Protein 7O0H (pdb70)

B-factor: mean 104.97, std 33.83, range [36.74, 239.79]

Sequence (1089 aa):
PLLQLPVEVKKTELNGFWDTGAQITCIPEAFLKEEIPIGEAQIKTLHTKLQSVYYLKFKVLGRKVEAEVTTSPFDYVIISPSDIPWYKPQPLELTVKLPVQDFKKELINKANINNEEKKQLAKLLDKYDVLWQQWENQVGHRKIPPHNIATGTVAPRPQRQYHINTKAKPSIQQVIDDLLKQGVLIKQTSVMNTPIYPVPKPDGKWRMVLDYRAVNKTVPLIGAQNQHSLGILTNLVRQKYKSTIDLSNGFWAHPITKDSQWITAFTWEGKQHVWTRLPQGFLNSPALFTADVVDLLKNIPGISVYVDDIYFSTETVSEHLKILEKVFKILLEAGYIVSLKKSALLRYEVTFLGFSITQTGRGLTSEFKDKIQNITSPRTLKELQSILGLFNFARNFVPNFSEIIKPLYSLISTAEGNNIKWTSEHTRYLEEIVSALNHAGNLEQRDNESPLVVKLNASPKTGYIRYYNKGGQKPIAYASHVFTNTELKFTPLEKLLVTMHKALIKAIDLALGQPIEVYSPIISMQKLQKTPLPERKALSTRWITWLSYLEDPRITFYYDKTLPDLTPPLLQLPVEVKKTELNGFWDTGAQITCIPEAFLKLKFKVLGRKVEEVTTSPFDYVIISPSDIPWYKPQPLELTVKLPVQDFKKELINKANINNEEKKQLAKLLDKYDVLWQQWENQVGHRKIPPHNIATGTVAPRPQRQYHINTKAKPSIQQVIDDLLKQGVLIKQTSVMNTPIYPVPKPDGKWRMVLDYRAVNKTVPLIRQKYKSTIDLSNGFWAHPITKDSQWITAFTWEGKQHVWTRLPQGFLNSPALFTADVVDLLKNIPGISVYVDDIYFSTETVSEHLKILEKVFKILLEAGYIVSLKKSALLRYEVTFLGFSITQTQNITSPRTLKELQSILGLFNFARNFVPNFSEIIKPLYSLISTAEGNNIKWTSEHTRYLEEIVSALNHAGNLEQRDNESPLVVKLNASPKTGYIRYYNKQKPIAYASHVFTNTELKFTPLEKLLVTMHKALIKAIDLALGQPIEVYSPIISMQKLQKTPLPERKALSTRWITWLSYLEDPRITFYYDKTLPDLKNVPETV

Structure (mmCIF, N/CA/C/O backbone):
data_7O0H
#
_entry.id   7O0H
#
_cell.length_a   158.516
_cell.length_b   107.558
_cell.length_c   118.090
_cell.angle_alpha   90.000
_cell.angle_beta   98.720
_cell.angle_gamma   90.000
#
_symmetry.space_group_name_H-M   'C 1 2 1'
#
loop_
_entity.id
_entity.type
_entity.pdbx_description
1 polymer Pr125Pol
2 polymer "DNA (5'-D(*AP*AP*CP*AP*GP*AP*GP*TP*GP*CP*GP*AP*CP*AP*C)-3')"
3 polymer "DNA (5'-D(*GP*TP*GP*TP*CP*GP*CP*AP*CP*TP*CP*TP*G)-3')"
#
loop_
_atom_site.group_PDB
_atom_site.id
_atom_site.type_symbol
_atom_site.label_atom_id
_atom_site.label_alt_id
_atom_site.label_comp_id
_atom_site.label_asym_id
_atom_site.label_entity_id
_atom_site.label_seq_id
_atom_site.pdbx_PDB_ins_code
_atom_site.Cartn_x
_atom_site.Cartn_y
_atom_site.Cartn_z
_atom_site.occupancy
_atom_site.B_iso_or_equiv
_atom_site.auth_seq_id
_atom_site.auth_comp_id
_atom_site.auth_asym_id
_atom_site.auth_atom_id
_atom_site.pdbx_PDB_model_num
ATOM 1 N N . PRO A 1 5 ? 174.699 11.341 107.248 1.00 168.34 5 PRO A N 1
ATOM 2 C CA . PRO A 1 5 ? 174.663 11.637 108.681 1.00 150.80 5 PRO A CA 1
ATOM 3 C C . PRO A 1 5 ? 175.484 10.654 109.512 1.00 160.27 5 PRO A C 1
ATOM 4 O O . PRO A 1 5 ? 175.075 9.513 109.728 1.00 164.76 5 PRO A O 1
ATOM 8 N N . LEU A 1 6 ? 176.649 11.106 109.973 1.00 159.22 6 LEU A N 1
ATOM 9 C CA . LEU A 1 6 ? 177.504 10.244 110.779 1.00 151.31 6 LEU A CA 1
ATOM 10 C C . LEU A 1 6 ? 177.099 10.282 112.249 1.00 134.18 6 LEU A C 1
ATOM 11 O O . LEU A 1 6 ? 176.995 9.234 112.898 1.00 119.97 6 LEU A O 1
ATOM 13 N N . LEU A 1 7 ? 176.867 11.483 112.785 1.00 137.61 7 LEU A N 1
ATOM 14 C CA . LEU A 1 7 ? 176.610 11.700 114.212 1.00 140.02 7 LEU A CA 1
ATOM 15 C C . LEU A 1 7 ? 177.722 11.113 115.079 1.00 127.95 7 LEU A C 1
ATOM 16 O O . LEU A 1 7 ? 177.531 10.859 116.274 1.00 123.64 7 LEU A O 1
ATOM 21 N N . GLN A 1 8 ? 178.880 10.890 114.461 1.00 105.35 8 GLN A N 1
ATOM 22 C CA . GLN A 1 8 ? 180.128 10.565 115.136 1.00 93.64 8 GLN A CA 1
ATOM 23 C C . GLN A 1 8 ? 181.240 10.834 114.131 1.00 102.75 8 GLN A C 1
ATOM 24 O O . GLN A 1 8 ? 181.153 10.403 112.977 1.00 101.45 8 GLN A O 1
ATOM 30 N N . LEU A 1 9 ? 182.249 11.592 114.544 1.00 94.35 9 LEU A N 1
ATOM 31 C CA . LEU A 1 9 ? 183.196 12.125 113.576 1.00 73.59 9 LEU A CA 1
ATOM 32 C C . LEU A 1 9 ? 184.519 11.386 113.649 1.00 88.07 9 LEU A C 1
ATOM 33 O O . LEU A 1 9 ? 185.046 11.176 114.750 1.00 88.84 9 LEU A O 1
ATOM 38 N N . PRO A 1 10 ? 185.079 10.973 112.512 1.00 83.21 10 PRO A N 1
ATOM 39 C CA . PRO A 1 10 ? 186.399 10.323 112.528 1.00 75.45 10 PRO A CA 1
ATOM 40 C C . PRO A 1 10 ? 187.468 11.289 113.013 1.00 86.74 10 PRO A C 1
ATOM 41 O O . PRO A 1 10 ? 187.665 12.365 112.444 1.00 92.43 10 PRO A O 1
ATOM 45 N N . VAL A 1 11 ? 188.157 10.898 114.082 1.00 85.55 11 VAL A N 1
ATOM 46 C CA . VAL A 1 11 ? 189.195 11.710 114.703 1.00 88.46 11 VAL A CA 1
ATOM 47 C C . VAL A 1 11 ? 190.475 10.890 114.741 1.00 95.04 11 VAL A C 1
ATOM 48 O O . VAL A 1 11 ? 190.475 9.756 115.235 1.00 93.14 11 VAL A O 1
ATOM 52 N N . GLU A 1 12 ? 191.562 11.461 114.226 1.00 91.33 12 GLU A N 1
ATOM 53 C CA . GLU A 1 12 ? 192.842 10.771 114.144 1.00 84.65 12 GLU A CA 1
ATOM 54 C C . GLU A 1 12 ? 193.830 11.414 115.109 1.00 95.79 12 GLU A C 1
ATOM 55 O O . GLU A 1 12 ? 194.141 12.604 114.986 1.00 103.56 12 GLU A O 1
ATOM 61 N N . VAL A 1 13 ? 194.319 10.624 116.067 1.00 95.15 13 VAL A N 1
ATOM 62 C CA . VAL A 1 13 ? 195.289 11.069 117.062 1.00 100.44 13 VAL A CA 1
ATOM 63 C C . VAL A 1 13 ? 196.449 10.084 117.077 1.00 111.32 13 VAL A C 1
ATOM 64 O O . VAL A 1 13 ? 196.231 8.868 117.123 1.00 111.42 13 VAL A O 1
ATOM 68 N N . LYS A 1 14 ? 197.674 10.609 117.048 1.00 102.10 14 LYS A N 1
ATOM 69 C CA . LYS A 1 14 ? 198.890 9.797 117.109 1.00 107.32 14 LYS A CA 1
ATOM 70 C C . LYS A 1 14 ? 198.875 8.697 116.048 1.00 108.72 14 LYS A C 1
ATOM 71 O O . LYS A 1 14 ? 199.199 7.537 116.312 1.00 115.07 14 LYS A O 1
ATOM 73 N N . LYS A 1 15 ? 198.481 9.081 114.831 1.00 115.65 15 LYS A N 1
ATOM 74 C CA . LYS A 1 15 ? 198.387 8.166 113.691 1.00 113.53 15 LYS A CA 1
ATOM 75 C C . LYS A 1 15 ? 197.431 7.008 113.972 1.00 114.10 15 LYS A C 1
ATOM 76 O O . LYS A 1 15 ? 197.577 5.919 113.412 1.00 113.95 15 LYS A O 1
ATOM 80 N N . THR A 1 16 ? 196.489 7.252 114.887 1.00 142.52 16 THR A N 1
ATOM 81 C CA . THR A 1 16 ? 195.442 6.255 115.234 1.00 141.18 16 THR A CA 1
ATOM 82 C C . THR A 1 16 ? 194.073 6.861 114.903 1.00 138.91 16 THR A C 1
ATOM 83 O O . THR A 1 16 ? 194.001 8.086 114.666 1.00 137.60 16 THR A O 1
ATOM 87 N N . GLU A 1 17 ? 193.030 6.032 114.897 1.00 109.14 17 GLU A N 1
ATOM 88 C CA . GLU A 1 17 ? 191.691 6.490 114.544 1.00 88.27 17 GLU A CA 1
ATOM 89 C C . GLU A 1 17 ? 190.704 6.108 115.637 1.00 83.07 17 GLU A C 1
ATOM 90 O O . GLU A 1 17 ? 190.518 4.919 115.924 1.00 96.33 17 GLU A O 1
ATOM 96 N N . LEU A 1 18 ? 190.069 7.119 116.235 1.00 92.11 18 LEU A N 1
ATOM 97 C CA . LEU A 1 18 ? 188.992 6.913 117.197 1.00 98.48 18 LEU A CA 1
ATOM 98 C C . LEU A 1 18 ? 187.674 7.472 116.669 1.00 94.93 18 LEU A C 1
ATOM 99 O O . LEU A 1 18 ? 187.532 7.724 115.468 1.00 86.51 18 LEU A O 1
ATOM 104 N N . ASN A 1 19 ? 186.708 7.684 117.559 1.00 74.05 19 ASN A N 1
ATOM 105 C CA . ASN A 1 19 ? 185.476 8.384 117.227 1.00 78.07 19 ASN A CA 1
ATOM 106 C C . ASN A 1 19 ? 185.340 9.601 118.130 1.00 78.68 19 ASN A C 1
ATOM 107 O O . ASN A 1 19 ? 185.541 9.503 119.345 1.00 82.74 19 ASN A O 1
ATOM 112 N N . GLY A 1 20 ? 184.998 10.739 117.535 1.00 68.61 20 GLY A N 1
ATOM 113 C CA . GLY A 1 20 ? 184.825 11.983 118.262 1.00 77.06 20 GLY A CA 1
ATOM 114 C C . GLY A 1 20 ? 183.366 12.408 118.250 1.00 84.52 20 GLY A C 1
ATOM 115 O O . GLY A 1 20 ? 182.736 12.470 117.192 1.00 78.13 20 GLY A O 1
ATOM 116 N N . PHE A 1 21 ? 182.847 12.704 119.437 1.00 75.82 21 PHE A N 1
ATOM 117 C CA . PHE A 1 21 ? 181.468 13.146 119.592 1.00 73.01 21 PHE A CA 1
ATOM 118 C C . PHE A 1 21 ? 181.421 14.649 119.826 1.00 82.99 21 PHE A C 1
ATOM 119 O O . PHE A 1 21 ? 182.169 15.183 120.651 1.00 85.62 21 PHE A O 1
ATOM 127 N N . TRP A 1 22 ? 180.531 15.320 119.100 1.00 83.67 22 TRP A N 1
ATOM 128 C CA . TRP A 1 22 ? 180.445 16.779 119.076 1.00 68.77 22 TRP A CA 1
ATOM 129 C C . TRP A 1 22 ? 179.503 17.217 120.193 1.00 81.18 22 TRP A C 1
ATOM 130 O O . TRP A 1 22 ? 178.280 17.190 120.036 1.00 108.16 22 TRP A O 1
ATOM 141 N N . ASP A 1 23 ? 180.073 17.623 121.327 1.00 75.22 23 ASP A N 1
ATOM 142 C CA . ASP A 1 23 ? 179.314 17.909 122.542 1.00 86.09 23 ASP A CA 1
ATOM 143 C C . ASP A 1 23 ? 179.180 19.421 122.711 1.00 100.38 23 ASP A C 1
ATOM 144 O O . ASP A 1 23 ? 180.167 20.108 122.995 1.00 106.82 23 ASP A O 1
ATOM 149 N N . THR A 1 24 ? 177.954 19.935 122.554 1.00 99.33 24 THR A N 1
ATOM 150 C CA . THR A 1 24 ? 177.718 21.365 122.738 1.00 97.56 24 THR A CA 1
ATOM 151 C C . THR A 1 24 ? 178.029 21.798 124.166 1.00 89.40 24 THR A C 1
ATOM 152 O O . THR A 1 24 ? 178.592 22.875 124.386 1.00 107.00 24 THR A O 1
ATOM 156 N N . GLY A 1 25 ? 177.658 20.976 125.148 1.00 88.29 25 GLY A N 1
ATOM 157 C CA . GLY A 1 25 ? 177.957 21.205 126.540 1.00 80.39 25 GLY A CA 1
ATOM 158 C C . GLY A 1 25 ? 179.402 21.024 126.938 1.00 88.28 25 GLY A C 1
ATOM 159 O O . GLY A 1 25 ? 179.714 21.126 128.130 1.00 96.79 25 GLY A O 1
ATOM 160 N N . ALA A 1 26 ? 180.300 20.756 125.986 1.00 78.46 26 ALA A N 1
ATOM 161 C CA . ALA A 1 26 ? 181.712 20.558 126.298 1.00 95.74 26 ALA A CA 1
ATOM 162 C C . ALA A 1 26 ? 182.434 21.896 126.244 1.00 104.94 26 ALA A C 1
ATOM 163 O O . ALA A 1 26 ? 182.669 22.439 125.160 1.00 111.55 26 ALA A O 1
ATOM 165 N N . GLN A 1 27 ? 182.805 22.418 127.414 1.00 97.00 27 GLN A N 1
ATOM 166 C CA . GLN A 1 27 ? 183.619 23.625 127.449 1.00 104.09 27 GLN A CA 1
ATOM 167 C C . GLN A 1 27 ? 185.014 23.384 126.888 1.00 114.14 27 GLN A C 1
ATOM 168 O O . GLN A 1 27 ? 185.665 24.333 126.433 1.00 117.60 27 GLN A O 1
ATOM 170 N N . ILE A 1 28 ? 185.478 22.136 126.891 1.00 111.11 28 ILE A N 1
ATOM 171 C CA . ILE A 1 28 ? 186.812 21.787 126.419 1.00 114.18 28 ILE A CA 1
ATOM 172 C C . ILE A 1 28 ? 186.771 20.404 125.782 1.00 110.62 28 ILE A C 1
ATOM 173 O O . ILE A 1 28 ? 186.066 19.506 126.256 1.00 99.71 28 ILE A O 1
ATOM 178 N N . THR A 1 29 ? 187.521 20.243 124.695 1.00 114.41 29 THR A N 1
ATOM 179 C CA . THR A 1 29 ? 187.731 18.931 124.101 1.00 81.90 29 THR A CA 1
ATOM 180 C C . THR A 1 29 ? 188.496 18.027 125.057 1.00 90.20 29 THR A C 1
ATOM 181 O O . THR A 1 29 ? 189.604 18.359 125.487 1.00 108.69 29 THR A O 1
ATOM 185 N N . CYS A 1 30 ? 187.901 16.888 125.397 1.00 83.85 30 CYS A N 1
ATOM 186 C CA . CYS A 1 30 ? 188.603 15.869 126.157 1.00 90.30 30 CYS A CA 1
ATOM 187 C C . CYS A 1 30 ? 189.239 14.872 125.190 1.00 98.75 30 CYS A C 1
ATOM 188 O O . CYS A 1 30 ? 189.073 14.962 123.972 1.00 92.24 30 CYS A O 1
ATOM 191 N N . ILE A 1 31 ? 189.979 13.910 125.732 1.00 107.19 31 ILE A N 1
ATOM 192 C CA . ILE A 1 31 ? 190.651 12.907 124.906 1.00 101.13 31 ILE A CA 1
ATOM 193 C C . ILE A 1 31 ? 191.047 11.721 125.781 1.00 108.46 31 ILE A C 1
ATOM 194 O O . ILE A 1 31 ? 191.403 11.914 126.953 1.00 107.23 31 ILE A O 1
ATOM 199 N N . PRO A 1 32 ? 190.958 10.485 125.278 1.00 128.41 32 PRO A N 1
ATOM 200 C CA . PRO A 1 32 ? 191.373 9.325 126.078 1.00 128.18 32 PRO A CA 1
ATOM 201 C C . PRO A 1 32 ? 192.770 9.485 126.664 1.00 125.62 32 PRO A C 1
ATOM 202 O O . PRO A 1 32 ? 193.698 9.958 126.004 1.00 127.64 32 PRO A O 1
ATOM 206 N N . GLU A 1 33 ? 192.902 9.066 127.925 1.00 117.87 33 GLU A N 1
ATOM 207 C CA . GLU A 1 33 ? 194.110 9.321 128.703 1.00 126.38 33 GLU A CA 1
ATOM 208 C C . GLU A 1 33 ? 195.344 8.681 128.076 1.00 126.47 33 GLU A C 1
ATOM 209 O O . GLU A 1 33 ? 196.459 9.189 128.247 1.00 129.62 33 GLU A O 1
ATOM 215 N N . ALA A 1 34 ? 195.166 7.591 127.326 1.00 122.62 34 ALA A N 1
ATOM 216 C CA . ALA A 1 34 ? 196.304 6.883 126.749 1.00 113.94 34 ALA A CA 1
ATOM 217 C C . ALA A 1 34 ? 197.110 7.746 125.784 1.00 111.26 34 ALA A C 1
ATOM 218 O O . ALA A 1 34 ? 198.266 7.417 125.497 1.00 120.83 34 ALA A O 1
ATOM 220 N N . PHE A 1 35 ? 196.537 8.840 125.284 1.00 121.94 35 PHE A N 1
ATOM 221 C CA . PHE A 1 35 ? 197.227 9.692 124.324 1.00 113.29 35 PHE A CA 1
ATOM 222 C C . PHE A 1 35 ? 197.943 10.871 124.970 1.00 110.93 35 PHE A C 1
ATOM 223 O O . PHE A 1 35 ? 198.819 11.468 124.334 1.00 129.41 35 PHE A O 1
ATOM 231 N N . LEU A 1 36 ? 197.599 11.218 126.209 1.00 110.22 36 LEU A N 1
ATOM 232 C CA . LEU A 1 36 ? 198.227 12.322 126.920 1.00 127.45 36 LEU A CA 1
ATOM 233 C C . LEU A 1 36 ? 199.303 11.867 127.896 1.00 125.29 36 LEU A C 1
ATOM 234 O O . LEU A 1 36 ? 199.890 12.708 128.585 1.00 133.21 36 LEU A O 1
ATOM 239 N N . LYS A 1 37 ? 199.580 10.564 127.973 1.00 115.55 37 LYS A N 1
ATOM 240 C CA . LYS A 1 37 ? 200.523 10.059 128.964 1.00 128.17 37 LYS A CA 1
ATOM 241 C C . LYS A 1 37 ? 201.957 10.487 128.680 1.00 126.48 37 LYS A C 1
ATOM 242 O O . LYS A 1 37 ? 202.783 10.485 129.599 1.00 121.90 37 LYS A O 1
ATOM 248 N N . GLU A 1 38 ? 202.271 10.856 127.439 1.00 138.47 38 GLU A N 1
ATOM 249 C CA . GLU A 1 38 ? 203.611 11.297 127.080 1.00 122.04 38 GLU A CA 1
ATOM 250 C C . GLU A 1 38 ? 203.751 12.811 127.012 1.00 119.67 38 GLU A C 1
ATOM 251 O O . GLU A 1 38 ? 204.880 13.308 126.955 1.00 131.34 38 GLU A O 1
ATOM 253 N N . GLU A 1 39 ? 202.648 13.552 127.015 1.00 136.43 39 GLU A N 1
ATOM 254 C CA . GLU A 1 39 ? 202.702 14.993 126.837 1.00 140.44 39 GLU A CA 1
ATOM 255 C C . GLU A 1 39 ? 202.897 15.697 128.180 1.00 136.67 39 GLU A C 1
ATOM 256 O O . GLU A 1 39 ? 202.741 15.108 129.252 1.00 125.93 39 GLU A O 1
ATOM 262 N N . ILE A 1 40 ? 203.243 16.976 128.108 1.00 134.61 40 ILE A N 1
ATOM 263 C CA . ILE A 1 40 ? 203.548 17.785 129.285 1.00 133.79 40 ILE A CA 1
ATOM 264 C C . ILE A 1 40 ? 202.343 18.674 129.575 1.00 131.61 40 ILE A C 1
ATOM 265 O O . ILE A 1 40 ? 201.915 19.422 128.683 1.00 132.18 40 ILE A O 1
ATOM 270 N N . PRO A 1 41 ? 201.769 18.622 130.778 1.00 128.29 41 PRO A N 1
ATOM 271 C CA . PRO A 1 41 ? 200.635 19.500 131.088 1.00 124.62 41 PRO A CA 1
ATOM 272 C C . PRO A 1 41 ? 201.029 20.968 131.018 1.00 127.94 41 PRO A C 1
ATOM 273 O O . PRO A 1 41 ? 202.166 21.347 131.305 1.00 133.84 41 PRO A O 1
ATOM 277 N N . ILE A 1 42 ? 200.063 21.796 130.627 1.00 135.18 42 ILE A N 1
ATOM 278 C CA . ILE A 1 42 ? 200.265 23.238 130.531 1.00 133.56 42 ILE A CA 1
ATOM 279 C C . ILE A 1 42 ? 199.389 24.022 131.492 1.00 128.27 42 ILE A C 1
ATOM 280 O O . ILE A 1 42 ? 199.614 25.229 131.664 1.00 131.94 42 ILE A O 1
ATOM 285 N N . GLY A 1 43 ? 198.400 23.394 132.113 1.00 146.68 43 GLY A N 1
ATOM 286 C CA . GLY A 1 43 ? 197.553 24.088 133.060 1.00 154.03 43 GLY A CA 1
ATOM 287 C C . GLY A 1 43 ? 196.742 23.105 133.868 1.00 158.96 43 GLY A C 1
ATOM 288 O O . GLY A 1 43 ? 196.662 21.917 133.540 1.00 153.97 43 GLY A O 1
ATOM 289 N N . GLU A 1 44 ? 196.144 23.618 134.939 1.00 179.88 44 GLU A N 1
ATOM 290 C CA . GLU A 1 44 ? 195.306 22.827 135.829 1.00 168.48 44 GLU A CA 1
ATOM 291 C C . GLU A 1 44 ? 194.013 23.587 136.073 1.00 161.57 44 GLU A C 1
ATOM 292 O O . GLU A 1 44 ? 194.044 24.746 136.500 1.00 176.07 44 GLU A O 1
ATOM 298 N N . ALA A 1 45 ? 192.882 22.943 135.799 1.00 158.78 45 ALA A N 1
ATOM 299 C CA . ALA A 1 45 ? 191.594 23.610 135.917 1.00 159.30 45 ALA A CA 1
ATOM 300 C C . ALA A 1 45 ? 190.535 22.607 136.345 1.00 160.40 45 ALA A C 1
ATOM 301 O O . ALA A 1 45 ? 190.576 21.441 135.943 1.00 163.89 45 ALA A O 1
ATOM 303 N N . GLN A 1 46 ? 189.597 23.068 137.169 1.00 147.98 46 GLN A N 1
ATOM 304 C CA . GLN A 1 46 ? 188.438 22.254 137.510 1.00 153.36 46 GLN A CA 1
ATOM 305 C C . GLN A 1 46 ? 187.615 21.984 136.257 1.00 151.01 46 GLN A C 1
ATOM 306 O O . GLN A 1 46 ? 187.324 22.900 135.483 1.00 134.12 46 GLN A O 1
ATOM 309 N N . ILE A 1 47 ? 187.245 20.722 136.054 1.00 146.38 47 ILE A N 1
ATOM 310 C CA . ILE A 1 47 ? 186.562 20.286 134.841 1.00 134.79 47 ILE A CA 1
ATOM 311 C C . ILE A 1 47 ? 185.259 19.607 135.238 1.00 138.70 47 ILE A C 1
ATOM 312 O O . ILE A 1 47 ? 185.245 18.758 136.136 1.00 149.22 47 ILE A O 1
ATOM 317 N N . LYS A 1 48 ? 184.168 19.986 134.574 1.00 124.92 48 LYS A N 1
ATOM 318 C CA . LYS A 1 48 ? 182.853 19.452 134.904 1.00 127.86 48 LYS A CA 1
ATOM 319 C C . LYS A 1 48 ? 182.748 17.995 134.468 1.00 140.87 48 LYS A C 1
ATOM 320 O O . LYS A 1 48 ? 182.913 17.677 133.285 1.00 132.16 48 LYS A O 1
ATOM 322 N N . THR A 1 49 ? 182.478 17.111 135.425 1.00 137.34 49 THR A N 1
ATOM 323 C CA . THR A 1 49 ? 182.200 15.707 135.163 1.00 135.88 49 THR A CA 1
ATOM 324 C C . THR A 1 49 ? 180.954 15.306 135.944 1.00 145.48 49 THR A C 1
ATOM 325 O O . THR A 1 49 ? 180.383 16.101 136.696 1.00 151.30 49 THR A O 1
ATOM 329 N N . LEU A 1 50 ? 180.532 14.054 135.766 1.00 142.48 50 LEU A N 1
ATOM 330 C CA . LEU A 1 50 ? 179.349 13.575 136.474 1.00 141.78 50 LEU A CA 1
ATOM 331 C C . LEU A 1 50 ? 179.638 13.377 137.958 1.00 170.88 50 LEU A C 1
ATOM 332 O O . LEU A 1 50 ? 178.806 13.715 138.808 1.00 175.88 50 LEU A O 1
ATOM 337 N N . HIS A 1 51 ? 180.806 12.833 138.287 1.00 217.41 51 HIS A N 1
ATOM 338 C CA . HIS A 1 51 ? 181.224 12.685 139.676 1.00 221.66 51 HIS A CA 1
ATOM 339 C C . HIS A 1 51 ? 182.553 13.391 139.920 1.00 221.50 51 HIS A C 1
ATOM 340 O O . HIS A 1 51 ? 182.599 14.448 140.547 1.00 224.36 51 HIS A O 1
ATOM 347 N N . THR A 1 53 ? 182.857 16.966 138.707 1.00 165.04 53 THR A N 1
ATOM 348 C CA . THR A 1 53 ? 183.554 18.244 138.796 1.00 158.87 53 THR A CA 1
ATOM 349 C C . THR A 1 53 ? 185.002 18.054 139.255 1.00 169.57 53 THR A C 1
ATOM 350 O O . THR A 1 53 ? 185.613 18.970 139.809 1.00 168.56 53 THR A O 1
ATOM 354 N N . LYS A 1 54 ? 185.542 16.862 139.004 1.00 171.19 54 LYS A N 1
ATOM 355 C CA . LYS A 1 54 ? 186.894 16.533 139.436 1.00 170.37 54 LYS A CA 1
ATOM 356 C C . LYS A 1 54 ? 187.922 17.431 138.751 1.00 159.88 54 LYS A C 1
ATOM 357 O O . LYS A 1 54 ? 187.736 17.882 137.618 1.00 144.41 54 LYS A O 1
ATOM 363 N N . LEU A 1 55 ? 189.018 17.688 139.460 1.00 159.27 55 LEU A N 1
ATOM 364 C CA . LEU A 1 55 ? 190.039 18.632 139.020 1.00 140.31 55 LEU A CA 1
ATOM 365 C C . LEU A 1 55 ? 191.055 17.894 138.156 1.00 134.81 55 LEU A C 1
ATOM 366 O O . LEU A 1 55 ? 191.799 17.041 138.650 1.00 139.66 55 LEU A O 1
ATOM 371 N N . GLN A 1 56 ? 191.087 18.223 136.869 1.00 132.17 56 GLN A N 1
ATOM 372 C CA . GLN A 1 56 ? 191.979 17.597 135.904 1.00 137.14 56 GLN A CA 1
ATOM 373 C C . GLN A 1 56 ? 193.006 18.606 135.404 1.00 139.44 56 GLN A C 1
ATOM 374 O O . GLN A 1 56 ? 192.950 19.798 135.720 1.00 148.85 56 GLN A O 1
ATOM 380 N N . SER A 1 57 ? 193.955 18.114 134.612 1.00 131.45 57 SER A N 1
ATOM 381 C CA . SER A 1 57 ? 195.059 18.918 134.107 1.00 116.49 57 SER A CA 1
ATOM 382 C C . SER A 1 57 ? 194.945 19.094 132.598 1.00 109.80 57 SER A C 1
ATOM 383 O O . SER A 1 57 ? 194.620 18.148 131.874 1.00 123.89 57 SER A O 1
ATOM 386 N N . VAL A 1 58 ? 195.232 20.311 132.129 1.00 124.73 58 VAL A N 1
ATOM 387 C CA . VAL A 1 58 ? 195.048 20.694 130.734 1.00 115.39 58 VAL A CA 1
ATOM 388 C C . VAL A 1 58 ? 196.341 20.460 129.963 1.00 122.22 58 VAL A C 1
ATOM 389 O O . VAL A 1 58 ? 197.446 20.612 130.495 1.00 134.88 58 VAL A O 1
ATOM 393 N N . TYR A 1 59 ? 196.200 20.085 128.695 1.00 113.68 59 TYR A N 1
ATOM 394 C CA . TYR A 1 59 ? 197.314 19.806 127.799 1.00 119.85 59 TYR A CA 1
ATOM 395 C C . TYR A 1 59 ? 197.213 20.695 126.560 1.00 125.68 59 TYR A C 1
ATOM 396 O O . TYR A 1 59 ? 196.318 21.535 126.439 1.00 117.63 59 TYR A O 1
ATOM 405 N N . TYR A 1 60 ? 198.150 20.497 125.633 1.00 147.20 60 TYR A N 1
ATOM 406 C CA . TYR A 1 60 ? 198.165 21.200 124.350 1.00 139.21 60 TYR A CA 1
ATOM 407 C C . TYR A 1 60 ? 198.541 20.189 123.277 1.00 128.91 60 TYR A C 1
ATOM 408 O O . TYR A 1 60 ? 199.691 19.743 123.221 1.00 130.57 60 TYR A O 1
ATOM 410 N N . LEU A 1 61 ? 197.583 19.834 122.423 1.00 103.54 61 LEU A N 1
ATOM 411 C CA . LEU A 1 61 ? 197.750 18.718 121.502 1.00 117.80 61 LEU A CA 1
ATOM 412 C C . LEU A 1 61 ? 197.301 19.099 120.099 1.00 102.93 61 LEU A C 1
ATOM 413 O O . LEU A 1 61 ? 196.352 19.870 119.924 1.00 94.00 61 LEU A O 1
ATOM 418 N N . LYS A 1 62 ? 197.993 18.550 119.105 1.00 94.09 62 LYS A N 1
ATOM 419 C CA . LYS A 1 62 ? 197.613 18.665 117.707 1.00 95.97 62 LYS A CA 1
ATOM 420 C C . LYS A 1 62 ? 197.072 17.329 117.219 1.00 99.93 62 LYS A C 1
ATOM 421 O O . LYS A 1 62 ? 197.556 16.266 117.623 1.00 109.63 62 LYS A O 1
ATOM 423 N N . PHE A 1 63 ? 196.066 17.390 116.357 1.00 95.59 63 PHE A N 1
ATOM 424 C CA . PHE A 1 63 ? 195.441 16.194 115.804 1.00 108.72 63 PHE A CA 1
ATOM 425 C C . PHE A 1 63 ? 194.664 16.609 114.555 1.00 104.53 63 PHE A C 1
ATOM 426 O O . PHE A 1 63 ? 194.973 17.636 113.938 1.00 104.38 63 PHE A O 1
ATOM 434 N N . LYS A 1 64 ? 193.669 15.812 114.175 1.00 88.26 64 LYS A N 1
ATOM 435 C CA . LYS A 1 64 ? 192.898 16.109 112.977 1.00 103.41 64 LYS A CA 1
ATOM 436 C C . LYS A 1 64 ? 191.572 15.361 113.026 1.00 97.37 64 LYS A C 1
ATOM 437 O O . LYS A 1 64 ? 191.519 14.198 113.439 1.00 81.69 64 LYS A O 1
ATOM 443 N N . VAL A 1 65 ? 190.500 16.055 112.642 1.00 92.66 65 VAL A N 1
ATOM 444 C CA . VAL A 1 65 ? 189.160 15.487 112.563 1.00 84.14 65 VAL A CA 1
ATOM 445 C C . VAL A 1 65 ? 188.651 15.669 111.141 1.00 79.27 65 VAL A C 1
ATOM 446 O O . VAL A 1 65 ? 188.952 16.673 110.485 1.00 75.43 65 VAL A O 1
ATOM 450 N N . LEU A 1 66 ? 187.912 14.674 110.652 1.00 76.75 66 LEU A N 1
ATOM 451 C CA . LEU A 1 66 ? 187.453 14.592 109.267 1.00 90.11 66 LEU A CA 1
ATOM 452 C C . LEU A 1 66 ? 188.592 14.702 108.261 1.00 78.03 66 LEU A C 1
ATOM 453 O O . LEU A 1 66 ? 188.342 14.906 107.068 1.00 78.28 66 LEU A O 1
ATOM 458 N N . GLY A 1 67 ? 189.837 14.576 108.709 1.00 77.03 67 GLY A N 1
ATOM 459 C CA . GLY A 1 67 ? 190.987 14.695 107.846 1.00 80.63 67 GLY A CA 1
ATOM 460 C C . GLY A 1 67 ? 191.695 16.036 107.885 1.00 90.91 67 GLY A C 1
ATOM 461 O O . GLY A 1 67 ? 192.777 16.159 107.300 1.00 94.90 67 GLY A O 1
ATOM 462 N N . ARG A 1 68 ? 191.098 17.052 108.497 1.00 91.39 68 ARG A N 1
ATOM 463 C CA . ARG A 1 68 ? 191.640 18.400 108.469 1.00 89.45 68 ARG A CA 1
ATOM 464 C C . ARG A 1 68 ? 192.442 18.614 109.736 1.00 92.98 68 ARG A C 1
ATOM 465 O O . ARG A 1 68 ? 191.940 18.357 110.828 1.00 91.03 68 ARG A O 1
ATOM 473 N N . LYS A 1 69 ? 193.681 19.070 109.590 1.00 89.18 69 LYS A N 1
ATOM 474 C CA . LYS A 1 69 ? 194.521 19.278 110.759 1.00 89.74 69 LYS A CA 1
ATOM 475 C C . LYS A 1 69 ? 193.939 20.360 111.664 1.00 93.88 69 LYS A C 1
ATOM 476 O O . LYS A 1 69 ? 193.524 21.425 111.201 1.00 116.62 69 LYS A O 1
ATOM 482 N N . VAL A 1 70 ? 193.924 20.081 112.969 1.00 87.02 70 VAL A N 1
ATOM 483 C CA . VAL A 1 70 ? 193.436 21.008 113.981 1.00 97.54 70 VAL A CA 1
ATOM 484 C C . VAL A 1 70 ? 194.305 20.858 115.223 1.00 108.86 70 VAL A C 1
ATOM 485 O O . VAL A 1 70 ? 195.106 19.929 115.339 1.00 108.43 70 VAL A O 1
ATOM 489 N N . GLU A 1 71 ? 194.136 21.785 116.165 1.00 112.40 71 GLU A N 1
ATOM 490 C CA . GLU A 1 71 ? 194.925 21.767 117.389 1.00 103.70 71 GLU A CA 1
ATOM 491 C C . GLU A 1 71 ? 194.343 22.768 118.375 1.00 100.91 71 GLU A C 1
ATOM 492 O O . GLU A 1 71 ? 193.916 23.855 117.976 1.00 104.74 71 GLU A O 1
ATOM 494 N N . ALA A 1 72 ? 194.329 22.389 119.657 1.00 93.57 72 ALA A N 1
ATOM 495 C CA . ALA A 1 72 ? 193.938 23.280 120.747 1.00 109.87 72 ALA A CA 1
ATOM 496 C C . ALA A 1 72 ? 194.246 22.662 122.107 1.00 101.78 72 ALA A C 1
ATOM 497 O O . ALA A 1 72 ? 195.086 21.762 122.215 1.00 92.85 72 ALA A O 1
ATOM 499 N N . GLU A 1 73 ? 193.569 23.139 123.150 1.00 99.24 73 GLU A N 1
ATOM 500 C CA . GLU A 1 73 ? 193.790 22.663 124.510 1.00 100.36 73 GLU A CA 1
ATOM 501 C C . GLU A 1 73 ? 192.858 21.491 124.795 1.00 108.42 73 GLU A C 1
ATOM 502 O O . GLU A 1 73 ? 191.636 21.612 124.648 1.00 108.03 73 GLU A O 1
ATOM 504 N N . VAL A 1 74 ? 193.434 20.362 125.205 1.00 114.37 74 VAL A N 1
ATOM 505 C CA . VAL A 1 74 ? 192.664 19.152 125.472 1.00 97.06 74 VAL A CA 1
ATOM 506 C C . VAL A 1 74 ? 192.723 18.813 126.956 1.00 108.21 74 VAL A C 1
ATOM 507 O O . VAL A 1 74 ? 193.256 19.584 127.762 1.00 133.73 74 VAL A O 1
ATOM 511 N N . THR A 1 75 ? 192.162 17.663 127.321 1.00 104.03 75 THR A N 1
ATOM 512 C CA . THR A 1 75 ? 192.264 17.124 128.671 1.00 110.80 75 THR A CA 1
ATOM 513 C C . THR A 1 75 ? 191.898 15.648 128.606 1.00 117.81 75 THR A C 1
ATOM 514 O O . THR A 1 75 ? 191.330 15.176 127.620 1.00 110.36 75 THR A O 1
ATOM 518 N N . THR A 1 76 ? 192.231 14.923 129.670 1.00 109.87 76 THR A N 1
ATOM 519 C CA . THR A 1 76 ? 191.964 13.493 129.701 1.00 101.19 76 THR A CA 1
ATOM 520 C C . THR A 1 76 ? 190.464 13.218 129.719 1.00 111.91 76 THR A C 1
ATOM 521 O O . THR A 1 76 ? 189.677 13.962 130.311 1.00 115.28 76 THR A O 1
ATOM 525 N N . SER A 1 77 ? 190.070 12.130 129.052 1.00 110.52 77 SER A N 1
ATOM 526 C CA . SER A 1 77 ? 188.682 11.705 128.977 1.00 104.46 77 SER A CA 1
ATOM 527 C C . SER A 1 77 ? 188.481 10.395 129.729 1.00 100.13 77 SER A C 1
ATOM 528 O O . SER A 1 77 ? 189.381 9.550 129.776 1.00 110.18 77 SER A O 1
ATOM 531 N N . PRO A 1 78 ? 187.308 10.197 130.338 1.00 99.45 78 PRO A N 1
ATOM 532 C CA . PRO A 1 78 ? 187.030 8.914 131.000 1.00 100.27 78 PRO A CA 1
ATOM 533 C C . PRO A 1 78 ? 186.732 7.787 130.029 1.00 83.51 78 PRO A C 1
ATOM 534 O O . PRO A 1 78 ? 186.691 6.625 130.453 1.00 92.26 78 PRO A O 1
ATOM 538 N N . PHE A 1 79 ? 186.532 8.085 128.750 1.00 78.44 79 PHE A N 1
ATOM 539 C CA . PHE A 1 79 ? 186.059 7.123 127.767 1.00 79.45 79 PHE A CA 1
ATOM 540 C C . PHE A 1 79 ? 187.113 6.896 126.690 1.00 74.93 79 PHE A C 1
ATOM 541 O O . PHE A 1 79 ? 188.135 7.585 126.625 1.00 85.68 79 PHE A O 1
ATOM 549 N N . ASP A 1 80 ? 186.845 5.912 125.836 1.00 86.87 80 ASP A N 1
ATOM 550 C CA . ASP A 1 80 ? 187.708 5.595 124.709 1.00 87.32 80 ASP A CA 1
ATOM 551 C C . ASP A 1 80 ? 187.378 6.416 123.472 1.00 82.71 80 ASP A C 1
ATOM 552 O O . ASP A 1 80 ? 187.841 6.079 122.377 1.00 84.18 80 ASP A O 1
ATOM 557 N N . TYR A 1 81 ? 186.588 7.477 123.616 1.00 82.64 81 TYR A N 1
ATOM 558 C CA . TYR A 1 81 ? 186.272 8.363 122.509 1.00 74.17 81 TYR A CA 1
ATOM 559 C C . TYR A 1 81 ? 186.584 9.800 122.903 1.00 76.43 81 TYR A C 1
ATOM 560 O O . TYR A 1 81 ? 186.841 10.110 124.070 1.00 86.93 81 TYR A O 1
ATOM 569 N N . VAL A 1 82 ? 186.551 10.680 121.909 1.00 82.48 82 VAL A N 1
ATOM 570 C CA . VAL A 1 82 ? 186.934 12.076 122.074 1.00 74.06 82 VAL A CA 1
ATOM 571 C C . VAL A 1 82 ? 185.678 12.926 122.199 1.00 82.85 82 VAL A C 1
ATOM 572 O O . VAL A 1 82 ? 184.840 12.950 121.289 1.00 91.58 82 VAL A O 1
ATOM 576 N N . ILE A 1 83 ? 185.542 13.620 123.323 1.00 79.22 83 ILE A N 1
ATOM 577 C CA . ILE A 1 83 ? 184.564 14.694 123.436 1.00 71.30 83 ILE A CA 1
ATOM 578 C C . ILE A 1 83 ? 185.146 15.931 122.772 1.00 73.97 83 ILE A C 1
ATOM 579 O O . ILE A 1 83 ? 186.314 16.270 122.984 1.00 90.51 83 ILE A O 1
ATOM 584 N N . ILE A 1 84 ? 184.346 16.604 121.951 1.00 74.11 84 ILE A N 1
ATOM 585 C CA . ILE A 1 84 ? 184.828 17.704 121.124 1.00 85.10 84 ILE A CA 1
ATOM 586 C C . ILE A 1 84 ? 184.101 18.979 121.527 1.00 96.92 84 ILE A C 1
ATOM 587 O O . ILE A 1 84 ? 182.871 19.062 121.412 1.00 88.88 84 ILE A O 1
ATOM 592 N N . SER A 1 85 ? 184.856 19.964 121.992 1.00 90.40 85 SER A N 1
ATOM 593 C CA . SER A 1 85 ? 184.310 21.303 122.167 1.00 97.31 85 SER A CA 1
ATOM 594 C C . SER A 1 85 ? 184.012 21.882 120.790 1.00 100.26 85 SER A C 1
ATOM 595 O O . SER A 1 85 ? 184.919 21.950 119.950 1.00 98.80 85 SER A O 1
ATOM 598 N N . PRO A 1 86 ? 182.772 22.291 120.507 1.00 97.21 86 PRO A N 1
ATOM 599 C CA . PRO A 1 86 ? 182.451 22.771 119.152 1.00 90.53 86 PRO A CA 1
ATOM 600 C C . PRO A 1 86 ? 183.290 23.954 118.715 1.00 106.84 86 PRO A C 1
ATOM 601 O O . PRO A 1 86 ? 183.554 24.108 117.516 1.00 110.61 86 PRO A O 1
ATOM 605 N N . SER A 1 87 ? 183.724 24.793 119.658 1.00 112.18 87 SER A N 1
ATOM 606 C CA . SER A 1 87 ? 184.577 25.926 119.325 1.00 98.65 87 SER A CA 1
ATOM 607 C C . SER A 1 87 ? 185.907 25.495 118.723 1.00 104.38 87 SER A C 1
ATOM 608 O O . SER A 1 87 ? 186.584 26.315 118.094 1.00 113.98 87 SER A O 1
ATOM 611 N N . ASP A 1 88 ? 186.293 24.230 118.896 1.00 105.35 88 ASP A N 1
ATOM 612 C CA . ASP A 1 88 ? 187.555 23.741 118.354 1.00 104.68 88 ASP A CA 1
ATOM 613 C C . ASP A 1 88 ? 187.482 23.469 116.857 1.00 96.96 88 ASP A C 1
ATOM 614 O O . ASP A 1 88 ? 188.528 23.345 116.209 1.00 97.46 88 ASP A O 1
ATOM 619 N N . ILE A 1 89 ? 186.280 23.361 116.297 1.00 105.37 89 ILE A N 1
ATOM 620 C CA . ILE A 1 89 ? 186.109 23.156 114.861 1.00 97.61 89 ILE A CA 1
ATOM 621 C C . ILE A 1 89 ? 185.010 24.091 114.367 1.00 95.84 89 ILE A C 1
ATOM 622 O O . ILE A 1 89 ? 183.892 23.641 114.074 1.00 103.21 89 ILE A O 1
ATOM 627 N N . PRO A 1 90 ? 185.281 25.393 114.253 1.00 98.66 90 PRO A N 1
ATOM 628 C CA . PRO A 1 90 ? 184.226 26.329 113.829 1.00 100.14 90 PRO A CA 1
ATOM 629 C C . PRO A 1 90 ? 183.727 26.078 112.420 1.00 99.31 90 PRO A C 1
ATOM 630 O O . PRO A 1 90 ? 182.613 26.502 112.087 1.00 99.34 90 PRO A O 1
ATOM 634 N N . TRP A 1 91 ? 184.516 25.404 111.582 1.00 98.83 91 TRP A N 1
ATOM 635 C CA . TRP A 1 91 ? 184.084 25.099 110.224 1.00 98.20 91 TRP A CA 1
ATOM 636 C C . TRP A 1 91 ? 182.986 24.045 110.207 1.00 98.08 91 TRP A C 1
ATOM 637 O O . TRP A 1 91 ? 182.082 24.106 109.365 1.00 95.85 91 TRP A O 1
ATOM 648 N N . TYR A 1 92 ? 183.042 23.076 111.116 1.00 91.43 92 TYR A N 1
ATOM 649 C CA . TYR A 1 92 ? 182.049 22.014 111.165 1.00 92.61 92 TYR A CA 1
ATOM 650 C C . TYR A 1 92 ? 180.841 22.464 111.974 1.00 91.11 92 TYR A C 1
ATOM 651 O O . TYR A 1 92 ? 180.984 23.042 113.057 1.00 86.90 92 TYR A O 1
ATOM 660 N N . LYS A 1 93 ? 179.658 22.189 111.445 1.00 98.72 93 LYS A N 1
ATOM 661 C CA . LYS A 1 93 ? 178.407 22.445 112.142 1.00 94.10 93 LYS A CA 1
ATOM 662 C C . LYS A 1 93 ? 177.408 21.359 111.769 1.00 93.90 93 LYS A C 1
ATOM 663 O O . LYS A 1 93 ? 177.040 21.230 110.595 1.00 91.79 93 LYS A O 1
ATOM 665 N N . PRO A 1 94 ? 176.953 20.556 112.727 1.00 77.35 94 PRO A N 1
ATOM 666 C CA . PRO A 1 94 ? 175.956 19.537 112.405 1.00 74.54 94 PRO A CA 1
ATOM 667 C C . PRO A 1 94 ? 174.604 20.177 112.158 1.00 89.68 94 PRO A C 1
ATOM 668 O O . PRO A 1 94 ? 174.260 21.210 112.737 1.00 94.27 94 PRO A O 1
ATOM 672 N N . GLN A 1 95 ? 173.849 19.563 111.294 1.00 93.46 95 GLN A N 1
ATOM 673 C CA . GLN A 1 95 ? 172.543 20.111 110.985 1.00 81.41 95 GLN A CA 1
ATOM 674 C C . GLN A 1 95 ? 171.497 19.526 111.921 1.00 89.26 95 GLN A C 1
ATOM 675 O O . GLN A 1 95 ? 171.726 18.486 112.546 1.00 91.01 95 GLN A O 1
ATOM 681 N N . PRO A 1 96 ? 170.335 20.182 112.067 1.00 83.04 96 PRO A N 1
ATOM 682 C CA . PRO A 1 96 ? 169.306 19.634 112.959 1.00 94.07 96 PRO A CA 1
ATOM 683 C C . PRO A 1 96 ? 168.731 18.326 112.438 1.00 92.94 96 PRO A C 1
ATOM 684 O O . PRO A 1 96 ? 169.225 17.761 111.457 1.00 102.39 96 PRO A O 1
ATOM 688 N N . LEU A 1 97 ? 167.689 17.822 113.088 1.00 86.27 97 LEU A N 1
ATOM 689 C CA . LEU A 1 97 ? 167.186 16.488 112.807 1.00 83.26 97 LEU A CA 1
ATOM 690 C C . LEU A 1 97 ? 165.740 16.617 112.352 1.00 97.84 97 LEU A C 1
ATOM 691 O O . LEU A 1 97 ? 164.916 17.205 113.061 1.00 99.22 97 LEU A O 1
ATOM 696 N N . GLU A 1 98 ? 165.436 16.077 111.171 1.00 91.37 98 GLU A N 1
ATOM 697 C CA . GLU A 1 98 ? 164.117 16.207 110.554 1.00 99.29 98 GLU A CA 1
ATOM 698 C C . GLU A 1 98 ? 163.674 14.837 110.056 1.00 92.27 98 GLU A C 1
ATOM 699 O O . GLU A 1 98 ? 164.203 14.333 109.059 1.00 100.62 98 GLU A O 1
ATOM 705 N N . LEU A 1 99 ? 162.702 14.240 110.737 1.00 88.11 99 LEU A N 1
ATOM 706 C CA . LEU A 1 99 ? 162.138 12.960 110.346 1.00 96.61 99 LEU A CA 1
ATOM 707 C C . LEU A 1 99 ? 160.770 13.214 109.672 1.00 94.99 99 LEU A C 1
ATOM 708 O O . LEU A 1 99 ? 160.707 14.113 108.831 1.00 97.12 99 LEU A O 1
ATOM 713 N N . THR A 1 100 ? 159.715 12.484 110.012 1.00 88.54 100 THR A N 1
ATOM 714 C CA . THR A 1 100 ? 158.418 12.631 109.362 1.00 83.37 100 THR A CA 1
ATOM 715 C C . THR A 1 100 ? 157.416 13.353 110.258 1.00 74.27 100 THR A C 1
ATOM 716 O O . THR A 1 100 ? 156.844 14.374 109.862 1.00 89.18 100 THR A O 1
ATOM 720 N N . VAL A 1 101 ? 157.195 12.840 111.466 1.00 80.10 101 VAL A N 1
ATOM 721 C CA . VAL A 1 101 ? 156.196 13.371 112.386 1.00 74.94 101 VAL A CA 1
ATOM 722 C C . VAL A 1 101 ? 156.897 13.825 113.657 1.00 82.74 101 VAL A C 1
ATOM 723 O O . VAL A 1 101 ? 157.532 13.016 114.346 1.00 97.87 101 VAL A O 1
ATOM 727 N N . LYS A 1 102 ? 156.778 15.112 113.968 1.00 77.29 102 LYS A N 1
ATOM 728 C CA . LYS A 1 102 ? 157.237 15.640 115.243 1.00 85.51 102 LYS A CA 1
ATOM 729 C C . LYS A 1 102 ? 156.210 15.338 116.329 1.00 85.63 102 LYS A C 1
ATOM 730 O O . LYS A 1 102 ? 155.006 15.249 116.066 1.00 88.17 102 LYS A O 1
ATOM 734 N N . LEU A 1 103 ? 156.694 15.169 117.559 1.00 88.86 103 LEU A N 1
ATOM 735 C CA . LEU A 1 103 ? 155.783 14.888 118.660 1.00 76.47 103 LEU A CA 1
ATOM 736 C C . LEU A 1 103 ? 155.530 16.138 119.488 1.00 84.93 103 LEU A C 1
ATOM 737 O O . LEU A 1 103 ? 156.327 17.082 119.476 1.00 89.96 103 LEU A O 1
ATOM 742 N N . PRO A 1 104 ? 154.413 16.178 120.226 1.00 86.14 104 PRO A N 1
ATOM 743 C CA . PRO A 1 104 ? 154.134 17.322 121.119 1.00 85.63 104 PRO A CA 1
ATOM 744 C C . PRO A 1 104 ? 154.881 17.200 122.442 1.00 87.22 104 PRO A C 1
ATOM 745 O O . PRO A 1 104 ? 154.309 16.972 123.512 1.00 92.92 104 PRO A O 1
ATOM 749 N N . VAL A 1 105 ? 156.206 17.349 122.370 1.00 95.98 105 VAL A N 1
ATOM 750 C CA . VAL A 1 105 ? 157.045 17.202 123.557 1.00 87.24 105 VAL A CA 1
ATOM 751 C C . VAL A 1 105 ? 156.696 18.241 124.609 1.00 108.70 105 VAL A C 1
ATOM 752 O O . VAL A 1 105 ? 156.759 17.960 125.812 1.00 107.68 105 VAL A O 1
ATOM 756 N N . GLN A 1 106 ? 156.315 19.448 124.184 1.00 107.54 106 GLN A N 1
ATOM 757 C CA . GLN A 1 106 ? 155.849 20.442 125.143 1.00 106.18 106 GLN A CA 1
ATOM 758 C C . GLN A 1 106 ? 154.559 19.995 125.812 1.00 105.66 106 GLN A C 1
ATOM 759 O O . GLN A 1 106 ? 154.324 20.314 126.982 1.00 107.38 106 GLN A O 1
ATOM 765 N N . ASP A 1 107 ? 153.715 19.254 125.089 1.00 101.63 107 ASP A N 1
ATOM 766 C CA . ASP A 1 107 ? 152.510 18.699 125.696 1.00 107.21 107 ASP A CA 1
ATOM 767 C C . ASP A 1 107 ? 152.851 17.560 126.648 1.00 101.80 107 ASP A C 1
ATOM 768 O O . ASP A 1 107 ? 152.222 17.415 127.703 1.00 102.90 107 ASP A O 1
ATOM 773 N N . PHE A 1 108 ? 153.841 16.737 126.286 1.00 98.31 108 PHE A N 1
ATOM 774 C CA . PHE A 1 108 ? 154.275 15.656 127.168 1.00 94.32 108 PHE A CA 1
ATOM 775 C C . PHE A 1 108 ? 154.749 16.205 128.507 1.00 96.50 108 PHE A C 1
ATOM 776 O O . PHE A 1 108 ? 154.379 15.693 129.569 1.00 103.58 108 PHE A O 1
ATOM 784 N N . LYS A 1 109 ? 155.576 17.252 128.469 1.00 108.44 109 LYS A N 1
ATOM 785 C CA . LYS A 1 109 ? 156.064 17.871 129.695 1.00 87.36 109 LYS A CA 1
ATOM 786 C C . LYS A 1 109 ? 154.912 18.435 130.517 1.00 93.78 109 LYS A C 1
ATOM 787 O O . LYS A 1 109 ? 154.815 18.184 131.724 1.00 92.42 109 LYS A O 1
ATOM 792 N N . LYS A 1 110 ? 154.021 19.193 129.871 1.00 100.76 110 LYS A N 1
ATOM 793 C CA . LYS A 1 110 ? 152.896 19.803 130.574 1.00 104.86 110 LYS A CA 1
ATOM 794 C C . LYS A 1 110 ? 152.025 18.743 131.233 1.00 106.59 110 LYS A C 1
ATOM 795 O O . LYS A 1 110 ? 151.648 18.868 132.404 1.00 100.69 110 LYS A O 1
ATOM 801 N N . GLU A 1 111 ? 151.688 17.691 130.484 1.00 113.05 111 GLU A N 1
ATOM 802 C CA . GLU A 1 111 ? 150.922 16.586 131.047 1.00 113.74 111 GLU A CA 1
ATOM 803 C C . GLU A 1 111 ? 151.645 15.971 132.237 1.00 106.28 111 GLU A C 1
ATOM 804 O O . GLU A 1 111 ? 151.044 15.737 133.290 1.00 108.89 111 GLU A O 1
ATOM 810 N N . LEU A 1 112 ? 152.952 15.736 132.096 1.00 95.12 112 LEU A N 1
ATOM 811 C CA . LEU A 1 112 ? 153.699 15.038 133.138 1.00 100.73 112 LEU A CA 1
ATOM 812 C C . LEU A 1 112 ? 153.815 15.870 134.409 1.00 105.35 112 LEU A C 1
ATOM 813 O O . LEU A 1 112 ? 153.914 15.309 135.505 1.00 99.26 112 LEU A O 1
ATOM 818 N N . ILE A 1 113 ? 153.805 17.198 134.285 1.00 108.89 113 ILE A N 1
ATOM 819 C CA . ILE A 1 113 ? 153.878 18.055 135.465 1.00 102.26 113 ILE A CA 1
ATOM 820 C C . ILE A 1 113 ? 152.540 18.074 136.195 1.00 102.95 113 ILE A C 1
ATOM 821 O O . ILE A 1 113 ? 152.484 17.974 137.426 1.00 108.82 113 ILE A O 1
ATOM 826 N N . ASN A 1 114 ? 151.440 18.214 135.448 1.00 104.27 114 ASN A N 1
ATOM 827 C CA . ASN A 1 114 ? 150.127 18.292 136.081 1.00 113.87 114 ASN A CA 1
ATOM 828 C C . ASN A 1 114 ? 149.791 17.015 136.839 1.00 110.03 114 ASN A C 1
ATOM 829 O O . ASN A 1 114 ? 149.130 17.069 137.882 1.00 111.48 114 ASN A O 1
ATOM 831 N N . LYS A 1 115 ? 150.239 15.861 136.339 1.00 124.64 115 LYS A N 1
ATOM 832 C CA . LYS A 1 115 ? 150.042 14.602 137.048 1.00 109.55 115 LYS A CA 1
ATOM 833 C C . LYS A 1 115 ? 151.010 14.427 138.209 1.00 103.40 115 LYS A C 1
ATOM 834 O O . LYS A 1 115 ? 150.786 13.558 139.057 1.00 105.71 115 LYS A O 1
ATOM 840 N N . ALA A 1 116 ? 152.076 15.223 138.262 1.00 102.47 116 ALA A N 1
ATOM 841 C CA . ALA A 1 116 ? 153.053 15.094 139.332 1.00 102.29 116 ALA A CA 1
ATOM 842 C C . ALA A 1 116 ? 152.429 15.449 140.675 1.00 106.82 116 ALA A C 1
ATOM 843 O O . ALA A 1 116 ? 151.606 16.363 140.778 1.00 117.78 116 ALA A O 1
ATOM 845 N N . ASN A 1 117 ? 152.825 14.713 141.709 1.00 106.99 117 ASN A N 1
ATOM 846 C CA . ASN A 1 117 ? 152.265 14.877 143.040 1.00 111.35 117 ASN A CA 1
ATOM 847 C C . ASN A 1 117 ? 153.085 15.823 143.902 1.00 113.26 117 ASN A C 1
ATOM 848 O O . ASN A 1 117 ? 152.906 15.848 145.123 1.00 116.60 117 ASN A O 1
ATOM 853 N N . ILE A 1 118 ? 153.981 16.596 143.291 1.00 111.47 118 ILE A N 1
ATOM 854 C CA . ILE A 1 118 ? 154.795 17.573 144.002 1.00 121.28 118 ILE A CA 1
ATOM 855 C C . ILE A 1 118 ? 154.013 18.875 144.117 1.00 117.66 118 ILE A C 1
ATOM 856 O O . ILE A 1 118 ? 152.953 19.030 143.499 1.00 118.52 118 ILE A O 1
ATOM 858 N N . ASN A 1 119 ? 154.523 19.814 144.909 1.00 133.18 119 ASN A N 1
ATOM 859 C CA . ASN A 1 119 ? 153.876 21.103 145.093 1.00 127.35 119 ASN A CA 1
ATOM 860 C C . ASN A 1 119 ? 154.319 22.082 144.007 1.00 123.71 119 ASN A C 1
ATOM 861 O O . ASN A 1 119 ? 155.240 21.817 143.236 1.00 120.17 119 ASN A O 1
ATOM 866 N N . ASN A 1 120 ? 153.645 23.236 143.959 1.00 137.05 120 ASN A N 1
ATOM 867 C CA . ASN A 1 120 ? 153.880 24.189 142.876 1.00 126.84 120 ASN A CA 1
ATOM 868 C C . ASN A 1 120 ? 155.323 24.676 142.856 1.00 129.81 120 ASN A C 1
ATOM 869 O O . ASN A 1 120 ? 155.916 24.835 141.782 1.00 123.69 120 ASN A O 1
ATOM 874 N N . GLU A 1 121 ? 155.905 24.928 144.029 1.00 133.46 121 GLU A N 1
ATOM 875 C CA . GLU A 1 121 ? 157.324 25.265 144.085 1.00 131.38 121 GLU A CA 1
ATOM 876 C C . GLU A 1 121 ? 158.170 24.097 143.597 1.00 126.73 121 GLU A C 1
ATOM 877 O O . GLU A 1 121 ? 159.117 24.277 142.822 1.00 123.57 121 GLU A O 1
ATOM 879 N N . GLU A 1 122 ? 157.830 22.884 144.038 1.00 137.87 122 GLU A N 1
ATOM 880 C CA . GLU A 1 122 ? 158.520 21.693 143.559 1.00 128.48 122 GLU A CA 1
ATOM 881 C C . GLU A 1 122 ? 158.185 21.411 142.102 1.00 123.81 122 GLU A C 1
ATOM 882 O O . GLU A 1 122 ? 159.027 20.889 141.362 1.00 107.92 122 GLU A O 1
ATOM 888 N N . LYS A 1 123 ? 156.962 21.751 141.678 1.00 125.85 123 LYS A N 1
ATOM 889 C CA . LYS A 1 123 ? 156.574 21.588 140.280 1.00 114.92 123 LYS A CA 1
ATOM 890 C C . LYS A 1 123 ? 157.387 22.491 139.364 1.00 124.52 123 LYS A C 1
ATOM 891 O O . LYS A 1 123 ? 157.693 22.108 138.230 1.00 117.75 123 LYS A O 1
ATOM 897 N N . LYS A 1 124 ? 157.749 23.686 139.837 1.00 115.52 124 LYS A N 1
ATOM 898 C CA . LYS A 1 124 ? 158.594 24.574 139.046 1.00 112.64 124 LYS A CA 1
ATOM 899 C C . LYS A 1 124 ? 159.993 23.994 138.882 1.00 123.61 124 LYS A C 1
ATOM 900 O O . LYS A 1 124 ? 160.549 23.996 137.777 1.00 116.38 124 LYS A O 1
ATOM 902 N N . GLN A 1 125 ? 160.581 23.502 139.978 1.00 121.26 125 GLN A N 1
ATOM 903 C CA . GLN A 1 125 ? 161.852 22.789 139.889 1.00 120.03 125 GLN A CA 1
ATOM 904 C C . GLN A 1 125 ? 161.774 21.663 138.871 1.00 111.85 125 GLN A C 1
ATOM 905 O O . GLN A 1 125 ? 162.730 21.412 138.128 1.00 109.66 125 GLN A O 1
ATOM 911 N N . LEU A 1 126 ? 160.633 20.973 138.828 1.00 101.09 126 LEU A N 1
ATOM 912 C CA . LEU A 1 126 ? 160.431 19.899 137.862 1.00 111.65 126 LEU A CA 1
ATOM 913 C C . LEU A 1 126 ? 160.375 20.448 136.442 1.00 116.27 126 LEU A C 1
ATOM 914 O O . LEU A 1 126 ? 161.071 19.954 135.548 1.00 105.48 126 LEU A O 1
ATOM 919 N N . ALA A 1 127 ? 159.562 21.487 136.220 1.00 106.58 127 ALA A N 1
ATOM 920 C CA . ALA A 1 127 ? 159.381 22.019 134.871 1.00 98.17 127 ALA A CA 1
ATOM 921 C C . ALA A 1 127 ? 160.693 22.532 134.290 1.00 102.45 127 ALA A C 1
ATOM 922 O O . ALA A 1 127 ? 160.941 22.393 133.087 1.00 96.72 127 ALA A O 1
ATOM 924 N N . LYS A 1 128 ? 161.543 23.130 135.128 1.00 98.86 128 LYS A N 1
ATOM 925 C CA . LYS A 1 128 ? 162.835 23.611 134.648 1.00 103.78 128 LYS A CA 1
ATOM 926 C C . LYS A 1 128 ? 163.727 22.456 134.219 1.00 109.94 128 LYS A C 1
ATOM 927 O O . LYS A 1 128 ? 164.469 22.567 133.236 1.00 109.69 128 LYS A O 1
ATOM 933 N N . LEU A 1 129 ? 163.657 21.335 134.939 1.00 106.85 129 LEU A N 1
ATOM 934 C CA . LEU A 1 129 ? 164.563 20.222 134.682 1.00 95.47 129 LEU A CA 1
ATOM 935 C C . LEU A 1 129 ? 164.285 19.582 133.328 1.00 101.36 129 LEU A C 1
ATOM 936 O O . LEU A 1 129 ? 165.215 19.161 132.632 1.00 93.46 129 LEU A O 1
ATOM 941 N N . LEU A 1 130 ? 163.012 19.500 132.938 1.00 97.88 130 LEU A N 1
ATOM 942 C CA . LEU A 1 130 ? 162.669 18.894 131.655 1.00 98.13 130 LEU A CA 1
ATOM 943 C C . LEU A 1 130 ? 163.002 19.822 130.490 1.00 103.47 130 LEU A C 1
ATOM 944 O O . LEU A 1 130 ? 163.499 19.367 129.452 1.00 105.72 130 LEU A O 1
ATOM 949 N N . ASP A 1 131 ? 162.740 21.125 130.634 1.00 126.51 131 ASP A N 1
ATOM 950 C CA . ASP A 1 131 ? 163.179 22.065 129.604 1.00 128.40 131 ASP A CA 1
ATOM 951 C C . ASP A 1 131 ? 164.699 22.079 129.480 1.00 131.40 131 ASP A C 1
ATOM 952 O O . ASP A 1 131 ? 165.234 22.318 128.390 1.00 139.33 131 ASP A O 1
ATOM 957 N N . LYS A 1 132 ? 165.408 21.823 130.582 1.00 108.50 132 LYS A N 1
ATOM 958 C CA . LYS A 1 132 ? 166.866 21.781 130.539 1.00 102.68 132 LYS A CA 1
ATOM 959 C C . LYS A 1 132 ? 167.355 20.625 129.677 1.00 108.71 132 LYS A C 1
ATOM 960 O O . LYS A 1 132 ? 168.171 20.812 128.767 1.00 117.00 132 LYS A O 1
ATOM 966 N N . TYR A 1 133 ? 166.864 19.419 129.948 1.00 99.54 133 TYR A N 1
ATOM 967 C CA . TYR A 1 133 ? 167.247 18.236 129.179 1.00 94.40 133 TYR A CA 1
ATOM 968 C C . TYR A 1 133 ? 166.323 17.994 127.997 1.00 99.71 133 TYR A C 1
ATOM 969 O O . TYR A 1 133 ? 165.919 16.857 127.734 1.00 81.97 133 TYR A O 1
ATOM 978 N N . ASP A 1 134 ? 165.975 19.058 127.266 1.00 103.21 134 ASP A N 1
ATOM 979 C CA . ASP A 1 134 ? 165.140 18.912 126.079 1.00 102.29 134 ASP A CA 1
ATOM 980 C C . ASP A 1 134 ? 165.785 17.995 125.048 1.00 99.07 134 ASP A C 1
ATOM 981 O O . ASP A 1 134 ? 165.082 17.355 124.259 1.00 105.09 134 ASP A O 1
ATOM 986 N N . VAL A 1 135 ? 167.118 17.911 125.048 1.00 89.94 135 VAL A N 1
ATOM 987 C CA . VAL A 1 135 ? 167.838 17.047 124.119 1.00 84.76 135 VAL A CA 1
ATOM 988 C C . VAL A 1 135 ? 167.683 15.571 124.460 1.00 91.71 135 VAL A C 1
ATOM 989 O O . VAL A 1 135 ? 168.011 14.711 123.635 1.00 84.37 135 VAL A O 1
ATOM 993 N N . LEU A 1 136 ? 167.169 15.254 125.647 1.00 85.10 136 LEU A N 1
ATOM 994 C CA . LEU A 1 136 ? 167.065 13.869 126.088 1.00 79.17 136 LEU A CA 1
ATOM 995 C C . LEU A 1 136 ? 165.773 13.193 125.647 1.00 83.43 136 LEU A C 1
ATOM 996 O O . LEU A 1 136 ? 165.756 11.970 125.467 1.00 82.28 136 LEU A O 1
ATOM 1001 N N . TRP A 1 137 ? 164.695 13.949 125.462 1.00 92.03 137 TRP A N 1
ATOM 1002 C CA . TRP A 1 137 ? 163.398 13.360 125.167 1.00 73.23 137 TRP A CA 1
ATOM 1003 C C . TRP A 1 137 ? 163.225 13.096 123.677 1.00 69.44 137 TRP A C 1
ATOM 1004 O O . TRP A 1 137 ? 163.736 13.830 122.827 1.00 75.88 137 TRP A O 1
ATOM 1015 N N . GLN A 1 138 ? 162.496 12.022 123.372 1.00 65.58 138 GLN A N 1
ATOM 1016 C CA . GLN A 1 138 ? 162.139 11.718 121.994 1.00 63.18 138 GLN A CA 1
ATOM 1017 C C . GLN A 1 138 ? 161.292 12.843 121.419 1.00 76.73 138 GLN A C 1
ATOM 1018 O O . GLN A 1 138 ? 160.281 13.236 122.007 1.00 76.62 138 GLN A O 1
ATOM 1024 N N . GLN A 1 139 ? 161.711 13.364 120.264 1.00 74.44 139 GLN A N 1
ATOM 1025 C CA . GLN A 1 139 ? 161.032 14.489 119.642 1.00 71.91 139 GLN A CA 1
ATOM 1026 C C . GLN A 1 139 ? 160.370 14.161 118.312 1.00 78.61 139 GLN A C 1
ATOM 1027 O O . GLN A 1 139 ? 159.502 14.924 117.878 1.00 83.57 139 GLN A O 1
ATOM 1033 N N . TRP A 1 140 ? 160.738 13.058 117.663 1.00 78.45 140 TRP A N 1
ATOM 1034 C CA . TRP A 1 140 ? 160.118 12.640 116.415 1.00 75.82 140 TRP A CA 1
ATOM 1035 C C . TRP A 1 140 ? 159.669 11.190 116.518 1.00 67.38 140 TRP A C 1
ATOM 1036 O O . TRP A 1 140 ? 160.160 10.422 117.348 1.00 77.33 140 TRP A O 1
ATOM 1047 N N . GLU A 1 141 ? 158.716 10.825 115.665 1.00 73.13 141 GLU A N 1
ATOM 1048 C CA . GLU A 1 141 ? 158.357 9.423 115.526 1.00 78.40 141 GLU A CA 1
ATOM 1049 C C . GLU A 1 141 ? 159.527 8.666 114.913 1.00 75.75 141 GLU A C 1
ATOM 1050 O O . GLU A 1 141 ? 160.120 9.118 113.928 1.00 78.91 141 GLU A O 1
ATOM 1056 N N . ASN A 1 142 ? 159.877 7.528 115.519 1.00 69.21 142 ASN A N 1
ATOM 1057 C CA . ASN A 1 142 ? 160.968 6.666 115.063 1.00 58.17 142 ASN A CA 1
ATOM 1058 C C . ASN A 1 142 ? 162.333 7.329 115.229 1.00 68.38 142 ASN A C 1
ATOM 1059 O O . ASN A 1 142 ? 163.258 7.061 114.459 1.00 64.86 142 ASN A O 1
ATOM 1064 N N . GLN A 1 143 ? 162.467 8.196 116.229 1.00 76.40 143 GLN A N 1
ATOM 1065 C CA . GLN A 1 143 ? 163.758 8.776 116.573 1.00 67.66 143 GLN A CA 1
ATOM 1066 C C . GLN A 1 143 ? 164.556 7.780 117.404 1.00 70.81 143 GLN A C 1
ATOM 1067 O O . GLN A 1 143 ? 164.029 7.186 118.350 1.00 79.17 143 GLN A O 1
ATOM 1073 N N . VAL A 1 144 ? 165.825 7.594 117.053 1.00 74.54 144 VAL A N 1
ATOM 1074 C CA . VAL A 1 144 ? 166.672 6.634 117.748 1.00 75.61 144 VAL A CA 1
ATOM 1075 C C . VAL A 1 144 ? 167.865 7.367 118.343 1.00 61.43 144 VAL A C 1
ATOM 1076 O O . VAL A 1 144 ? 168.344 8.366 117.797 1.00 82.73 144 VAL A O 1
ATOM 1080 N N . GLY A 1 145 ? 168.329 6.874 119.489 1.00 67.65 145 GLY A N 1
ATOM 1081 C CA . GLY A 1 145 ? 169.559 7.355 120.074 1.00 57.43 145 GLY A CA 1
ATOM 1082 C C . GLY A 1 145 ? 170.766 6.741 119.395 1.00 62.75 145 GLY A C 1
ATOM 1083 O O . GLY A 1 145 ? 170.662 5.988 118.428 1.00 81.77 145 GLY A O 1
ATOM 1084 N N . HIS A 1 146 ? 171.943 7.091 119.911 1.00 52.98 146 HIS A N 1
ATOM 1085 C CA . HIS A 1 146 ? 173.205 6.560 119.394 1.00 64.71 146 HIS A CA 1
ATOM 1086 C C . HIS A 1 146 ? 174.092 6.227 120.589 1.00 58.14 146 HIS A C 1
ATOM 1087 O O . HIS A 1 146 ? 174.780 7.101 121.120 1.00 57.72 146 HIS A O 1
ATOM 1094 N N . ARG A 1 147 ? 174.067 4.962 121.006 1.00 59.67 147 ARG A N 1
ATOM 1095 C CA . ARG A 1 147 ? 174.826 4.533 122.174 1.00 64.12 147 ARG A CA 1
ATOM 1096 C C . ARG A 1 147 ? 176.321 4.584 121.885 1.00 67.59 147 ARG A C 1
ATOM 1097 O O . ARG A 1 147 ? 176.784 4.067 120.865 1.00 74.68 147 ARG A O 1
ATOM 1105 N N . LYS A 1 148 ? 177.076 5.200 122.793 1.00 69.45 148 LYS A N 1
ATOM 1106 C CA . LYS A 1 148 ? 178.521 5.361 122.625 1.00 66.77 148 LYS A CA 1
ATOM 1107 C C . LYS A 1 148 ? 179.269 4.161 123.212 1.00 75.51 148 LYS A C 1
ATOM 1108 O O . LYS A 1 148 ? 180.099 4.275 124.114 1.00 72.25 148 LYS A O 1
ATOM 1110 N N . ILE A 1 149 ? 178.948 2.988 122.675 1.00 71.85 149 ILE A N 1
ATOM 1111 C CA . ILE A 1 149 ? 179.649 1.750 123.003 1.00 65.42 149 ILE A CA 1
ATOM 1112 C C . ILE A 1 149 ? 180.187 1.150 121.710 1.00 66.62 149 ILE A C 1
ATOM 1113 O O . ILE A 1 149 ? 179.640 1.421 120.630 1.00 56.29 149 ILE A O 1
ATOM 1118 N N . PRO A 1 150 ? 181.254 0.354 121.764 1.00 74.00 150 PRO A N 1
ATOM 1119 C CA . PRO A 1 150 ? 181.763 -0.251 120.539 1.00 64.42 150 PRO A CA 1
ATOM 1120 C C . PRO A 1 150 ? 180.734 -1.158 119.926 1.00 60.23 150 PRO A C 1
ATOM 1121 O O . PRO A 1 150 ? 179.928 -1.799 120.635 1.00 64.70 150 PRO A O 1
ATOM 1125 N N . PRO A 1 151 ? 180.702 -1.261 118.597 1.00 44.32 151 PRO A N 1
ATOM 1126 C CA . PRO A 1 151 ? 179.631 -2.008 117.934 1.00 57.70 151 PRO A CA 1
ATOM 1127 C C . PRO A 1 151 ? 179.684 -3.490 118.274 1.00 55.97 151 PRO A C 1
ATOM 1128 O O . PRO A 1 151 ? 180.758 -4.076 118.429 1.00 57.28 151 PRO A O 1
ATOM 1132 N N . HIS A 1 152 ? 178.501 -4.087 118.403 1.00 63.88 152 HIS A N 1
ATOM 1133 C CA . HIS A 1 152 ? 178.391 -5.513 118.675 1.00 51.53 152 HIS A CA 1
ATOM 1134 C C . HIS A 1 152 ? 178.671 -6.316 117.413 1.00 53.52 152 HIS A C 1
ATOM 1135 O O . HIS A 1 152 ? 178.288 -5.919 116.311 1.00 63.77 152 HIS A O 1
ATOM 1142 N N . ASN A 1 153 ? 179.334 -7.453 117.576 1.00 52.46 153 ASN A N 1
ATOM 1143 C CA . ASN A 1 153 ? 179.435 -8.451 116.515 1.00 50.98 153 ASN A CA 1
ATOM 1144 C C . ASN A 1 153 ? 178.427 -9.539 116.867 1.00 59.68 153 ASN A C 1
ATOM 1145 O O . ASN A 1 153 ? 178.727 -10.452 117.638 1.00 46.89 153 ASN A O 1
ATOM 1150 N N . ILE A 1 154 ? 177.217 -9.422 116.312 1.00 65.65 154 ILE A N 1
ATOM 1151 C CA . ILE A 1 154 ? 176.135 -10.350 116.629 1.00 58.72 154 ILE A CA 1
ATOM 1152 C C . ILE A 1 154 ? 176.173 -11.620 115.787 1.00 55.94 154 ILE A C 1
ATOM 1153 O O . ILE A 1 154 ? 175.454 -12.580 116.105 1.00 53.55 154 ILE A O 1
ATOM 1158 N N . ALA A 1 155 ? 176.982 -11.659 114.724 1.00 42.82 155 ALA A N 1
ATOM 1159 C CA . ALA A 1 155 ? 177.064 -12.814 113.829 1.00 56.53 155 ALA A CA 1
ATOM 1160 C C . ALA A 1 155 ? 178.007 -13.898 114.338 1.00 68.87 155 ALA A C 1
ATOM 1161 O O . ALA A 1 155 ? 178.799 -14.449 113.569 1.00 68.31 155 ALA A O 1
ATOM 1163 N N . THR A 1 156 ? 177.925 -14.234 115.626 1.00 56.31 156 THR A N 1
ATOM 1164 C CA . THR A 1 156 ? 178.854 -15.176 116.240 1.00 52.74 156 THR A CA 1
ATOM 1165 C C . THR A 1 156 ? 178.540 -16.617 115.856 1.00 61.06 156 THR A C 1
ATOM 1166 O O . THR A 1 156 ? 178.601 -17.515 116.701 1.00 54.75 156 THR A O 1
ATOM 1170 N N . GLY A 1 157 ? 178.214 -16.855 114.588 1.00 62.60 157 GLY A N 1
ATOM 1171 C CA . GLY A 1 157 ? 177.857 -18.176 114.127 1.00 72.60 157 GLY A CA 1
ATOM 1172 C C . GLY A 1 157 ? 178.983 -18.872 113.387 1.00 63.02 157 GLY A C 1
ATOM 1173 O O . GLY A 1 157 ? 179.907 -18.242 112.880 1.00 68.86 157 GLY A O 1
ATOM 1174 N N . THR A 1 158 ? 178.889 -20.200 113.334 1.00 80.30 158 THR A N 1
ATOM 1175 C CA . THR A 1 158 ? 179.843 -21.018 112.599 1.00 86.20 158 THR A CA 1
ATOM 1176 C C . THR A 1 158 ? 179.302 -21.517 111.268 1.00 84.27 158 THR A C 1
ATOM 1177 O O . THR A 1 158 ? 180.087 -21.745 110.341 1.00 86.00 158 THR A O 1
ATOM 1181 N N . VAL A 1 159 ? 177.987 -21.693 111.149 1.00 91.83 159 VAL A N 1
ATOM 1182 C CA . VAL A 1 159 ? 177.363 -22.134 109.908 1.00 103.95 159 VAL A CA 1
ATOM 1183 C C . VAL A 1 159 ? 176.466 -21.017 109.391 1.00 95.65 159 VAL A C 1
ATOM 1184 O O . VAL A 1 159 ? 175.894 -20.240 110.163 1.00 97.49 159 VAL A O 1
ATOM 1188 N N . ALA A 1 160 ? 176.362 -20.929 108.068 1.00 82.17 160 ALA A N 1
ATOM 1189 C CA . ALA A 1 160 ? 175.628 -19.829 107.444 1.00 84.65 160 ALA A CA 1
ATOM 1190 C C . ALA A 1 160 ? 174.139 -20.169 107.361 1.00 81.13 160 ALA A C 1
ATOM 1191 O O . ALA A 1 160 ? 173.779 -21.334 107.164 1.00 85.11 160 ALA A O 1
ATOM 1193 N N . PRO A 1 161 ? 173.258 -19.182 107.501 1.00 82.50 161 PRO A N 1
ATOM 1194 C CA . PRO A 1 161 ? 171.825 -19.470 107.439 1.00 72.06 161 PRO A CA 1
ATOM 1195 C C . PRO A 1 161 ? 171.320 -19.451 106.007 1.00 69.79 161 PRO A C 1
ATOM 1196 O O . PRO A 1 161 ? 171.906 -18.827 105.122 1.00 82.35 161 PRO A O 1
ATOM 1200 N N . ARG A 1 162 ? 170.207 -20.157 105.787 1.00 66.97 162 ARG A N 1
ATOM 1201 C CA . ARG A 1 162 ? 169.607 -20.224 104.457 1.00 77.64 162 ARG A CA 1
ATOM 1202 C C . ARG A 1 162 ? 168.708 -19.015 104.229 1.00 75.19 162 ARG A C 1
ATOM 1203 O O . ARG A 1 162 ? 167.881 -18.696 105.090 1.00 72.31 162 ARG A O 1
ATOM 1211 N N . PRO A 1 163 ? 168.834 -18.328 103.094 1.00 74.11 163 PRO A N 1
ATOM 1212 C CA . PRO A 1 163 ? 168.033 -17.118 102.876 1.00 76.44 163 PRO A CA 1
ATOM 1213 C C . PRO A 1 163 ? 166.550 -17.436 102.760 1.00 72.15 163 PRO A C 1
ATOM 1214 O O . PRO A 1 163 ? 166.151 -18.418 102.129 1.00 71.90 163 PRO A O 1
ATOM 1218 N N . GLN A 1 164 ? 165.733 -16.594 103.389 1.00 77.81 164 GLN A N 1
ATOM 1219 C CA . GLN A 1 164 ? 164.283 -16.728 103.369 1.00 63.44 164 GLN A CA 1
ATOM 1220 C C . GLN A 1 164 ? 163.683 -15.845 102.284 1.00 67.53 164 GLN A C 1
ATOM 1221 O O . GLN A 1 164 ? 164.032 -14.665 102.170 1.00 80.72 164 GLN A O 1
ATOM 1227 N N . ARG A 1 165 ? 162.785 -16.420 101.492 1.00 79.35 165 ARG A N 1
ATOM 1228 C CA . ARG A 1 165 ? 161.908 -15.615 100.658 1.00 72.80 165 ARG A CA 1
ATOM 1229 C C . ARG A 1 165 ? 160.962 -14.812 101.540 1.00 80.12 165 ARG A C 1
ATOM 1230 O O . ARG A 1 165 ? 160.390 -15.335 102.501 1.00 95.29 165 ARG A O 1
ATOM 1238 N N . GLN A 1 166 ? 160.814 -13.529 101.224 1.00 84.39 166 GLN A N 1
ATOM 1239 C CA . GLN A 1 166 ? 159.860 -12.697 101.944 1.00 80.80 166 GLN A CA 1
ATOM 1240 C C . GLN A 1 166 ? 158.445 -13.215 101.725 1.00 95.09 166 GLN A C 1
ATOM 1241 O O . GLN A 1 166 ? 158.056 -13.538 100.599 1.00 104.33 166 GLN A O 1
ATOM 1247 N N . TYR A 1 167 ? 157.671 -13.310 102.803 1.00 92.84 167 TYR A N 1
ATOM 1248 C CA . TYR A 1 167 ? 156.280 -13.703 102.653 1.00 106.93 167 TYR A CA 1
ATOM 1249 C C . TYR A 1 167 ? 155.380 -12.476 102.798 1.00 104.49 167 TYR A C 1
ATOM 1250 O O . TYR A 1 167 ? 155.847 -11.332 102.825 1.00 100.14 167 TYR A O 1
ATOM 1259 N N . HIS A 1 168 ? 154.076 -12.725 102.901 1.00 112.97 168 HIS A N 1
ATOM 1260 C CA . HIS A 1 168 ? 153.089 -11.656 102.823 1.00 117.00 168 HIS A CA 1
ATOM 1261 C C . HIS A 1 168 ? 153.200 -10.693 103.998 1.00 111.12 168 HIS A C 1
ATOM 1262 O O . HIS A 1 168 ? 153.218 -11.104 105.162 1.00 125.19 168 HIS A O 1
ATOM 1269 N N . ILE A 1 169 ? 153.267 -9.402 103.684 1.00 87.11 169 ILE A N 1
ATOM 1270 C CA . ILE A 1 169 ? 153.140 -8.337 104.671 1.00 87.87 169 ILE A CA 1
ATOM 1271 C C . ILE A 1 169 ? 151.701 -7.849 104.655 1.00 99.55 169 ILE A C 1
ATOM 1272 O O . ILE A 1 169 ? 151.087 -7.725 103.587 1.00 105.54 169 ILE A O 1
ATOM 1277 N N . ASN A 1 170 ? 151.155 -7.581 105.837 1.00 86.90 170 ASN A N 1
ATOM 1278 C CA . ASN A 1 170 ? 149.790 -7.083 105.924 1.00 88.91 170 ASN A CA 1
ATOM 1279 C C . ASN A 1 170 ? 149.694 -5.713 105.260 1.00 107.45 170 ASN A C 1
ATOM 1280 O O . ASN A 1 170 ? 150.540 -4.843 105.481 1.00 117.92 170 ASN A O 1
ATOM 1285 N N . THR A 1 171 ? 148.661 -5.532 104.432 1.00 108.62 171 THR A N 1
ATOM 1286 C CA . THR A 1 171 ? 148.459 -4.257 103.751 1.00 106.24 171 THR A CA 1
ATOM 1287 C C . THR A 1 171 ? 148.215 -3.130 104.747 1.00 114.42 171 THR A C 1
ATOM 1288 O O . THR A 1 171 ? 148.658 -1.995 104.534 1.00 109.86 171 THR A O 1
ATOM 1292 N N . LYS A 1 172 ? 147.512 -3.426 105.845 1.00 116.77 172 LYS A N 1
ATOM 1293 C CA . LYS A 1 172 ? 147.239 -2.414 106.861 1.00 118.51 172 LYS A CA 1
ATOM 1294 C C . LYS A 1 172 ? 148.508 -1.917 107.540 1.00 110.14 172 LYS A C 1
ATOM 1295 O O . LYS A 1 172 ? 148.488 -0.849 108.161 1.00 115.37 172 LYS A O 1
ATOM 1297 N N . ALA A 1 173 ? 149.606 -2.665 107.439 1.00 106.24 173 ALA A N 1
ATOM 1298 C CA . ALA A 1 173 ? 150.872 -2.279 108.047 1.00 107.30 173 ALA A CA 1
ATOM 1299 C C . ALA A 1 173 ? 151.833 -1.606 107.080 1.00 95.22 173 ALA A C 1
ATOM 1300 O O . ALA A 1 173 ? 152.768 -0.937 107.533 1.00 99.74 173 ALA A O 1
ATOM 1302 N N . LYS A 1 174 ? 151.630 -1.771 105.774 1.00 98.22 174 LYS A N 1
ATOM 1303 C CA . LYS A 1 174 ? 152.598 -1.270 104.804 1.00 86.32 174 LYS A CA 1
ATOM 1304 C C . LYS A 1 174 ? 152.804 0.244 104.846 1.00 89.33 174 LYS A C 1
ATOM 1305 O O . LYS A 1 174 ? 153.939 0.678 104.582 1.00 87.18 174 LYS A O 1
ATOM 1311 N N . PRO A 1 175 ? 151.806 1.085 105.146 1.00 92.04 175 PRO A N 1
ATOM 1312 C CA . PRO A 1 175 ? 152.129 2.508 105.355 1.00 94.11 175 PRO A CA 1
ATOM 1313 C C . PRO A 1 175 ? 152.923 2.756 106.626 1.00 87.18 175 PRO A C 1
ATOM 1314 O O . PRO A 1 175 ? 153.832 3.596 106.628 1.00 94.37 175 PRO A O 1
ATOM 1318 N N . SER A 1 176 ? 152.611 2.041 107.710 1.00 96.34 176 SER A N 1
ATOM 1319 C CA . SER A 1 176 ? 153.297 2.272 108.979 1.00 103.93 176 SER A CA 1
ATOM 1320 C C . SER A 1 176 ? 154.780 1.928 108.877 1.00 92.81 176 SER A C 1
ATOM 1321 O O . SER A 1 176 ? 155.639 2.686 109.343 1.00 100.63 176 SER A O 1
ATOM 1324 N N . ILE A 1 177 ? 155.099 0.784 108.270 1.00 77.45 177 ILE A N 1
ATOM 1325 C CA . ILE A 1 177 ? 156.499 0.397 108.121 1.00 85.82 177 ILE A CA 1
ATOM 1326 C C . ILE A 1 177 ? 157.209 1.347 107.162 1.00 87.67 177 ILE A C 1
ATOM 1327 O O . ILE A 1 177 ? 158.378 1.698 107.367 1.00 87.45 177 ILE A O 1
ATOM 1332 N N . GLN A 1 178 ? 156.504 1.800 106.120 1.00 90.02 178 GLN A N 1
ATOM 1333 C CA . GLN A 1 178 ? 157.117 2.656 105.106 1.00 78.03 178 GLN A CA 1
ATOM 1334 C C . GLN A 1 178 ? 157.693 3.922 105.726 1.00 77.47 178 GLN A C 1
ATOM 1335 O O . GLN A 1 178 ? 158.822 4.320 105.416 1.00 83.03 178 GLN A O 1
ATOM 1341 N N . GLN A 1 179 ? 156.930 4.574 106.607 1.00 76.17 179 GLN A N 1
ATOM 1342 C CA . GLN A 1 179 ? 157.459 5.751 107.287 1.00 90.91 179 GLN A CA 1
ATOM 1343 C C . GLN A 1 179 ? 158.657 5.387 108.153 1.00 77.22 179 GLN A C 1
ATOM 1344 O O . GLN A 1 179 ? 159.660 6.110 108.169 1.00 75.02 179 GLN A O 1
ATOM 1350 N N . VAL A 1 180 ? 158.575 4.261 108.868 1.00 78.63 180 VAL A N 1
ATOM 1351 C CA . VAL A 1 180 ? 159.674 3.850 109.735 1.00 71.87 180 VAL A CA 1
ATOM 1352 C C . VAL A 1 180 ? 160.938 3.635 108.916 1.00 67.82 180 VAL A C 1
ATOM 1353 O O . VAL A 1 180 ? 162.026 4.095 109.287 1.00 68.88 180 VAL A O 1
ATOM 1357 N N . ILE A 1 181 ? 160.812 2.939 107.785 1.00 66.02 181 ILE A N 1
ATOM 1358 C CA . ILE A 1 181 ? 161.974 2.657 106.946 1.00 71.52 181 ILE A CA 1
ATOM 1359 C C . ILE A 1 181 ? 162.586 3.954 106.432 1.00 78.56 181 ILE A C 1
ATOM 1360 O O . ILE A 1 181 ? 163.803 4.160 106.510 1.00 58.48 181 ILE A O 1
ATOM 1365 N N . ASP A 1 182 ? 161.750 4.853 105.908 1.00 83.87 182 ASP A N 1
ATOM 1366 C CA . ASP A 1 182 ? 162.253 6.154 105.476 1.00 75.21 182 ASP A CA 1
ATOM 1367 C C . ASP A 1 182 ? 162.799 6.950 106.654 1.00 72.33 182 ASP A C 1
ATOM 1368 O O . ASP A 1 182 ? 163.795 7.670 106.518 1.00 85.42 182 ASP A O 1
ATOM 1373 N N . ASP A 1 183 ? 162.158 6.839 107.820 1.00 65.32 183 ASP A N 1
ATOM 1374 C CA . ASP A 1 183 ? 162.677 7.517 109.003 1.00 66.83 183 ASP A CA 1
ATOM 1375 C C . ASP A 1 183 ? 163.950 6.849 109.506 1.00 75.53 183 ASP A C 1
ATOM 1376 O O . ASP A 1 183 ? 164.876 7.528 109.963 1.00 60.64 183 ASP A O 1
ATOM 1381 N N . LEU A 1 184 ? 164.021 5.519 109.424 1.00 79.71 184 LEU A N 1
ATOM 1382 C CA . LEU A 1 184 ? 165.232 4.825 109.845 1.00 65.23 184 LEU A CA 1
ATOM 1383 C C . LEU A 1 184 ? 166.346 4.955 108.815 1.00 63.47 184 LEU A C 1
ATOM 1384 O O . LEU A 1 184 ? 167.525 4.975 109.184 1.00 65.89 184 LEU A O 1
ATOM 1389 N N . LEU A 1 185 ? 165.997 5.046 107.528 1.00 60.35 185 LEU A N 1
ATOM 1390 C CA . LEU A 1 185 ? 167.020 5.223 106.502 1.00 59.48 185 LEU A CA 1
ATOM 1391 C C . LEU A 1 185 ? 167.740 6.554 106.668 1.00 78.54 185 LEU A C 1
ATOM 1392 O O . LEU A 1 185 ? 168.966 6.629 106.517 1.00 78.11 185 LEU A O 1
ATOM 1397 N N . LYS A 1 186 ? 166.992 7.617 106.980 1.00 83.35 186 LYS A N 1
ATOM 1398 C CA . LYS A 1 186 ? 167.593 8.942 107.086 1.00 73.80 186 LYS A CA 1
ATOM 1399 C C . LYS A 1 186 ? 168.606 9.004 108.222 1.00 69.66 186 LYS A C 1
ATOM 1400 O O . LYS A 1 186 ? 169.661 9.633 108.087 1.00 83.50 186 LYS A O 1
ATOM 1406 N N . GLN A 1 187 ? 168.310 8.358 109.346 1.00 59.26 187 GLN A N 1
ATOM 1407 C CA . GLN A 1 187 ? 169.240 8.330 110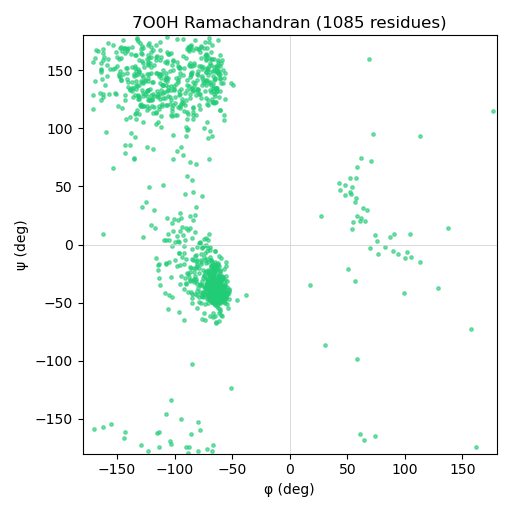.466 1.00 61.24 187 GLN A CA 1
ATOM 1408 C C . GLN A 1 187 ? 170.321 7.266 110.310 1.00 76.92 187 GLN A C 1
ATOM 1409 O O . GLN A 1 187 ? 171.045 6.995 111.274 1.00 63.77 187 GLN A O 1
ATOM 1415 N N . GLY A 1 188 ? 170.443 6.658 109.131 1.00 78.67 188 GLY A N 1
ATOM 1416 C CA . GLY A 1 188 ? 171.482 5.678 108.891 1.00 74.45 188 GLY A CA 1
ATOM 1417 C C . GLY A 1 188 ? 171.268 4.333 109.543 1.00 80.95 188 GLY A C 1
ATOM 1418 O O . GLY A 1 188 ? 172.178 3.498 109.516 1.00 85.57 188 GLY A O 1
ATOM 1419 N N . VAL A 1 189 ? 170.095 4.091 110.131 1.00 70.86 189 VAL A N 1
ATOM 1420 C CA . VAL A 1 189 ? 169.842 2.800 110.762 1.00 59.93 189 VAL A CA 1
ATOM 1421 C C . VAL A 1 189 ? 169.705 1.709 109.707 1.00 62.37 189 VAL A C 1
ATOM 1422 O O . VAL A 1 189 ? 170.185 0.584 109.891 1.00 75.81 189 VAL A O 1
ATOM 1426 N N . LEU A 1 190 ? 169.057 2.019 108.590 1.00 58.66 190 LEU A N 1
ATOM 1427 C CA . LEU A 1 190 ? 168.959 1.098 107.470 1.00 60.18 190 LEU A CA 1
ATOM 1428 C C . LEU A 1 190 ? 169.847 1.570 106.326 1.00 66.91 190 LEU A C 1
ATOM 1429 O O . LEU A 1 190 ? 170.044 2.771 106.123 1.00 81.84 190 LEU A O 1
ATOM 1434 N N . ILE A 1 191 ? 170.389 0.607 105.584 1.00 72.52 191 ILE A N 1
ATOM 1435 C CA . ILE A 1 191 ? 171.238 0.874 104.429 1.00 65.57 191 ILE A CA 1
ATOM 1436 C C . ILE A 1 191 ? 170.828 -0.067 103.306 1.00 72.20 191 ILE A C 1
ATOM 1437 O O . ILE A 1 191 ? 170.628 -1.265 103.531 1.00 85.57 191 ILE A O 1
ATOM 1442 N N . LYS A 1 192 ? 170.697 0.474 102.097 1.00 62.79 192 LYS A N 1
ATOM 1443 C CA . LYS A 1 192 ? 170.421 -0.361 100.935 1.00 70.59 192 LYS A CA 1
ATOM 1444 C C . LYS A 1 192 ? 171.661 -1.179 100.596 1.00 83.15 192 LYS A C 1
ATOM 1445 O O . LYS A 1 192 ? 172.723 -0.619 100.305 1.00 83.77 192 LYS A O 1
ATOM 1451 N N . GLN A 1 193 ? 171.528 -2.505 100.634 1.00 97.89 193 GLN A N 1
ATOM 1452 C CA . GLN A 1 193 ? 172.688 -3.382 100.548 1.00 96.71 193 GLN A CA 1
ATOM 1453 C C . GLN A 1 193 ? 172.239 -4.785 100.173 1.00 99.38 193 GLN A C 1
ATOM 1454 O O . GLN A 1 193 ? 171.362 -5.352 100.832 1.00 98.49 193 GLN A O 1
ATOM 1460 N N . THR A 1 194 ? 172.842 -5.342 99.125 1.00 78.96 194 THR A N 1
ATOM 1461 C CA . THR A 1 194 ? 172.647 -6.751 98.827 1.00 74.83 194 THR A CA 1
ATOM 1462 C C . THR A 1 194 ? 173.306 -7.601 99.908 1.00 69.86 194 THR A C 1
ATOM 1463 O O . THR A 1 194 ? 174.188 -7.144 100.641 1.00 76.94 194 THR A O 1
ATOM 1467 N N . SER A 1 195 ? 172.870 -8.852 100.011 1.00 74.70 195 SER A N 1
ATOM 1468 C CA . SER A 1 195 ? 173.354 -9.688 101.099 1.00 76.35 195 SER A CA 1
ATOM 1469 C C . SER A 1 195 ? 173.169 -11.158 100.762 1.00 79.54 195 SER A C 1
ATOM 1470 O O . SER A 1 195 ? 172.295 -11.527 99.973 1.00 92.58 195 SER A O 1
ATOM 1473 N N . VAL A 1 196 ? 174.009 -11.989 101.382 1.00 80.08 196 VAL A N 1
ATOM 1474 C CA . VAL A 1 196 ? 173.857 -13.435 101.272 1.00 73.47 196 VAL A CA 1
ATOM 1475 C C . VAL A 1 196 ? 172.588 -13.888 101.983 1.00 74.72 196 VAL A C 1
ATOM 1476 O O . VAL A 1 196 ? 171.818 -14.701 101.460 1.00 86.04 196 VAL A O 1
ATOM 1480 N N . MET A 1 197 ? 172.354 -13.370 103.184 1.00 59.44 197 MET A N 1
ATOM 1481 C CA . MET A 1 197 ? 171.165 -13.702 103.953 1.00 68.23 197 MET A CA 1
ATOM 1482 C C . MET A 1 197 ? 170.038 -12.712 103.666 1.00 77.37 197 MET A C 1
ATOM 1483 O O . MET A 1 197 ? 170.275 -11.553 103.314 1.00 84.40 197 MET A O 1
ATOM 1488 N N . ASN A 1 198 ? 168.801 -13.193 103.805 1.00 75.59 198 ASN A N 1
ATOM 1489 C CA . ASN A 1 198 ? 167.608 -12.357 103.717 1.00 74.98 198 ASN A CA 1
ATOM 1490 C C . ASN A 1 198 ? 166.519 -12.988 104.573 1.00 73.57 198 ASN A C 1
ATOM 1491 O O . ASN A 1 198 ? 166.257 -14.189 104.454 1.00 77.40 198 ASN A O 1
ATOM 1496 N N . THR A 1 199 ? 165.895 -12.188 105.430 1.00 74.12 199 THR A N 1
ATOM 1497 C CA . THR A 1 199 ? 164.878 -12.653 106.359 1.00 72.20 199 THR A CA 1
ATOM 1498 C C . THR A 1 199 ? 163.565 -11.914 106.130 1.00 61.75 199 THR A C 1
ATOM 1499 O O . THR A 1 199 ? 163.556 -10.806 105.582 1.00 79.29 199 THR A O 1
ATOM 1503 N N . PRO A 1 200 ? 162.432 -12.505 106.520 1.00 71.28 200 PRO A N 1
ATOM 1504 C CA . PRO A 1 200 ? 161.140 -11.866 106.240 1.00 83.54 200 PRO A CA 1
ATOM 1505 C C . PRO A 1 200 ? 160.816 -10.819 107.297 1.00 73.69 200 PRO A C 1
ATOM 1506 O O . PRO A 1 200 ? 161.011 -11.051 108.492 1.00 71.87 200 PRO A O 1
ATOM 1510 N N . ILE A 1 201 ? 160.322 -9.667 106.844 1.00 80.76 201 ILE A N 1
ATOM 1511 C CA . ILE A 1 201 ? 159.854 -8.600 107.725 1.00 86.06 201 ILE A CA 1
ATOM 1512 C C . ILE A 1 201 ? 158.392 -8.865 108.070 1.00 75.21 201 ILE A C 1
ATOM 1513 O O . ILE A 1 201 ? 157.553 -9.033 107.177 1.00 80.58 201 ILE A O 1
ATOM 1518 N N . TYR A 1 202 ? 158.085 -8.898 109.366 1.00 63.68 202 TYR A N 1
ATOM 1519 C CA . TYR A 1 202 ? 156.779 -9.325 109.867 1.00 75.68 202 TYR A CA 1
ATOM 1520 C C . TYR A 1 202 ? 156.302 -8.349 110.935 1.00 78.65 202 TYR A C 1
ATOM 1521 O O . TYR A 1 202 ? 156.617 -8.508 112.122 1.00 72.68 202 TYR A O 1
ATOM 1530 N N . PRO A 1 203 ? 155.536 -7.327 110.551 1.00 69.85 203 PRO A N 1
ATOM 1531 C CA . PRO A 1 203 ? 155.109 -6.318 111.531 1.00 80.86 203 PRO A CA 1
ATOM 1532 C C . PRO A 1 203 ? 154.118 -6.864 112.553 1.00 88.18 203 PRO A C 1
ATOM 1533 O O . PRO A 1 203 ? 153.188 -7.603 112.219 1.00 94.11 203 PRO A O 1
ATOM 1537 N N . VAL A 1 204 ? 154.325 -6.484 113.814 1.00 81.58 204 VAL A N 1
ATOM 1538 C CA . VAL A 1 204 ? 153.437 -6.864 114.914 1.00 101.64 204 VAL A CA 1
ATOM 1539 C C . VAL A 1 204 ? 152.594 -5.651 115.316 1.00 90.33 204 VAL A C 1
ATOM 1540 O O . VAL A 1 204 ? 153.113 -4.527 115.400 1.00 102.28 204 VAL A O 1
ATOM 1544 N N . PRO A 1 205 ? 151.289 -5.816 115.530 1.00 94.47 205 PRO A N 1
ATOM 1545 C CA . PRO A 1 205 ? 150.419 -4.663 115.796 1.00 100.18 205 PRO A CA 1
ATOM 1546 C C . PRO A 1 205 ? 150.613 -4.081 117.189 1.00 107.48 205 PRO A C 1
ATOM 1547 O O . PRO A 1 205 ? 151.172 -4.704 118.094 1.00 116.64 205 PRO A O 1
ATOM 1551 N N . LYS A 1 206 ? 150.143 -2.851 117.331 1.00 109.74 206 LYS A N 1
ATOM 1552 C CA . LYS A 1 206 ? 150.113 -2.107 118.580 1.00 104.14 206 LYS A CA 1
ATOM 1553 C C . LYS A 1 206 ? 148.700 -1.595 118.790 1.00 116.36 206 LYS A C 1
ATOM 1554 O O . LYS A 1 206 ? 147.889 -1.590 117.858 1.00 103.30 206 LYS A O 1
ATOM 1556 N N . PRO A 1 207 ? 148.357 -1.171 120.012 1.00 116.77 207 PRO A N 1
ATOM 1557 C CA . PRO A 1 207 ? 147.009 -0.616 120.229 1.00 87.56 207 PRO A CA 1
ATOM 1558 C C . PRO A 1 207 ? 146.711 0.610 119.381 1.00 115.60 207 PRO A C 1
ATOM 1559 O O . PRO A 1 207 ? 145.563 0.793 118.957 1.00 104.07 207 PRO A O 1
ATOM 1563 N N . ASP A 1 208 ? 147.702 1.460 119.120 1.00 125.10 208 ASP A N 1
ATOM 1564 C CA . ASP A 1 208 ? 147.507 2.536 118.164 1.00 128.32 208 ASP A CA 1
ATOM 1565 C C . ASP A 1 208 ? 147.612 1.998 116.734 1.00 129.51 208 ASP A C 1
ATOM 1566 O O . ASP A 1 208 ? 148.073 0.878 116.493 1.00 132.82 208 ASP A O 1
ATOM 1571 N N . GLY A 1 209 ? 147.166 2.810 115.773 1.00 129.97 209 GLY A N 1
ATOM 1572 C CA . GLY A 1 209 ? 147.154 2.388 114.379 1.00 140.56 209 GLY A CA 1
ATOM 1573 C C . GLY A 1 209 ? 148.518 2.056 113.801 1.00 136.28 209 GLY A C 1
ATOM 1574 O O . GLY A 1 209 ? 148.582 1.518 112.689 1.00 132.63 209 GLY A O 1
ATOM 1575 N N . LYS A 1 210 ? 149.600 2.353 114.519 1.00 142.12 210 LYS A N 1
ATOM 1576 C CA . LYS A 1 210 ? 150.941 2.109 114.014 1.00 131.75 210 LYS A CA 1
ATOM 1577 C C . LYS A 1 210 ? 151.304 0.628 114.118 1.00 133.14 210 LYS A C 1
ATOM 1578 O O . LYS A 1 210 ? 150.607 -0.174 114.746 1.00 135.37 210 LYS A O 1
ATOM 1580 N N . TRP A 1 211 ? 152.421 0.272 113.486 1.00 126.95 211 TRP A N 1
ATOM 1581 C CA . TRP A 1 211 ? 152.901 -1.101 113.445 1.00 104.89 211 TRP A CA 1
ATOM 1582 C C . TRP A 1 211 ? 154.394 -1.115 113.740 1.00 97.41 211 TRP A C 1
ATOM 1583 O O . TRP A 1 211 ? 155.107 -0.146 113.464 1.00 109.66 211 TRP A O 1
ATOM 1594 N N . ARG A 1 212 ? 154.864 -2.224 114.302 1.00 90.31 212 ARG A N 1
ATOM 1595 C CA . ARG A 1 212 ? 156.235 -2.338 114.778 1.00 88.43 212 ARG A CA 1
ATOM 1596 C C . ARG A 1 212 ? 157.132 -2.988 113.731 1.00 91.53 212 ARG A C 1
ATOM 1597 O O . ARG A 1 212 ? 156.681 -3.786 112.907 1.00 83.51 212 ARG A O 1
ATOM 1605 N N . MET A 1 213 ? 158.419 -2.638 113.779 1.00 95.56 213 MET A N 1
ATOM 1606 C CA . MET A 1 213 ? 159.419 -3.196 112.869 1.00 71.85 213 MET A CA 1
ATOM 1607 C C . MET A 1 213 ? 160.102 -4.384 113.537 1.00 89.75 213 MET A C 1
ATOM 1608 O O . MET A 1 213 ? 161.176 -4.273 114.132 1.00 84.72 213 MET A O 1
ATOM 1613 N N . VAL A 1 214 ? 159.459 -5.546 113.433 1.00 81.16 214 VAL A N 1
ATOM 1614 C CA . VAL A 1 214 ? 160.060 -6.800 113.861 1.00 74.49 214 VAL A CA 1
ATOM 1615 C C . VAL A 1 214 ? 160.054 -7.745 112.669 1.00 63.89 214 VAL A C 1
ATOM 1616 O O . VAL A 1 214 ? 159.250 -7.615 111.742 1.00 69.54 214 VAL A O 1
ATOM 1620 N N . LEU A 1 215 ? 160.972 -8.704 112.701 1.00 66.04 215 LEU A N 1
ATOM 1621 C CA . LEU A 1 215 ? 161.241 -9.555 111.554 1.00 78.23 215 LEU A CA 1
ATOM 1622 C C . LEU A 1 215 ? 161.352 -11.009 111.989 1.00 66.33 215 LEU A C 1
ATOM 1623 O O . LEU A 1 215 ? 161.815 -11.312 113.092 1.00 73.06 215 LEU A O 1
ATOM 1628 N N . ASP A 1 216 ? 160.919 -11.907 111.105 1.00 80.90 216 ASP A N 1
ATOM 1629 C CA . ASP A 1 216 ? 161.110 -13.338 111.305 1.00 81.45 216 ASP A CA 1
ATOM 1630 C C . ASP A 1 216 ? 162.584 -13.705 111.214 1.00 85.15 216 ASP A C 1
ATOM 1631 O O . ASP A 1 216 ? 163.105 -13.971 110.125 1.00 98.43 216 ASP A O 1
ATOM 1636 N N . TYR A 1 217 ? 163.261 -13.734 112.359 1.00 72.69 217 TYR A N 1
ATOM 1637 C CA . TYR A 1 217 ? 164.686 -14.014 112.416 1.00 71.51 217 TYR A CA 1
ATOM 1638 C C . TYR A 1 217 ? 164.973 -15.443 112.861 1.00 67.00 217 TYR A C 1
ATOM 1639 O O . TYR A 1 217 ? 166.097 -15.743 113.276 1.00 68.92 217 TYR A O 1
ATOM 1648 N N . ARG A 1 218 ? 163.978 -16.332 112.773 1.00 74.18 218 ARG A N 1
ATOM 1649 C CA . ARG A 1 218 ? 164.133 -17.683 113.306 1.00 73.13 218 ARG A CA 1
ATOM 1650 C C . ARG A 1 218 ? 165.227 -18.448 112.574 1.00 68.36 218 ARG A C 1
ATOM 1651 O O . ARG A 1 218 ? 165.970 -19.221 113.189 1.00 68.19 218 ARG A O 1
ATOM 1659 N N . ALA A 1 219 ? 165.336 -18.252 111.259 1.00 59.72 219 ALA A N 1
ATOM 1660 C CA . ALA A 1 219 ? 166.390 -18.913 110.497 1.00 54.72 219 ALA A CA 1
ATOM 1661 C C . ALA A 1 219 ? 167.767 -18.433 110.943 1.00 66.17 219 ALA A C 1
ATOM 1662 O O . ALA A 1 219 ? 168.686 -19.238 111.137 1.00 84.93 219 ALA A O 1
ATOM 1664 N N . VAL A 1 220 ? 167.924 -17.119 111.121 1.00 64.52 220 VAL A N 1
ATOM 1665 C CA . VAL A 1 220 ? 169.179 -16.576 111.635 1.00 65.26 220 VAL A CA 1
ATOM 1666 C C . VAL A 1 220 ? 169.423 -17.063 113.060 1.00 62.80 220 VAL A C 1
ATOM 1667 O O . VAL A 1 220 ? 170.550 -17.419 113.428 1.00 72.22 220 VAL A O 1
ATOM 1671 N N . ASN A 1 221 ? 168.367 -17.109 113.880 1.00 52.13 221 ASN A N 1
ATOM 1672 C CA . ASN A 1 221 ? 168.525 -17.480 115.285 1.00 52.57 221 ASN A CA 1
ATOM 1673 C C . ASN A 1 221 ? 169.077 -18.891 115.438 1.00 66.40 221 ASN A C 1
ATOM 1674 O O . ASN A 1 221 ? 169.741 -19.193 116.436 1.00 78.67 221 ASN A O 1
ATOM 1679 N N . LYS A 1 222 ? 168.817 -19.764 114.463 1.00 66.43 222 LYS A N 1
ATOM 1680 C CA . LYS A 1 222 ? 169.282 -21.143 114.553 1.00 55.92 222 LYS A CA 1
ATOM 1681 C C . LYS A 1 222 ? 170.801 -21.233 114.466 1.00 62.28 222 LYS A C 1
ATOM 1682 O O . LYS A 1 222 ? 171.401 -22.145 115.048 1.00 64.45 222 LYS A O 1
ATOM 1686 N N . THR A 1 223 ? 171.440 -20.304 113.757 1.00 58.82 223 THR A N 1
ATOM 1687 C CA . THR A 1 223 ? 172.875 -20.350 113.517 1.00 65.86 223 THR A CA 1
ATOM 1688 C C . THR A 1 223 ? 173.669 -19.476 114.480 1.00 70.29 223 THR A C 1
ATOM 1689 O O . THR A 1 223 ? 174.882 -19.328 114.303 1.00 71.84 223 THR A O 1
ATOM 1693 N N . VAL A 1 224 ? 173.026 -18.900 115.491 1.00 62.51 224 VAL A N 1
ATOM 1694 C CA . VAL A 1 224 ? 173.714 -18.003 116.418 1.00 59.64 224 VAL A CA 1
ATOM 1695 C C . VAL A 1 224 ? 173.458 -18.458 117.851 1.00 56.67 224 VAL A C 1
ATOM 1696 O O . VAL A 1 224 ? 172.299 -18.659 118.241 1.00 62.81 224 VAL A O 1
ATOM 1700 N N . PRO A 1 225 ? 174.499 -18.645 118.661 1.00 46.82 225 PRO A N 1
ATOM 1701 C CA . PRO A 1 225 ? 174.287 -19.115 120.035 1.00 47.56 225 PRO A CA 1
ATOM 1702 C C . PRO A 1 225 ? 173.646 -18.047 120.904 1.00 45.68 225 PRO A C 1
ATOM 1703 O O . PRO A 1 225 ? 173.905 -16.851 120.750 1.00 56.42 225 PRO A O 1
ATOM 1707 N N . LEU A 1 226 ? 172.804 -18.497 121.831 1.00 45.99 226 LEU A N 1
ATOM 1708 C CA . LEU A 1 226 ? 172.150 -17.584 122.756 1.00 45.61 226 LEU A CA 1
ATOM 1709 C C . LEU A 1 226 ? 173.138 -17.078 123.796 1.00 55.27 226 LEU A C 1
ATOM 1710 O O . LEU A 1 226 ? 173.873 -17.861 124.405 1.00 74.67 226 LEU A O 1
ATOM 1715 N N . ILE A 1 227 ? 173.149 -15.764 124.005 1.00 68.73 227 ILE A N 1
ATOM 1716 C CA . ILE A 1 227 ? 173.954 -15.191 125.073 1.00 59.80 227 ILE A CA 1
ATOM 1717 C C . ILE A 1 227 ? 173.331 -15.554 126.414 1.00 56.40 227 ILE A C 1
ATOM 1718 O O . ILE A 1 227 ? 172.148 -15.284 126.665 1.00 44.04 227 ILE A O 1
ATOM 1723 N N . GLY A 1 228 ? 174.126 -16.175 127.279 1.00 47.17 228 GLY A N 1
ATOM 1724 C CA . GLY A 1 228 ? 173.669 -16.726 128.535 1.00 51.02 228 GLY A CA 1
ATOM 1725 C C . GLY A 1 228 ? 173.411 -15.745 129.657 1.00 59.80 228 GLY A C 1
ATOM 1726 O O . GLY A 1 228 ? 172.958 -16.167 130.727 1.00 62.48 228 GLY A O 1
ATOM 1727 N N . ALA A 1 229 ? 173.675 -14.450 129.454 1.00 59.67 229 ALA A N 1
ATOM 1728 C CA . ALA A 1 229 ? 173.461 -13.465 130.510 1.00 48.41 229 ALA A CA 1
ATOM 1729 C C . ALA A 1 229 ? 172.014 -13.493 130.989 1.00 62.20 229 ALA A C 1
ATOM 1730 O O . ALA A 1 229 ? 171.084 -13.697 130.203 1.00 73.50 229 ALA A O 1
ATOM 1732 N N . GLN A 1 230 ? 171.828 -13.296 132.301 1.00 47.3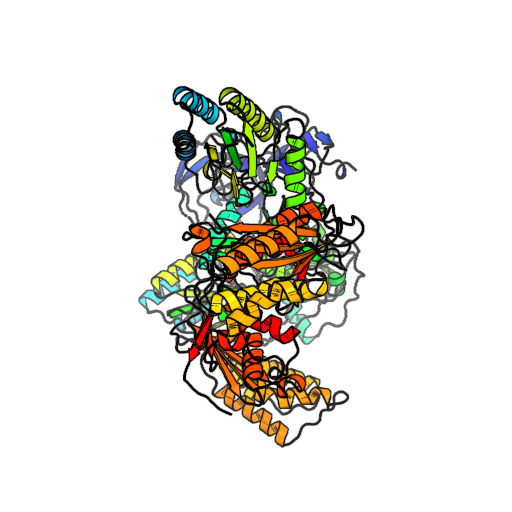5 230 GLN A N 1
ATOM 1733 C CA . GLN A 1 230 ? 170.514 -13.427 132.939 1.00 57.64 230 GLN A CA 1
ATOM 1734 C C . GLN A 1 230 ? 170.187 -12.117 133.656 1.00 55.60 230 GLN A C 1
ATOM 1735 O O . GLN A 1 230 ? 170.394 -11.973 134.864 1.00 62.91 230 GLN A O 1
ATOM 1741 N N . ASN A 1 231 ? 169.647 -11.165 132.901 1.00 59.08 231 ASN A N 1
ATOM 1742 C CA . ASN A 1 231 ? 169.358 -9.830 133.402 1.00 60.13 231 ASN A CA 1
ATOM 1743 C C . ASN A 1 231 ? 167.921 -9.416 133.112 1.00 56.33 231 ASN A C 1
ATOM 1744 O O . ASN A 1 231 ? 167.638 -8.234 132.893 1.00 66.42 231 ASN A O 1
ATOM 1749 N N . GLN A 1 232 ? 167.002 -10.378 133.099 1.00 59.65 232 GLN A N 1
ATOM 1750 C CA . GLN A 1 232 ? 165.569 -10.092 133.105 1.00 48.60 232 GLN A CA 1
ATOM 1751 C C . GLN A 1 232 ? 164.923 -11.016 134.126 1.00 58.38 232 GLN A C 1
ATOM 1752 O O . GLN A 1 232 ? 164.896 -12.234 133.931 1.00 59.60 232 GLN A O 1
ATOM 1758 N N . HIS A 1 233 ? 164.414 -10.440 135.221 1.00 46.69 233 HIS A N 1
ATOM 1759 C CA . HIS A 1 233 ? 163.731 -11.204 136.269 1.00 66.61 233 HIS A CA 1
ATOM 1760 C C . HIS A 1 233 ? 162.572 -10.337 136.765 1.00 65.54 233 HIS A C 1
ATOM 1761 O O . HIS A 1 233 ? 162.695 -9.593 137.741 1.00 65.20 233 HIS A O 1
ATOM 1768 N N . SER A 1 234 ? 161.436 -10.439 136.072 1.00 63.44 234 SER A N 1
ATOM 1769 C CA . SER A 1 234 ? 160.294 -9.586 136.385 1.00 66.98 234 SER A CA 1
ATOM 1770 C C . SER A 1 234 ? 159.824 -9.787 137.820 1.00 73.12 234 SER A C 1
ATOM 1771 O O . SER A 1 234 ? 159.490 -8.817 138.512 1.00 72.11 234 SER A O 1
ATOM 1774 N N . LEU A 1 235 ? 159.796 -11.035 138.290 1.00 58.70 235 LEU A N 1
ATOM 1775 C CA . LEU A 1 235 ? 159.383 -11.290 139.665 1.00 55.75 235 LEU A CA 1
ATOM 1776 C C . LEU A 1 235 ? 160.398 -10.717 140.647 1.00 71.58 235 LEU A C 1
ATOM 1777 O O . LEU A 1 235 ? 160.032 -9.989 141.577 1.00 85.61 235 LEU A O 1
ATOM 1782 N N . GLY A 1 236 ? 161.681 -11.035 140.450 1.00 89.25 236 GLY A N 1
ATOM 1783 C CA . GLY A 1 236 ? 162.706 -10.578 141.373 1.00 88.47 236 GLY A CA 1
ATOM 1784 C C . GLY A 1 236 ? 162.733 -9.073 141.543 1.00 90.63 236 GLY A C 1
ATOM 1785 O O . GLY A 1 236 ? 163.013 -8.571 142.634 1.00 97.96 236 GLY A O 1
ATOM 1786 N N . ILE A 1 237 ? 162.432 -8.333 140.476 1.00 78.79 237 ILE A N 1
ATOM 1787 C CA . ILE A 1 237 ? 162.334 -6.882 140.582 1.00 69.84 237 ILE A CA 1
ATOM 1788 C C . ILE A 1 237 ? 161.092 -6.493 141.374 1.00 74.90 237 ILE A C 1
ATOM 1789 O O . ILE A 1 237 ? 161.158 -5.697 142.319 1.00 83.13 237 ILE A O 1
ATOM 1794 N N . LEU A 1 238 ? 159.941 -7.053 140.991 1.00 71.92 238 LEU A N 1
ATOM 1795 C CA . LEU A 1 238 ? 158.670 -6.732 141.635 1.00 74.26 238 LEU A CA 1
ATOM 1796 C C . LEU A 1 238 ? 158.702 -7.035 143.125 1.00 72.86 238 LEU A C 1
ATOM 1797 O O . LEU A 1 238 ? 158.196 -6.254 143.939 1.00 87.58 238 LEU A O 1
ATOM 1802 N N . THR A 1 239 ? 159.301 -8.160 143.503 1.00 64.88 239 THR A N 1
ATOM 1803 C CA . THR A 1 239 ? 159.336 -8.568 144.899 1.00 73.41 239 THR A CA 1
ATOM 1804 C C . THR A 1 239 ? 160.450 -7.896 145.692 1.00 80.68 239 THR A C 1
ATOM 1805 O O . THR A 1 239 ? 160.468 -8.013 146.923 1.00 89.52 239 THR A O 1
ATOM 1809 N N . ASN A 1 240 ? 161.374 -7.193 145.031 1.00 76.85 240 ASN A N 1
ATOM 1810 C CA . ASN A 1 240 ? 162.505 -6.592 145.727 1.00 84.16 240 ASN A CA 1
ATOM 1811 C C . ASN A 1 240 ? 162.681 -5.106 145.438 1.00 82.64 240 ASN A C 1
ATOM 1812 O O . ASN A 1 240 ? 163.677 -4.522 145.878 1.00 85.89 240 ASN A O 1
ATOM 1817 N N . LEU A 1 241 ? 161.759 -4.476 144.715 1.00 70.73 241 LEU A N 1
ATOM 1818 C CA . LEU A 1 241 ? 161.861 -3.037 144.549 1.00 79.70 241 LEU A CA 1
ATOM 1819 C C . LEU A 1 241 ? 161.482 -2.345 145.856 1.00 89.49 241 LEU A C 1
ATOM 1820 O O . LEU A 1 241 ? 160.821 -2.919 146.726 1.00 88.59 241 LEU A O 1
ATOM 1825 N N . VAL A 1 242 ? 161.924 -1.102 146.001 1.00 75.39 242 VAL A N 1
ATOM 1826 C CA . VAL A 1 242 ? 161.612 -0.311 147.184 1.00 84.35 242 VAL A CA 1
ATOM 1827 C C . VAL A 1 242 ? 160.412 0.571 146.878 1.00 87.48 242 VAL A C 1
ATOM 1828 O O . VAL A 1 242 ? 160.156 0.940 145.726 1.00 83.04 242 VAL A O 1
ATOM 1832 N N . ARG A 1 243 ? 159.659 0.906 147.923 1.00 91.46 243 ARG A N 1
ATOM 1833 C CA . ARG A 1 243 ? 158.378 1.595 147.788 1.00 92.09 243 ARG A CA 1
ATOM 1834 C C . ARG A 1 243 ? 158.301 2.719 148.823 1.00 95.97 243 ARG A C 1
ATOM 1835 O O . ARG A 1 243 ? 157.574 2.628 149.814 1.00 84.78 243 ARG A O 1
ATOM 1843 N N . GLN A 1 244 ? 159.054 3.789 148.583 1.00 92.16 244 GLN A N 1
ATOM 1844 C CA . GLN A 1 244 ? 158.995 4.951 149.458 1.00 114.01 244 GLN A CA 1
ATOM 1845 C C . GLN A 1 244 ? 157.772 5.789 149.106 1.00 109.26 244 GLN A C 1
ATOM 1846 O O . GLN A 1 244 ? 156.781 5.262 148.592 1.00 100.64 244 GLN A O 1
ATOM 1852 N N . LYS A 1 245 ? 157.828 7.092 149.371 1.00 114.47 245 LYS A N 1
ATOM 1853 C CA . LYS A 1 245 ? 156.696 7.959 149.067 1.00 113.12 245 LYS A CA 1
ATOM 1854 C C . LYS A 1 245 ? 156.613 8.259 147.575 1.00 101.74 245 LYS A C 1
ATOM 1855 O O . LYS A 1 245 ? 155.654 7.864 146.905 1.00 100.72 245 LYS A O 1
ATOM 1858 N N . TYR A 1 246 ? 157.619 8.948 147.046 1.00 91.36 246 TYR A N 1
ATOM 1859 C CA . TYR A 1 246 ? 157.577 9.466 145.685 1.00 98.24 246 TYR A CA 1
ATOM 1860 C C . TYR A 1 246 ? 158.259 8.485 144.740 1.00 84.79 246 TYR A C 1
ATOM 1861 O O . TYR A 1 246 ? 159.453 8.200 144.885 1.00 91.61 246 TYR A O 1
ATOM 1870 N N . LYS A 1 247 ? 157.500 7.974 143.775 1.00 76.29 247 LYS A N 1
ATOM 1871 C CA . LYS A 1 247 ? 157.989 7.001 142.812 1.00 84.27 247 LYS A CA 1
ATOM 1872 C C . LYS A 1 247 ? 157.847 7.552 141.400 1.00 70.84 247 LYS A C 1
ATOM 1873 O O . LYS A 1 247 ? 157.087 8.492 141.150 1.00 91.28 247 LYS A O 1
ATOM 1879 N N . SER A 1 248 ? 158.586 6.947 140.472 1.00 68.52 248 SER A N 1
ATOM 1880 C CA . SER A 1 248 ? 158.603 7.413 139.093 1.00 75.01 248 SER A CA 1
ATOM 1881 C C . SER A 1 248 ? 159.188 6.328 138.201 1.00 84.66 248 SER A C 1
ATOM 1882 O O . SER A 1 248 ? 160.043 5.549 138.631 1.00 75.30 248 SER A O 1
ATOM 1885 N N . THR A 1 249 ? 158.715 6.287 136.955 1.00 79.00 249 THR A N 1
ATOM 1886 C CA . THR A 1 249 ? 159.218 5.357 135.953 1.00 74.96 249 THR A CA 1
ATOM 1887 C C . THR A 1 249 ? 159.649 6.126 134.712 1.00 70.71 249 THR A C 1
ATOM 1888 O O . THR A 1 249 ? 159.000 7.098 134.316 1.00 92.42 249 THR A O 1
ATOM 1892 N N . ILE A 1 250 ? 160.753 5.688 134.109 1.00 59.55 250 ILE A N 1
ATOM 1893 C CA . ILE A 1 250 ? 161.327 6.322 132.927 1.00 59.83 250 ILE A CA 1
ATOM 1894 C C . ILE A 1 250 ? 161.521 5.243 131.872 1.00 65.34 250 ILE A C 1
ATOM 1895 O O . ILE A 1 250 ? 162.270 4.285 132.095 1.00 81.18 250 ILE A O 1
ATOM 1900 N N . ASP A 1 251 ? 160.863 5.400 130.727 1.00 70.70 251 ASP A N 1
ATOM 1901 C CA . ASP A 1 251 ? 160.883 4.394 129.669 1.00 76.06 251 ASP A CA 1
ATOM 1902 C C . ASP A 1 251 ? 161.830 4.840 128.560 1.00 68.92 251 ASP A C 1
ATOM 1903 O O . ASP A 1 251 ? 161.582 5.849 127.891 1.00 77.71 251 ASP A O 1
ATOM 1908 N N . LEU A 1 252 ? 162.912 4.085 128.371 1.00 56.31 252 LEU A N 1
ATOM 1909 C CA . LEU A 1 252 ? 163.757 4.255 127.197 1.00 54.89 252 LEU A CA 1
ATOM 1910 C C . LEU A 1 252 ? 162.931 4.061 125.933 1.00 68.10 252 LEU A C 1
ATOM 1911 O O . LEU A 1 252 ? 161.958 3.301 125.913 1.00 85.10 252 LEU A O 1
ATOM 1916 N N . SER A 1 253 ? 163.324 4.746 124.864 1.00 64.23 253 SER A N 1
ATOM 1917 C CA . SER A 1 253 ? 162.592 4.707 123.605 1.00 73.76 253 SER A CA 1
ATOM 1918 C C . SER A 1 253 ? 163.455 4.074 122.527 1.00 72.13 253 SER A C 1
ATOM 1919 O O . SER A 1 253 ? 164.591 4.509 122.305 1.00 68.77 253 SER A O 1
ATOM 1922 N N . ASN A 1 254 ? 162.904 3.062 121.852 1.00 64.73 254 ASN A N 1
ATOM 1923 C CA . ASN A 1 254 ? 163.575 2.375 120.749 1.00 59.81 254 ASN A CA 1
ATOM 1924 C C . ASN A 1 254 ? 165.006 2.003 121.131 1.00 56.65 254 ASN A C 1
ATOM 1925 O O . ASN A 1 254 ? 165.968 2.302 120.420 1.00 70.92 254 ASN A O 1
ATOM 1930 N N . GLY A 1 255 ? 165.136 1.340 122.281 1.00 52.00 255 GLY A N 1
ATOM 1931 C CA . GLY A 1 255 ? 166.454 1.107 122.845 1.00 56.14 255 GLY A CA 1
ATOM 1932 C C . GLY A 1 255 ? 167.341 0.241 121.971 1.00 56.28 255 GLY A C 1
ATOM 1933 O O . GLY A 1 255 ? 168.549 0.472 121.879 1.00 61.46 255 GLY A O 1
ATOM 1934 N N . PHE A 1 256 ? 166.758 -0.771 121.326 1.00 70.33 256 PHE A N 1
ATOM 1935 C CA . PHE A 1 256 ? 167.533 -1.642 120.445 1.00 68.59 256 PHE A CA 1
ATOM 1936 C C . PHE A 1 256 ? 168.241 -0.841 119.361 1.00 68.79 256 PHE A C 1
ATOM 1937 O O . PHE A 1 256 ? 169.436 -1.030 119.108 1.00 77.66 256 PHE A O 1
ATOM 1945 N N . TRP A 1 257 ? 167.521 0.074 118.724 1.00 53.25 257 TRP A N 1
ATOM 1946 C CA . TRP A 1 257 ? 168.025 0.838 117.589 1.00 64.81 257 TRP A CA 1
ATOM 1947 C C . TRP A 1 257 ? 169.099 1.851 117.972 1.00 60.55 257 TRP A C 1
ATOM 1948 O O . TRP A 1 257 ? 169.476 2.675 117.135 1.00 64.48 257 TRP A O 1
ATOM 1959 N N . ALA A 1 258 ? 169.606 1.832 119.203 1.00 58.57 258 ALA A N 1
ATOM 1960 C CA . ALA A 1 258 ? 170.696 2.712 119.596 1.00 67.35 258 ALA A CA 1
ATOM 1961 C C . ALA A 1 258 ? 172.032 1.993 119.701 1.00 71.02 258 ALA A C 1
ATOM 1962 O O . ALA A 1 258 ? 173.074 2.657 119.739 1.00 65.37 258 ALA A O 1
ATOM 1964 N N . HIS A 1 259 ? 172.025 0.661 119.740 1.00 72.66 259 HIS A N 1
ATOM 1965 C CA . HIS A 1 259 ? 173.244 -0.115 119.912 1.00 57.77 259 HIS A CA 1
ATOM 1966 C C . HIS A 1 259 ? 173.848 -0.412 118.549 1.00 61.11 259 HIS A C 1
ATOM 1967 O O . HIS A 1 259 ? 173.246 -1.165 117.771 1.00 60.45 259 HIS A O 1
ATOM 1974 N N . PRO A 1 260 ? 175.022 0.119 118.222 1.00 52.07 260 PRO A N 1
ATOM 1975 C CA . PRO A 1 260 ? 175.619 -0.173 116.916 1.00 49.32 260 PRO A CA 1
ATOM 1976 C C . PRO A 1 260 ? 176.102 -1.612 116.830 1.00 56.24 260 PRO A C 1
ATOM 1977 O O . PRO A 1 260 ? 176.465 -2.233 117.832 1.00 56.16 260 PRO A O 1
ATOM 1981 N N . ILE A 1 261 ? 176.083 -2.146 115.611 1.00 60.69 261 ILE A N 1
ATOM 1982 C CA . ILE A 1 261 ? 176.605 -3.477 115.332 1.00 46.29 261 ILE A CA 1
ATOM 1983 C C . ILE A 1 261 ? 177.686 -3.341 114.268 1.00 54.75 261 ILE A C 1
ATOM 1984 O O . ILE A 1 261 ? 177.620 -2.462 113.401 1.00 67.20 261 ILE A O 1
ATOM 1989 N N . THR A 1 262 ? 178.699 -4.202 114.353 1.00 55.97 262 THR A N 1
ATOM 1990 C CA . THR A 1 262 ? 179.834 -4.105 113.444 1.00 57.57 262 THR A CA 1
ATOM 1991 C C . THR A 1 262 ? 179.394 -4.336 112.003 1.00 64.27 262 THR A C 1
ATOM 1992 O O . THR A 1 262 ? 178.400 -5.015 111.731 1.00 62.63 262 THR A O 1
ATOM 1996 N N . LYS A 1 263 ? 180.147 -3.743 111.072 1.00 56.92 263 LYS A N 1
ATOM 1997 C CA . LYS A 1 263 ? 179.802 -3.850 109.658 1.00 76.01 263 LYS A CA 1
ATOM 1998 C C . LYS A 1 263 ? 179.833 -5.298 109.190 1.00 81.54 263 LYS A C 1
ATOM 1999 O O . LYS A 1 263 ? 178.952 -5.736 108.439 1.00 68.34 263 LYS A O 1
ATOM 2001 N N . ASP A 1 264 ? 180.838 -6.060 109.627 1.00 77.83 264 ASP A N 1
ATOM 2002 C CA . ASP A 1 264 ? 180.905 -7.472 109.274 1.00 82.29 264 ASP A CA 1
ATOM 2003 C C . ASP A 1 264 ? 179.750 -8.271 109.861 1.00 88.52 264 ASP A C 1
ATOM 2004 O O . ASP A 1 264 ? 179.450 -9.360 109.364 1.00 100.52 264 ASP A O 1
ATOM 2009 N N . SER A 1 265 ? 179.100 -7.759 110.903 1.00 76.22 265 SER A N 1
ATOM 2010 C CA . SER A 1 265 ? 177.959 -8.422 111.519 1.00 69.20 265 SER A CA 1
ATOM 2011 C C . SER A 1 265 ? 176.628 -7.973 110.930 1.00 74.78 265 SER A C 1
ATOM 2012 O O . SER A 1 265 ? 175.579 -8.481 111.341 1.00 77.89 265 SER A O 1
ATOM 2015 N N . GLN A 1 266 ? 176.646 -7.047 109.968 1.00 74.03 266 GLN A N 1
ATOM 2016 C CA . GLN A 1 266 ? 175.412 -6.440 109.484 1.00 67.55 266 GLN A CA 1
ATOM 2017 C C . GLN A 1 266 ? 174.694 -7.304 108.454 1.00 65.28 266 GLN A C 1
ATOM 2018 O O . GLN A 1 266 ? 173.462 -7.242 108.359 1.00 65.41 266 GLN A O 1
ATOM 2024 N N . TRP A 1 267 ? 175.433 -8.110 107.683 1.00 65.68 267 TRP A N 1
ATOM 2025 C CA . TRP A 1 267 ? 174.812 -8.884 106.607 1.00 69.32 267 TRP A CA 1
ATOM 2026 C C . TRP A 1 267 ? 173.745 -9.831 107.136 1.00 73.03 267 TRP A C 1
ATOM 2027 O O . TRP A 1 267 ? 172.754 -10.098 106.449 1.00 54.97 267 TRP A O 1
ATOM 2038 N N . ILE A 1 268 ? 173.924 -10.336 108.359 1.00 75.99 268 ILE A N 1
ATOM 2039 C CA . ILE A 1 268 ? 173.002 -11.313 108.924 1.00 66.55 268 ILE A CA 1
ATOM 2040 C C . ILE A 1 268 ? 171.632 -10.726 109.221 1.00 62.75 268 ILE A C 1
ATOM 2041 O O . ILE A 1 268 ? 170.683 -11.481 109.460 1.00 63.46 268 ILE A O 1
ATOM 2046 N N . THR A 1 269 ? 171.501 -9.404 109.198 1.00 63.07 269 THR A N 1
ATOM 2047 C CA . THR A 1 269 ? 170.256 -8.732 109.537 1.00 60.26 269 THR A CA 1
ATOM 2048 C C . THR A 1 269 ? 169.428 -8.376 108.316 1.00 64.77 269 THR A C 1
ATOM 2049 O O . THR A 1 269 ? 168.369 -7.757 108.463 1.00 71.67 269 THR A O 1
ATOM 2053 N N . ALA A 1 270 ? 169.885 -8.751 107.127 1.00 70.97 270 ALA A N 1
ATOM 2054 C CA . ALA A 1 270 ? 169.308 -8.237 105.897 1.00 58.55 270 ALA A CA 1
ATOM 2055 C C . ALA A 1 270 ? 167.856 -8.668 105.732 1.00 66.87 270 ALA A C 1
ATOM 2056 O O . ALA A 1 270 ? 167.444 -9.744 106.174 1.00 83.57 270 ALA A O 1
ATOM 2058 N N . PHE A 1 271 ? 167.081 -7.802 105.082 1.00 73.84 271 PHE A N 1
ATOM 2059 C CA . PHE A 1 271 ? 165.703 -8.096 104.723 1.00 73.71 271 PHE A CA 1
ATOM 2060 C C . PHE A 1 271 ? 165.377 -7.369 103.428 1.00 80.25 271 PHE A C 1
ATOM 2061 O O . PHE A 1 271 ? 166.050 -6.408 103.045 1.00 73.39 271 PHE A O 1
ATOM 2069 N N . THR A 1 272 ? 164.336 -7.841 102.752 1.00 83.42 272 THR A N 1
ATOM 2070 C CA . THR A 1 272 ? 163.902 -7.279 101.481 1.00 84.65 272 THR A CA 1
ATOM 2071 C C . THR A 1 272 ? 162.627 -6.475 101.692 1.00 81.51 272 THR A C 1
ATOM 2072 O O . THR A 1 272 ? 161.658 -6.980 102.268 1.00 73.80 272 THR A O 1
ATOM 2076 N N . TRP A 1 273 ? 162.631 -5.227 101.226 1.00 87.71 273 TRP A N 1
ATOM 2077 C CA . TRP A 1 273 ? 161.466 -4.356 101.321 1.00 90.43 273 TRP A CA 1
ATOM 2078 C C . TRP A 1 273 ? 161.176 -3.733 99.964 1.00 87.34 273 TRP A C 1
ATOM 2079 O O . TRP A 1 273 ? 162.019 -3.016 99.416 1.00 79.88 273 TRP A O 1
ATOM 2090 N N . GLU A 1 274 ? 159.976 -3.999 99.447 1.00 105.51 274 GLU A N 1
ATOM 2091 C CA . GLU A 1 274 ? 159.476 -3.442 98.189 1.00 101.01 274 GLU A CA 1
ATOM 2092 C C . GLU A 1 274 ? 160.544 -3.455 97.100 1.00 103.18 274 GLU A C 1
ATOM 2093 O O . GLU A 1 274 ? 160.851 -2.441 96.471 1.00 105.47 274 GLU A O 1
ATOM 2099 N N . GLY A 1 275 ? 161.123 -4.633 96.887 1.00 91.82 275 GLY A N 1
ATOM 2100 C CA . GLY A 1 275 ? 162.063 -4.820 95.801 1.00 93.50 275 GLY A CA 1
ATOM 2101 C C . GLY A 1 275 ? 163.521 -4.764 96.201 1.00 98.53 275 GLY A C 1
ATOM 2102 O O . GLY A 1 275 ? 164.327 -5.568 95.725 1.00 112.81 275 GLY A O 1
ATOM 2103 N N . LYS A 1 276 ? 163.878 -3.822 97.071 1.00 95.26 276 LYS A N 1
ATOM 2104 C CA . LYS A 1 276 ? 165.263 -3.610 97.464 1.00 81.89 276 LYS A CA 1
ATOM 2105 C C . LYS A 1 276 ? 165.572 -4.325 98.775 1.00 79.90 276 LYS A C 1
ATOM 2106 O O . LYS A 1 276 ? 164.688 -4.559 99.602 1.00 80.35 276 LYS A O 1
ATOM 2108 N N . GLN A 1 277 ? 166.845 -4.673 98.953 1.00 77.50 277 GLN A N 1
ATOM 2109 C CA . GLN A 1 277 ? 167.310 -5.393 100.131 1.00 87.41 277 GLN A CA 1
ATOM 2110 C C . GLN A 1 277 ? 168.028 -4.417 101.056 1.00 75.81 277 GLN A C 1
ATOM 2111 O O . GLN A 1 277 ? 169.013 -3.788 100.656 1.00 73.44 277 GLN A O 1
ATOM 2117 N N . HIS A 1 278 ? 167.537 -4.295 102.284 1.00 73.48 278 HIS A N 1
ATOM 2118 C CA . HIS A 1 278 ? 168.120 -3.404 103.274 1.00 66.29 278 HIS A CA 1
ATOM 2119 C C . HIS A 1 278 ? 168.892 -4.203 104.316 1.00 81.64 278 HIS A C 1
ATOM 2120 O O . HIS A 1 278 ? 168.738 -5.421 104.442 1.00 81.18 278 HIS A O 1
ATOM 2127 N N . VAL A 1 279 ? 169.728 -3.491 105.068 1.00 85.18 279 VAL A N 1
ATOM 2128 C CA . VAL A 1 279 ? 170.608 -4.093 106.062 1.00 57.07 279 VAL A CA 1
ATOM 2129 C C . VAL A 1 279 ? 170.561 -3.238 107.321 1.00 59.17 279 VAL A C 1
ATOM 2130 O O . VAL A 1 279 ? 170.771 -2.022 107.259 1.00 69.48 279 VAL A O 1
ATOM 2134 N N . TRP A 1 280 ? 170.278 -3.869 108.458 1.00 60.70 280 TRP A N 1
ATOM 2135 C CA . TRP A 1 280 ? 170.245 -3.144 109.721 1.00 61.19 280 TRP A CA 1
ATOM 2136 C C . TRP A 1 280 ? 171.651 -2.763 110.170 1.00 52.42 280 TRP A C 1
ATOM 2137 O O . TRP A 1 280 ? 172.635 -3.428 109.845 1.00 59.29 280 TRP A O 1
ATOM 2148 N N . THR A 1 281 ? 171.732 -1.671 110.923 1.00 70.06 281 THR A N 1
ATOM 2149 C CA . THR A 1 281 ? 172.983 -1.195 111.494 1.00 55.04 281 THR A CA 1
ATOM 2150 C C . THR A 1 281 ? 173.008 -1.277 113.011 1.00 56.87 281 THR A C 1
ATOM 2151 O O . THR A 1 281 ? 174.080 -1.463 113.592 1.00 73.04 281 THR A O 1
ATOM 2155 N N . ARG A 1 282 ? 171.858 -1.178 113.660 1.00 62.25 282 ARG A N 1
ATOM 2156 C CA . ARG A 1 282 ? 171.725 -1.351 115.095 1.00 58.40 282 ARG A CA 1
ATOM 2157 C C . ARG A 1 282 ? 171.062 -2.695 115.381 1.00 52.35 282 ARG A C 1
ATOM 2158 O O . ARG A 1 282 ? 170.705 -3.443 114.466 1.00 54.42 282 ARG A O 1
ATOM 2166 N N . LEU A 1 283 ? 170.911 -3.002 116.662 1.00 53.47 283 LEU A N 1
ATOM 2167 C CA . LEU A 1 283 ? 170.291 -4.255 117.063 1.00 54.16 283 LEU A CA 1
ATOM 2168 C C . LEU A 1 283 ? 168.864 -4.327 116.530 1.00 61.87 283 LEU A C 1
ATOM 2169 O O . LEU A 1 283 ? 168.019 -3.510 116.928 1.00 52.69 283 LEU A O 1
ATOM 2174 N N . PRO A 1 284 ? 168.556 -5.264 115.639 1.00 64.88 284 PRO A N 1
ATOM 2175 C CA . PRO A 1 284 ? 167.194 -5.385 115.119 1.00 57.85 284 PRO A CA 1
ATOM 2176 C C . PRO A 1 284 ? 166.295 -6.108 116.111 1.00 45.19 284 PRO A C 1
ATOM 2177 O O . PRO A 1 284 ? 166.745 -6.709 117.087 1.00 42.66 284 PRO A O 1
ATOM 2181 N N . GLN A 1 285 ? 165.000 -6.043 115.838 1.00 56.27 285 GLN A N 1
ATOM 2182 C CA . GLN A 1 285 ? 164.008 -6.644 116.711 1.00 61.23 285 GLN A CA 1
ATOM 2183 C C . GLN A 1 285 ? 163.559 -7.975 116.125 1.00 54.01 285 GLN A C 1
ATOM 2184 O O . GLN A 1 285 ? 163.312 -8.084 114.921 1.00 63.04 285 GLN A O 1
ATOM 2190 N N . GLY A 1 286 ? 163.454 -8.983 116.985 1.00 57.41 286 GLY A N 1
ATOM 2191 C CA . GLY A 1 286 ? 163.258 -10.347 116.549 1.00 63.62 286 GLY A CA 1
ATOM 2192 C C . GLY A 1 286 ? 164.510 -11.194 116.576 1.00 59.33 286 GLY A C 1
ATOM 2193 O O . GLY A 1 286 ? 164.425 -12.403 116.336 1.00 56.14 286 GLY A O 1
ATOM 2194 N N . PHE A 1 287 ? 165.664 -10.594 116.866 1.00 57.48 287 PHE A N 1
ATOM 2195 C CA . PHE A 1 287 ? 166.937 -11.296 116.930 1.00 49.23 287 PHE A CA 1
ATOM 2196 C C . PHE A 1 287 ? 167.159 -11.811 118.346 1.00 54.67 287 PHE A C 1
ATOM 2197 O O . PHE A 1 287 ? 166.834 -11.130 119.322 1.00 67.05 287 PHE A O 1
ATOM 2205 N N . LEU A 1 288 ? 167.718 -13.020 118.455 1.00 50.14 288 LEU A N 1
ATOM 2206 C CA . LEU A 1 288 ? 167.694 -13.722 119.737 1.00 47.57 288 LEU A CA 1
ATOM 2207 C C . LEU A 1 288 ? 168.575 -13.051 120.783 1.00 65.82 288 LEU A C 1
ATOM 2208 O O . LEU A 1 288 ? 168.229 -13.048 121.971 1.00 72.89 288 LEU A O 1
ATOM 2213 N N . ASN A 1 289 ? 169.706 -12.480 120.376 1.00 62.91 289 ASN A N 1
ATOM 2214 C CA . ASN A 1 289 ? 170.611 -11.842 121.321 1.00 69.33 289 ASN A CA 1
ATOM 2215 C C . ASN A 1 289 ? 170.341 -10.354 121.501 1.00 69.68 289 ASN A C 1
ATOM 2216 O O . ASN A 1 289 ? 170.957 -9.735 122.376 1.00 65.27 289 ASN A O 1
ATOM 2221 N N . SER A 1 290 ? 169.453 -9.769 120.698 1.00 77.83 290 SER A N 1
ATOM 2222 C CA . SER A 1 290 ? 169.150 -8.348 120.847 1.00 54.08 290 SER A CA 1
ATOM 2223 C C . SER A 1 290 ? 168.666 -7.975 122.244 1.00 55.69 290 SER A C 1
ATOM 2224 O O . SER A 1 290 ? 169.077 -6.910 122.739 1.00 99.78 290 SER A O 1
ATOM 2227 N N . PRO A 1 291 ? 167.808 -8.762 122.927 1.00 67.47 291 PRO A N 1
ATOM 2228 C CA . PRO A 1 291 ? 167.483 -8.430 124.320 1.00 62.37 291 PRO A CA 1
ATOM 2229 C C . PRO A 1 291 ? 168.709 -8.425 125.220 1.00 52.40 291 PRO A C 1
ATOM 2230 O O . PRO A 1 291 ? 169.052 -7.387 125.794 1.00 52.15 291 PRO A O 1
ATOM 2234 N N . ALA A 1 292 ? 169.387 -9.574 125.318 1.00 67.32 292 ALA A N 1
ATOM 2235 C CA . ALA A 1 292 ? 170.456 -9.742 126.300 1.00 57.13 292 ALA A CA 1
ATOM 2236 C C . ALA A 1 292 ? 171.553 -8.696 126.137 1.00 69.77 292 ALA A C 1
ATOM 2237 O O . ALA A 1 292 ? 172.067 -8.171 127.131 1.00 54.61 292 ALA A O 1
ATOM 2239 N N . LEU A 1 293 ? 171.935 -8.387 124.896 1.00 65.13 293 LEU A N 1
ATOM 2240 C CA . LEU A 1 293 ? 172.941 -7.350 124.674 1.00 47.94 293 LEU A CA 1
ATOM 2241 C C . LEU A 1 293 ? 172.451 -5.992 125.161 1.00 60.42 293 LEU A C 1
ATOM 2242 O O . LEU A 1 293 ? 173.132 -5.318 125.941 1.00 76.98 293 LEU A O 1
ATOM 2247 N N . PHE A 1 294 ? 171.269 -5.571 124.704 1.00 67.26 294 PHE A N 1
ATOM 2248 C CA . PHE A 1 294 ? 170.749 -4.259 125.075 1.00 53.75 294 PHE A CA 1
ATOM 2249 C C . PHE A 1 294 ? 170.570 -4.136 126.580 1.00 56.83 294 PHE A C 1
ATOM 2250 O O . PHE A 1 294 ? 171.132 -3.234 127.213 1.00 65.62 294 PHE A O 1
ATOM 2258 N N . THR A 1 295 ? 169.777 -5.029 127.175 1.00 49.33 295 THR A N 1
ATOM 2259 C CA . THR A 1 295 ? 169.450 -4.872 128.589 1.00 54.70 295 THR A CA 1
ATOM 2260 C C . THR A 1 295 ? 170.689 -4.980 129.465 1.00 64.26 295 THR A C 1
ATOM 2261 O O . THR A 1 295 ? 170.696 -4.462 130.585 1.00 58.66 295 THR A O 1
ATOM 2265 N N . ALA A 1 296 ? 171.749 -5.622 128.966 1.00 67.00 296 ALA A N 1
ATOM 2266 C CA . ALA A 1 296 ? 173.008 -5.655 129.702 1.00 62.73 296 ALA A CA 1
ATOM 2267 C C . ALA A 1 296 ? 173.587 -4.255 129.851 1.00 67.45 296 ALA A C 1
ATOM 2268 O O . ALA A 1 296 ? 174.047 -3.871 130.932 1.00 80.37 296 ALA A O 1
ATOM 2270 N N . ASP A 1 297 ? 173.567 -3.476 128.770 1.00 69.79 297 ASP A N 1
ATOM 2271 C CA . ASP A 1 297 ? 174.192 -2.158 128.791 1.00 68.81 297 ASP A CA 1
ATOM 2272 C C . ASP A 1 297 ? 173.446 -1.197 129.706 1.00 66.21 297 ASP A C 1
ATOM 2273 O O . ASP A 1 297 ? 174.069 -0.438 130.457 1.00 72.80 297 ASP A O 1
ATOM 2278 N N . VAL A 1 298 ? 172.114 -1.213 129.663 1.00 59.26 298 VAL A N 1
ATOM 2279 C CA . VAL A 1 298 ? 171.349 -0.243 130.438 1.00 66.20 298 VAL A CA 1
ATOM 2280 C C . VAL A 1 298 ? 171.393 -0.585 131.925 1.00 60.32 298 VAL A C 1
ATOM 2281 O O . VAL A 1 298 ? 171.480 0.306 132.778 1.00 70.35 298 VAL A O 1
ATOM 2285 N N . VAL A 1 299 ? 171.352 -1.876 132.261 1.00 53.34 299 VAL A N 1
ATOM 2286 C CA . VAL A 1 299 ? 171.442 -2.265 133.665 1.00 67.10 299 VAL A CA 1
ATOM 2287 C C . VAL A 1 299 ? 172.856 -2.059 134.201 1.00 69.82 299 VAL A C 1
ATOM 2288 O O . VAL A 1 299 ? 173.040 -1.796 135.396 1.00 68.35 299 VAL A O 1
ATOM 2292 N N . ASP A 1 300 ? 173.873 -2.162 133.340 1.00 59.75 300 ASP A N 1
ATOM 2293 C CA . ASP A 1 300 ? 175.235 -1.861 133.772 1.00 62.18 300 ASP A CA 1
ATOM 2294 C C . ASP A 1 300 ? 175.411 -0.370 134.022 1.00 62.00 300 ASP A C 1
ATOM 2295 O O . ASP A 1 300 ? 176.102 0.032 134.965 1.00 57.63 300 ASP A O 1
ATOM 2300 N N . LEU A 1 301 ? 174.786 0.460 133.185 1.00 66.84 301 LEU A N 1
ATOM 2301 C CA . LEU A 1 301 ? 174.943 1.905 133.292 1.00 69.02 301 LEU A CA 1
ATOM 2302 C C . LEU A 1 301 ? 174.449 2.428 134.634 1.00 75.59 301 LEU A C 1
ATOM 2303 O O . LEU A 1 301 ? 175.094 3.283 135.253 1.00 85.17 301 LEU A O 1
ATOM 2308 N N . LEU A 1 302 ? 173.311 1.924 135.102 1.00 64.08 302 LEU A N 1
ATOM 2309 C CA . LEU A 1 302 ? 172.601 2.506 136.231 1.00 64.20 302 LEU A CA 1
ATOM 2310 C C . LEU A 1 302 ? 172.825 1.753 137.536 1.00 74.99 302 LEU A C 1
ATOM 2311 O O . LEU A 1 302 ? 172.117 2.015 138.514 1.00 59.12 302 LEU A O 1
ATOM 2316 N N . LYS A 1 303 ? 173.793 0.835 137.582 1.00 66.21 303 LYS A N 1
ATOM 2317 C CA . LYS A 1 303 ? 173.921 -0.032 138.750 1.00 68.63 303 LYS A CA 1
ATOM 2318 C C . LYS A 1 303 ? 174.253 0.754 140.013 1.00 77.11 303 LYS A C 1
ATOM 2319 O O . LYS A 1 303 ? 173.823 0.377 141.108 1.00 82.02 303 LYS A O 1
ATOM 2325 N N . ASN A 1 304 ? 175.008 1.848 139.887 1.00 106.89 304 ASN A N 1
ATOM 2326 C CA . ASN A 1 304 ? 175.455 2.586 141.061 1.00 108.80 304 ASN A CA 1
ATOM 2327 C C . ASN A 1 304 ? 174.397 3.534 141.605 1.00 108.83 304 ASN A C 1
ATOM 2328 O O . ASN A 1 304 ? 174.483 3.924 142.774 1.00 111.01 304 ASN A O 1
ATOM 2333 N N . ILE A 1 305 ? 173.413 3.911 140.794 1.00 95.84 305 ILE A N 1
ATOM 2334 C CA . ILE A 1 305 ? 172.265 4.677 141.273 1.00 81.53 305 ILE A CA 1
ATOM 2335 C C . ILE A 1 305 ? 171.557 3.844 142.333 1.00 91.46 305 ILE A C 1
ATOM 2336 O O . ILE A 1 305 ? 171.035 2.763 142.023 1.00 96.86 305 ILE A O 1
ATOM 2341 N N . PRO A 1 306 ? 171.511 4.293 143.584 1.00 100.27 306 PRO A N 1
ATOM 2342 C CA . PRO A 1 306 ? 170.893 3.478 144.632 1.00 102.15 306 PRO A CA 1
ATOM 2343 C C . PRO A 1 306 ? 169.379 3.436 144.497 1.00 106.56 306 PRO A C 1
ATOM 2344 O O . PRO A 1 306 ? 168.746 4.364 143.985 1.00 105.54 306 PRO A O 1
ATOM 2348 N N . GLY A 1 307 ? 168.802 2.328 144.957 1.00 101.75 307 GLY A N 1
ATOM 2349 C CA . GLY A 1 307 ? 167.362 2.167 144.949 1.00 85.74 307 GLY A CA 1
ATOM 2350 C C . GLY A 1 307 ? 166.726 2.102 143.581 1.00 77.52 307 GLY A C 1
ATOM 2351 O O . GLY A 1 307 ? 165.522 2.341 143.459 1.00 84.67 307 GLY A O 1
ATOM 2352 N N . ILE A 1 308 ? 167.493 1.778 142.548 1.00 71.70 308 ILE A N 1
ATOM 2353 C CA . ILE A 1 308 ? 166.980 1.745 141.192 1.00 64.09 308 ILE A CA 1
ATOM 2354 C C . ILE A 1 308 ? 166.634 0.310 140.818 1.00 86.55 308 ILE A C 1
ATOM 2355 O O . ILE A 1 308 ? 167.133 -0.657 141.402 1.00 93.61 308 ILE A O 1
ATOM 2360 N N . SER A 1 309 ? 165.747 0.172 139.834 1.00 81.74 309 SER A N 1
ATOM 2361 C CA . SER A 1 309 ? 165.344 -1.130 139.312 1.00 81.46 309 SER A CA 1
ATOM 2362 C C . SER A 1 309 ? 165.008 -0.960 137.839 1.00 67.87 309 SER A C 1
ATOM 2363 O O . SER A 1 309 ? 164.099 -0.198 137.497 1.00 78.04 309 SER A O 1
ATOM 2366 N N . VAL A 1 310 ? 165.737 -1.661 136.972 1.00 57.20 310 VAL A N 1
ATOM 2367 C CA . VAL A 1 310 ? 165.585 -1.532 135.527 1.00 65.22 310 VAL A CA 1
ATOM 2368 C C . VAL A 1 310 ? 165.235 -2.894 134.942 1.00 66.86 310 VAL A C 1
ATOM 2369 O O . VAL A 1 310 ? 165.950 -3.880 135.163 1.00 90.07 310 VAL A O 1
ATOM 2373 N N . TYR A 1 311 ? 164.124 -2.948 134.211 1.00 66.92 311 TYR A N 1
ATOM 2374 C CA . TYR A 1 311 ? 163.714 -4.129 133.461 1.00 60.40 311 TYR A CA 1
ATOM 2375 C C . TYR A 1 311 ? 163.761 -3.771 131.982 1.00 62.73 311 TYR A C 1
ATOM 2376 O O . TYR A 1 311 ? 162.895 -3.037 131.489 1.00 61.79 311 TYR A O 1
ATOM 2385 N N . VAL A 1 312 ? 164.779 -4.281 131.290 1.00 80.29 312 VAL A N 1
ATOM 2386 C CA . VAL A 1 312 ? 165.012 -4.007 129.875 1.00 67.60 312 VAL A CA 1
ATOM 2387 C C . VAL A 1 312 ? 165.159 -2.504 129.674 1.00 62.76 312 VAL A C 1
ATOM 2388 O O . VAL A 1 312 ? 166.234 -1.944 129.905 1.00 74.53 312 VAL A O 1
ATOM 2392 N N . ASP A 1 313 ? 164.084 -1.835 129.257 1.00 64.24 313 ASP A N 1
ATOM 2393 C CA . ASP A 1 313 ? 164.133 -0.403 128.989 1.00 44.03 313 ASP A CA 1
ATOM 2394 C C . ASP A 1 313 ? 163.216 0.401 129.904 1.00 57.27 313 ASP A C 1
ATOM 2395 O O . ASP A 1 313 ? 162.956 1.578 129.624 1.00 78.56 313 ASP A O 1
ATOM 2400 N N . ASP A 1 314 ? 162.717 -0.193 130.981 1.00 47.01 314 ASP A N 1
ATOM 2401 C CA . ASP A 1 314 ? 161.810 0.479 131.900 1.00 68.22 314 ASP A CA 1
ATOM 2402 C C . ASP A 1 314 ? 162.502 0.629 133.248 1.00 63.17 314 ASP A C 1
ATOM 2403 O O . ASP A 1 314 ? 163.007 -0.353 133.801 1.00 66.22 314 ASP A O 1
ATOM 2408 N N . ILE A 1 315 ? 162.534 1.854 133.767 1.00 65.93 315 ILE A N 1
ATOM 2409 C CA . ILE A 1 315 ? 163.362 2.211 134.915 1.00 69.71 315 ILE A CA 1
ATOM 2410 C C . ILE A 1 315 ? 162.466 2.756 136.017 1.00 64.57 315 ILE A C 1
ATOM 2411 O O . ILE A 1 315 ? 161.827 3.799 135.841 1.00 73.18 315 ILE A O 1
ATOM 2416 N N . TYR A 1 316 ? 162.443 2.072 137.156 1.00 53.94 316 TYR A N 1
ATOM 2417 C CA . TYR A 1 316 ? 161.727 2.526 138.339 1.00 64.40 316 TYR A CA 1
ATOM 2418 C C . TYR A 1 316 ? 162.716 2.849 139.452 1.00 78.61 316 TYR A C 1
ATOM 2419 O O . TYR A 1 316 ? 163.767 2.214 139.574 1.00 88.28 316 TYR A O 1
ATOM 2428 N N . PHE A 1 317 ? 162.374 3.851 140.259 1.00 66.10 317 PHE A N 1
ATOM 2429 C CA . PHE A 1 317 ? 163.065 4.098 141.519 1.00 75.34 317 PHE A CA 1
ATOM 2430 C C . PHE A 1 317 ? 162.127 4.895 142.416 1.00 76.06 317 PHE A C 1
ATOM 2431 O O . PHE A 1 317 ? 161.047 5.321 141.995 1.00 75.02 317 PHE A O 1
ATOM 2439 N N . SER A 1 318 ? 162.545 5.095 143.663 1.00 81.60 318 SER A N 1
ATOM 2440 C CA . SER A 1 318 ? 161.675 5.729 144.643 1.00 89.51 318 SER A CA 1
ATOM 2441 C C . SER A 1 318 ? 162.513 6.300 145.777 1.00 96.84 318 SER A C 1
ATOM 2442 O O . SER A 1 318 ? 163.539 5.729 146.157 1.00 100.19 318 SER A O 1
ATOM 2445 N N . THR A 1 319 ? 162.064 7.439 146.306 1.00 102.43 319 THR A N 1
ATOM 2446 C CA . THR A 1 319 ? 162.685 8.078 147.459 1.00 98.51 319 THR A CA 1
ATOM 2447 C C . THR A 1 319 ? 161.593 8.625 148.367 1.00 93.79 319 THR A C 1
ATOM 2448 O O . THR A 1 319 ? 160.416 8.682 147.998 1.00 96.04 319 THR A O 1
ATOM 2452 N N . GLU A 1 320 ? 161.994 9.039 149.569 1.00 94.91 320 GLU A N 1
ATOM 2453 C CA . GLU A 1 320 ? 161.045 9.544 150.554 1.00 104.43 320 GLU A CA 1
ATOM 2454 C C . GLU A 1 320 ? 160.736 11.024 150.353 1.00 101.02 320 GLU A C 1
ATOM 2455 O O . GLU A 1 320 ? 159.565 11.414 150.306 1.00 101.56 320 GLU A O 1
ATOM 2461 N N . THR A 1 321 ? 161.766 11.857 150.236 1.00 107.02 321 THR A N 1
ATOM 2462 C CA . THR A 1 321 ? 161.590 13.284 150.008 1.00 115.78 321 THR A CA 1
ATOM 2463 C C . THR A 1 321 ? 161.700 13.592 148.521 1.00 113.70 321 THR A C 1
ATOM 2464 O O . THR A 1 321 ? 162.491 12.974 147.802 1.00 112.51 321 THR A O 1
ATOM 2468 N N . VAL A 1 322 ? 160.894 14.554 148.066 1.00 116.76 322 VAL A N 1
ATOM 2469 C CA . VAL A 1 322 ? 160.934 14.970 146.668 1.00 118.68 322 VAL A CA 1
ATOM 2470 C C . VAL A 1 322 ? 162.266 15.637 146.343 1.00 104.60 322 VAL A C 1
ATOM 2471 O O . VAL A 1 322 ? 162.733 15.585 145.198 1.00 102.58 322 VAL A O 1
ATOM 2475 N N . SER A 1 323 ? 162.907 16.255 147.340 1.00 109.15 323 SER A N 1
ATOM 2476 C CA . SER A 1 323 ? 164.182 16.925 147.102 1.00 121.38 323 SER A CA 1
ATOM 2477 C C . SER A 1 323 ? 165.255 15.936 146.663 1.00 117.46 323 SER A C 1
ATOM 2478 O O . SER A 1 323 ? 166.057 16.237 145.771 1.00 103.09 323 SER A O 1
ATOM 2480 N N . GLU A 1 324 ? 165.287 14.749 147.276 1.00 124.83 324 GLU A N 1
ATOM 2481 C CA . GLU A 1 324 ? 166.244 13.733 146.850 1.00 123.73 324 GLU A CA 1
ATOM 2482 C C . GLU A 1 324 ? 165.819 13.097 145.532 1.00 114.90 324 GLU A C 1
ATOM 2483 O O . GLU A 1 324 ? 166.666 12.785 144.686 1.00 109.67 324 GLU A O 1
ATOM 2489 N N . HIS A 1 325 ? 164.509 12.901 145.342 1.00 107.57 325 HIS A N 1
ATOM 2490 C CA . HIS A 1 325 ? 164.016 12.352 144.081 1.00 105.36 325 HIS A CA 1
ATOM 2491 C C . HIS A 1 325 ? 164.468 13.206 142.907 1.00 101.44 325 HIS A C 1
ATOM 2492 O O . HIS A 1 325 ? 164.820 12.682 141.845 1.00 105.98 325 HIS A O 1
ATOM 2499 N N . LEU A 1 326 ? 164.485 14.526 143.089 1.00 109.03 326 LEU A N 1
ATOM 2500 C CA . LEU A 1 326 ? 164.899 15.415 142.012 1.00 105.57 326 LEU A CA 1
ATOM 2501 C C . LEU A 1 326 ? 166.399 15.327 141.758 1.00 103.78 326 LEU A C 1
ATOM 2502 O O . LEU A 1 326 ? 166.839 15.467 140.612 1.00 83.61 326 LEU A O 1
ATOM 2507 N N . LYS A 1 327 ? 167.196 15.095 142.805 1.00 103.49 327 LYS A N 1
ATOM 2508 C CA . LYS A 1 327 ? 168.637 14.947 142.620 1.00 95.56 327 LYS A CA 1
ATOM 2509 C C . LYS A 1 327 ? 168.961 13.654 141.884 1.00 111.86 327 LYS A C 1
ATOM 2510 O O . LYS A 1 327 ? 169.748 13.650 140.930 1.00 113.25 327 LYS A O 1
ATOM 2516 N N . ILE A 1 328 ? 168.362 12.542 142.318 1.00 106.14 328 ILE A N 1
ATOM 2517 C CA . ILE A 1 328 ? 168.612 11.259 141.669 1.00 95.55 328 ILE A CA 1
ATOM 2518 C C . ILE A 1 328 ? 168.086 11.284 140.240 1.00 94.07 328 ILE A C 1
ATOM 2519 O O . ILE A 1 328 ? 168.727 10.769 139.315 1.00 96.31 328 ILE A O 1
ATOM 2524 N N . LEU A 1 329 ? 166.921 11.905 140.036 1.00 90.70 329 LEU A N 1
ATOM 2525 C CA . LEU A 1 329 ? 166.325 11.978 138.705 1.00 89.21 329 LEU A CA 1
ATOM 2526 C C . LEU A 1 329 ? 167.252 12.697 137.731 1.00 94.83 329 LEU A C 1
ATOM 2527 O O . LEU A 1 329 ? 167.455 12.245 136.597 1.00 79.59 329 LEU A O 1
ATOM 2532 N N . GLU A 1 330 ? 167.829 13.820 138.164 1.00 95.15 330 GLU A N 1
ATOM 2533 C CA . GLU A 1 330 ? 168.772 14.549 137.322 1.00 91.41 330 GLU A CA 1
ATOM 2534 C C . GLU A 1 330 ? 170.029 13.727 137.064 1.00 94.29 330 GLU A C 1
ATOM 2535 O O . GLU A 1 330 ? 170.570 13.738 135.951 1.00 84.67 330 GLU A O 1
ATOM 2541 N N . LYS A 1 331 ? 170.510 13.009 138.085 1.00 95.67 331 LYS A N 1
ATOM 2542 C CA . LYS A 1 331 ? 171.657 12.124 137.899 1.00 86.46 331 LYS A CA 1
ATOM 2543 C C . LYS A 1 331 ? 171.377 11.087 136.822 1.00 85.45 331 LYS A C 1
ATOM 2544 O O . LYS A 1 331 ? 172.246 10.788 135.994 1.00 81.80 331 LYS A O 1
ATOM 2550 N N . VAL A 1 332 ? 170.165 10.531 136.817 1.00 76.07 332 VAL A N 1
ATOM 2551 C CA . VAL A 1 332 ? 169.796 9.547 135.804 1.00 71.98 332 VAL A CA 1
ATOM 2552 C C . VAL A 1 332 ? 169.817 10.179 134.418 1.00 79.48 332 VAL A C 1
ATOM 2553 O O . VAL A 1 332 ? 170.442 9.655 133.489 1.00 64.96 332 VAL A O 1
ATOM 2557 N N . PHE A 1 333 ? 169.153 11.331 134.266 1.00 76.08 333 PHE A N 1
ATOM 2558 C CA . PHE A 1 333 ? 169.080 11.990 132.962 1.00 64.60 333 PHE A CA 1
ATOM 2559 C C . PHE A 1 333 ? 170.466 12.235 132.376 1.00 86.27 333 PHE A C 1
ATOM 2560 O O . PHE A 1 333 ? 170.682 12.051 131.172 1.00 63.73 333 PHE A O 1
ATOM 2568 N N . LYS A 1 334 ? 171.421 12.650 133.215 1.00 84.55 334 LYS A N 1
ATOM 2569 C CA . LYS A 1 334 ? 172.765 12.937 132.724 1.00 71.35 334 LYS A CA 1
ATOM 2570 C C . LYS A 1 334 ? 173.474 11.670 132.261 1.00 82.06 334 LYS A C 1
ATOM 2571 O O . LYS A 1 334 ? 174.132 11.670 131.214 1.00 76.32 334 LYS A O 1
ATOM 2573 N N . ILE A 1 335 ? 173.345 10.578 133.022 1.00 73.24 335 ILE A N 1
ATOM 2574 C CA . ILE A 1 335 ? 173.983 9.321 132.638 1.00 62.66 335 ILE A CA 1
ATOM 2575 C C . ILE A 1 335 ? 173.441 8.837 131.300 1.00 80.74 335 ILE A C 1
ATOM 2576 O O . ILE A 1 335 ? 174.185 8.304 130.468 1.00 82.09 335 ILE A O 1
ATOM 2581 N N . LEU A 1 336 ? 172.137 9.017 131.071 1.00 61.30 336 LEU A N 1
ATOM 2582 C CA . LEU A 1 336 ? 171.544 8.613 129.799 1.00 59.98 336 LEU A CA 1
ATOM 2583 C C . LEU A 1 336 ? 172.059 9.469 128.648 1.00 75.39 336 LEU A C 1
ATOM 2584 O O . LEU A 1 336 ? 172.305 8.957 127.549 1.00 77.86 336 LEU A O 1
ATOM 2589 N N . LEU A 1 337 ? 172.237 10.772 128.883 1.00 68.10 337 LEU A N 1
ATOM 2590 C CA . LEU A 1 337 ? 172.506 11.699 127.787 1.00 74.84 337 LEU A CA 1
ATOM 2591 C C . LEU A 1 337 ? 173.914 11.512 127.228 1.00 81.98 337 LEU A C 1
ATOM 2592 O O . LEU A 1 337 ? 174.102 11.451 126.007 1.00 77.13 337 LEU A O 1
ATOM 2597 N N . GLU A 1 338 ? 174.919 11.434 128.105 1.00 82.27 338 GLU A N 1
ATOM 2598 C CA . GLU A 1 338 ? 176.281 11.179 127.644 1.00 81.41 338 GLU A CA 1
ATOM 2599 C C . GLU A 1 338 ? 176.391 9.812 126.982 1.00 82.14 338 GLU A C 1
ATOM 2600 O O . GLU A 1 338 ? 177.139 9.641 126.011 1.00 65.72 338 GLU A O 1
ATOM 2606 N N . ALA A 1 339 ? 175.646 8.829 127.493 1.00 81.55 339 ALA A N 1
ATOM 2607 C CA . ALA A 1 339 ? 175.688 7.487 126.924 1.00 64.42 339 ALA A CA 1
ATOM 2608 C C . ALA A 1 339 ? 175.204 7.474 125.483 1.00 61.88 339 ALA A C 1
ATOM 2609 O O . ALA A 1 339 ? 175.673 6.662 124.678 1.00 76.74 339 ALA A O 1
ATOM 2611 N N . GLY A 1 340 ? 174.286 8.368 125.137 1.00 64.13 340 GLY A N 1
ATOM 2612 C CA . GLY A 1 340 ? 173.685 8.385 123.823 1.00 68.83 340 GLY A CA 1
ATOM 2613 C C . GLY A 1 340 ? 172.275 7.849 123.761 1.00 61.12 340 GLY A C 1
ATOM 2614 O O . GLY A 1 340 ? 171.750 7.665 122.657 1.00 56.92 340 GLY A O 1
ATOM 2615 N N . TYR A 1 341 ? 171.651 7.584 124.904 1.00 68.90 341 TYR A N 1
ATOM 2616 C CA . TYR A 1 341 ? 170.274 7.122 124.954 1.00 66.56 341 TYR A CA 1
ATOM 2617 C C . TYR A 1 341 ? 169.317 8.305 124.975 1.00 69.32 341 TYR A C 1
ATOM 2618 O O . TYR A 1 341 ? 169.665 9.406 125.411 1.00 74.87 341 TYR A O 1
ATOM 2627 N N . ILE A 1 342 ? 168.097 8.064 124.502 1.00 67.03 342 ILE A N 1
ATOM 2628 C CA . ILE A 1 342 ? 167.019 9.037 124.584 1.00 66.61 342 ILE A CA 1
ATOM 2629 C C . ILE A 1 342 ? 165.852 8.404 125.330 1.00 69.69 342 ILE A C 1
ATOM 2630 O O . ILE A 1 342 ? 165.772 7.184 125.493 1.00 71.25 342 ILE A O 1
ATOM 2635 N N . VAL A 1 343 ? 164.940 9.257 125.792 1.00 71.38 343 VAL A N 1
ATOM 2636 C CA . VAL A 1 343 ? 163.828 8.847 126.641 1.00 74.90 343 VAL A CA 1
ATOM 2637 C C . VAL A 1 343 ? 162.524 9.261 125.977 1.00 69.35 343 VAL A C 1
ATOM 2638 O O . VAL A 1 343 ? 162.388 10.402 125.523 1.00 72.87 343 VAL A O 1
ATOM 2642 N N . SER A 1 344 ? 161.569 8.337 125.923 1.00 70.54 344 SER A N 1
ATOM 2643 C CA . SER A 1 344 ? 160.214 8.668 125.501 1.00 86.29 344 SER A CA 1
ATOM 2644 C C . SER A 1 344 ? 159.481 9.260 126.697 1.00 80.67 344 SER A C 1
ATOM 2645 O O . SER A 1 344 ? 159.214 8.560 127.681 1.00 72.88 344 SER A O 1
ATOM 2648 N N . LEU A 1 345 ? 159.165 10.555 126.628 1.00 80.49 345 LEU A N 1
ATOM 2649 C CA . LEU A 1 345 ? 158.499 11.192 127.759 1.00 81.34 345 LEU A CA 1
ATOM 2650 C C . LEU A 1 345 ? 157.056 10.729 127.891 1.00 90.63 345 LEU A C 1
ATOM 2651 O O . LEU A 1 345 ? 156.537 10.633 129.009 1.00 95.17 345 LEU A O 1
ATOM 2656 N N . LYS A 1 346 ? 156.395 10.447 126.767 1.00 85.53 346 LYS A N 1
ATOM 2657 C CA . LYS A 1 346 ? 155.018 9.971 126.814 1.00 75.81 346 LYS A CA 1
ATOM 2658 C C . LYS A 1 346 ? 154.916 8.651 127.568 1.00 89.29 346 LYS A C 1
ATOM 2659 O O . LYS A 1 346 ? 154.055 8.485 128.440 1.00 90.07 346 LYS A O 1
ATOM 2665 N N . LYS A 1 347 ? 155.800 7.702 127.252 1.00 82.34 347 LYS A N 1
ATOM 2666 C CA . LYS A 1 347 ? 155.747 6.368 127.841 1.00 81.49 347 LYS A CA 1
ATOM 2667 C C . LYS A 1 347 ? 156.098 6.354 129.321 1.00 81.26 347 LYS A C 1
ATOM 2668 O O . LYS A 1 347 ? 155.894 5.326 129.977 1.00 100.19 347 LYS A O 1
ATOM 2674 N N . SER A 1 348 ? 156.618 7.450 129.861 1.00 70.88 348 SER A N 1
ATOM 2675 C CA . SER A 1 348 ? 157.099 7.481 131.230 1.00 68.65 348 SER A CA 1
ATOM 2676 C C . SER A 1 348 ? 156.284 8.456 132.072 1.00 73.16 348 SER A C 1
ATOM 2677 O O . SER A 1 348 ? 155.592 9.337 131.555 1.00 84.45 348 SER A O 1
ATOM 2680 N N . ALA A 1 349 ? 156.377 8.276 133.390 1.00 61.14 349 ALA A N 1
ATOM 2681 C CA . ALA A 1 349 ? 155.643 9.075 134.365 1.00 88.93 349 ALA A CA 1
ATOM 2682 C C . ALA A 1 349 ? 156.541 9.304 135.570 1.00 91.46 349 ALA A C 1
ATOM 2683 O O . ALA A 1 349 ? 157.009 8.341 136.186 1.00 77.61 349 ALA A O 1
ATOM 2685 N N . LEU A 1 350 ? 156.756 10.570 135.924 1.00 84.93 350 LEU A N 1
ATOM 2686 C CA . LEU A 1 350 ? 157.730 10.941 136.943 1.00 78.00 350 LEU A CA 1
ATOM 2687 C C . LEU A 1 350 ? 157.060 11.721 138.066 1.00 85.23 350 LEU A C 1
ATOM 2688 O O . LEU A 1 350 ? 156.390 12.731 137.818 1.00 91.63 350 LEU A O 1
ATOM 2693 N N . LEU A 1 351 ? 157.231 11.219 139.294 1.00 89.68 351 LEU A N 1
ATOM 2694 C CA . LEU A 1 351 ? 156.723 11.767 140.550 1.00 92.06 351 LEU A CA 1
ATOM 2695 C C . LEU A 1 351 ? 155.217 11.589 140.710 1.00 97.51 351 LEU A C 1
ATOM 2696 O O . LEU A 1 351 ? 154.426 12.406 140.229 1.00 112.22 351 LEU A O 1
ATOM 2701 N N . ARG A 1 352 ? 154.826 10.519 141.403 1.00 85.16 352 ARG A N 1
ATOM 2702 C CA . ARG A 1 352 ? 153.442 10.259 141.770 1.00 102.37 352 ARG A CA 1
ATOM 2703 C C . ARG A 1 352 ? 153.431 9.400 143.026 1.00 99.48 352 ARG A C 1
ATOM 2704 O O . ARG A 1 352 ? 154.361 8.623 143.267 1.00 81.75 352 ARG A O 1
ATOM 2712 N N . TYR A 1 353 ? 152.373 9.551 143.832 1.00 119.04 353 TYR A N 1
ATOM 2713 C CA . TYR A 1 353 ? 152.221 8.704 145.012 1.00 109.80 353 TYR A CA 1
ATOM 2714 C C . TYR A 1 353 ? 152.138 7.232 144.639 1.00 104.07 353 TYR A C 1
ATOM 2715 O O . TYR A 1 353 ? 152.460 6.373 145.467 1.00 110.52 353 TYR A O 1
ATOM 2724 N N . GLU A 1 354 ? 151.715 6.924 143.415 1.00 99.88 354 GLU A N 1
ATOM 2725 C CA . GLU A 1 354 ? 151.604 5.549 142.957 1.00 97.78 354 GLU A CA 1
ATOM 2726 C C . GLU A 1 354 ? 151.780 5.501 141.445 1.00 85.74 354 GLU A C 1
ATOM 2727 O O . GLU A 1 354 ? 151.486 6.470 140.739 1.00 96.15 354 GLU A O 1
ATOM 2733 N N . VAL A 1 355 ? 152.273 4.363 140.957 1.00 78.50 355 VAL A N 1
ATOM 2734 C CA . VAL A 1 355 ? 152.529 4.179 139.533 1.00 87.52 355 VAL A CA 1
ATOM 2735 C C . VAL A 1 355 ? 152.505 2.686 139.246 1.00 86.91 355 VAL A C 1
ATOM 2736 O O . VAL A 1 355 ? 152.821 1.868 140.115 1.00 90.28 355 VAL A O 1
ATOM 2740 N N . THR A 1 356 ? 152.121 2.330 138.023 1.00 84.98 356 THR A N 1
ATOM 2741 C CA . THR A 1 356 ? 152.019 0.934 137.615 1.00 84.02 356 THR A CA 1
ATOM 2742 C C . THR A 1 356 ? 153.323 0.495 136.957 1.00 77.85 356 THR A C 1
ATOM 2743 O O . THR A 1 356 ? 153.761 1.095 135.969 1.00 80.69 356 THR A O 1
ATOM 2747 N N . PHE A 1 357 ? 153.937 -0.555 137.503 1.00 79.97 357 PHE A N 1
ATOM 2748 C CA . PHE A 1 357 ? 155.211 -1.074 137.017 1.00 77.06 357 PHE A CA 1
ATOM 2749 C C . PHE A 1 357 ? 155.097 -2.567 136.750 1.00 76.24 357 PHE A C 1
ATOM 2750 O O . PHE A 1 357 ? 154.622 -3.318 137.608 1.00 80.51 357 PHE A O 1
ATOM 2758 N N . LEU A 1 358 ? 155.544 -2.983 135.565 1.00 74.65 358 LEU A N 1
ATOM 2759 C CA . LEU A 1 358 ? 155.593 -4.388 135.152 1.00 80.50 358 LEU A CA 1
ATOM 2760 C C . LEU A 1 358 ? 154.320 -5.140 135.534 1.00 81.78 358 LEU A C 1
ATOM 2761 O O . LEU A 1 358 ? 154.352 -6.245 136.081 1.00 84.73 358 LEU A O 1
ATOM 2766 N N . GLY A 1 359 ? 153.181 -4.520 135.240 1.00 83.52 359 GLY A N 1
ATOM 2767 C CA . GLY A 1 359 ? 151.898 -5.165 135.407 1.00 72.98 359 GLY A CA 1
ATOM 2768 C C . GLY A 1 359 ? 151.263 -5.061 136.774 1.00 80.70 359 GLY A C 1
ATOM 2769 O O . GLY A 1 359 ? 150.225 -5.695 136.995 1.00 84.24 359 GLY A O 1
ATOM 2770 N N . PHE A 1 360 ? 151.841 -4.290 137.696 1.00 73.92 360 PHE A N 1
ATOM 2771 C CA . PHE A 1 360 ? 151.262 -4.098 139.021 1.00 83.35 360 PHE A CA 1
ATOM 2772 C C . PHE A 1 360 ? 151.347 -2.628 139.422 1.00 87.44 360 PHE A C 1
ATOM 2773 O O . PHE A 1 360 ? 152.239 -1.904 138.978 1.00 93.06 360 PHE A O 1
ATOM 2781 N N . SER A 1 361 ? 150.420 -2.195 140.283 1.00 99.45 361 SER A N 1
ATOM 2782 C CA . SER A 1 361 ? 150.350 -0.807 140.727 1.00 103.70 361 SER A CA 1
ATOM 2783 C C . SER A 1 361 ? 151.125 -0.661 142.031 1.00 101.23 361 SER A C 1
ATOM 2784 O O . SER A 1 361 ? 150.868 -1.391 143.005 1.00 103.24 361 SER A O 1
ATOM 2787 N N . ILE A 1 362 ? 152.079 0.266 142.050 1.00 87.42 362 ILE A N 1
ATOM 2788 C CA . ILE A 1 362 ? 152.935 0.453 143.242 1.00 91.87 362 ILE A CA 1
ATOM 2789 C C . ILE A 1 362 ? 152.324 1.615 144.009 1.00 101.83 362 ILE A C 1
ATOM 2790 O O . ILE A 1 362 ? 152.763 2.766 143.931 1.00 102.48 362 ILE A O 1
ATOM 2795 N N . THR A 1 363 ? 151.273 1.306 144.764 1.00 105.67 363 THR A N 1
ATOM 2796 C CA . THR A 1 363 ? 150.582 2.323 145.540 1.00 89.85 363 THR A CA 1
ATOM 2797 C C . THR A 1 363 ? 151.361 2.628 146.820 1.00 86.92 363 THR A C 1
ATOM 2798 O O . THR A 1 363 ? 152.333 1.947 147.170 1.00 96.74 363 THR A O 1
ATOM 2802 N N . GLN A 1 364 ? 150.959 3.701 147.492 1.00 105.02 364 GLN A N 1
ATOM 2803 C CA . GLN A 1 364 ? 151.600 4.079 148.742 1.00 104.41 364 GLN A CA 1
ATOM 2804 C C . GLN A 1 364 ? 151.479 2.991 149.800 1.00 100.17 364 GLN A C 1
ATOM 2805 O O . GLN A 1 364 ? 152.284 2.959 150.738 1.00 100.30 364 GLN A O 1
ATOM 2811 N N . THR A 1 365 ? 150.496 2.096 149.671 1.00 96.53 365 THR A N 1
ATOM 2812 C CA . THR A 1 365 ? 150.307 1.018 150.634 1.00 98.02 365 THR A CA 1
ATOM 2813 C C . THR A 1 365 ? 151.072 -0.248 150.267 1.00 104.68 365 THR A C 1
ATOM 2814 O O . THR A 1 365 ? 151.520 -0.971 151.165 1.00 88.99 365 THR A O 1
ATOM 2818 N N . GLY A 1 366 ? 151.237 -0.537 148.983 1.00 94.62 366 GLY A N 1
ATOM 2819 C CA . GLY A 1 366 ? 152.005 -1.697 148.583 1.00 92.64 366 GLY A CA 1
ATOM 2820 C C . GLY A 1 366 ? 151.709 -2.104 147.152 1.00 105.34 366 GLY A C 1
ATOM 2821 O O . GLY A 1 366 ? 150.989 -1.424 146.421 1.00 97.42 366 GLY A O 1
ATOM 2822 N N . ARG A 1 367 ? 152.293 -3.242 146.781 1.00 96.22 367 ARG A N 1
ATOM 2823 C CA . ARG A 1 367 ? 152.130 -3.817 145.452 1.00 90.44 367 ARG A CA 1
ATOM 2824 C C . ARG A 1 367 ? 150.771 -4.495 145.328 1.00 95.37 367 ARG A C 1
ATOM 2825 O O . ARG A 1 367 ? 150.419 -5.354 146.143 1.00 101.93 367 ARG A O 1
ATOM 2833 N N . GLY A 1 368 ? 150.002 -4.106 144.305 1.00 101.04 368 GLY A N 1
ATOM 2834 C CA . GLY A 1 368 ? 148.667 -4.633 144.126 1.00 98.75 368 GLY A CA 1
ATOM 2835 C C . GLY A 1 368 ? 148.339 -4.835 142.660 1.00 99.38 368 GLY A C 1
ATOM 2836 O O . GLY A 1 368 ? 149.067 -4.392 141.768 1.00 98.75 368 GLY A O 1
ATOM 2837 N N . LEU A 1 369 ? 147.222 -5.518 142.430 1.00 89.21 369 LEU A N 1
ATOM 2838 C CA . LEU A 1 369 ? 146.758 -5.771 141.075 1.00 84.50 369 LEU A CA 1
ATOM 2839 C C . LEU A 1 369 ? 146.207 -4.497 140.451 1.00 92.02 369 LEU A C 1
ATOM 2840 O O . LEU A 1 369 ? 145.470 -3.743 141.092 1.00 95.05 369 LEU A O 1
ATOM 2845 N N . THR A 1 370 ? 146.556 -4.263 139.188 1.00 85.78 370 THR A N 1
ATOM 2846 C CA . THR A 1 370 ? 146.086 -3.072 138.496 1.00 93.74 370 THR A CA 1
ATOM 2847 C C . THR A 1 370 ? 144.584 -3.138 138.245 1.00 96.59 370 THR A C 1
ATOM 2848 O O . THR A 1 370 ? 143.987 -4.216 138.169 1.00 90.49 370 THR A O 1
ATOM 2852 N N . SER A 1 371 ? 143.973 -1.958 138.117 1.00 97.53 371 SER A N 1
ATOM 2853 C CA . SER A 1 371 ? 142.590 -1.897 137.662 1.00 87.43 371 SER A CA 1
ATOM 2854 C C . SER A 1 371 ? 142.465 -2.435 136.243 1.00 81.71 371 SER A C 1
ATOM 2855 O O . SER A 1 371 ? 141.462 -3.070 135.896 1.00 95.46 371 SER A O 1
ATOM 2858 N N . GLU A 1 372 ? 143.484 -2.198 135.411 1.00 82.67 372 GLU A N 1
ATOM 2859 C CA . GLU A 1 372 ? 143.465 -2.707 134.044 1.00 94.66 372 GLU A CA 1
ATOM 2860 C C . GLU A 1 372 ? 143.431 -4.229 134.024 1.00 93.51 372 GLU A C 1
ATOM 2861 O O . GLU A 1 372 ? 142.765 -4.832 133.174 1.00 101.70 372 GLU A O 1
ATOM 2863 N N . PHE A 1 373 ? 144.141 -4.870 134.954 1.00 89.84 373 PHE A N 1
ATOM 2864 C CA . PHE A 1 373 ? 144.075 -6.324 135.053 1.00 92.59 373 PHE A CA 1
ATOM 2865 C C . PHE A 1 373 ? 142.731 -6.777 135.607 1.00 88.08 373 PHE A C 1
ATOM 2866 O O . PHE A 1 373 ? 142.152 -7.754 135.121 1.00 97.31 373 PHE A O 1
ATOM 2874 N N . LYS A 1 374 ? 142.223 -6.084 136.631 1.00 83.53 374 LYS A N 1
ATOM 2875 C CA . LYS A 1 374 ? 140.956 -6.486 137.234 1.00 95.68 374 LYS A CA 1
ATOM 2876 C C . LYS A 1 374 ? 139.818 -6.449 136.223 1.00 110.90 374 LYS A C 1
ATOM 2877 O O . LYS A 1 374 ? 138.893 -7.266 136.301 1.00 112.19 374 LYS A O 1
ATOM 2883 N N . ASP A 1 375 ? 139.869 -5.519 135.266 1.00 100.41 375 ASP A N 1
ATOM 2884 C CA . ASP A 1 375 ? 138.897 -5.525 134.178 1.00 108.49 375 ASP A CA 1
ATOM 2885 C C . ASP A 1 375 ? 139.150 -6.672 133.208 1.00 101.49 375 ASP A C 1
ATOM 2886 O O . ASP A 1 375 ? 138.199 -7.224 132.643 1.00 104.20 375 ASP A O 1
ATOM 2891 N N . LYS A 1 376 ? 140.417 -7.046 133.016 1.00 96.30 376 LYS A N 1
ATOM 2892 C CA . LYS A 1 376 ? 140.757 -8.136 132.108 1.00 86.52 376 LYS A CA 1
ATOM 2893 C C . LYS A 1 376 ? 140.119 -9.452 132.537 1.00 94.50 376 LYS A C 1
ATOM 2894 O O . LYS A 1 376 ? 139.745 -10.265 131.687 1.00 94.18 376 LYS A O 1
ATOM 2900 N N . ILE A 1 377 ? 139.974 -9.679 133.839 1.00 91.58 377 ILE A N 1
ATOM 2901 C CA . ILE A 1 377 ? 139.505 -10.977 134.315 1.00 87.49 377 ILE A CA 1
ATOM 2902 C C . ILE A 1 377 ? 137.987 -11.048 134.471 1.00 102.98 377 ILE A C 1
ATOM 2903 O O . ILE A 1 377 ? 137.409 -12.128 134.315 1.00 107.41 377 ILE A O 1
ATOM 2908 N N . GLN A 1 378 ? 137.323 -9.925 134.751 1.00 109.65 378 GLN A N 1
ATOM 2909 C CA . GLN A 1 378 ? 135.863 -9.933 134.768 1.00 112.18 378 GLN A CA 1
ATOM 2910 C C . GLN A 1 378 ? 135.299 -10.164 133.374 1.00 107.65 378 GLN A C 1
ATOM 2911 O O . GLN A 1 378 ? 134.201 -10.715 133.227 1.00 105.30 378 GLN A O 1
ATOM 2917 N N . ASN A 1 379 ? 136.050 -9.770 132.347 1.00 111.33 379 ASN A N 1
ATOM 2918 C CA . ASN A 1 379 ? 135.587 -9.729 130.971 1.00 103.79 379 ASN A CA 1
ATOM 2919 C C . ASN A 1 379 ? 135.930 -11.003 130.205 1.00 97.26 379 ASN A C 1
ATOM 2920 O O . ASN A 1 379 ? 135.980 -10.989 128.973 1.00 101.31 379 ASN A O 1
ATOM 2925 N N . ILE A 1 380 ? 136.149 -12.114 130.897 1.00 96.56 380 ILE A N 1
ATOM 2926 C CA . ILE A 1 380 ? 136.388 -13.388 130.227 1.00 105.49 380 ILE A CA 1
ATOM 2927 C C . ILE A 1 380 ? 135.097 -14.192 130.203 1.00 110.16 380 ILE A C 1
ATOM 2928 O O . ILE A 1 380 ? 134.295 -14.143 131.147 1.00 103.13 380 ILE A O 1
ATOM 2933 N N . THR A 1 381 ? 134.880 -14.907 129.108 1.00 113.20 381 THR A N 1
ATOM 2934 C CA . THR A 1 381 ? 133.779 -15.847 128.983 1.00 102.20 381 THR A CA 1
ATOM 2935 C C . THR A 1 381 ? 134.310 -17.266 129.141 1.00 95.63 381 THR A C 1
ATOM 2936 O O . THR A 1 381 ? 135.519 -17.511 129.080 1.00 89.62 381 THR A O 1
ATOM 2940 N N . SER A 1 382 ? 133.390 -18.201 129.361 1.00 94.21 382 SER A N 1
ATOM 2941 C CA . SER A 1 382 ? 133.783 -19.588 129.551 1.00 92.60 382 SER A CA 1
ATOM 2942 C C . SER A 1 382 ? 134.501 -20.103 128.306 1.00 100.04 382 SER A C 1
ATOM 2943 O O . SER A 1 382 ? 134.127 -19.749 127.181 1.00 89.37 382 SER A O 1
ATOM 2946 N N . PRO A 1 383 ? 135.534 -20.925 128.464 1.00 100.98 383 PRO A N 1
ATOM 2947 C CA . PRO A 1 383 ? 136.292 -21.392 127.302 1.00 86.25 383 PRO A CA 1
ATOM 2948 C C . PRO A 1 383 ? 135.564 -22.484 126.537 1.00 97.75 383 PRO A C 1
ATOM 2949 O O . PRO A 1 383 ? 134.749 -23.230 127.083 1.00 98.45 383 PRO A O 1
ATOM 2953 N N . ARG A 1 384 ? 135.878 -22.564 125.243 1.00 97.62 384 ARG A N 1
ATOM 2954 C CA . ARG A 1 384 ? 135.305 -23.571 124.365 1.00 91.42 384 ARG A CA 1
ATOM 2955 C C . ARG A 1 384 ? 136.325 -24.563 123.829 1.00 98.79 384 ARG A C 1
ATOM 2956 O O . ARG A 1 384 ? 135.935 -25.662 123.423 1.00 107.27 384 ARG A O 1
ATOM 2958 N N . THR A 1 385 ? 137.609 -24.207 123.808 1.00 93.76 385 THR A N 1
ATOM 2959 C CA . THR A 1 385 ? 138.668 -25.097 123.354 1.00 95.29 385 THR A CA 1
ATOM 2960 C C . THR A 1 385 ? 139.768 -25.157 124.406 1.00 98.08 385 THR A C 1
ATOM 2961 O O . THR A 1 385 ? 139.781 -24.390 125.373 1.00 90.86 385 THR A O 1
ATOM 2965 N N . LEU A 1 386 ? 140.704 -26.088 124.201 1.00 95.92 386 LEU A N 1
ATOM 2966 C CA . LEU A 1 386 ? 141.810 -26.244 125.140 1.00 96.46 386 LEU A CA 1
ATOM 2967 C C . LEU A 1 386 ? 142.695 -25.006 125.158 1.00 93.90 386 LEU A C 1
ATOM 2968 O O . LEU A 1 386 ? 143.170 -24.589 126.221 1.00 85.97 386 LEU A O 1
ATOM 2973 N N . LYS A 1 387 ? 142.931 -24.407 123.989 1.00 83.81 387 LYS A N 1
ATOM 2974 C CA . LYS A 1 387 ? 143.733 -23.190 123.932 1.00 79.72 387 LYS A CA 1
ATOM 2975 C C . LYS A 1 387 ? 143.096 -22.077 124.753 1.00 88.24 387 LYS A C 1
ATOM 2976 O O . LYS A 1 387 ? 143.795 -21.316 125.431 1.00 83.93 387 LYS A O 1
ATOM 2982 N N . GLU A 1 388 ? 141.766 -21.971 124.707 1.00 77.37 388 GLU A N 1
ATOM 2983 C CA . GLU A 1 388 ? 141.075 -20.979 125.524 1.00 88.29 388 GLU A CA 1
ATOM 2984 C C . GLU A 1 388 ? 141.220 -21.294 127.006 1.00 80.27 388 GLU A C 1
ATOM 2985 O O . GLU A 1 388 ? 141.392 -20.387 127.829 1.00 82.37 388 GLU A O 1
ATOM 2991 N N . LEU A 1 389 ? 141.149 -22.576 127.365 1.00 86.46 389 LEU A N 1
ATOM 2992 C CA . LEU A 1 389 ? 141.309 -22.962 128.762 1.00 87.32 389 LEU A CA 1
ATOM 2993 C C . LEU A 1 389 ? 142.703 -22.608 129.263 1.00 91.71 389 LEU A C 1
ATOM 2994 O O . LEU A 1 389 ? 142.868 -22.125 130.390 1.00 82.12 389 LEU A O 1
ATOM 2999 N N . GLN A 1 390 ? 143.718 -22.838 128.432 1.00 82.46 390 GLN A N 1
ATOM 3000 C CA . GLN A 1 390 ? 145.088 -22.534 128.817 1.00 77.23 390 GLN A CA 1
ATOM 3001 C C . GLN A 1 390 ? 145.354 -21.035 128.868 1.00 80.47 390 GLN A C 1
ATOM 3002 O O . GLN A 1 390 ? 146.294 -20.608 129.547 1.00 81.86 390 GLN A O 1
ATOM 3008 N N . SER A 1 391 ? 144.549 -20.228 128.172 1.00 81.50 391 SER A N 1
ATOM 3009 C CA . SER A 1 391 ? 144.707 -18.780 128.244 1.00 79.25 391 SER A CA 1
ATOM 3010 C C . SER A 1 391 ? 144.022 -18.209 129.477 1.00 69.35 391 SER A C 1
ATOM 3011 O O . SER A 1 391 ? 144.575 -17.326 130.143 1.00 78.45 391 SER A O 1
ATOM 3014 N N . ILE A 1 392 ? 142.816 -18.689 129.785 1.00 74.34 392 ILE A N 1
ATOM 3015 C CA . ILE A 1 392 ? 142.141 -18.264 131.007 1.00 82.89 392 ILE A CA 1
ATOM 3016 C C . ILE A 1 392 ? 142.927 -18.725 132.227 1.00 87.59 392 ILE A C 1
ATOM 3017 O O . ILE A 1 392 ? 143.027 -18.008 133.231 1.00 89.62 392 ILE A O 1
ATOM 3022 N N . LEU A 1 393 ? 143.512 -19.923 132.154 1.00 85.60 393 LEU A N 1
ATOM 3023 C CA . LEU A 1 393 ? 144.371 -20.394 133.236 1.00 75.88 393 LEU A CA 1
ATOM 3024 C C . LEU A 1 393 ? 145.622 -19.533 133.351 1.00 73.13 393 LEU A C 1
ATOM 3025 O O . LEU A 1 393 ? 146.014 -19.131 134.453 1.00 78.35 393 LEU A O 1
ATOM 3030 N N . GLY A 1 394 ? 146.263 -19.243 132.218 1.00 76.16 394 GLY A N 1
ATOM 3031 C CA . GLY A 1 394 ? 147.493 -18.470 132.253 1.00 74.43 394 GLY A CA 1
ATOM 3032 C C . GLY A 1 394 ? 147.285 -17.053 132.751 1.00 69.35 394 GLY A C 1
ATOM 3033 O O . GLY A 1 394 ? 148.145 -16.494 133.436 1.00 84.80 394 GLY A O 1
ATOM 3034 N N . LEU A 1 395 ? 146.147 -16.448 132.407 1.00 79.50 395 LEU A N 1
ATOM 3035 C CA . LEU A 1 395 ? 145.848 -15.112 132.909 1.00 78.62 395 LEU A CA 1
ATOM 3036 C C . LEU A 1 395 ? 145.611 -15.135 134.413 1.00 82.18 395 LEU A C 1
ATOM 3037 O O . LEU A 1 395 ? 146.094 -14.256 135.136 1.00 80.73 395 LEU A O 1
ATOM 3042 N N . PHE A 1 396 ? 144.875 -16.139 134.899 1.00 84.98 396 PHE A N 1
ATOM 3043 C CA . PHE A 1 396 ? 144.651 -16.280 136.334 1.00 88.43 396 PHE A CA 1
ATOM 3044 C C . PHE A 1 396 ? 145.963 -16.488 137.077 1.00 86.02 396 PHE A C 1
ATOM 3045 O O . PHE A 1 396 ? 146.153 -15.960 138.180 1.00 89.71 396 PHE A O 1
ATOM 3053 N N . ASN A 1 397 ? 146.879 -17.256 136.482 1.00 77.46 397 ASN A N 1
ATOM 3054 C CA . ASN A 1 397 ? 148.118 -17.623 137.159 1.00 73.85 397 ASN A CA 1
ATOM 3055 C C . ASN A 1 397 ? 148.959 -16.402 137.506 1.00 74.56 397 ASN A C 1
ATOM 3056 O O . ASN A 1 397 ? 149.735 -16.436 138.467 1.00 79.25 397 ASN A O 1
ATOM 3061 N N . PHE A 1 398 ? 148.816 -15.319 136.737 1.00 80.92 398 PHE A N 1
ATOM 3062 C CA . PHE A 1 398 ? 149.593 -14.108 136.981 1.00 63.86 398 PHE A CA 1
ATOM 3063 C C . PHE A 1 398 ? 149.403 -13.593 138.403 1.00 66.37 398 PHE A C 1
ATOM 3064 O O . PHE A 1 398 ? 150.348 -13.095 139.025 1.00 73.69 398 PHE A O 1
ATOM 3072 N N . ALA A 1 399 ? 148.191 -13.727 138.941 1.00 59.11 399 ALA A N 1
ATOM 3073 C CA . ALA A 1 399 ? 147.826 -13.156 140.229 1.00 75.35 399 ALA A CA 1
ATOM 3074 C C . ALA A 1 399 ? 147.934 -14.155 141.371 1.00 83.06 399 ALA A C 1
ATOM 3075 O O . ALA A 1 399 ? 147.321 -13.945 142.425 1.00 87.10 399 ALA A O 1
ATOM 3077 N N . ARG A 1 400 ? 148.711 -15.224 141.188 1.00 77.40 400 ARG A N 1
ATOM 3078 C CA . ARG A 1 400 ? 148.691 -16.338 142.130 1.00 66.68 400 ARG A CA 1
ATOM 3079 C C . ARG A 1 400 ? 149.079 -15.898 143.536 1.00 70.61 400 ARG A C 1
ATOM 3080 O O . ARG A 1 400 ? 148.519 -16.388 144.524 1.00 67.08 400 ARG A O 1
ATOM 3088 N N . ASN A 1 401 ? 150.017 -14.960 143.648 1.00 77.20 401 ASN A N 1
ATOM 3089 C CA . ASN A 1 401 ? 150.571 -14.578 144.942 1.00 80.56 401 ASN A CA 1
ATOM 3090 C C . ASN A 1 401 ? 149.627 -13.722 145.783 1.00 87.83 401 ASN A C 1
ATOM 3091 O O . ASN A 1 401 ? 149.988 -13.386 146.916 1.00 74.87 401 ASN A O 1
ATOM 3096 N N . PHE A 1 402 ? 148.441 -13.373 145.288 1.00 83.65 402 PHE A N 1
ATOM 3097 C CA . PHE A 1 402 ? 147.606 -12.367 145.932 1.00 80.98 402 PHE A CA 1
ATOM 3098 C C . PHE A 1 402 ? 146.409 -12.940 146.682 1.00 90.93 402 PHE A C 1
ATOM 3099 O O . PHE A 1 402 ? 145.597 -12.167 147.201 1.00 97.50 402 PHE A O 1
ATOM 3107 N N . VAL A 1 403 ? 146.274 -14.259 146.762 1.00 90.13 403 VAL A N 1
ATOM 3108 C CA . VAL A 1 403 ? 145.155 -14.863 147.485 1.00 94.57 403 VAL A CA 1
ATOM 3109 C C . VAL A 1 403 ? 145.666 -16.079 148.249 1.00 84.52 403 VAL A C 1
ATOM 3110 O O . VAL A 1 403 ? 146.452 -16.868 147.704 1.00 78.42 403 VAL A O 1
ATOM 3114 N N . PRO A 1 404 ? 145.267 -16.255 149.512 1.00 81.54 404 PRO A N 1
ATOM 3115 C CA . PRO A 1 404 ? 145.891 -17.297 150.345 1.00 94.33 404 PRO A CA 1
ATOM 3116 C C . PRO A 1 404 ? 145.744 -18.714 149.816 1.00 103.39 404 PRO A C 1
ATOM 3117 O O . PRO A 1 404 ? 146.622 -19.546 150.077 1.00 106.66 404 PRO A O 1
ATOM 3121 N N . ASN A 1 405 ? 144.678 -19.024 149.087 1.00 96.29 405 ASN A N 1
ATOM 3122 C CA . ASN A 1 405 ? 144.387 -20.398 148.698 1.00 95.99 405 ASN A CA 1
ATOM 3123 C C . ASN A 1 405 ? 144.223 -20.541 147.188 1.00 89.01 405 ASN A C 1
ATOM 3124 O O . ASN A 1 405 ? 143.417 -21.343 146.714 1.00 98.18 405 ASN A O 1
ATOM 3129 N N . PHE A 1 406 ? 145.018 -19.787 146.417 1.00 99.29 406 PHE A N 1
ATOM 3130 C CA . PHE A 1 406 ? 144.886 -19.796 144.960 1.00 92.04 406 PHE A CA 1
ATOM 3131 C C . PHE A 1 406 ? 144.971 -21.204 144.388 1.00 89.99 406 PHE A C 1
ATOM 3132 O O . PHE A 1 406 ? 144.201 -21.567 143.490 1.00 93.15 406 PHE A O 1
ATOM 3140 N N . SER A 1 407 ? 145.902 -22.016 144.892 1.00 107.08 407 SER A N 1
ATOM 3141 C CA . SER A 1 407 ? 146.138 -23.319 144.282 1.00 110.42 407 SER A CA 1
ATOM 3142 C C . SER A 1 407 ? 144.961 -24.271 144.456 1.00 109.92 407 SER A C 1
ATOM 3143 O O . SER A 1 407 ? 144.910 -25.294 143.767 1.00 115.13 407 SER A O 1
ATOM 3146 N N . GLU A 1 408 ? 144.017 -23.968 145.351 1.00 89.70 408 GLU A N 1
ATOM 3147 C CA . GLU A 1 408 ? 142.800 -24.771 145.411 1.00 101.93 408 GLU A CA 1
ATOM 3148 C C . GLU A 1 408 ? 141.886 -24.472 144.232 1.00 107.92 408 GLU A C 1
ATOM 3149 O O . GLU A 1 408 ? 141.646 -25.340 143.385 1.00 109.28 408 GLU A O 1
ATOM 3155 N N . ILE A 1 409 ? 141.368 -23.240 144.157 1.00 92.94 409 ILE A N 1
ATOM 3156 C CA . ILE A 1 409 ? 140.295 -22.942 143.211 1.00 94.13 409 ILE A CA 1
ATOM 3157 C C . ILE A 1 409 ? 140.763 -23.129 141.774 1.00 92.52 409 ILE A C 1
ATOM 3158 O O . ILE A 1 409 ? 139.939 -23.312 140.872 1.00 104.89 409 ILE A O 1
ATOM 3163 N N . ILE A 1 410 ? 142.077 -23.116 141.541 1.00 83.73 410 ILE A N 1
ATOM 3164 C CA . ILE A 1 410 ? 142.601 -23.316 140.195 1.00 84.11 410 ILE A CA 1
ATOM 3165 C C . ILE A 1 410 ? 142.708 -24.795 139.838 1.00 100.61 410 ILE A C 1
ATOM 3166 O O . ILE A 1 410 ? 142.747 -25.132 138.649 1.00 104.83 410 ILE A O 1
ATOM 3171 N N . LYS A 1 411 ? 142.740 -25.685 140.833 1.00 100.15 411 LYS A N 1
ATOM 3172 C CA . LYS A 1 411 ? 142.915 -27.112 140.560 1.00 104.54 411 LYS A CA 1
ATOM 3173 C C . LYS A 1 411 ? 141.760 -27.706 139.759 1.00 101.51 411 LYS A C 1
ATOM 3174 O O . LYS A 1 411 ? 142.030 -28.418 138.775 1.00 101.39 411 LYS A O 1
ATOM 3180 N N . PRO A 1 412 ? 140.481 -27.479 140.099 1.00 96.24 412 PRO A N 1
ATOM 3181 C CA . PRO A 1 412 ? 139.407 -28.023 139.248 1.00 93.22 412 PRO A CA 1
ATOM 3182 C C . PRO A 1 412 ? 139.519 -27.612 137.790 1.00 91.29 412 PRO A C 1
ATOM 3183 O O . PRO A 1 412 ? 139.123 -28.381 136.905 1.00 102.58 412 PRO A O 1
ATOM 3187 N N . LEU A 1 413 ? 140.058 -26.425 137.510 1.00 85.89 413 LEU A N 1
ATOM 3188 C CA . LEU A 1 413 ? 140.212 -25.992 136.126 1.00 79.46 413 LEU A CA 1
ATOM 3189 C C . LEU A 1 413 ? 141.441 -26.620 135.478 1.00 90.79 413 LEU A C 1
ATOM 3190 O O . LEU A 1 413 ? 141.395 -27.003 134.304 1.00 104.41 413 LEU A O 1
ATOM 3195 N N . TYR A 1 414 ? 142.546 -26.728 136.224 1.00 96.87 414 TYR A N 1
ATOM 3196 C CA . TYR A 1 414 ? 143.748 -27.364 135.686 1.00 97.18 414 TYR A CA 1
ATOM 3197 C C . TYR A 1 414 ? 143.490 -28.820 135.321 1.00 104.22 414 TYR A C 1
ATOM 3198 O O . TYR A 1 414 ? 144.042 -29.330 134.339 1.00 99.48 414 TYR A O 1
ATOM 3207 N N . SER A 1 415 ? 142.652 -29.506 136.102 1.00 108.73 415 SER A N 1
ATOM 3208 C CA . SER A 1 415 ? 142.374 -30.916 135.853 1.00 111.61 415 SER A CA 1
ATOM 3209 C C . SER A 1 415 ? 141.631 -31.143 134.544 1.00 107.03 415 SER A C 1
ATOM 3210 O O . SER A 1 415 ? 141.662 -32.258 134.013 1.00 106.09 415 SER A O 1
ATOM 3213 N N . LEU A 1 416 ? 140.972 -30.114 134.010 1.00 103.60 416 LEU A N 1
ATOM 3214 C CA . LEU A 1 416 ? 140.125 -30.280 132.837 1.00 107.07 416 LEU A CA 1
ATOM 3215 C C . LEU A 1 416 ? 140.919 -30.543 131.563 1.00 101.52 416 LEU A C 1
ATOM 3216 O O . LEU A 1 416 ? 140.335 -30.990 130.572 1.00 109.15 416 LEU A O 1
ATOM 3221 N N . ILE A 1 417 ? 142.230 -30.301 131.563 1.00 92.17 417 ILE A N 1
ATOM 3222 C CA . ILE A 1 417 ? 143.001 -30.443 130.333 1.00 106.22 417 ILE A CA 1
ATOM 3223 C C . ILE A 1 417 ? 143.477 -31.872 130.089 1.00 99.40 417 ILE A C 1
ATOM 3224 O O . ILE A 1 417 ? 143.793 -32.220 128.942 1.00 93.51 417 ILE A O 1
ATOM 3229 N N . SER A 1 418 ? 143.530 -32.712 131.124 1.00 96.27 418 SER A N 1
ATOM 3230 C CA . SER A 1 418 ? 143.859 -34.117 130.906 1.00 92.65 418 SER A CA 1
ATOM 3231 C C . SER A 1 418 ? 142.621 -34.919 130.529 1.00 97.60 418 SER A C 1
ATOM 3232 O O . SER A 1 418 ? 142.673 -35.758 129.621 1.00 98.15 418 SER A O 1
ATOM 3235 N N . THR A 1 419 ? 141.501 -34.671 131.215 1.00 103.24 419 THR A N 1
ATOM 3236 C CA . THR A 1 419 ? 140.250 -35.336 130.865 1.00 106.69 419 THR A CA 1
ATOM 3237 C C . THR A 1 419 ? 139.786 -34.941 129.471 1.00 98.23 419 THR A C 1
ATOM 3238 O O . THR A 1 419 ? 139.136 -35.735 128.781 1.00 112.79 419 THR A O 1
ATOM 3242 N N . ALA A 1 420 ? 140.109 -33.725 129.038 1.00 92.54 420 ALA A N 1
ATOM 3243 C CA . ALA A 1 420 ? 139.781 -33.298 127.687 1.00 106.11 420 ALA A CA 1
ATOM 3244 C C . ALA A 1 420 ? 140.630 -34.062 126.681 1.00 103.62 420 ALA A C 1
ATOM 3245 O O . ALA A 1 420 ? 141.847 -34.190 126.842 1.00 117.16 420 ALA A O 1
ATOM 3247 N N . GLU A 1 421 ? 139.986 -34.578 125.645 1.00 113.61 421 GLU A N 1
ATOM 3248 C CA . GLU A 1 421 ? 140.669 -35.257 124.556 1.00 114.82 421 GLU A CA 1
ATOM 3249 C C . GLU A 1 421 ? 140.622 -34.372 123.320 1.00 106.53 421 GLU A C 1
ATOM 3250 O O . GLU A 1 421 ? 139.549 -33.910 122.921 1.00 125.42 421 GLU A O 1
ATOM 3256 N N . GLY A 1 422 ? 141.788 -34.106 122.741 1.00 102.40 422 GLY A N 1
ATOM 3257 C CA . GLY A 1 422 ? 141.680 -33.155 121.662 1.00 113.40 422 GLY A CA 1
ATOM 3258 C C . GLY A 1 422 ? 141.455 -31.762 122.237 1.00 123.03 422 GLY A C 1
ATOM 3259 O O . GLY A 1 422 ? 141.648 -31.504 123.429 1.00 116.23 422 GLY A O 1
ATOM 3260 N N . ASN A 1 423 ? 141.024 -30.855 121.359 1.00 121.26 423 ASN A N 1
ATOM 3261 C CA . ASN A 1 423 ? 140.779 -29.475 121.758 1.00 111.87 423 ASN A CA 1
ATOM 3262 C C . ASN A 1 423 ? 139.430 -29.280 122.438 1.00 116.10 423 ASN A C 1
ATOM 3263 O O . ASN A 1 423 ? 139.233 -28.255 123.098 1.00 113.02 423 ASN A O 1
ATOM 3268 N N . ASN A 1 424 ? 138.503 -30.224 122.298 1.00 125.10 424 ASN A N 1
ATOM 3269 C CA . ASN A 1 424 ? 137.230 -30.117 122.999 1.00 125.42 424 ASN A CA 1
ATOM 3270 C C . ASN A 1 424 ? 137.418 -30.409 124.483 1.00 122.06 424 ASN A C 1
ATOM 3271 O O . ASN A 1 424 ? 138.196 -31.286 124.867 1.00 116.34 424 ASN A O 1
ATOM 3276 N N . ILE A 1 425 ? 136.697 -29.661 125.322 1.00 123.49 425 ILE A N 1
ATOM 3277 C CA . ILE A 1 425 ? 136.866 -29.713 126.767 1.00 121.06 425 ILE A CA 1
ATOM 3278 C C . ILE A 1 425 ? 135.517 -29.954 127.433 1.00 108.02 425 ILE A C 1
ATOM 3279 O O . ILE A 1 425 ? 134.458 -29.645 126.882 1.00 109.38 425 ILE A O 1
ATOM 3284 N N . LYS A 1 426 ? 135.572 -30.510 128.644 1.00 97.75 426 LYS A N 1
ATOM 3285 C CA . LYS A 1 426 ? 134.372 -30.919 129.374 1.00 116.99 426 LYS A CA 1
ATOM 3286 C C . LYS A 1 426 ? 134.024 -29.881 130.442 1.00 115.84 426 LYS A C 1
ATOM 3287 O O . LYS A 1 426 ? 134.192 -30.086 131.645 1.00 124.76 426 LYS A O 1
ATOM 3293 N N . TRP A 1 427 ? 133.513 -28.748 129.970 1.00 106.21 427 TRP A N 1
ATOM 3294 C CA . TRP A 1 427 ? 133.085 -27.679 130.861 1.00 112.89 427 TRP A CA 1
ATOM 3295 C C . TRP A 1 427 ? 131.665 -27.934 131.352 1.00 124.15 427 TRP A C 1
ATOM 3296 O O . TRP A 1 427 ? 130.802 -28.388 130.596 1.00 123.73 427 TRP A O 1
ATOM 3307 N N . THR A 1 428 ? 131.429 -27.649 132.630 1.00 129.62 428 THR A N 1
ATOM 3308 C CA . THR A 1 428 ? 130.142 -27.881 133.268 1.00 122.66 428 THR A CA 1
ATOM 3309 C C . THR A 1 428 ? 129.606 -26.584 133.860 1.00 132.05 428 THR A C 1
ATOM 3310 O O . THR A 1 428 ? 130.290 -25.558 133.901 1.00 135.60 428 THR A O 1
ATOM 3314 N N . SER A 1 429 ? 128.354 -26.643 134.322 1.00 150.45 429 SER A N 1
ATOM 3315 C CA . SER A 1 429 ? 127.797 -25.525 135.076 1.00 153.59 429 SER A CA 1
ATOM 3316 C C . SER A 1 429 ? 128.533 -25.348 136.396 1.00 146.89 429 SER A C 1
ATOM 3317 O O . SER A 1 429 ? 128.782 -24.218 136.835 1.00 140.65 429 SER A O 1
ATOM 3320 N N . GLU A 1 430 ? 128.884 -26.460 137.045 1.00 162.03 430 GLU A N 1
ATOM 3321 C CA . GLU A 1 430 ? 129.730 -26.400 138.231 1.00 162.93 430 GLU A CA 1
ATOM 3322 C C . GLU A 1 430 ? 131.109 -25.843 137.899 1.00 157.40 430 GLU A C 1
ATOM 3323 O O . GLU A 1 430 ? 131.731 -25.180 138.737 1.00 156.57 430 GLU A O 1
ATOM 3329 N N . HIS A 1 431 ? 131.593 -26.081 136.676 1.00 134.27 431 HIS A N 1
ATOM 3330 C CA . HIS A 1 431 ? 132.898 -25.560 136.279 1.00 129.30 431 HIS A CA 1
ATOM 3331 C C . HIS A 1 431 ? 132.865 -24.045 136.117 1.00 121.16 431 HIS A C 1
ATOM 3332 O O . HIS A 1 431 ? 133.796 -23.351 136.541 1.00 118.37 431 HIS A O 1
ATOM 3339 N N . THR A 1 432 ? 131.808 -23.516 135.494 1.00 126.08 432 THR A N 1
ATOM 3340 C CA . THR A 1 432 ? 131.666 -22.068 135.394 1.00 117.53 432 THR A CA 1
ATOM 3341 C C . THR A 1 432 ? 131.580 -21.436 136.776 1.00 124.59 432 THR A C 1
ATOM 3342 O O . THR A 1 432 ? 132.177 -20.382 137.023 1.00 127.85 432 THR A O 1
ATOM 3346 N N . ARG A 1 433 ? 130.857 -22.080 137.697 1.00 119.56 433 ARG A N 1
ATOM 3347 C CA . ARG A 1 433 ? 130.804 -21.596 139.072 1.00 125.11 433 ARG A CA 1
ATOM 3348 C C . ARG A 1 433 ? 132.203 -21.470 139.665 1.00 123.17 433 ARG A C 1
ATOM 3349 O O . ARG A 1 433 ? 132.515 -20.474 140.327 1.00 123.24 433 ARG A O 1
ATOM 3351 N N . TYR A 1 434 ? 133.065 -22.464 139.424 1.00 121.88 434 TYR A N 1
ATOM 3352 C CA . TYR A 1 434 ? 134.455 -22.367 139.863 1.00 116.28 434 TYR A CA 1
ATOM 3353 C C . TYR A 1 434 ? 135.135 -21.143 139.264 1.00 106.53 434 TYR A C 1
ATOM 3354 O O . TYR A 1 434 ? 135.890 -20.442 139.948 1.00 109.38 434 TYR A O 1
ATOM 3363 N N . LEU A 1 435 ? 134.878 -20.878 137.982 1.00 108.28 435 LEU A N 1
ATOM 3364 C CA . LEU A 1 435 ? 135.478 -19.727 137.316 1.00 107.72 435 LEU A CA 1
ATOM 3365 C C . LEU A 1 435 ? 135.045 -18.424 137.978 1.00 106.50 435 LEU A C 1
ATOM 3366 O O . LEU A 1 435 ? 135.844 -17.489 138.112 1.00 105.33 435 LEU A O 1
ATOM 3371 N N . GLU A 1 436 ? 133.785 -18.349 138.413 1.00 101.46 436 GLU A N 1
ATOM 3372 C CA . GLU A 1 436 ? 133.295 -17.135 139.058 1.00 109.39 436 GLU A CA 1
ATOM 3373 C C . GLU A 1 436 ? 133.952 -16.921 140.416 1.00 111.49 436 GLU A C 1
ATOM 3374 O O . GLU A 1 436 ? 134.291 -15.786 140.773 1.00 114.85 436 GLU A O 1
ATOM 3380 N N . GLU A 1 437 ? 134.140 -17.998 141.186 1.00 116.28 437 GLU A N 1
ATOM 3381 C CA . GLU A 1 437 ? 134.763 -17.875 142.501 1.00 118.19 437 GLU A CA 1
ATOM 3382 C C . GLU A 1 437 ? 136.180 -17.328 142.393 1.00 110.27 437 GLU A C 1
ATOM 3383 O O . GLU A 1 437 ? 136.616 -16.543 143.244 1.00 101.61 437 GLU A O 1
ATOM 3389 N N . ILE A 1 438 ? 136.916 -17.737 141.357 1.00 112.62 438 ILE A N 1
ATOM 3390 C CA . ILE A 1 438 ? 138.274 -17.234 141.162 1.00 98.08 438 ILE A CA 1
ATOM 3391 C C . ILE A 1 438 ? 138.260 -15.720 141.018 1.00 108.19 438 ILE A C 1
ATOM 3392 O O . ILE A 1 438 ? 139.042 -15.006 141.658 1.00 103.90 438 ILE A O 1
ATOM 3397 N N . VAL A 1 439 ? 137.361 -15.209 140.177 1.00 106.59 439 VAL A N 1
ATOM 3398 C CA . VAL A 1 439 ? 137.367 -13.789 139.846 1.00 103.26 439 VAL A CA 1
ATOM 3399 C C . VAL A 1 439 ? 137.011 -12.947 141.064 1.00 98.97 439 VAL A C 1
ATOM 3400 O O . VAL A 1 439 ? 137.612 -11.892 141.300 1.00 102.43 439 VAL A O 1
ATOM 3404 N N . SER A 1 440 ? 136.039 -13.399 141.859 1.00 87.47 440 SER A N 1
ATOM 3405 C CA . SER A 1 440 ? 135.621 -12.625 143.024 1.00 103.28 440 SER A CA 1
ATOM 3406 C C . SER A 1 440 ? 136.746 -12.505 144.044 1.00 106.10 440 SER A C 1
ATOM 3407 O O . SER A 1 440 ? 136.966 -11.429 144.612 1.00 107.69 440 SER A O 1
ATOM 3410 N N . ALA A 1 441 ? 137.470 -13.600 144.290 1.00 105.83 441 ALA A N 1
ATOM 3411 C CA . ALA A 1 441 ? 138.590 -13.546 145.223 1.00 101.82 441 ALA A CA 1
ATOM 3412 C C . ALA A 1 441 ? 139.700 -12.650 144.693 1.00 90.28 441 ALA A C 1
ATOM 3413 O O . ALA A 1 441 ? 140.329 -11.908 145.457 1.00 94.54 441 ALA A O 1
ATOM 3415 N N . LEU A 1 442 ? 139.957 -12.708 143.385 1.00 85.94 442 LEU A N 1
ATOM 3416 C CA . LEU A 1 442 ? 140.953 -11.827 142.787 1.00 93.59 442 LEU A CA 1
ATOM 3417 C C . LEU A 1 442 ? 140.454 -10.387 142.734 1.00 105.39 442 LEU A C 1
ATOM 3418 O O . LEU A 1 442 ? 141.241 -9.445 142.890 1.00 104.51 442 LEU A O 1
ATOM 3423 N N . ASN A 1 443 ? 139.151 -10.199 142.507 1.00 101.33 443 ASN A N 1
ATOM 3424 C CA . ASN A 1 443 ? 138.562 -8.866 142.597 1.00 99.48 443 ASN A CA 1
ATOM 3425 C C . ASN A 1 443 ? 138.812 -8.262 143.971 1.00 104.74 443 ASN A C 1
ATOM 3426 O O . ASN A 1 443 ? 139.280 -7.124 144.092 1.00 116.00 443 ASN A O 1
ATOM 3431 N N . HIS A 1 444 ? 138.524 -9.028 145.019 1.00 110.61 444 HIS A N 1
ATOM 3432 C CA . HIS A 1 444 ? 138.683 -8.589 146.395 1.00 112.53 444 HIS A CA 1
ATOM 3433 C C . HIS A 1 444 ? 140.069 -8.909 146.950 1.00 117.84 444 HIS A C 1
ATOM 3434 O O . HIS A 1 444 ? 140.267 -8.840 148.166 1.00 123.83 444 HIS A O 1
ATOM 3441 N N . ALA A 1 445 ? 141.027 -9.252 146.089 1.00 115.02 445 ALA A N 1
ATOM 3442 C CA . ALA A 1 445 ? 142.359 -9.617 146.547 1.00 108.32 445 ALA A CA 1
ATOM 3443 C C . ALA A 1 445 ? 143.064 -8.417 147.165 1.00 96.62 445 ALA A C 1
ATOM 3444 O O . ALA A 1 445 ? 142.837 -7.266 146.787 1.00 99.80 445 ALA A O 1
ATOM 3446 N N . GLY A 1 446 ? 143.932 -8.699 148.125 1.00 106.00 446 GLY A N 1
ATOM 3447 C CA . GLY A 1 446 ? 144.542 -7.664 148.926 1.00 107.18 446 GLY A CA 1
ATOM 3448 C C . GLY A 1 446 ? 145.778 -7.065 148.302 1.00 117.59 446 GLY A C 1
ATOM 3449 O O . GLY A 1 446 ? 146.060 -7.210 147.113 1.00 94.23 446 GLY A O 1
ATOM 3450 N N . ASN A 1 447 ? 146.538 -6.383 149.149 1.00 119.84 447 ASN A N 1
ATOM 3451 C CA . ASN A 1 447 ? 147.711 -5.623 148.757 1.00 102.69 447 ASN A CA 1
ATOM 3452 C C . ASN A 1 447 ? 148.948 -6.313 149.318 1.00 98.76 447 ASN A C 1
ATOM 3453 O O . ASN A 1 447 ? 148.970 -6.680 150.497 1.00 109.81 447 ASN A O 1
ATOM 3458 N N . LEU A 1 448 ? 149.972 -6.482 148.484 1.00 90.80 448 LEU A N 1
ATOM 3459 C CA . LEU A 1 448 ? 151.136 -7.282 148.841 1.00 97.85 448 LEU A CA 1
ATOM 3460 C C . LEU A 1 448 ? 152.316 -6.413 149.265 1.00 95.51 448 LEU A C 1
ATOM 3461 O O . LEU A 1 448 ? 152.488 -5.285 148.796 1.00 99.76 448 LEU A O 1
ATOM 3466 N N . GLU A 1 449 ? 153.136 -6.970 150.152 1.00 98.16 449 GLU A N 1
ATOM 3467 C CA . GLU A 1 449 ? 154.288 -6.309 150.746 1.00 97.36 449 GLU A CA 1
ATOM 3468 C C . GLU A 1 449 ? 155.527 -6.501 149.870 1.00 92.88 449 GLU A C 1
ATOM 3469 O O . GLU A 1 449 ? 155.535 -7.278 148.913 1.00 92.18 449 GLU A O 1
ATOM 3475 N N . GLN A 1 450 ? 156.582 -5.764 150.202 1.00 84.43 450 GLN A N 1
ATOM 3476 C CA . GLN A 1 450 ? 157.893 -5.924 149.590 1.00 87.78 450 GLN A CA 1
ATOM 3477 C C . GLN A 1 450 ? 158.842 -6.602 150.571 1.00 84.52 450 GLN A C 1
ATOM 3478 O O . GLN A 1 450 ? 158.570 -6.704 151.770 1.00 85.94 450 GLN A O 1
ATOM 3484 N N . ARG A 1 451 ? 159.974 -7.065 150.047 1.00 76.59 451 ARG A N 1
ATOM 3485 C CA . ARG A 1 451 ? 160.944 -7.812 150.840 1.00 78.74 451 ARG A CA 1
ATOM 3486 C C . ARG A 1 451 ? 161.974 -6.851 151.424 1.00 81.89 451 ARG A C 1
ATOM 3487 O O . ARG A 1 451 ? 162.744 -6.228 150.686 1.00 89.73 451 ARG A O 1
ATOM 3495 N N . ASP A 1 452 ? 161.990 -6.741 152.751 1.00 78.53 452 ASP A N 1
ATOM 3496 C CA . ASP A 1 452 ? 162.985 -5.943 153.465 1.00 87.90 452 ASP A CA 1
ATOM 3497 C C . ASP A 1 452 ? 164.322 -6.671 153.397 1.00 89.99 452 ASP A C 1
ATOM 3498 O O . ASP A 1 452 ? 164.534 -7.671 154.085 1.00 89.62 452 ASP A O 1
ATOM 3503 N N . ASN A 1 453 ? 165.235 -6.169 152.564 1.00 91.42 453 ASN A N 1
ATOM 3504 C CA . ASN A 1 453 ? 166.514 -6.842 152.354 1.00 90.04 453 ASN A CA 1
ATOM 3505 C C . ASN A 1 453 ? 167.427 -6.792 153.573 1.00 88.52 453 ASN A C 1
ATOM 3506 O O . ASN A 1 453 ? 168.523 -7.359 153.519 1.00 84.21 453 ASN A O 1
ATOM 3511 N N . GLU A 1 454 ? 167.014 -6.137 154.660 1.00 91.53 454 GLU A N 1
ATOM 3512 C CA . GLU A 1 454 ? 167.826 -6.033 155.868 1.00 99.88 454 GLU A CA 1
ATOM 3513 C C . GLU A 1 454 ? 167.128 -6.629 157.085 1.00 93.67 454 GLU A C 1
ATOM 3514 O O . GLU A 1 454 ? 167.527 -6.352 158.221 1.00 107.12 454 GLU A O 1
ATOM 3520 N N . SER A 1 455 ? 166.099 -7.444 156.877 1.00 102.74 455 SER A N 1
ATOM 3521 C CA . SER A 1 455 ? 165.329 -8.007 157.974 1.00 105.28 455 SER A CA 1
ATOM 3522 C C . SER A 1 455 ? 165.109 -9.497 157.762 1.00 106.83 455 SER A C 1
ATOM 3523 O O . SER A 1 455 ? 165.026 -9.962 156.620 1.00 105.50 455 SER A O 1
ATOM 3526 N N . PRO A 1 456 ? 165.018 -10.270 158.845 1.00 103.70 456 PRO A N 1
ATOM 3527 C CA . PRO A 1 456 ? 164.790 -11.714 158.706 1.00 96.58 456 PRO A CA 1
ATOM 3528 C C . PRO A 1 456 ? 163.460 -12.020 158.032 1.00 91.97 456 PRO A C 1
ATOM 3529 O O . PRO A 1 456 ? 162.510 -11.235 158.083 1.00 96.14 456 PRO A O 1
ATOM 3533 N N . LEU A 1 457 ? 163.404 -13.189 157.400 1.00 94.46 457 LEU A N 1
ATOM 3534 C CA . LEU A 1 457 ? 162.242 -13.634 156.643 1.00 88.53 457 LEU A CA 1
ATOM 3535 C C . LEU A 1 457 ? 161.389 -14.544 157.516 1.00 92.80 457 LEU A C 1
ATOM 3536 O O . LEU A 1 457 ? 161.847 -15.610 157.936 1.00 96.42 457 LEU A O 1
ATOM 3541 N N . VAL A 1 458 ? 160.155 -14.132 157.776 1.00 89.92 458 VAL A N 1
ATOM 3542 C CA . VAL A 1 458 ? 159.208 -14.948 158.528 1.00 96.70 458 VAL A CA 1
ATOM 3543 C C . VAL A 1 458 ? 158.348 -15.722 157.539 1.00 97.20 458 VAL A C 1
ATOM 3544 O O . VAL A 1 458 ? 157.806 -15.147 156.588 1.00 101.65 458 VAL A O 1
ATOM 3548 N N . VAL A 1 459 ? 158.240 -17.033 157.749 1.00 92.45 459 VAL A N 1
ATOM 3549 C CA . VAL A 1 459 ? 157.456 -17.912 156.887 1.00 96.42 459 VAL A CA 1
ATOM 3550 C C . VAL A 1 459 ? 156.489 -18.707 157.766 1.00 98.25 459 VAL A C 1
ATOM 3551 O O . VAL A 1 459 ? 156.888 -19.632 158.485 1.00 99.60 459 VAL A O 1
ATOM 3555 N N . LYS A 1 460 ? 155.214 -18.332 157.722 1.00 104.65 460 LYS A N 1
ATOM 3556 C CA . LYS A 1 460 ? 154.173 -18.942 158.539 1.00 104.49 460 LYS A CA 1
ATOM 3557 C C . LYS A 1 460 ? 153.418 -19.957 157.691 1.00 104.05 460 LYS A C 1
ATOM 3558 O O . LYS A 1 460 ? 152.852 -19.601 156.653 1.00 114.47 460 LYS A O 1
ATOM 3564 N N . LEU A 1 461 ? 153.401 -21.212 158.133 1.00 94.92 461 LEU A N 1
ATOM 3565 C CA . LEU A 1 461 ? 152.783 -22.274 157.356 1.00 98.95 461 LEU A CA 1
ATOM 3566 C C . LEU A 1 461 ? 151.834 -23.089 158.227 1.00 105.72 461 LEU A C 1
ATOM 3567 O O . LEU A 1 461 ? 151.927 -23.098 159.458 1.00 99.60 461 LEU A O 1
ATOM 3572 N N . ASN A 1 462 ? 150.916 -23.776 157.552 1.00 103.56 462 ASN A N 1
ATOM 3573 C CA . ASN A 1 462 ? 149.833 -24.535 158.164 1.00 91.36 462 ASN A CA 1
ATOM 3574 C C . ASN A 1 462 ? 149.171 -25.334 157.052 1.00 96.59 462 ASN A C 1
ATOM 3575 O O . ASN A 1 462 ? 149.270 -24.976 155.875 1.00 97.21 462 ASN A O 1
ATOM 3580 N N . ALA A 1 463 ? 148.504 -26.425 157.426 1.00 101.51 463 ALA A N 1
ATOM 3581 C CA . ALA A 1 463 ? 147.910 -27.288 156.415 1.00 106.69 463 ALA A CA 1
ATOM 3582 C C . ALA A 1 463 ? 146.627 -27.919 156.935 1.00 108.92 463 ALA A C 1
ATOM 3583 O O . ALA A 1 463 ? 146.471 -28.167 158.134 1.00 94.85 463 ALA A O 1
ATOM 3585 N N . SER A 1 464 ? 145.711 -28.170 156.003 1.00 128.71 464 SER A N 1
ATOM 3586 C CA . SER A 1 464 ? 144.459 -28.887 156.147 1.00 129.59 464 SER A CA 1
ATOM 3587 C C . SER A 1 464 ? 144.585 -30.272 155.527 1.00 125.13 464 SER A C 1
ATOM 3588 O O . SER A 1 464 ? 145.522 -30.536 154.768 1.00 128.20 464 SER A O 1
ATOM 3591 N N . PRO A 1 465 ? 143.666 -31.200 155.842 1.00 112.26 465 PRO A N 1
ATOM 3592 C CA . PRO A 1 465 ? 143.794 -32.571 155.322 1.00 108.46 465 PRO A CA 1
ATOM 3593 C C . PRO A 1 465 ? 143.898 -32.678 153.805 1.00 111.16 465 PRO A C 1
ATOM 3594 O O . PRO A 1 465 ? 144.355 -33.702 153.289 1.00 111.79 465 PRO A O 1
ATOM 3598 N N . LYS A 1 466 ? 143.490 -31.637 153.080 1.00 106.76 466 LYS A N 1
ATOM 3599 C CA . LYS A 1 466 ? 143.469 -31.676 151.622 1.00 101.04 466 LYS A CA 1
ATOM 3600 C C . LYS A 1 466 ? 144.603 -30.890 150.977 1.00 108.23 466 LYS A C 1
ATOM 3601 O O . LYS A 1 466 ? 145.202 -31.367 150.008 1.00 111.34 466 LYS A O 1
ATOM 3603 N N . THR A 1 467 ? 144.898 -29.688 151.472 1.00 120.83 467 THR A N 1
ATOM 3604 C CA . THR A 1 467 ? 145.946 -28.846 150.910 1.00 115.74 467 THR A CA 1
ATOM 3605 C C . THR A 1 467 ? 146.757 -28.224 152.040 1.00 112.22 467 THR A C 1
ATOM 3606 O O . THR A 1 467 ? 146.389 -28.300 153.215 1.00 117.09 467 THR A O 1
ATOM 3610 N N . GLY A 1 468 ? 147.873 -27.597 151.670 1.00 102.02 468 GLY A N 1
ATOM 3611 C CA . GLY A 1 468 ? 148.729 -26.935 152.636 1.00 102.09 468 GLY A CA 1
ATOM 3612 C C . GLY A 1 468 ? 149.002 -25.486 152.285 1.00 103.57 468 GLY A C 1
ATOM 3613 O O . GLY A 1 468 ? 149.406 -25.190 151.159 1.00 98.91 468 GLY A O 1
ATOM 3614 N N . TYR A 1 469 ? 148.804 -24.579 153.241 1.00 88.71 469 TYR A N 1
ATOM 3615 C CA . TYR A 1 469 ? 148.871 -23.144 152.995 1.00 96.54 469 TYR A CA 1
ATOM 3616 C C . TYR A 1 469 ? 150.172 -22.548 153.521 1.00 109.33 469 TYR A C 1
ATOM 3617 O O . TYR A 1 469 ? 150.741 -23.018 154.508 1.00 99.33 469 TYR A O 1
ATOM 3626 N N . ILE A 1 470 ? 150.638 -21.499 152.845 1.00 111.94 470 ILE A N 1
ATOM 3627 C CA . ILE A 1 470 ? 151.917 -20.857 153.130 1.00 103.43 470 ILE A CA 1
ATOM 3628 C C . ILE A 1 470 ? 151.764 -19.357 152.923 1.00 104.15 470 ILE A C 1
ATOM 3629 O O . ILE A 1 470 ? 151.304 -18.917 151.864 1.00 105.86 470 ILE A O 1
ATOM 3634 N N . ARG A 1 471 ? 152.161 -18.572 153.921 1.00 102.87 471 ARG A N 1
ATOM 3635 C CA . ARG A 1 471 ? 152.254 -17.125 153.790 1.00 104.72 471 ARG A CA 1
ATOM 3636 C C . ARG A 1 471 ? 153.638 -16.671 154.227 1.00 99.92 471 ARG A C 1
ATOM 3637 O O . ARG A 1 471 ? 154.231 -17.234 155.151 1.00 113.38 471 ARG A O 1
ATOM 3645 N N . TYR A 1 472 ? 154.149 -15.651 153.548 1.00 88.44 472 TYR A N 1
ATOM 3646 C CA . TYR A 1 472 ? 155.455 -15.086 153.846 1.00 87.83 472 TYR A CA 1
ATOM 3647 C C . TYR A 1 472 ? 155.285 -13.701 154.452 1.00 95.59 472 TYR A C 1
ATOM 3648 O O . TYR A 1 472 ? 154.321 -12.994 154.158 1.00 97.89 472 TYR A O 1
ATOM 3657 N N . TYR A 1 473 ? 156.227 -13.323 155.309 1.00 94.53 473 TYR A N 1
ATOM 3658 C CA . TYR A 1 473 ? 156.210 -12.008 155.930 1.00 89.56 473 TYR A CA 1
ATOM 3659 C C . TYR A 1 473 ? 157.641 -11.545 156.144 1.00 87.27 473 TYR A C 1
ATOM 3660 O O . TYR A 1 473 ? 158.596 -12.309 155.987 1.00 94.88 473 TYR A O 1
ATOM 3669 N N . ASN A 1 474 ? 157.777 -10.278 156.512 1.00 84.71 474 ASN A N 1
ATOM 3670 C CA . ASN A 1 474 ? 159.016 -9.767 157.070 1.00 89.25 474 ASN A CA 1
ATOM 3671 C C . ASN A 1 474 ? 158.885 -9.813 158.585 1.00 101.47 474 ASN A C 1
ATOM 3672 O O . ASN A 1 474 ? 157.782 -9.673 159.121 1.00 104.45 474 ASN A O 1
ATOM 3677 N N . LYS A 1 475 ? 160.004 -10.039 159.277 1.00 95.97 475 LYS A N 1
ATOM 3678 C CA . LYS A 1 475 ? 159.919 -10.284 160.715 1.00 102.07 475 LYS A CA 1
ATOM 3679 C C . LYS A 1 475 ? 159.225 -9.131 161.422 1.00 104.27 475 LYS A C 1
ATOM 3680 O O . LYS A 1 475 ? 159.752 -8.015 161.486 1.00 115.76 475 LYS A O 1
ATOM 3686 N N . GLY A 1 476 ? 157.990 -9.395 161.853 1.00 118.56 476 GLY A N 1
ATOM 3687 C CA . GLY A 1 476 ? 157.153 -8.363 162.488 1.00 129.09 476 GLY A CA 1
ATOM 3688 C C . GLY A 1 476 ? 156.259 -7.700 161.453 1.00 131.95 476 GLY A C 1
ATOM 3689 O O . GLY A 1 476 ? 155.378 -6.916 161.858 1.00 144.90 476 GLY A O 1
ATOM 3690 N N . GLY A 1 477 ? 156.472 -7.998 160.162 1.00 138.57 477 GLY A N 1
ATOM 3691 C CA . GLY A 1 477 ? 155.637 -7.397 159.136 1.00 141.62 477 GLY A CA 1
ATOM 3692 C C . GLY A 1 477 ? 154.218 -7.937 159.181 1.00 135.64 477 GLY A C 1
ATOM 3693 O O . GLY A 1 477 ? 153.988 -9.130 159.387 1.00 137.98 477 GLY A O 1
ATOM 3694 N N . GLN A 1 478 ? 153.254 -7.039 158.981 1.00 109.18 478 GLN A N 1
ATOM 3695 C CA . GLN A 1 478 ? 151.847 -7.399 159.105 1.00 110.36 478 GLN A CA 1
ATOM 3696 C C . GLN A 1 478 ? 151.202 -7.774 157.779 1.00 107.44 478 GLN A C 1
ATOM 3697 O O . GLN A 1 478 ? 150.236 -8.546 157.769 1.00 112.38 478 GLN A O 1
ATOM 3703 N N . LYS A 1 479 ? 151.698 -7.247 156.659 1.00 91.60 479 LYS A N 1
ATOM 3704 C CA . LYS A 1 479 ? 151.124 -7.677 155.396 1.00 84.41 479 LYS A CA 1
ATOM 3705 C C . LYS A 1 479 ? 152.090 -8.599 154.663 1.00 87.07 479 LYS A C 1
ATOM 3706 O O . LYS A 1 479 ? 153.305 -8.373 154.688 1.00 99.87 479 LYS A O 1
ATOM 3712 N N . PRO A 1 480 ? 151.585 -9.647 154.021 1.00 88.39 480 PRO A N 1
ATOM 3713 C CA . PRO A 1 480 ? 152.472 -10.652 153.432 1.00 87.47 480 PRO A CA 1
ATOM 3714 C C . PRO A 1 480 ? 153.130 -10.193 152.142 1.00 82.21 480 PRO A C 1
ATOM 3715 O O . PRO A 1 480 ? 152.592 -9.382 151.385 1.00 89.00 480 PRO A O 1
ATOM 3719 N N . ILE A 1 481 ? 154.324 -10.737 151.902 1.00 77.52 481 ILE A N 1
ATOM 3720 C CA . ILE A 1 481 ? 154.992 -10.521 150.625 1.00 82.72 481 ILE A CA 1
ATOM 3721 C C . ILE A 1 481 ? 154.250 -11.244 149.512 1.00 86.10 481 ILE A C 1
ATOM 3722 O O . ILE A 1 481 ? 154.038 -10.689 148.427 1.00 79.61 481 ILE A O 1
ATOM 3727 N N . ALA A 1 482 ? 153.848 -12.489 149.759 1.00 78.48 482 ALA A N 1
ATOM 3728 C CA . ALA A 1 482 ? 153.134 -13.285 148.772 1.00 85.55 482 ALA A CA 1
ATOM 3729 C C . ALA A 1 482 ? 152.452 -14.447 149.477 1.00 82.07 482 ALA A C 1
ATOM 3730 O O . ALA A 1 482 ? 152.828 -14.829 150.588 1.00 79.13 482 ALA A O 1
ATOM 3732 N N . TYR A 1 483 ? 151.437 -14.999 148.816 1.00 81.48 483 TYR A N 1
ATOM 3733 C CA . TYR A 1 483 ? 150.755 -16.199 149.273 1.00 81.70 483 TYR A CA 1
ATOM 3734 C C . TYR A 1 483 ? 151.152 -17.386 148.406 1.00 85.33 483 TYR A C 1
ATOM 3735 O O . TYR A 1 483 ? 151.560 -17.238 147.251 1.00 76.27 483 TYR A O 1
ATOM 3744 N N . ALA A 1 484 ? 151.023 -18.577 148.984 1.00 84.92 484 ALA A N 1
ATOM 3745 C CA . ALA A 1 484 ? 151.263 -19.813 148.256 1.00 89.30 484 ALA A CA 1
ATOM 3746 C C . ALA A 1 484 ? 150.529 -20.934 148.971 1.00 89.62 484 ALA A C 1
ATOM 3747 O O . ALA A 1 484 ? 150.188 -20.823 150.151 1.00 86.38 484 ALA A O 1
ATOM 3749 N N . SER A 1 485 ? 150.285 -22.014 148.236 1.00 89.15 485 SER A N 1
ATOM 3750 C CA . SER A 1 485 ? 149.594 -23.166 148.793 1.00 90.04 485 SER A CA 1
ATOM 3751 C C . SER A 1 485 ? 149.813 -24.359 147.876 1.00 94.55 485 SER A C 1
ATOM 3752 O O . SER A 1 485 ? 149.982 -24.198 146.664 1.00 104.16 485 SER A O 1
ATOM 3755 N N . HIS A 1 486 ? 149.814 -25.553 148.470 1.00 95.55 486 HIS A N 1
ATOM 3756 C CA . HIS A 1 486 ? 150.112 -26.793 147.763 1.00 90.55 486 HIS A CA 1
ATOM 3757 C C . HIS A 1 486 ? 148.936 -27.750 147.880 1.00 99.08 486 HIS A C 1
ATOM 3758 O O . HIS A 1 486 ? 148.496 -28.072 148.990 1.00 92.94 486 HIS A O 1
ATOM 3765 N N . VAL A 1 487 ? 148.444 -28.216 146.737 1.00 100.72 487 VAL A N 1
ATOM 3766 C CA . VAL A 1 487 ? 147.439 -29.272 146.708 1.00 96.04 487 VAL A CA 1
ATOM 3767 C C . VAL A 1 487 ? 148.156 -30.612 146.798 1.00 96.11 487 VAL A C 1
ATOM 3768 O O . VAL A 1 487 ? 148.969 -30.951 145.931 1.00 91.42 487 VAL A O 1
ATOM 3772 N N . PHE A 1 488 ? 147.867 -31.371 147.851 1.00 96.77 488 PHE A N 1
ATOM 3773 C CA . PHE A 1 488 ? 148.494 -32.676 148.011 1.00 93.08 488 PHE A CA 1
ATOM 3774 C C . PHE A 1 488 ? 148.021 -33.617 146.911 1.00 99.94 488 PHE A C 1
ATOM 3775 O O . PHE A 1 488 ? 146.818 -33.856 146.763 1.00 112.81 488 PHE A O 1
ATOM 3783 N N . THR A 1 489 ? 148.967 -34.153 146.145 1.00 89.44 489 THR A N 1
ATOM 3784 C CA . THR A 1 489 ? 148.644 -35.142 145.129 1.00 95.22 489 THR A CA 1
ATOM 3785 C C . THR A 1 489 ? 148.174 -36.434 145.794 1.00 109.46 489 THR A C 1
ATOM 3786 O O . THR A 1 489 ? 148.058 -36.531 147.018 1.00 106.34 489 THR A O 1
ATOM 3790 N N . ASN A 1 490 ? 147.899 -37.444 144.965 1.00 125.71 490 ASN A N 1
ATOM 3791 C CA . ASN A 1 490 ? 147.394 -38.713 145.481 1.00 125.91 490 ASN A CA 1
ATOM 3792 C C . ASN A 1 490 ? 148.344 -39.306 146.512 1.00 127.46 490 ASN A C 1
ATOM 3793 O O . ASN A 1 490 ? 147.925 -39.706 147.604 1.00 130.61 490 ASN A O 1
ATOM 3798 N N . THR A 1 491 ? 149.637 -39.351 146.187 1.00 120.31 491 THR A N 1
ATOM 3799 C CA . THR A 1 491 ? 150.604 -39.966 147.090 1.00 106.83 491 THR A CA 1
ATOM 3800 C C . THR A 1 491 ? 150.740 -39.166 148.380 1.00 99.22 491 THR A C 1
ATOM 3801 O O . THR A 1 491 ? 150.957 -39.738 149.455 1.00 102.40 491 THR A O 1
ATOM 3805 N N . GLU A 1 492 ? 150.611 -37.839 148.297 1.00 99.43 492 GLU A N 1
ATOM 3806 C CA . GLU A 1 492 ? 150.785 -37.011 149.488 1.00 99.36 492 GLU A CA 1
ATOM 3807 C C . GLU A 1 492 ? 149.589 -37.107 150.429 1.00 100.40 492 GLU A C 1
ATOM 3808 O O . GLU A 1 492 ? 149.739 -36.905 151.640 1.00 96.30 492 GLU A O 1
ATOM 3814 N N . LEU A 1 493 ? 148.401 -37.409 149.898 1.00 103.96 493 LEU A N 1
ATOM 3815 C CA . LEU A 1 493 ? 147.206 -37.432 150.737 1.00 96.47 493 LEU A CA 1
ATOM 3816 C C . LEU A 1 493 ? 147.308 -38.497 151.821 1.00 112.44 493 LEU A C 1
ATOM 3817 O O . LEU A 1 493 ? 146.818 -38.305 152.940 1.00 122.19 493 LEU A O 1
ATOM 3822 N N . LYS A 1 494 ? 147.951 -39.622 151.512 1.00 106.28 494 LYS A N 1
ATOM 3823 C CA . LYS A 1 494 ? 148.075 -40.728 152.453 1.00 92.65 494 LYS A CA 1
ATOM 3824 C C . LYS A 1 494 ? 149.043 -40.440 153.593 1.00 103.98 494 LYS A C 1
ATOM 3825 O O . LYS A 1 494 ? 149.221 -41.306 154.457 1.00 107.43 494 LYS A O 1
ATOM 3831 N N . PHE A 1 495 ? 149.664 -39.264 153.623 1.00 98.42 495 PHE A N 1
ATOM 3832 C CA . PHE A 1 495 ? 150.624 -38.933 154.665 1.00 96.76 495 PHE A CA 1
ATOM 3833 C C . PHE A 1 495 ? 149.914 -38.607 155.974 1.00 97.63 495 PHE A C 1
ATOM 3834 O O . PHE A 1 495 ? 148.766 -38.154 155.990 1.00 99.18 495 PHE A O 1
ATOM 3842 N N . THR A 1 496 ? 150.618 -38.846 157.080 1.00 93.83 496 THR A N 1
ATOM 3843 C CA . THR A 1 496 ? 150.139 -38.425 158.383 1.00 98.42 496 THR A CA 1
ATOM 3844 C C . THR A 1 496 ? 150.020 -36.901 158.416 1.00 102.66 496 THR A C 1
ATOM 3845 O O . THR A 1 496 ? 150.643 -36.207 157.607 1.00 103.43 496 THR A O 1
ATOM 3849 N N . PRO A 1 497 ? 149.212 -36.353 159.335 1.00 99.90 497 PRO A N 1
ATOM 3850 C CA . PRO A 1 497 ? 149.033 -34.888 159.356 1.00 105.18 497 PRO A CA 1
ATOM 3851 C C . PRO A 1 497 ? 150.340 -34.130 159.510 1.00 105.90 497 PRO A C 1
ATOM 3852 O O . PRO A 1 497 ? 150.502 -33.047 158.932 1.00 99.96 497 PRO A O 1
ATOM 3856 N N . LEU A 1 498 ? 151.285 -34.683 160.274 1.00 99.90 498 LEU A N 1
ATOM 3857 C CA . LEU A 1 498 ? 152.611 -34.085 160.381 1.00 106.93 498 LEU A CA 1
ATOM 3858 C C . LEU A 1 498 ? 153.346 -34.126 159.048 1.00 106.54 498 LEU A C 1
ATOM 3859 O O . LEU A 1 498 ? 153.945 -33.131 158.624 1.00 99.50 498 LEU A O 1
ATOM 3864 N N . GLU A 1 499 ? 153.311 -35.276 158.366 1.00 107.85 499 GLU A N 1
ATOM 3865 C CA . GLU A 1 499 ? 153.995 -35.391 157.082 1.00 107.14 499 GLU A CA 1
ATOM 3866 C C . GLU A 1 499 ? 153.367 -34.488 156.031 1.00 97.59 499 GLU A C 1
ATOM 3867 O O . GLU A 1 499 ? 154.041 -34.094 155.073 1.00 90.60 499 GLU A O 1
ATOM 3873 N N . LYS A 1 500 ? 152.085 -34.151 156.191 1.00 96.41 500 LYS A N 1
ATOM 3874 C CA . LYS A 1 500 ? 151.466 -33.157 155.320 1.00 100.25 500 LYS A CA 1
ATOM 3875 C C . LYS A 1 500 ? 151.999 -31.762 155.628 1.00 101.04 500 LYS A C 1
ATOM 3876 O O . LYS A 1 500 ? 152.332 -30.997 154.714 1.00 95.84 500 LYS A O 1
ATOM 3880 N N . LEU A 1 501 ? 152.077 -31.413 156.917 1.00 105.80 501 LEU A N 1
ATOM 3881 C CA . LEU A 1 501 ? 152.721 -30.169 157.328 1.00 99.35 501 LEU A CA 1
ATOM 3882 C C . LEU A 1 501 ? 154.137 -30.072 156.777 1.00 96.54 501 LEU A C 1
ATOM 3883 O O . LEU A 1 501 ? 154.596 -28.988 156.402 1.00 98.12 501 LEU A O 1
ATOM 3888 N N . LEU A 1 502 ? 154.841 -31.204 156.710 1.00 93.79 502 LEU A N 1
ATOM 3889 C CA . LEU A 1 502 ? 156.243 -31.197 156.312 1.00 89.46 502 LEU A CA 1
ATOM 3890 C C . LEU A 1 502 ? 156.402 -31.047 154.804 1.00 94.89 502 LEU A C 1
ATOM 3891 O O . LEU A 1 502 ? 157.291 -30.323 154.342 1.00 96.68 502 LEU A O 1
ATOM 3896 N N . VAL A 1 503 ? 155.559 -31.719 154.016 1.00 96.70 503 VAL A N 1
ATOM 3897 C CA . VAL A 1 503 ? 155.624 -31.526 152.574 1.00 95.36 503 VAL A CA 1
ATOM 3898 C C . VAL A 1 503 ? 155.132 -30.143 152.174 1.00 89.82 503 VAL A C 1
ATOM 3899 O O . VAL A 1 503 ? 155.496 -29.645 151.103 1.00 92.75 503 VAL A O 1
ATOM 3903 N N . THR A 1 504 ? 154.313 -29.503 153.011 1.00 94.41 504 THR A N 1
ATOM 3904 C CA . THR A 1 504 ? 154.007 -28.091 152.809 1.00 92.58 504 THR A CA 1
ATOM 3905 C C . THR A 1 504 ? 155.239 -27.237 153.076 1.00 91.08 504 THR A C 1
ATOM 3906 O O . THR A 1 504 ? 155.573 -26.342 152.290 1.00 89.10 504 THR A O 1
ATOM 3910 N N . MET A 1 505 ? 155.938 -27.522 154.178 1.00 88.81 505 MET A N 1
ATOM 3911 C CA . MET A 1 505 ? 157.135 -26.766 154.529 1.00 83.60 505 MET A CA 1
ATOM 3912 C C . MET A 1 505 ? 158.212 -26.901 153.461 1.00 86.58 505 MET A C 1
ATOM 3913 O O . MET A 1 505 ? 158.864 -25.914 153.098 1.00 88.25 505 MET A O 1
ATOM 3918 N N . HIS A 1 506 ? 158.414 -28.115 152.944 1.00 85.00 506 HIS A N 1
ATOM 3919 C CA . HIS A 1 506 ? 159.416 -28.319 151.903 1.00 86.27 506 HIS A CA 1
ATOM 3920 C C . HIS A 1 506 ? 159.131 -27.449 150.683 1.00 84.83 506 HIS A C 1
ATOM 3921 O O . HIS A 1 506 ? 160.034 -26.790 150.152 1.00 76.09 506 HIS A O 1
ATOM 3928 N N . LYS A 1 507 ? 157.874 -27.427 150.229 1.00 87.68 507 LYS A N 1
ATOM 3929 C CA . LYS A 1 507 ? 157.519 -26.619 149.067 1.00 92.08 507 LYS A CA 1
ATOM 3930 C C . LYS A 1 507 ? 157.652 -25.125 149.336 1.00 89.97 507 LYS A C 1
ATOM 3931 O O . LYS A 1 507 ? 157.834 -24.355 148.390 1.00 77.95 507 LYS A O 1
ATOM 3937 N N . ALA A 1 508 ? 157.577 -24.708 150.601 1.00 92.20 508 ALA A N 1
ATOM 3938 C CA . ALA A 1 508 ? 157.817 -23.313 150.956 1.00 84.48 508 ALA A CA 1
ATOM 3939 C C . ALA A 1 508 ? 159.294 -22.963 150.864 1.00 89.87 508 ALA A C 1
ATOM 3940 O O . ALA A 1 508 ? 159.672 -21.969 150.231 1.00 87.41 508 ALA A O 1
ATOM 3942 N N . LEU A 1 509 ? 160.143 -23.772 151.502 1.00 88.82 509 LEU A N 1
ATOM 3943 C CA . LEU A 1 509 ? 161.549 -23.419 151.662 1.00 78.51 509 LEU A CA 1
ATOM 3944 C C . LEU A 1 509 ? 162.289 -23.402 150.332 1.00 79.69 509 LEU A C 1
ATOM 3945 O O . LEU A 1 509 ? 163.284 -22.680 150.191 1.00 78.49 509 LEU A O 1
ATOM 3950 N N . ILE A 1 510 ? 161.832 -24.192 149.356 1.00 71.77 510 ILE A N 1
ATOM 3951 C CA . ILE A 1 510 ? 162.384 -24.101 148.007 1.00 70.94 510 ILE A CA 1
ATOM 3952 C C . ILE A 1 510 ? 162.311 -22.664 147.513 1.00 85.91 510 ILE A C 1
ATOM 3953 O O . ILE A 1 510 ? 163.265 -22.139 146.927 1.00 89.28 510 ILE A O 1
ATOM 3958 N N . LYS A 1 511 ? 161.181 -22.002 147.763 1.00 88.77 511 LYS A N 1
ATOM 3959 C CA . LYS A 1 511 ? 161.021 -20.604 147.390 1.00 87.05 511 LYS A CA 1
ATOM 3960 C C . LYS A 1 511 ? 161.681 -19.676 148.403 1.00 77.30 511 LYS A C 1
ATOM 3961 O O . LYS A 1 511 ? 162.357 -18.715 148.020 1.00 82.33 511 LYS A O 1
ATOM 3967 N N . ALA A 1 512 ? 161.504 -19.958 149.697 1.00 63.05 512 ALA A N 1
ATOM 3968 C CA . ALA A 1 512 ? 161.924 -19.032 150.744 1.00 86.49 512 ALA A CA 1
ATOM 3969 C C . ALA A 1 512 ? 163.437 -18.895 150.849 1.00 86.48 512 ALA A C 1
ATOM 3970 O O . ALA A 1 512 ? 163.914 -17.920 151.440 1.00 81.36 512 ALA A O 1
ATOM 3972 N N . ILE A 1 513 ? 164.200 -19.844 150.307 1.00 79.07 513 ILE A N 1
ATOM 3973 C CA . ILE A 1 513 ? 165.653 -19.707 150.320 1.00 85.14 513 ILE A CA 1
ATOM 3974 C C . ILE A 1 513 ? 166.084 -18.560 149.414 1.00 85.03 513 ILE A C 1
ATOM 3975 O O . ILE A 1 513 ? 166.963 -17.764 149.768 1.00 81.41 513 ILE A O 1
ATOM 3980 N N . ASP A 1 514 ? 165.460 -18.443 148.240 1.00 80.89 514 ASP A N 1
ATOM 3981 C CA . ASP A 1 514 ? 165.758 -17.320 147.359 1.00 73.95 514 ASP A CA 1
ATOM 3982 C C . ASP A 1 514 ? 165.231 -16.007 147.925 1.00 76.21 514 ASP A C 1
ATOM 3983 O O . ASP A 1 514 ? 165.845 -14.954 147.721 1.00 79.83 514 ASP A O 1
ATOM 3988 N N . LEU A 1 515 ? 164.104 -16.050 148.641 1.00 70.19 515 LEU A N 1
ATOM 3989 C CA . LEU A 1 515 ? 163.476 -14.821 149.115 1.00 79.19 515 LEU A CA 1
ATOM 3990 C C . LEU A 1 515 ? 164.273 -14.154 150.229 1.00 81.59 515 LEU A C 1
ATOM 3991 O O . LEU A 1 515 ? 164.162 -12.939 150.420 1.00 83.82 515 LEU A O 1
ATOM 3996 N N . ALA A 1 516 ? 165.074 -14.920 150.975 1.00 79.84 516 ALA A N 1
ATOM 3997 C CA . ALA A 1 516 ? 165.750 -14.360 152.143 1.00 82.03 516 ALA A CA 1
ATOM 3998 C C . ALA A 1 516 ? 166.863 -13.393 151.756 1.00 73.80 516 ALA A C 1
ATOM 3999 O O . ALA A 1 516 ? 167.130 -12.438 152.494 1.00 75.33 516 ALA A O 1
ATOM 4001 N N . LEU A 1 517 ? 167.515 -13.622 150.618 1.00 61.92 517 LEU A N 1
ATOM 4002 C CA . LEU A 1 517 ? 168.671 -12.839 150.175 1.00 78.43 517 LEU A CA 1
ATOM 4003 C C . LEU A 1 517 ? 169.737 -12.762 151.270 1.00 77.20 517 LEU A C 1
ATOM 4004 O O . LEU A 1 517 ? 170.136 -11.686 151.718 1.00 83.75 517 LEU A O 1
ATOM 4009 N N . GLY A 1 518 ? 170.194 -13.936 151.704 1.00 72.02 518 GLY A N 1
ATOM 4010 C CA . GLY A 1 518 ? 171.246 -14.025 152.696 1.00 86.09 518 GLY A CA 1
ATOM 4011 C C . GLY A 1 518 ? 170.826 -13.746 154.124 1.00 93.89 518 GLY A C 1
ATOM 4012 O O . GLY A 1 518 ? 171.633 -13.953 155.041 1.00 90.56 518 GLY A O 1
ATOM 4013 N N . GLN A 1 519 ? 169.600 -13.279 154.349 1.00 86.51 519 GLN A N 1
ATOM 4014 C CA . GLN A 1 519 ? 169.106 -13.035 155.691 1.00 89.32 519 GLN A CA 1
ATOM 4015 C C . GLN A 1 519 ? 168.815 -14.366 156.381 1.00 88.12 519 GLN A C 1
ATOM 4016 O O . GLN A 1 519 ? 168.746 -15.412 155.733 1.00 101.05 519 GLN A O 1
ATOM 4022 N N . PRO A 1 520 ? 168.661 -14.363 157.703 1.00 86.36 520 PRO A N 1
ATOM 4023 C CA . PRO A 1 520 ? 168.160 -15.559 158.390 1.00 87.07 520 PRO A CA 1
ATOM 4024 C C . PRO A 1 520 ? 166.700 -15.821 158.043 1.00 93.89 520 PRO A C 1
ATOM 4025 O O . PRO A 1 520 ? 165.985 -14.970 157.506 1.00 96.46 520 PRO A O 1
ATOM 4029 N N . ILE A 1 521 ? 166.255 -17.033 158.368 1.00 100.13 521 ILE A N 1
ATOM 4030 C CA . ILE A 1 521 ? 164.885 -17.468 158.121 1.00 95.02 521 ILE A CA 1
ATOM 4031 C C . ILE A 1 521 ? 164.295 -17.998 159.420 1.00 86.05 521 ILE A C 1
ATOM 4032 O O . ILE A 1 521 ? 164.972 -18.702 160.179 1.00 93.15 521 ILE A O 1
ATOM 4037 N N . GLU A 1 522 ? 163.034 -17.656 159.676 1.00 74.81 522 GLU A N 1
ATOM 4038 C CA . GLU A 1 522 ? 162.304 -18.124 160.847 1.00 89.30 522 GLU A CA 1
ATOM 4039 C C . GLU A 1 522 ? 161.028 -18.818 160.395 1.00 95.60 522 GLU A C 1
ATOM 4040 O O . GLU A 1 522 ? 160.286 -18.280 159.567 1.00 99.30 522 GLU A O 1
ATOM 4046 N N . VAL A 1 523 ? 160.769 -20.000 160.949 1.00 99.39 523 VAL A N 1
ATOM 4047 C CA . VAL A 1 523 ? 159.611 -20.811 160.587 1.00 90.91 523 VAL A CA 1
ATOM 4048 C C . VAL A 1 523 ? 158.666 -20.862 161.779 1.00 102.00 523 VAL A C 1
ATOM 4049 O O . VAL A 1 523 ? 159.070 -21.237 162.887 1.00 107.57 523 VAL A O 1
ATOM 4053 N N . TYR A 1 524 ? 157.412 -20.485 161.550 1.00 105.83 524 TYR A N 1
ATOM 4054 C CA . TYR A 1 524 ? 156.337 -20.657 162.518 1.00 112.21 524 TYR A CA 1
ATOM 4055 C C . TYR A 1 524 ? 155.387 -21.727 161.999 1.00 105.57 524 TYR A C 1
ATOM 4056 O O . TYR A 1 524 ? 154.958 -21.673 160.841 1.00 102.43 524 TYR A O 1
ATOM 4065 N N . SER A 1 525 ? 155.067 -22.695 162.849 1.00 105.09 525 SER A N 1
ATOM 4066 C CA . SER A 1 525 ? 154.340 -23.881 162.421 1.00 101.67 525 SER A CA 1
ATOM 4067 C C . SER A 1 525 ? 153.518 -24.393 163.589 1.00 105.21 525 SER A C 1
ATOM 4068 O O . SER A 1 525 ? 153.715 -23.971 164.735 1.00 115.00 525 SER A O 1
ATOM 4071 N N . PRO A 1 526 ? 152.566 -25.293 163.329 1.00 99.29 526 PRO A N 1
ATOM 4072 C CA . PRO A 1 526 ? 151.862 -25.971 164.424 1.00 106.71 526 PRO A CA 1
ATOM 4073 C C . PRO A 1 526 ? 152.640 -27.111 165.063 1.00 111.38 526 PRO A C 1
ATOM 4074 O O . PRO A 1 526 ? 152.109 -27.758 165.972 1.00 112.44 526 PRO A O 1
ATOM 4078 N N . ILE A 1 527 ? 153.863 -27.388 164.622 1.00 107.82 527 ILE A N 1
ATOM 4079 C CA . ILE A 1 527 ? 154.640 -28.491 165.180 1.00 113.43 527 ILE A CA 1
ATOM 4080 C C . ILE A 1 527 ? 155.287 -28.041 166.482 1.00 115.03 527 ILE A C 1
ATOM 4081 O O . ILE A 1 527 ? 155.950 -26.997 166.532 1.00 118.91 527 ILE A O 1
ATOM 4086 N N . ILE A 1 528 ? 155.104 -28.836 167.537 1.00 106.32 528 ILE A N 1
ATOM 4087 C CA . ILE A 1 528 ? 155.560 -28.436 168.867 1.00 109.27 528 ILE A CA 1
ATOM 4088 C C . ILE A 1 528 ? 157.081 -28.340 168.906 1.00 115.94 528 ILE A C 1
ATOM 4089 O O . ILE A 1 528 ? 157.646 -27.271 169.163 1.00 125.43 528 ILE A O 1
ATOM 4094 N N . SER A 1 529 ? 157.764 -29.455 168.654 1.00 121.38 529 SER A N 1
ATOM 4095 C CA . SER A 1 529 ? 159.218 -29.509 168.695 1.00 131.69 529 SER A CA 1
ATOM 4096 C C . SER A 1 529 ? 159.743 -30.225 167.460 1.00 135.31 529 SER A C 1
ATOM 4097 O O . SER A 1 529 ? 159.204 -31.256 167.052 1.00 135.47 529 SER A O 1
ATOM 4100 N N . MET A 1 530 ? 160.807 -29.673 166.877 1.00 134.61 530 MET A N 1
ATOM 4101 C CA . MET A 1 530 ? 161.452 -30.318 165.740 1.00 138.67 530 MET A CA 1
ATOM 4102 C C . MET A 1 530 ? 162.230 -31.556 166.169 1.00 149.62 530 MET A C 1
ATOM 4103 O O . MET A 1 530 ? 162.379 -32.501 165.385 1.00 163.76 530 MET A O 1
ATOM 4108 N N . GLN A 1 531 ? 162.742 -31.564 167.402 1.00 138.18 531 GLN A N 1
ATOM 4109 C CA . GLN A 1 531 ? 163.605 -32.656 167.844 1.00 143.20 531 GLN A CA 1
ATOM 4110 C C . GLN A 1 531 ? 162.816 -33.944 168.054 1.00 150.66 531 GLN A C 1
ATOM 4111 O O . GLN A 1 531 ? 163.317 -35.035 167.760 1.00 154.57 531 GLN A O 1
ATOM 4117 N N . LYS A 1 532 ? 161.590 -33.847 168.574 1.00 162.72 532 LYS A N 1
ATOM 4118 C CA . LYS A 1 532 ? 160.733 -35.029 168.641 1.00 171.81 532 LYS A CA 1
ATOM 4119 C C . LYS A 1 532 ? 160.453 -35.585 167.251 1.00 170.43 532 LYS A C 1
ATOM 4120 O O . LYS A 1 532 ? 160.240 -36.792 167.088 1.00 169.03 532 LYS A O 1
ATOM 4122 N N . LEU A 1 533 ? 160.452 -34.716 166.238 1.00 189.15 533 LEU A N 1
ATOM 4123 C CA . LEU A 1 533 ? 160.183 -35.155 164.874 1.00 185.76 533 LEU A CA 1
ATOM 4124 C C . LEU A 1 533 ? 161.313 -36.022 164.339 1.00 183.51 533 LEU A C 1
ATOM 4125 O O . LEU A 1 533 ? 161.066 -37.007 163.632 1.00 185.45 533 LEU A O 1
ATOM 4130 N N . GLN A 1 534 ? 162.563 -35.663 164.655 1.00 157.13 534 GLN A N 1
ATOM 4131 C CA . GLN A 1 534 ? 163.706 -36.456 164.211 1.00 149.57 534 GLN A CA 1
ATOM 4132 C C . GLN A 1 534 ? 163.584 -37.899 164.687 1.00 148.64 534 GLN A C 1
ATOM 4133 O O . GLN A 1 534 ? 163.939 -38.835 163.963 1.00 138.57 534 GLN A O 1
ATOM 4139 N N . LYS A 1 535 ? 163.061 -38.096 165.896 1.00 151.29 535 LYS A N 1
ATOM 4140 C CA . LYS A 1 535 ? 162.940 -39.415 166.496 1.00 146.30 535 LYS A CA 1
ATOM 4141 C C . LYS A 1 535 ? 161.532 -39.987 166.372 1.00 140.35 535 LYS A C 1
ATOM 4142 O O . LYS A 1 535 ? 161.159 -40.863 167.159 1.00 137.43 535 LYS A O 1
ATOM 4148 N N . THR A 1 536 ? 160.748 -39.510 165.410 1.00 145.04 536 THR A N 1
ATOM 4149 C CA . THR A 1 536 ? 159.446 -40.108 165.151 1.00 136.70 536 THR A CA 1
ATOM 4150 C C . THR A 1 536 ? 159.637 -41.569 164.761 1.00 138.36 536 THR A C 1
ATOM 4151 O O . THR A 1 536 ? 160.504 -41.874 163.931 1.00 132.38 536 THR A O 1
ATOM 4155 N N . PRO A 1 537 ? 158.882 -42.496 165.349 1.00 133.54 537 PRO A N 1
ATOM 4156 C CA . PRO A 1 537 ? 159.093 -43.917 165.051 1.00 135.64 537 PRO A CA 1
ATOM 4157 C C . PRO A 1 537 ? 158.933 -44.213 163.567 1.00 130.44 537 PRO A C 1
ATOM 4158 O O . PRO A 1 537 ? 158.055 -43.670 162.893 1.00 123.21 537 PRO A O 1
ATOM 4162 N N . LEU A 1 538 ? 159.818 -45.070 163.058 1.00 129.79 538 LEU A N 1
ATOM 4163 C CA . LEU A 1 538 ? 159.746 -45.463 161.654 1.00 125.15 538 LEU A CA 1
ATOM 4164 C C . LEU A 1 538 ? 158.429 -46.136 161.283 1.00 137.44 538 LEU A C 1
ATOM 4165 O O . LEU A 1 538 ? 157.922 -45.860 160.182 1.00 123.99 538 LEU A O 1
ATOM 4167 N N . PRO A 1 539 ? 157.831 -47.006 162.108 1.00 143.14 539 PRO A N 1
ATOM 4168 C CA . PRO A 1 539 ? 156.494 -47.522 161.768 1.00 140.99 539 PRO A CA 1
ATOM 4169 C C . PRO A 1 539 ? 155.409 -46.456 161.762 1.00 139.34 539 PRO A C 1
ATOM 4170 O O . PRO A 1 539 ? 154.269 -46.767 161.395 1.00 140.57 539 PRO A O 1
ATOM 4174 N N . GLU A 1 540 ? 155.718 -45.219 162.156 1.00 135.30 540 GLU A N 1
ATOM 4175 C CA . GLU A 1 540 ? 154.745 -44.133 162.142 1.00 141.84 540 GLU A CA 1
ATOM 4176 C C . GLU A 1 540 ? 154.805 -43.280 160.883 1.00 130.28 540 GLU A C 1
ATOM 4177 O O . GLU A 1 540 ? 153.763 -42.795 160.431 1.00 123.20 540 GLU A O 1
ATOM 4183 N N . ARG A 1 541 ? 155.988 -43.081 160.307 1.00 128.84 541 ARG A N 1
ATOM 4184 C CA . ARG A 1 541 ? 156.122 -42.255 159.113 1.00 113.20 541 ARG A CA 1
ATOM 4185 C C . ARG A 1 541 ? 155.687 -43.039 157.878 1.00 126.70 541 ARG A C 1
ATOM 4186 O O . ARG A 1 541 ? 156.270 -44.082 157.557 1.00 128.03 541 ARG A O 1
ATOM 4194 N N . LYS A 1 542 ? 154.666 -42.530 157.184 1.00 127.19 542 LYS A N 1
ATOM 4195 C CA . LYS A 1 542 ? 154.121 -43.187 156.005 1.00 116.09 542 LYS A CA 1
ATOM 4196 C C . LYS A 1 542 ? 154.821 -42.794 154.711 1.00 112.93 542 LYS A C 1
ATOM 4197 O O . LYS A 1 542 ? 154.796 -43.574 153.753 1.00 117.33 542 LYS A O 1
ATOM 4199 N N . ALA A 1 543 ? 155.440 -41.616 154.653 1.00 110.36 543 ALA A N 1
ATOM 4200 C CA . ALA A 1 543 ? 156.152 -41.213 153.451 1.00 113.80 543 ALA A CA 1
ATOM 4201 C C . ALA A 1 543 ? 157.441 -42.018 153.299 1.00 119.22 543 ALA A C 1
ATOM 4202 O O . ALA A 1 543 ? 157.881 -42.725 154.211 1.00 119.52 543 ALA A O 1
ATOM 4204 N N . LEU A 1 544 ? 158.054 -41.897 152.124 1.00 110.31 544 LEU A N 1
ATOM 4205 C CA . LEU A 1 544 ? 159.269 -42.641 151.836 1.00 102.22 544 LEU A CA 1
ATOM 4206 C C . LEU A 1 544 ? 160.458 -42.033 152.579 1.00 98.60 544 LEU A C 1
ATOM 4207 O O . LEU A 1 544 ? 160.385 -40.939 153.145 1.00 102.82 544 LEU A O 1
ATOM 4212 N N . SER A 1 545 ? 161.575 -42.765 152.569 1.00 93.01 545 SER A N 1
ATOM 4213 C CA . SER A 1 545 ? 162.769 -42.297 153.268 1.00 95.16 545 SER A CA 1
ATOM 4214 C C . SER A 1 545 ? 163.406 -41.114 152.549 1.00 97.44 545 SER A C 1
ATOM 4215 O O . SER A 1 545 ? 163.927 -40.197 153.193 1.00 102.44 545 SER A O 1
ATOM 4218 N N . THR A 1 546 ? 163.375 -41.115 151.214 1.00 89.76 546 THR A N 1
ATOM 4219 C CA . THR A 1 546 ? 163.948 -40.007 150.459 1.00 93.81 546 THR A CA 1
ATOM 4220 C C . THR A 1 546 ? 163.204 -38.699 150.692 1.00 94.50 546 THR A C 1
ATOM 4221 O O . THR A 1 546 ? 163.778 -37.626 150.477 1.00 84.33 546 THR A O 1
ATOM 4225 N N . ARG A 1 547 ? 161.939 -38.761 151.110 1.00 90.29 547 ARG A N 1
ATOM 4226 C CA . ARG A 1 547 ? 161.222 -37.552 151.490 1.00 93.84 547 ARG A CA 1
ATOM 4227 C C . ARG A 1 547 ? 161.608 -37.091 152.887 1.00 92.70 547 ARG A C 1
ATOM 4228 O O . ARG A 1 547 ? 161.484 -35.901 153.200 1.00 91.81 547 ARG A O 1
ATOM 4236 N N . TRP A 1 548 ? 162.084 -38.011 153.725 1.00 94.69 548 TRP A N 1
ATOM 4237 C CA . TRP A 1 548 ? 162.448 -37.698 155.098 1.00 94.04 548 TRP A CA 1
ATOM 4238 C C . TRP A 1 548 ? 163.879 -37.197 155.235 1.00 92.55 548 TRP A C 1
ATOM 4239 O O . TRP A 1 548 ? 164.203 -36.561 156.245 1.00 93.62 548 TRP A O 1
ATOM 4250 N N . ILE A 1 549 ? 164.740 -37.458 154.249 1.00 87.86 549 ILE A N 1
ATOM 4251 C CA . ILE A 1 549 ? 166.082 -36.886 154.291 1.00 92.21 549 ILE A CA 1
ATOM 4252 C C . ILE A 1 549 ? 166.046 -35.421 153.874 1.00 89.95 549 ILE A C 1
ATOM 4253 O O . ILE A 1 549 ? 166.815 -34.601 154.387 1.00 83.16 549 ILE A O 1
ATOM 4258 N N . THR A 1 550 ? 165.151 -35.070 152.944 1.00 98.78 550 THR A N 1
ATOM 4259 C CA . THR A 1 550 ? 164.953 -33.668 152.586 1.00 87.00 550 THR A CA 1
ATOM 4260 C C . THR A 1 550 ? 164.441 -32.875 153.781 1.00 86.18 550 THR A C 1
ATOM 4261 O O . THR A 1 550 ? 164.973 -31.808 154.110 1.00 95.73 550 THR A O 1
ATOM 4265 N N . TRP A 1 551 ? 163.409 -33.392 154.450 1.00 76.45 551 TRP A N 1
ATOM 4266 C CA . TRP A 1 551 ? 162.822 -32.690 155.587 1.00 84.75 551 TRP A CA 1
ATOM 4267 C C . TRP A 1 551 ? 163.818 -32.568 156.735 1.00 87.31 551 TRP A C 1
ATOM 4268 O O . TRP A 1 551 ? 163.990 -31.487 157.309 1.00 100.08 551 TRP A O 1
ATOM 4279 N N . LEU A 1 552 ? 164.486 -33.672 157.084 1.00 86.16 552 LEU A N 1
ATOM 4280 C CA . LEU A 1 552 ? 165.440 -33.642 158.190 1.00 78.24 552 LEU A CA 1
ATOM 4281 C C . LEU A 1 552 ? 166.640 -32.755 157.884 1.00 96.34 552 LEU A C 1
ATOM 4282 O O . LEU A 1 552 ? 167.227 -32.171 158.803 1.00 96.47 552 LEU A O 1
ATOM 4287 N N . SER A 1 553 ? 167.020 -32.642 156.609 1.00 93.12 553 SER A N 1
ATOM 4288 C CA . SER A 1 553 ? 168.162 -31.805 156.253 1.00 86.82 553 SER A CA 1
ATOM 4289 C C . SER A 1 553 ? 167.944 -30.354 156.660 1.00 84.43 553 SER A C 1
ATOM 4290 O O . SER A 1 553 ? 168.904 -29.658 157.011 1.00 94.09 553 SER A O 1
ATOM 4293 N N . TYR A 1 554 ? 166.692 -29.887 156.630 1.00 85.39 554 TYR A N 1
ATOM 4294 C CA . TYR A 1 554 ? 166.407 -28.502 156.984 1.00 91.30 554 TYR A CA 1
ATOM 4295 C C . TYR A 1 554 ? 166.694 -28.229 158.453 1.00 86.93 554 TYR A C 1
ATOM 4296 O O . TYR A 1 554 ? 166.995 -27.090 158.826 1.00 89.96 554 TYR A O 1
ATOM 4305 N N . LEU A 1 555 ? 166.609 -29.256 159.300 1.00 92.65 555 LEU A N 1
ATOM 4306 C CA . LEU A 1 555 ? 167.003 -29.098 160.692 1.00 96.90 555 LEU A CA 1
ATOM 4307 C C . LEU A 1 555 ? 168.500 -28.844 160.822 1.00 93.42 555 LEU A C 1
ATOM 4308 O O . LEU A 1 555 ? 168.936 -28.250 161.814 1.00 95.40 555 LEU A O 1
ATOM 4313 N N . GLU A 1 556 ? 169.290 -29.248 159.827 1.00 89.68 556 GLU A N 1
ATOM 4314 C CA . GLU A 1 556 ? 170.736 -29.081 159.863 1.00 91.74 556 GLU A CA 1
ATOM 4315 C C . GLU A 1 556 ? 171.208 -27.795 159.194 1.00 94.06 556 GLU A C 1
ATOM 4316 O O . GLU A 1 556 ? 172.382 -27.436 159.336 1.00 86.01 556 GLU A O 1
ATOM 4322 N N . ASP A 1 557 ? 170.332 -27.103 158.475 1.00 87.20 557 ASP A N 1
ATOM 4323 C CA . ASP A 1 557 ? 170.700 -25.840 157.843 1.00 93.58 557 ASP A CA 1
ATOM 4324 C C . ASP A 1 557 ? 170.831 -24.756 158.909 1.00 94.35 557 ASP A C 1
ATOM 4325 O O . ASP A 1 557 ? 169.893 -24.543 159.687 1.00 97.43 557 ASP A O 1
ATOM 4330 N N . PRO A 1 558 ? 171.968 -24.056 158.985 1.00 87.26 558 PRO A N 1
ATOM 4331 C CA . PRO A 1 558 ? 172.119 -23.015 160.016 1.00 90.90 558 PRO A CA 1
ATOM 4332 C C . PRO A 1 558 ? 171.315 -21.756 159.742 1.00 96.99 558 PRO A C 1
ATOM 4333 O O . PRO A 1 558 ? 171.004 -21.026 160.691 1.00 97.61 558 PRO A O 1
ATOM 4337 N N . ARG A 1 559 ? 170.973 -21.476 158.485 1.00 102.28 559 ARG A N 1
ATOM 4338 C CA . ARG A 1 559 ? 170.280 -20.245 158.119 1.00 85.76 559 ARG A CA 1
ATOM 4339 C C . ARG A 1 559 ? 168.836 -20.206 158.587 1.00 95.50 559 ARG A C 1
ATOM 4340 O O . ARG A 1 559 ? 168.170 -19.188 158.374 1.00 104.13 559 ARG A O 1
ATOM 4348 N N . ILE A 1 560 ? 168.330 -21.269 159.205 1.00 92.21 560 ILE A N 1
ATOM 4349 C CA . ILE A 1 560 ? 166.909 -21.388 159.506 1.00 88.20 560 ILE A CA 1
ATOM 4350 C C . ILE A 1 560 ? 166.733 -21.932 160.916 1.00 92.62 560 ILE A C 1
ATOM 4351 O O . ILE A 1 560 ? 167.412 -22.885 161.312 1.00 104.43 560 ILE A O 1
ATOM 4356 N N . THR A 1 561 ? 165.830 -21.315 161.674 1.00 84.25 561 THR A N 1
ATOM 4357 C CA . THR A 1 561 ? 165.361 -21.837 162.946 1.00 97.18 561 THR A CA 1
ATOM 4358 C C . THR A 1 561 ? 163.846 -21.992 162.890 1.00 100.47 561 THR A C 1
ATOM 4359 O O . THR A 1 561 ? 163.162 -21.337 162.099 1.00 89.83 561 THR A O 1
ATOM 4363 N N . PHE A 1 562 ? 163.323 -22.872 163.737 1.00 101.36 562 PHE A N 1
ATOM 4364 C CA . PHE A 1 562 ? 161.901 -23.177 163.762 1.00 97.59 562 PHE A CA 1
ATOM 4365 C C . PHE A 1 562 ? 161.274 -22.697 165.065 1.00 106.37 562 PHE A C 1
ATOM 4366 O O . PHE A 1 562 ? 161.954 -22.493 166.074 1.00 109.88 562 PHE A O 1
ATOM 4374 N N . TYR A 1 563 ? 159.955 -22.520 165.029 1.00 105.73 563 TYR A N 1
ATOM 4375 C CA . TYR A 1 563 ? 159.221 -21.998 166.171 1.00 111.58 563 TYR A CA 1
ATOM 4376 C C . TYR A 1 563 ? 157.828 -22.606 166.192 1.00 113.86 563 TYR A C 1
ATOM 4377 O O . TYR A 1 563 ? 157.240 -22.874 165.142 1.00 111.92 563 TYR A O 1
ATOM 4386 N N . TYR A 1 564 ? 157.304 -22.819 167.396 1.00 115.80 564 TYR A N 1
ATOM 4387 C CA . TYR A 1 564 ? 155.916 -23.221 167.566 1.00 115.64 564 TYR A CA 1
ATOM 4388 C C . TYR A 1 564 ? 155.042 -21.984 167.716 1.00 119.66 564 TYR A C 1
ATOM 4389 O O . TYR A 1 564 ? 155.346 -21.092 168.516 1.00 108.98 564 TYR A O 1
ATOM 4398 N N . ASP A 1 565 ? 153.959 -21.936 166.946 1.00 123.67 565 ASP A N 1
ATOM 4399 C CA . ASP A 1 565 ? 153.017 -20.826 166.973 1.00 126.96 565 ASP A CA 1
ATOM 4400 C C . ASP A 1 565 ? 151.634 -21.386 167.264 1.00 122.82 565 ASP A C 1
ATOM 4401 O O . ASP A 1 565 ? 151.096 -22.163 166.468 1.00 119.47 565 ASP A O 1
ATOM 4406 N N . LYS A 1 566 ? 151.067 -21.000 168.407 1.00 124.04 566 LYS A N 1
ATOM 4407 C CA . LYS A 1 566 ? 149.754 -21.488 168.828 1.00 123.30 566 LYS A CA 1
ATOM 4408 C C . LYS A 1 566 ? 148.664 -20.601 168.225 1.00 129.80 566 LYS A C 1
ATOM 4409 O O . LYS A 1 566 ? 147.993 -19.820 168.903 1.00 129.88 566 LYS A O 1
ATOM 4411 N N . THR A 1 567 ? 148.493 -20.739 166.911 1.00 129.99 567 THR A N 1
ATOM 4412 C CA . THR A 1 567 ? 147.547 -19.903 166.183 1.00 138.63 567 THR A CA 1
ATOM 4413 C C . THR A 1 567 ? 147.002 -20.658 164.980 1.00 142.92 567 THR A C 1
ATOM 4414 O O . THR A 1 567 ? 147.770 -21.220 164.193 1.00 136.75 567 THR A O 1
ATOM 4418 N N . LEU A 1 568 ? 145.672 -20.665 164.854 1.00 151.18 568 LEU A N 1
ATOM 4419 C CA . LEU A 1 568 ? 144.919 -21.175 163.712 1.00 150.30 568 LEU A CA 1
ATOM 4420 C C . LEU A 1 568 ? 145.192 -22.646 163.403 1.00 158.53 568 LEU A C 1
ATOM 4421 O O . LEU A 1 568 ? 145.765 -22.956 162.352 1.00 152.11 568 LEU A O 1
ATOM 4426 N N . PRO A 1 569 ? 144.815 -23.576 164.279 1.00 193.04 569 PRO A N 1
ATOM 4427 C CA . PRO A 1 569 ? 144.743 -24.980 163.865 1.00 200.94 569 PRO A CA 1
ATOM 4428 C C . PRO A 1 569 ? 143.405 -25.273 163.207 1.00 192.65 569 PRO A C 1
ATOM 4429 O O . PRO A 1 569 ? 142.396 -24.615 163.474 1.00 194.48 569 PRO A O 1
ATOM 4433 N N . ASP A 1 570 ? 143.403 -26.280 162.338 1.00 171.99 570 ASP A N 1
ATOM 4434 C CA . ASP A 1 570 ? 142.191 -26.637 161.612 1.00 159.22 570 ASP A CA 1
ATOM 4435 C C . ASP A 1 570 ? 142.352 -28.026 161.012 1.00 157.47 570 ASP A C 1
ATOM 4436 O O . ASP A 1 570 ? 143.469 -28.496 160.778 1.00 152.44 570 ASP A O 1
ATOM 4441 N N . LEU A 1 571 ? 141.214 -28.670 160.764 1.00 158.40 571 LEU A N 1
ATOM 4442 C CA . LEU A 1 571 ? 141.178 -29.988 160.138 1.00 146.21 571 LEU A CA 1
ATOM 4443 C C . LEU A 1 571 ? 139.770 -30.304 159.641 1.00 148.68 571 LEU A C 1
ATOM 4444 O O . LEU A 1 571 ? 138.780 -29.961 160.289 1.00 149.06 571 LEU A O 1
ATOM 4446 N N . THR B 1 3 ? 205.315 0.236 147.919 1.00 180.53 3 THR B N 1
ATOM 4447 C CA . THR B 1 3 ? 206.136 -0.413 146.889 1.00 183.10 3 THR B CA 1
ATOM 4448 C C . THR B 1 3 ? 205.508 -1.564 146.051 1.00 183.73 3 THR B C 1
ATOM 4449 O O . THR B 1 3 ? 206.192 -2.562 145.822 1.00 178.14 3 THR B O 1
ATOM 4451 N N . PRO B 1 4 ? 204.260 -1.451 145.579 1.00 190.89 4 PRO B N 1
ATOM 4452 C CA . PRO B 1 4 ? 203.662 -2.564 144.814 1.00 185.95 4 PRO B CA 1
ATOM 4453 C C . PRO B 1 4 ? 204.351 -2.748 143.474 1.00 184.54 4 PRO B C 1
ATOM 4454 O O . PRO B 1 4 ? 205.007 -1.827 142.968 1.00 190.14 4 PRO B O 1
ATOM 4458 N N . PRO B 1 5 ? 204.225 -3.916 142.866 1.00 160.38 5 PRO B N 1
ATOM 4459 C CA . PRO B 1 5 ? 204.966 -4.210 141.641 1.00 145.03 5 PRO B CA 1
ATOM 4460 C C . PRO B 1 5 ? 204.175 -3.736 140.422 1.00 139.23 5 PRO B C 1
ATOM 4461 O O . PRO B 1 5 ? 203.114 -3.109 140.525 1.00 136.99 5 PRO B O 1
ATOM 4465 N N . LEU B 1 6 ? 204.712 -4.072 139.253 1.00 140.87 6 LEU B N 1
ATOM 4466 C CA . LEU B 1 6 ? 204.240 -3.695 137.926 1.00 141.43 6 LEU B CA 1
ATOM 4467 C C . LEU B 1 6 ? 203.026 -4.529 137.501 1.00 133.25 6 LEU B C 1
ATOM 4468 O O . LEU B 1 6 ? 202.656 -5.518 138.142 1.00 140.96 6 LEU B O 1
ATOM 4473 N N . LEU B 1 7 ? 202.413 -4.127 136.385 1.00 126.23 7 LEU B N 1
ATOM 4474 C CA . LEU B 1 7 ? 201.180 -4.743 135.907 1.00 134.34 7 LEU B CA 1
ATOM 4475 C C . LEU B 1 7 ? 201.203 -4.866 134.389 1.00 138.93 7 LEU B C 1
ATOM 4476 O O . LEU B 1 7 ? 202.048 -4.285 133.702 1.00 117.59 7 LEU B O 1
ATOM 4478 N N . GLN B 1 8 ? 200.246 -5.636 133.874 1.00 182.59 8 GLN B N 1
ATOM 4479 C CA . GLN B 1 8 ? 200.143 -5.916 132.451 1.00 183.24 8 GLN B CA 1
ATOM 4480 C C . GLN B 1 8 ? 199.309 -4.841 131.756 1.00 180.22 8 GLN B C 1
ATOM 4481 O O . GLN B 1 8 ? 198.820 -3.891 132.377 1.00 178.11 8 GLN B O 1
ATOM 4483 N N . LEU B 1 9 ? 199.142 -4.996 130.446 1.00 139.78 9 LEU B N 1
ATOM 4484 C CA . LEU B 1 9 ? 198.482 -3.994 129.629 1.00 142.54 9 LEU B CA 1
ATOM 4485 C C . LEU B 1 9 ? 197.611 -4.668 128.578 1.00 141.38 9 LEU B C 1
ATOM 4486 O O . LEU B 1 9 ? 197.982 -5.713 128.033 1.00 142.48 9 LEU B O 1
ATOM 4488 N N . PRO B 1 10 ? 196.448 -4.095 128.282 1.00 130.98 10 PRO B N 1
ATOM 4489 C CA . PRO B 1 10 ? 195.586 -4.650 127.228 1.00 126.71 10 PRO B CA 1
ATOM 4490 C C . PRO B 1 10 ? 196.124 -4.367 125.835 1.00 131.44 10 PRO B C 1
ATOM 4491 O O . PRO B 1 10 ? 196.595 -3.266 125.539 1.00 131.61 10 PRO B O 1
ATOM 4495 N N . VAL B 1 11 ? 196.021 -5.373 124.967 1.00 133.95 11 VAL B N 1
ATOM 4496 C CA . VAL B 1 11 ? 196.500 -5.277 123.596 1.00 132.75 11 VAL B CA 1
ATOM 4497 C C . VAL B 1 11 ? 195.401 -5.721 122.637 1.00 131.06 11 VAL B C 1
ATOM 4498 O O . VAL B 1 11 ? 194.392 -6.307 123.032 1.00 134.60 11 VAL B O 1
ATOM 4502 N N . GLU B 1 12 ? 195.632 -5.445 121.349 1.00 125.34 12 GLU B N 1
ATOM 4503 C CA . GLU B 1 12 ? 194.713 -5.822 120.278 1.00 119.08 12 GLU B CA 1
ATOM 4504 C C . GLU B 1 12 ? 195.389 -5.740 118.912 1.00 135.64 12 GLU B C 1
ATOM 4505 O O . GLU B 1 12 ? 195.911 -4.685 118.538 1.00 139.21 12 GLU B O 1
ATOM 4507 N N . VAL B 1 13 ? 195.383 -6.835 118.151 1.00 141.02 13 VAL B N 1
ATOM 4508 C CA . VAL B 1 13 ? 196.083 -6.898 116.872 1.00 135.63 13 VAL B CA 1
ATOM 4509 C C . VAL B 1 13 ? 195.126 -7.421 115.809 1.00 135.23 13 VAL B C 1
ATOM 4510 O O . VAL B 1 13 ? 194.632 -8.550 115.917 1.00 133.19 13 VAL B O 1
ATOM 4512 N N . LYS B 1 14 ? 194.881 -6.610 114.778 1.00 150.54 14 LYS B N 1
ATOM 4513 C CA . LYS B 1 14 ? 194.050 -6.992 113.638 1.00 139.79 14 LYS B CA 1
ATOM 4514 C C . LYS B 1 14 ? 192.643 -7.391 114.088 1.00 127.08 14 LYS B C 1
ATOM 4515 O O . LYS B 1 14 ? 192.170 -8.499 113.832 1.00 125.16 14 LYS B O 1
ATOM 4517 N N . LYS B 1 15 ? 191.981 -6.454 114.772 1.00 131.70 15 LYS B N 1
ATOM 4518 C CA . LYS B 1 15 ? 190.588 -6.613 115.202 1.00 129.14 15 LYS B CA 1
ATOM 4519 C C . LYS B 1 15 ? 190.395 -7.862 116.061 1.00 127.95 15 LYS B C 1
ATOM 4520 O O . LYS B 1 15 ? 189.382 -8.558 115.961 1.00 113.43 15 LYS B O 1
ATOM 4522 N N . THR B 1 16 ? 191.409 -8.153 116.884 1.00 123.41 16 THR B N 1
ATOM 4523 C CA . THR B 1 16 ? 191.391 -9.318 117.810 1.00 118.63 16 THR B CA 1
ATOM 4524 C C . THR B 1 16 ? 191.808 -8.837 119.205 1.00 113.58 16 THR B C 1
ATOM 4525 O O . THR B 1 16 ? 192.876 -8.202 119.310 1.00 117.71 16 THR B O 1
ATOM 4529 N N . GLU B 1 17 ? 190.997 -9.129 120.226 1.00 103.48 17 GLU B N 1
ATOM 4530 C CA . GLU B 1 17 ? 191.306 -8.701 121.584 1.00 116.47 17 GLU B CA 1
ATOM 4531 C C . GLU B 1 17 ? 192.156 -9.744 122.297 1.00 126.68 17 GLU B C 1
ATOM 4532 O O . GLU B 1 17 ? 191.892 -10.946 122.208 1.00 136.90 17 GLU B O 1
ATOM 4534 N N . LEU B 1 18 ? 193.176 -9.274 123.016 1.00 130.78 18 LEU B N 1
ATOM 4535 C CA . LEU B 1 18 ? 194.128 -10.155 123.674 1.00 120.76 18 LEU B CA 1
ATOM 4536 C C . LEU B 1 18 ? 194.661 -9.488 124.933 1.00 124.69 18 LEU B C 1
ATOM 4537 O O . LEU B 1 18 ? 194.695 -8.259 125.036 1.00 138.01 18 LEU B O 1
ATOM 4542 N N . ASN B 1 19 ? 195.075 -10.311 125.892 1.00 116.53 19 ASN B N 1
ATOM 4543 C CA . ASN B 1 19 ? 195.857 -9.819 127.014 1.00 115.29 19 ASN B CA 1
ATOM 4544 C C . ASN B 1 19 ? 197.312 -9.660 126.593 1.00 122.64 19 ASN B C 1
ATOM 4545 O O . ASN B 1 19 ? 197.834 -10.429 125.781 1.00 124.41 19 ASN B O 1
ATOM 4550 N N . GLY B 1 20 ? 197.965 -8.648 127.148 1.00 141.65 20 GLY B N 1
ATOM 4551 C CA . GLY B 1 20 ? 199.354 -8.381 126.837 1.00 145.70 20 GLY B CA 1
ATOM 4552 C C . GLY B 1 20 ? 200.172 -8.200 128.096 1.00 149.56 20 GLY B C 1
ATOM 4553 O O . GLY B 1 20 ? 199.678 -7.738 129.124 1.00 150.44 20 GLY B O 1
ATOM 4554 N N . PHE B 1 21 ? 201.446 -8.572 128.000 1.00 142.56 21 PHE B N 1
ATOM 4555 C CA . PHE B 1 21 ? 202.369 -8.493 129.120 1.00 129.49 21 PHE B CA 1
ATOM 4556 C C . PHE B 1 21 ? 203.648 -7.795 128.685 1.00 129.39 21 PHE B C 1
ATOM 4557 O O . PHE B 1 21 ? 204.069 -7.900 127.530 1.00 125.74 21 PHE B O 1
ATOM 4565 N N . TRP B 1 22 ? 204.268 -7.090 129.627 1.00 147.54 22 TRP B N 1
ATOM 4566 C CA . TRP B 1 22 ? 205.490 -6.335 129.383 1.00 149.61 22 TRP B CA 1
ATOM 4567 C C . TRP B 1 22 ? 206.665 -7.041 130.047 1.00 157.44 22 TRP B C 1
ATOM 4568 O O . TRP B 1 22 ? 206.673 -7.225 131.269 1.00 154.94 22 TRP B O 1
ATOM 4570 N N . ASP B 1 23 ? 207.650 -7.432 129.243 1.00 187.62 23 ASP B N 1
ATOM 4571 C CA . ASP B 1 23 ? 208.907 -7.975 129.738 1.00 198.25 23 ASP B CA 1
ATOM 4572 C C . ASP B 1 23 ? 210.037 -7.061 129.286 1.00 201.45 23 ASP B C 1
ATOM 4573 O O . ASP B 1 23 ? 210.123 -6.708 128.106 1.00 209.28 23 ASP B O 1
ATOM 4578 N N . THR B 1 24 ? 210.890 -6.662 130.232 1.00 172.71 24 THR B N 1
ATOM 4579 C CA . THR B 1 24 ? 211.925 -5.680 129.926 1.00 177.26 24 THR B CA 1
ATOM 4580 C C . THR B 1 24 ? 212.993 -6.252 129.000 1.00 186.92 24 THR B C 1
ATOM 4581 O O . THR B 1 24 ? 213.625 -5.502 128.247 1.00 183.52 24 THR B O 1
ATOM 4585 N N . GLY B 1 25 ? 213.191 -7.567 129.022 1.00 196.41 25 GLY B N 1
ATOM 4586 C CA . GLY B 1 25 ? 214.285 -8.184 128.298 1.00 199.77 25 GLY B CA 1
ATOM 4587 C C . GLY B 1 25 ? 214.207 -8.113 126.786 1.00 195.96 25 GLY B C 1
ATOM 4588 O O . GLY B 1 25 ? 215.073 -7.513 126.142 1.00 197.21 25 GLY B O 1
ATOM 4589 N N . ALA B 1 26 ? 213.177 -8.721 126.205 1.00 171.00 26 ALA B N 1
ATOM 4590 C CA . ALA B 1 26 ? 213.119 -8.896 124.762 1.00 154.77 26 ALA B CA 1
ATOM 4591 C C . ALA B 1 26 ? 212.654 -7.620 124.072 1.00 169.81 26 ALA B C 1
ATOM 4592 O O . ALA B 1 26 ? 211.678 -6.991 124.494 1.00 174.77 26 ALA B O 1
ATOM 4594 N N . GLN B 1 27 ? 213.361 -7.238 123.010 1.00 170.83 27 GLN B N 1
ATOM 4595 C CA . GLN B 1 27 ? 212.937 -6.172 122.115 1.00 163.02 27 GLN B CA 1
ATOM 4596 C C . GLN B 1 27 ? 212.196 -6.713 120.903 1.00 149.49 27 GLN B C 1
ATOM 4597 O O . GLN B 1 27 ? 211.975 -5.973 119.939 1.00 141.17 27 GLN B O 1
ATOM 4599 N N . ILE B 1 28 ? 211.819 -7.989 120.929 1.00 163.85 28 ILE B N 1
ATOM 4600 C CA . ILE B 1 28 ? 211.058 -8.625 119.860 1.00 171.31 28 ILE B CA 1
ATOM 4601 C C . ILE B 1 28 ? 209.715 -9.041 120.450 1.00 160.50 28 ILE B C 1
ATOM 4602 O O . ILE B 1 28 ? 209.623 -10.020 121.203 1.00 129.70 28 ILE B O 1
ATOM 4607 N N . THR B 1 29 ? 208.667 -8.286 120.130 1.00 161.69 29 THR B N 1
ATOM 4608 C CA . THR B 1 29 ? 207.329 -8.680 120.539 1.00 156.93 29 THR B CA 1
ATOM 4609 C C . THR B 1 29 ? 206.989 -10.037 119.938 1.00 156.85 29 THR B C 1
ATOM 4610 O O . THR B 1 29 ? 207.531 -10.434 118.903 1.00 157.54 29 THR B O 1
ATOM 4612 N N . CYS B 1 30 ? 206.107 -10.770 120.608 1.00 154.99 30 CYS B N 1
ATOM 4613 C CA . CYS B 1 30 ? 205.661 -12.051 120.084 1.00 162.89 30 CYS B CA 1
ATOM 4614 C C . CYS B 1 30 ? 204.157 -12.168 120.265 1.00 154.24 30 CYS B C 1
ATOM 4615 O O . CYS B 1 30 ? 203.607 -11.752 121.290 1.00 145.84 30 CYS B O 1
ATOM 4618 N N . ILE B 1 31 ? 203.499 -12.724 119.252 1.00 145.18 31 ILE B N 1
ATOM 4619 C CA . ILE B 1 31 ? 202.042 -12.850 119.248 1.00 140.57 31 ILE B CA 1
ATOM 4620 C C . ILE B 1 31 ? 201.664 -14.248 118.803 1.00 138.57 31 ILE B C 1
ATOM 4621 O O . ILE B 1 31 ? 202.419 -14.925 118.091 1.00 146.13 31 ILE B O 1
ATOM 4626 N N . PRO B 1 32 ? 200.498 -14.724 119.242 1.00 134.37 32 PRO B N 1
ATOM 4627 C CA . PRO B 1 32 ? 200.028 -16.051 118.823 1.00 148.36 32 PRO B CA 1
ATOM 4628 C C . PRO B 1 32 ? 200.103 -16.233 117.312 1.00 161.01 32 PRO B C 1
ATOM 4629 O O . PRO B 1 32 ? 199.752 -15.339 116.538 1.00 165.84 32 PRO B O 1
ATOM 4633 N N . GLU B 1 33 ? 200.568 -17.414 116.897 1.00 189.03 33 GLU B N 1
ATOM 4634 C CA . GLU B 1 33 ? 200.877 -17.644 115.490 1.00 190.63 33 GLU B CA 1
ATOM 4635 C C . GLU B 1 33 ? 199.624 -17.771 114.632 1.00 197.56 33 GLU B C 1
ATOM 4636 O O . GLU B 1 33 ? 199.689 -17.547 113.418 1.00 188.64 33 GLU B O 1
ATOM 4638 N N . ALA B 1 34 ? 198.485 -18.123 115.238 1.00 199.72 34 ALA B N 1
ATOM 4639 C CA . ALA B 1 34 ? 197.280 -18.421 114.466 1.00 195.25 34 ALA B CA 1
ATOM 4640 C C . ALA B 1 34 ? 196.871 -17.267 113.560 1.00 190.84 34 ALA B C 1
ATOM 4641 O O . ALA B 1 34 ? 196.301 -17.493 112.486 1.00 190.84 34 ALA B O 1
ATOM 4643 N N . PHE B 1 35 ? 197.155 -16.028 113.969 1.00 174.11 35 PHE B N 1
ATOM 4644 C CA . PHE B 1 35 ? 196.815 -14.878 113.140 1.00 157.68 35 PHE B CA 1
ATOM 4645 C C . PHE B 1 35 ? 197.644 -14.833 111.866 1.00 162.85 35 PHE B C 1
ATOM 4646 O O . PHE B 1 35 ? 197.154 -14.387 110.822 1.00 159.59 35 PHE B O 1
ATOM 4654 N N . LEU B 1 36 ? 198.890 -15.301 111.927 1.00 159.09 36 LEU B N 1
ATOM 4655 C CA . LEU B 1 36 ? 199.883 -15.003 110.902 1.00 160.09 36 LEU B CA 1
ATOM 4656 C C . LEU B 1 36 ? 199.753 -15.897 109.673 1.00 159.63 36 LEU B C 1
ATOM 4657 O O . LEU B 1 36 ? 200.759 -16.206 109.026 1.00 153.45 36 LEU B O 1
ATOM 4662 N N . LYS B 1 37 ? 198.520 -16.299 109.356 1.00 159.77 37 LYS B N 1
ATOM 4663 C CA . LYS B 1 37 ? 198.140 -17.053 108.150 1.00 150.32 37 LYS B CA 1
ATOM 4664 C C . LYS B 1 37 ? 199.269 -17.753 107.395 1.00 146.36 37 LYS B C 1
ATOM 4665 O O . LYS B 1 37 ? 199.387 -17.617 106.177 1.00 143.42 37 LYS B O 1
ATOM 4667 N N . LEU B 1 61 ? 202.114 -7.183 112.448 1.00 124.77 61 LEU B N 1
ATOM 4668 C CA . LEU B 1 61 ? 203.075 -6.119 112.184 1.00 143.84 61 LEU B CA 1
ATOM 4669 C C . LEU B 1 61 ? 202.618 -4.808 112.817 1.00 155.31 61 LEU B C 1
ATOM 4670 O O . LEU B 1 61 ? 203.183 -4.364 113.816 1.00 158.09 61 LEU B O 1
ATOM 4672 N N . LYS B 1 62 ? 201.591 -4.196 112.231 1.00 156.44 62 LYS B N 1
ATOM 4673 C CA . LYS B 1 62 ? 201.016 -2.953 112.731 1.00 146.79 62 LYS B CA 1
ATOM 4674 C C . LYS B 1 62 ? 199.749 -3.257 113.521 1.00 133.01 62 LYS B C 1
ATOM 4675 O O . LYS B 1 62 ? 198.845 -3.933 113.019 1.00 123.09 62 LYS B O 1
ATOM 4681 N N . PHE B 1 63 ? 199.688 -2.755 114.752 1.00 131.74 63 PHE B N 1
ATOM 4682 C CA . PHE B 1 63 ? 198.554 -3.010 115.631 1.00 132.93 63 PHE B CA 1
ATOM 4683 C C . PHE B 1 63 ? 198.559 -1.981 116.752 1.00 134.29 63 PHE B C 1
ATOM 4684 O O . PHE B 1 63 ? 199.543 -1.267 116.965 1.00 140.24 63 PHE B O 1
ATOM 4686 N N . LYS B 1 64 ? 197.448 -1.932 117.483 1.00 125.11 64 LYS B N 1
ATOM 4687 C CA . LYS B 1 64 ? 197.224 -0.938 118.522 1.00 132.83 64 LYS B CA 1
ATOM 4688 C C . LYS B 1 64 ? 197.293 -1.579 119.902 1.00 128.00 64 LYS B C 1
ATOM 4689 O O . LYS B 1 64 ? 196.821 -2.702 120.102 1.00 117.23 64 LYS B O 1
ATOM 4691 N N . VAL B 1 65 ? 197.883 -0.856 120.851 1.00 127.40 65 VAL B N 1
ATOM 4692 C CA . VAL B 1 65 ? 197.959 -1.274 122.247 1.00 116.63 65 VAL B CA 1
ATOM 4693 C C . VAL B 1 65 ? 197.462 -0.118 123.102 1.00 114.05 65 VAL B C 1
ATOM 4694 O O . VAL B 1 65 ? 198.044 0.973 123.068 1.00 118.28 65 VAL B O 1
ATOM 4696 N N . LEU B 1 66 ? 196.385 -0.352 123.856 1.00 106.32 66 LEU B N 1
ATOM 4697 C CA . LEU B 1 66 ? 195.691 0.617 124.703 1.00 106.73 66 LEU B CA 1
ATOM 4698 C C . LEU B 1 66 ? 194.941 1.678 123.906 1.00 119.36 66 LEU B C 1
ATOM 4699 O O . LEU B 1 66 ? 194.254 2.512 124.508 1.00 112.61 66 LEU B O 1
ATOM 4704 N N . GLY B 1 67 ? 195.035 1.672 122.581 1.00 123.09 67 GLY B N 1
ATOM 4705 C CA . GLY B 1 67 ? 194.398 2.691 121.773 1.00 122.64 67 GLY B CA 1
ATOM 4706 C C . GLY B 1 67 ? 195.368 3.306 120.790 1.00 135.64 67 GLY B C 1
ATOM 4707 O O . GLY B 1 67 ? 194.997 3.630 119.659 1.00 157.30 67 GLY B O 1
ATOM 4708 N N . ARG B 1 68 ? 196.615 3.477 121.217 1.00 114.82 68 ARG B N 1
ATOM 4709 C CA . ARG B 1 68 ? 197.660 3.964 120.330 1.00 114.90 68 ARG B CA 1
ATOM 4710 C C . ARG B 1 68 ? 198.265 2.798 119.559 1.00 132.54 68 ARG B C 1
ATOM 4711 O O . ARG B 1 68 ? 198.336 1.670 120.055 1.00 145.81 68 ARG B O 1
ATOM 4719 N N . LYS B 1 69 ? 198.693 3.075 118.331 1.00 127.61 69 LYS B N 1
ATOM 4720 C CA . LYS B 1 69 ? 199.116 2.033 117.407 1.00 134.19 69 LYS B CA 1
ATOM 4721 C C . LYS B 1 69 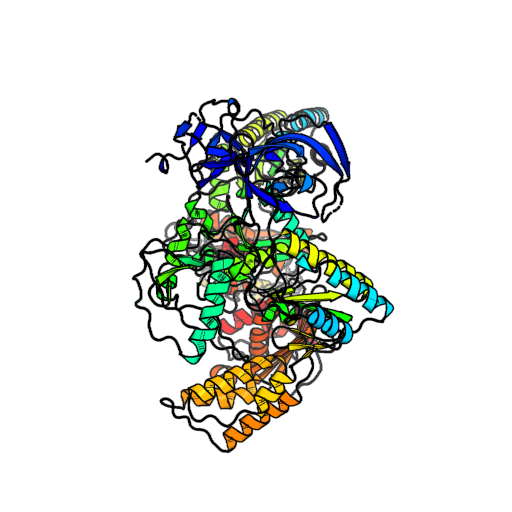? 200.487 2.352 116.837 1.00 150.50 69 LYS B C 1
ATOM 4722 O O . LYS B 1 69 ? 200.791 3.507 116.524 1.00 155.28 69 LYS B O 1
ATOM 4728 N N . VAL B 1 70 ? 201.309 1.315 116.710 1.00 155.10 70 VAL B N 1
ATOM 4729 C CA . VAL B 1 70 ? 202.583 1.403 116.008 1.00 161.53 70 VAL B CA 1
ATOM 4730 C C . VAL B 1 70 ? 202.924 0.015 115.485 1.00 161.61 70 VAL B C 1
ATOM 4731 O O . VAL B 1 70 ? 202.219 -0.951 115.793 1.00 151.93 70 VAL B O 1
ATOM 4735 N N . GLU B 1 71 ? 203.973 -0.100 114.669 1.00 172.28 71 GLU B N 1
ATOM 4736 C CA . GLU B 1 71 ? 204.402 -1.407 114.165 1.00 159.05 71 GLU B CA 1
ATOM 4737 C C . GLU B 1 71 ? 205.427 -2.064 115.085 1.00 147.76 71 GLU B C 1
ATOM 4738 O O . GLU B 1 71 ? 206.539 -2.383 114.665 1.00 162.73 71 GLU B O 1
ATOM 4740 N N . GLU B 1 73 ? 207.378 -5.202 114.652 1.00 124.16 73 GLU B N 1
ATOM 4741 C CA . GLU B 1 73 ? 208.441 -6.201 114.619 1.00 128.42 73 GLU B CA 1
ATOM 4742 C C . GLU B 1 73 ? 208.165 -7.301 115.637 1.00 161.60 73 GLU B C 1
ATOM 4743 O O . GLU B 1 73 ? 208.535 -7.183 116.806 1.00 143.90 73 GLU B O 1
ATOM 4745 N N . VAL B 1 74 ? 207.510 -8.373 115.188 1.00 178.35 74 VAL B N 1
ATOM 4746 C CA . VAL B 1 74 ? 207.023 -9.423 116.072 1.00 178.31 74 VAL B CA 1
ATOM 4747 C C . VAL B 1 74 ? 207.458 -10.789 115.553 1.00 173.57 74 VAL B C 1
ATOM 4748 O O . VAL B 1 74 ? 208.034 -10.923 114.472 1.00 168.51 74 VAL B O 1
ATOM 4752 N N . THR B 1 75 ? 207.177 -11.805 116.360 1.00 159.81 75 THR B N 1
ATOM 4753 C CA . THR B 1 75 ? 207.297 -13.204 115.964 1.00 139.96 75 THR B CA 1
ATOM 4754 C C . THR B 1 75 ? 206.139 -13.953 116.619 1.00 162.30 75 THR B C 1
ATOM 4755 O O . THR B 1 75 ? 205.144 -13.354 117.041 1.00 172.10 75 THR B O 1
ATOM 4759 N N . THR B 1 76 ? 206.254 -15.274 116.712 1.00 168.01 76 THR B N 1
ATOM 4760 C CA . THR B 1 76 ? 205.193 -16.085 117.288 1.00 166.07 76 THR B CA 1
ATOM 4761 C C . THR B 1 76 ? 205.423 -16.296 118.784 1.00 161.04 76 THR B C 1
ATOM 4762 O O . THR B 1 76 ? 206.527 -16.110 119.301 1.00 167.54 76 THR B O 1
ATOM 4766 N N . SER B 1 77 ? 204.354 -16.691 119.478 1.00 166.79 77 SER B N 1
ATOM 4767 C CA . SER B 1 77 ? 204.358 -16.763 120.931 1.00 169.40 77 SER B CA 1
ATOM 4768 C C . SER B 1 77 ? 204.076 -18.181 121.416 1.00 171.48 77 SER B C 1
ATOM 4769 O O . SER B 1 77 ? 203.407 -18.959 120.728 1.00 169.60 77 SER B O 1
ATOM 4772 N N . PRO B 1 78 ? 204.574 -18.545 122.602 1.00 176.58 78 PRO B N 1
ATOM 4773 C CA . PRO B 1 78 ? 204.296 -19.892 123.123 1.00 181.64 78 PRO B CA 1
ATOM 4774 C C . PRO B 1 78 ? 202.845 -20.100 123.519 1.00 178.38 78 PRO B C 1
ATOM 4775 O O . PRO B 1 78 ? 202.363 -21.238 123.476 1.00 184.48 78 PRO B O 1
ATOM 4779 N N . PHE B 1 79 ? 202.135 -19.043 123.908 1.00 180.69 79 PHE B N 1
ATOM 4780 C CA . PHE B 1 79 ? 200.751 -19.184 124.342 1.00 177.22 79 PHE B CA 1
ATOM 4781 C C . PHE B 1 79 ? 199.847 -18.193 123.621 1.00 174.43 79 PHE B C 1
ATOM 4782 O O . PHE B 1 79 ? 200.286 -17.502 122.695 1.00 178.26 79 PHE B O 1
ATOM 4784 N N . ASP B 1 80 ? 198.583 -18.116 124.039 1.00 149.88 80 ASP B N 1
ATOM 4785 C CA . ASP B 1 80 ? 197.643 -17.135 123.501 1.00 134.03 80 ASP B CA 1
ATOM 4786 C C . ASP B 1 80 ? 197.905 -15.726 124.016 1.00 143.78 80 ASP B C 1
ATOM 4787 O O . ASP B 1 80 ? 197.131 -14.803 123.723 1.00 141.56 80 ASP B O 1
ATOM 4792 N N . TYR B 1 81 ? 198.983 -15.560 124.775 1.00 141.64 81 TYR B N 1
ATOM 4793 C CA . TYR B 1 81 ? 199.367 -14.278 125.338 1.00 136.05 81 TYR B CA 1
ATOM 4794 C C . TYR B 1 81 ? 200.274 -13.516 124.376 1.00 133.97 81 TYR B C 1
ATOM 4795 O O . TYR B 1 81 ? 200.785 -14.058 123.393 1.00 121.74 81 TYR B O 1
ATOM 4797 N N . VAL B 1 82 ? 200.477 -12.238 124.681 1.00 130.13 82 VAL B N 1
ATOM 4798 C CA . VAL B 1 82 ? 201.286 -11.342 123.865 1.00 124.45 82 VAL B CA 1
ATOM 4799 C C . VAL B 1 82 ? 202.391 -10.762 124.733 1.00 124.28 82 VAL B C 1
ATOM 4800 O O . VAL B 1 82 ? 202.133 -10.306 125.854 1.00 128.12 82 VAL B O 1
ATOM 4804 N N . ILE B 1 83 ? 203.615 -10.783 124.218 1.00 129.01 83 ILE B N 1
ATOM 4805 C CA . ILE B 1 83 ? 204.740 -10.087 124.829 1.00 143.18 83 ILE B CA 1
ATOM 4806 C C . ILE B 1 83 ? 204.995 -8.819 124.033 1.00 156.54 83 ILE B C 1
ATOM 4807 O O . ILE B 1 83 ? 204.975 -8.832 122.796 1.00 158.53 83 ILE B O 1
ATOM 4809 N N . ILE B 1 84 ? 205.226 -7.720 124.738 1.00 156.99 84 ILE B N 1
ATOM 4810 C CA . ILE B 1 84 ? 205.436 -6.428 124.101 1.00 171.26 84 ILE B CA 1
ATOM 4811 C C . ILE B 1 84 ? 206.892 -6.028 124.291 1.00 162.46 84 ILE B C 1
ATOM 4812 O O . ILE B 1 84 ? 207.523 -6.358 125.302 1.00 161.72 84 ILE B O 1
ATOM 4817 N N . SER B 1 85 ? 207.433 -5.335 123.294 1.00 175.73 85 SER B N 1
ATOM 4818 C CA . SER B 1 85 ? 208.750 -4.727 123.407 1.00 181.53 85 SER B CA 1
ATOM 4819 C C . SER B 1 85 ? 208.616 -3.375 124.097 1.00 175.15 85 SER B C 1
ATOM 4820 O O . SER B 1 85 ? 207.992 -2.458 123.548 1.00 174.51 85 SER B O 1
ATOM 4823 N N . PRO B 1 86 ? 209.166 -3.221 125.304 1.00 149.74 86 PRO B N 1
ATOM 4824 C CA . PRO B 1 86 ? 209.064 -1.924 125.995 1.00 149.23 86 PRO B CA 1
ATOM 4825 C C . PRO B 1 86 ? 209.674 -0.777 125.212 1.00 167.34 86 PRO B C 1
ATOM 4826 O O . PRO B 1 86 ? 209.232 0.369 125.365 1.00 169.24 86 PRO B O 1
ATOM 4830 N N . SER B 1 87 ? 210.668 -1.054 124.365 1.00 177.02 87 SER B N 1
ATOM 4831 C CA . SER B 1 87 ? 211.250 -0.035 123.502 1.00 174.99 87 SER B CA 1
ATOM 4832 C C . SER B 1 87 ? 210.290 0.446 122.420 1.00 170.32 87 SER B C 1
ATOM 4833 O O . SER B 1 87 ? 210.560 1.477 121.797 1.00 169.83 87 SER B O 1
ATOM 4836 N N . ASP B 1 88 ? 209.181 -0.262 122.188 1.00 170.02 88 ASP B N 1
ATOM 4837 C CA . ASP B 1 88 ? 208.261 0.114 121.120 1.00 159.98 88 ASP B CA 1
ATOM 4838 C C . ASP B 1 88 ? 207.269 1.187 121.555 1.00 154.03 88 ASP B C 1
ATOM 4839 O O . ASP B 1 88 ? 206.834 1.991 120.724 1.00 150.40 88 ASP B O 1
ATOM 4844 N N . ILE B 1 89 ? 206.900 1.218 122.832 1.00 158.99 89 ILE B N 1
ATOM 4845 C CA . ILE B 1 89 ? 205.886 2.151 123.321 1.00 143.57 89 ILE B CA 1
ATOM 4846 C C . ILE B 1 89 ? 206.484 3.077 124.378 1.00 147.20 89 ILE B C 1
ATOM 4847 O O . ILE B 1 89 ? 206.327 2.841 125.585 1.00 142.43 89 ILE B O 1
ATOM 4852 N N . PRO B 1 90 ? 207.167 4.152 123.972 1.00 152.01 90 PRO B N 1
ATOM 4853 C CA . PRO B 1 90 ? 207.815 5.020 124.968 1.00 162.60 90 PRO B CA 1
ATOM 4854 C C . PRO B 1 90 ? 206.839 5.767 125.860 1.00 164.02 90 PRO B C 1
ATOM 4855 O O . PRO B 1 90 ? 207.180 6.055 127.014 1.00 165.80 90 PRO B O 1
ATOM 4859 N N . TRP B 1 91 ? 205.640 6.091 125.368 1.00 150.03 91 TRP B N 1
ATOM 4860 C CA . TRP B 1 91 ? 204.717 6.917 126.141 1.00 142.11 91 TRP B CA 1
ATOM 4861 C C . TRP B 1 91 ? 204.231 6.221 127.403 1.00 149.73 91 TRP B C 1
ATOM 4862 O O . TRP B 1 91 ? 203.711 6.888 128.304 1.00 157.19 91 TRP B O 1
ATOM 4873 N N . TYR B 1 92 ? 204.386 4.902 127.492 1.00 138.50 92 TYR B N 1
ATOM 4874 C CA . TYR B 1 92 ? 203.839 4.117 128.591 1.00 141.39 92 TYR B CA 1
ATOM 4875 C C . TYR B 1 92 ? 204.934 3.836 129.612 1.00 135.87 92 TYR B C 1
ATOM 4876 O O . TYR B 1 92 ? 205.875 3.084 129.337 1.00 133.97 92 TYR B O 1
ATOM 4885 N N . LYS B 1 93 ? 204.805 4.441 130.788 1.00 140.36 93 LYS B N 1
ATOM 4886 C CA . LYS B 1 93 ? 205.625 4.098 131.936 1.00 139.62 93 LYS B CA 1
ATOM 4887 C C . LYS B 1 93 ? 204.726 3.479 132.992 1.00 142.80 93 LYS B C 1
ATOM 4888 O O . LYS B 1 93 ? 203.796 4.149 133.466 1.00 141.34 93 LYS B O 1
ATOM 4890 N N . PRO B 1 94 ? 204.929 2.214 133.361 1.00 138.44 94 PRO B N 1
ATOM 4891 C CA . PRO B 1 94 ? 204.069 1.594 134.374 1.00 121.28 94 PRO B CA 1
ATOM 4892 C C . PRO B 1 94 ? 204.104 2.353 135.693 1.00 124.78 94 PRO B C 1
ATOM 4893 O O . PRO B 1 94 ? 205.027 3.116 135.985 1.00 142.07 94 PRO B O 1
ATOM 4897 N N . GLN B 1 95 ? 203.068 2.134 136.491 1.00 128.33 95 GLN B N 1
ATOM 4898 C CA . GLN B 1 95 ? 202.888 2.767 137.785 1.00 129.40 95 GLN B CA 1
ATOM 4899 C C . GLN B 1 95 ? 202.760 1.699 138.866 1.00 143.63 95 GLN B C 1
ATOM 4900 O O . GLN B 1 95 ? 202.461 0.537 138.565 1.00 132.14 95 GLN B O 1
ATOM 4902 N N . PRO B 1 96 ? 202.991 2.050 140.133 1.00 162.69 96 PRO B N 1
ATOM 4903 C CA . PRO B 1 96 ? 202.759 1.079 141.208 1.00 162.50 96 PRO B CA 1
ATOM 4904 C C . PRO B 1 96 ? 201.299 0.656 141.254 1.00 150.65 96 PRO B C 1
ATOM 4905 O O . PRO B 1 96 ? 200.391 1.434 140.955 1.00 150.35 96 PRO B O 1
ATOM 4909 N N . LEU B 1 97 ? 201.085 -0.604 141.620 1.00 138.20 97 LEU B N 1
ATOM 4910 C CA . LEU B 1 97 ? 199.751 -1.183 141.579 1.00 134.79 97 LEU B CA 1
ATOM 4911 C C . LEU B 1 97 ? 198.837 -0.472 142.569 1.00 127.73 97 LEU B C 1
ATOM 4912 O O . LEU B 1 97 ? 199.213 -0.220 143.717 1.00 131.68 97 LEU B O 1
ATOM 4917 N N . GLU B 1 98 ? 197.628 -0.144 142.115 1.00 127.51 98 GLU B N 1
ATOM 4918 C CA . GLU B 1 98 ? 196.655 0.604 142.908 1.00 129.63 98 GLU B CA 1
ATOM 4919 C C . GLU B 1 98 ? 195.311 -0.109 142.851 1.00 126.78 98 GLU B C 1
ATOM 4920 O O . GLU B 1 98 ? 194.676 -0.156 141.793 1.00 124.94 98 GLU B O 1
ATOM 4926 N N . LEU B 1 99 ? 194.875 -0.655 143.985 1.00 119.81 99 LEU B N 1
ATOM 4927 C CA . LEU B 1 99 ? 193.528 -1.167 144.157 1.00 116.68 99 LEU B CA 1
ATOM 4928 C C . LEU B 1 99 ? 192.755 -0.210 145.071 1.00 113.29 99 LEU B C 1
ATOM 4929 O O . LEU B 1 99 ? 192.990 1.011 145.029 1.00 116.02 99 LEU B O 1
ATOM 4934 N N . THR B 1 100 ? 191.854 -0.748 145.889 1.00 117.88 100 THR B N 1
ATOM 4935 C CA . THR B 1 100 ? 190.995 0.078 146.728 1.00 113.02 100 THR B CA 1
ATOM 4936 C C . THR B 1 100 ? 191.441 0.133 148.183 1.00 112.54 100 THR B C 1
ATOM 4937 O O . THR B 1 100 ? 191.467 1.219 148.772 1.00 122.49 100 THR B O 1
ATOM 4941 N N . VAL B 1 101 ? 191.791 -1.001 148.783 1.00 99.03 101 VAL B N 1
ATOM 4942 C CA . VAL B 1 101 ? 192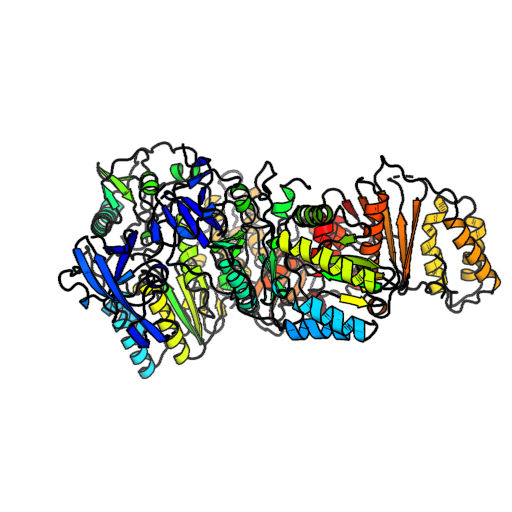.140 -1.067 150.197 1.00 106.39 101 VAL B CA 1
ATOM 4943 C C . VAL B 1 101 ? 193.567 -1.578 150.322 1.00 117.11 101 VAL B C 1
ATOM 4944 O O . VAL B 1 101 ? 193.898 -2.652 149.804 1.00 117.48 101 VAL B O 1
ATOM 4948 N N . LYS B 1 102 ? 194.405 -0.816 151.020 1.00 116.11 102 LYS B N 1
ATOM 4949 C CA . LYS B 1 102 ? 195.797 -1.179 151.248 1.00 120.18 102 LYS B CA 1
ATOM 4950 C C . LYS B 1 102 ? 195.943 -1.725 152.663 1.00 129.55 102 LYS B C 1
ATOM 4951 O O . LYS B 1 102 ? 195.691 -1.010 153.638 1.00 138.00 102 LYS B O 1
ATOM 4953 N N . LEU B 1 103 ? 196.343 -2.988 152.769 1.00 144.18 103 LEU B N 1
ATOM 4954 C CA . LEU B 1 103 ? 196.533 -3.596 154.073 1.00 146.49 103 LEU B CA 1
ATOM 4955 C C . LEU B 1 103 ? 197.792 -3.041 154.740 1.00 148.59 103 LEU B C 1
ATOM 4956 O O . LEU B 1 103 ? 198.758 -2.684 154.060 1.00 148.80 103 LEU B O 1
ATOM 4958 N N . PRO B 1 104 ? 197.806 -2.952 156.075 1.00 132.62 104 PRO B N 1
ATOM 4959 C CA . PRO B 1 104 ? 199.021 -2.497 156.764 1.00 124.35 104 PRO B CA 1
ATOM 4960 C C . PRO B 1 104 ? 200.126 -3.540 156.703 1.00 152.16 104 PRO B C 1
ATOM 4961 O O . PRO B 1 104 ? 200.214 -4.423 157.564 1.00 155.24 104 PRO B O 1
ATOM 4965 N N . VAL B 1 105 ? 200.979 -3.439 155.682 1.00 165.79 105 VAL B N 1
ATOM 4966 C CA . VAL B 1 105 ? 201.982 -4.471 155.439 1.00 171.90 105 VAL B CA 1
ATOM 4967 C C . VAL B 1 105 ? 203.021 -4.496 156.556 1.00 178.18 105 VAL B C 1
ATOM 4968 O O . VAL B 1 105 ? 203.466 -5.568 156.981 1.00 181.68 105 VAL B O 1
ATOM 4972 N N . GLN B 1 106 ? 203.417 -3.323 157.058 1.00 164.34 106 GLN B N 1
ATOM 4973 C CA . GLN B 1 106 ? 204.455 -3.279 158.084 1.00 153.61 106 GLN B CA 1
ATOM 4974 C C . GLN B 1 106 ? 203.930 -3.768 159.427 1.00 148.79 106 GLN B C 1
ATOM 4975 O O . GLN B 1 106 ? 204.654 -4.435 160.174 1.00 150.73 106 GLN B O 1
ATOM 4981 N N . ASP B 1 107 ? 202.677 -3.442 159.757 1.00 155.95 107 ASP B N 1
ATOM 4982 C CA . ASP B 1 107 ? 202.096 -3.932 161.003 1.00 152.36 107 ASP B CA 1
ATOM 4983 C C . ASP B 1 107 ? 201.886 -5.441 160.967 1.00 151.62 107 ASP B C 1
ATOM 4984 O O . ASP B 1 107 ? 201.959 -6.102 162.010 1.00 142.13 107 ASP B O 1
ATOM 4989 N N . PHE B 1 108 ? 201.620 -6.001 159.784 1.00 161.33 108 PHE B N 1
ATOM 4990 C CA . PHE B 1 108 ? 201.621 -7.453 159.638 1.00 152.66 108 PHE B CA 1
ATOM 4991 C C . PHE B 1 108 ? 203.024 -8.018 159.821 1.00 147.63 108 PHE B C 1
ATOM 4992 O O . PHE B 1 108 ? 203.199 -9.079 160.431 1.00 146.53 108 PHE B O 1
ATOM 5000 N N . LYS B 1 109 ? 204.033 -7.317 159.296 1.00 142.07 109 LYS B N 1
ATOM 5001 C CA . LYS B 1 109 ? 205.411 -7.785 159.395 1.00 135.32 109 LYS B CA 1
ATOM 5002 C C . LYS B 1 109 ? 205.896 -7.799 160.839 1.00 143.25 109 LYS B C 1
ATOM 5003 O O . LYS B 1 109 ? 206.561 -8.750 161.263 1.00 139.94 109 LYS B O 1
ATOM 5007 N N . LYS B 1 110 ? 205.577 -6.753 161.605 1.00 147.00 110 LYS B N 1
ATOM 5008 C CA . LYS B 1 110 ? 206.014 -6.686 162.996 1.00 130.24 110 LYS B CA 1
ATOM 5009 C C . LYS B 1 110 ? 205.326 -7.744 163.850 1.00 132.73 110 LYS B C 1
ATOM 5010 O O . LYS B 1 110 ? 205.933 -8.292 164.778 1.00 148.58 110 LYS B O 1
ATOM 5016 N N . GLU B 1 111 ? 204.056 -8.038 163.559 1.00 145.34 111 GLU B N 1
ATOM 5017 C CA . GLU B 1 111 ? 203.329 -9.047 164.324 1.00 148.30 111 GLU B CA 1
ATOM 5018 C C . GLU B 1 111 ? 203.986 -10.414 164.192 1.00 144.00 111 GLU B C 1
ATOM 5019 O O . GLU B 1 111 ? 204.194 -11.117 165.189 1.00 136.79 111 GLU B O 1
ATOM 5025 N N . LEU B 1 112 ? 204.314 -10.813 162.961 1.00 147.51 112 LEU B N 1
ATOM 5026 C CA . LEU B 1 112 ? 204.982 -12.093 162.753 1.00 142.24 112 LEU B CA 1
ATOM 5027 C C . LEU B 1 112 ? 206.337 -12.120 163.443 1.00 136.93 112 LEU B C 1
ATOM 5028 O O . LEU B 1 112 ? 206.809 -13.186 163.855 1.00 135.05 112 LEU B O 1
ATOM 5033 N N . ILE B 1 113 ? 206.972 -10.957 163.575 1.00 145.33 113 ILE B N 1
ATOM 5034 C CA . ILE B 1 113 ? 208.192 -10.844 164.366 1.00 145.63 113 ILE B CA 1
ATOM 5035 C C . ILE B 1 113 ? 207.896 -11.062 165.843 1.00 155.13 113 ILE B C 1
ATOM 5036 O O . ILE B 1 113 ? 208.569 -11.850 166.519 1.00 152.24 113 ILE B O 1
ATOM 5041 N N . ASN B 1 114 ? 206.880 -10.374 166.364 1.00 184.74 114 ASN B N 1
ATOM 5042 C CA . ASN B 1 114 ? 206.597 -10.441 167.794 1.00 185.31 114 ASN B CA 1
ATOM 5043 C C . ASN B 1 114 ? 206.023 -11.794 168.198 1.00 188.68 114 ASN B C 1
ATOM 5044 O O . ASN B 1 114 ? 206.279 -12.263 169.313 1.00 195.28 114 ASN B O 1
ATOM 5049 N N . LYS B 1 115 ? 205.252 -12.434 167.317 1.00 162.21 115 LYS B N 1
ATOM 5050 C CA . LYS B 1 115 ? 204.707 -13.751 167.619 1.00 154.68 115 LYS B CA 1
ATOM 5051 C C . LYS B 1 115 ? 205.757 -14.850 167.553 1.00 150.89 115 LYS B C 1
ATOM 5052 O O . LYS B 1 115 ? 205.500 -15.958 168.036 1.00 131.84 115 LYS B O 1
ATOM 5054 N N . ALA B 1 116 ? 206.923 -14.570 166.981 1.00 143.34 116 ALA B N 1
ATOM 5055 C CA . ALA B 1 116 ? 207.958 -15.579 166.773 1.00 144.38 116 ALA B CA 1
ATOM 5056 C C . ALA B 1 116 ? 208.628 -15.907 168.101 1.00 157.12 116 ALA B C 1
ATOM 5057 O O . ALA B 1 116 ? 209.496 -15.17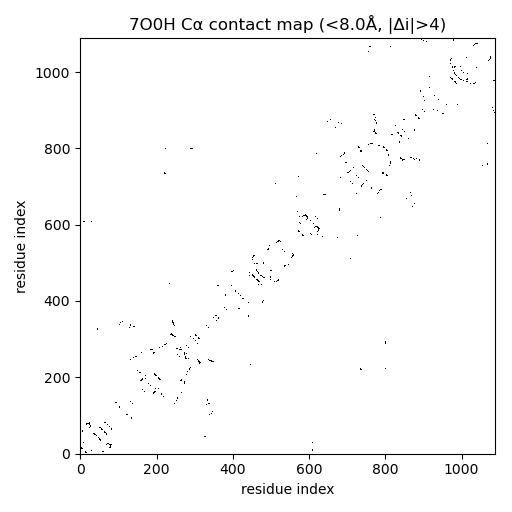0 168.573 1.00 162.40 116 ALA B O 1
ATOM 5059 N N . ASN B 1 117 ? 208.230 -17.024 168.709 1.00 153.15 117 ASN B N 1
ATOM 5060 C CA . ASN B 1 117 ? 208.890 -17.502 169.916 1.00 154.86 117 ASN B CA 1
ATOM 5061 C C . ASN B 1 117 ? 210.290 -17.999 169.577 1.00 159.80 117 ASN B C 1
ATOM 5062 O O . ASN B 1 117 ? 210.540 -19.209 169.547 1.00 165.47 117 ASN B O 1
ATOM 5064 N N . ILE B 1 118 ? 211.205 -17.068 169.309 1.00 159.69 118 ILE B N 1
ATOM 5065 C CA . ILE B 1 118 ? 212.578 -17.379 168.936 1.00 170.55 118 ILE B CA 1
ATOM 5066 C C . ILE B 1 118 ? 213.498 -16.370 169.610 1.00 173.52 118 ILE B C 1
ATOM 5067 O O . ILE B 1 118 ? 213.057 -15.340 170.124 1.00 161.39 118 ILE B O 1
ATOM 5069 N N . ASN B 1 119 ? 214.795 -16.674 169.593 1.00 207.35 119 ASN B N 1
ATOM 5070 C CA . ASN B 1 119 ? 215.768 -15.822 170.263 1.00 216.37 119 ASN B CA 1
ATOM 5071 C C . ASN B 1 119 ? 215.796 -14.437 169.621 1.00 207.74 119 ASN B C 1
ATOM 5072 O O . ASN B 1 119 ? 215.534 -14.274 168.426 1.00 204.48 119 ASN B O 1
ATOM 5077 N N . ASN B 1 120 ? 216.127 -13.430 170.436 1.00 191.83 120 ASN B N 1
ATOM 5078 C CA . ASN B 1 120 ? 215.818 -12.048 170.080 1.00 184.09 120 ASN B CA 1
ATOM 5079 C C . ASN B 1 120 ? 216.693 -11.540 168.940 1.00 179.72 120 ASN B C 1
ATOM 5080 O O . ASN B 1 120 ? 216.191 -10.889 168.017 1.00 179.57 120 ASN B O 1
ATOM 5085 N N . GLU B 1 121 ? 218.000 -11.812 168.987 1.00 176.12 121 GLU B N 1
ATOM 5086 C CA . GLU B 1 121 ? 218.878 -11.372 167.907 1.00 175.45 121 GLU B CA 1
ATOM 5087 C C . GLU B 1 121 ? 218.489 -12.016 166.580 1.00 164.77 121 GLU B C 1
ATOM 5088 O O . GLU B 1 121 ? 218.548 -11.369 165.528 1.00 157.03 121 GLU B O 1
ATOM 5094 N N . GLU B 1 122 ? 218.089 -13.290 166.605 1.00 165.99 122 GLU B N 1
ATOM 5095 C CA . GLU B 1 122 ? 217.605 -13.924 165.382 1.00 162.98 122 GLU B CA 1
ATOM 5096 C C . GLU B 1 122 ? 216.281 -13.317 164.936 1.00 162.70 122 GLU B C 1
ATOM 5097 O O . GLU B 1 122 ? 216.008 -13.224 163.734 1.00 144.36 122 GLU B O 1
ATOM 5099 N N . LYS B 1 123 ? 215.446 -12.899 165.890 1.00 164.33 123 LYS B N 1
ATOM 5100 C CA . LYS B 1 123 ? 214.176 -12.272 165.544 1.00 151.06 123 LYS B CA 1
ATOM 5101 C C . LYS B 1 123 ? 214.392 -10.972 164.778 1.00 150.35 123 LYS B C 1
ATOM 5102 O O . LYS B 1 123 ? 213.682 -10.693 163.804 1.00 148.28 123 LYS B O 1
ATOM 5108 N N . LYS B 1 124 ? 215.372 -10.168 165.196 1.00 146.98 124 LYS B N 1
ATOM 5109 C CA . LYS B 1 124 ? 215.704 -8.959 164.448 1.00 155.89 124 LYS B CA 1
ATOM 5110 C C . LYS B 1 124 ? 216.266 -9.301 163.074 1.00 153.41 124 LYS B C 1
ATOM 5111 O O . LYS B 1 124 ? 215.952 -8.632 162.081 1.00 141.27 124 LYS B O 1
ATOM 5117 N N . GLN B 1 125 ? 217.104 -10.338 163.000 1.00 152.48 125 GLN B N 1
ATOM 5118 C CA . GLN B 1 125 ? 217.657 -10.757 161.717 1.00 144.05 125 GLN B CA 1
ATOM 5119 C C . GLN B 1 125 ? 216.561 -11.228 160.771 1.00 144.77 125 GLN B C 1
ATOM 5120 O O . GLN B 1 125 ? 216.611 -10.948 159.568 1.00 141.19 125 GLN B O 1
ATOM 5122 N N . LEU B 1 126 ? 215.552 -11.931 161.288 1.00 143.50 126 LEU B N 1
ATOM 5123 C CA . LEU B 1 126 ? 214.441 -12.318 160.422 1.00 131.27 126 LEU B CA 1
ATOM 5124 C C . LEU B 1 126 ? 213.677 -11.095 159.941 1.00 141.20 126 LEU B C 1
ATOM 5125 O O . LEU B 1 126 ? 213.297 -11.017 158.766 1.00 138.88 126 LEU B O 1
ATOM 5130 N N . ALA B 1 127 ? 213.435 -10.134 160.836 1.00 138.71 127 ALA B N 1
ATOM 5131 C CA . ALA B 1 127 ? 212.779 -8.892 160.430 1.00 132.01 127 ALA B CA 1
ATOM 5132 C C . ALA B 1 127 ? 213.495 -8.255 159.249 1.00 128.95 127 ALA B C 1
ATOM 5133 O O . ALA B 1 127 ? 212.855 -7.751 158.319 1.00 134.81 127 ALA B O 1
ATOM 5135 N N . LYS B 1 128 ? 214.829 -8.281 159.268 1.00 132.95 128 LYS B N 1
ATOM 5136 C CA . LYS B 1 128 ? 215.595 -7.757 158.146 1.00 127.17 128 LYS B CA 1
ATOM 5137 C C . LYS B 1 128 ? 215.325 -8.556 156.880 1.00 133.42 128 LYS B C 1
ATOM 5138 O O . LYS B 1 128 ? 215.181 -7.981 155.796 1.00 150.52 128 LYS B O 1
ATOM 5140 N N . LEU B 1 129 ? 215.236 -9.884 156.997 1.00 128.09 129 LEU B N 1
ATOM 5141 C CA . LEU B 1 129 ? 214.934 -10.703 155.827 1.00 148.10 129 LEU B CA 1
ATOM 5142 C C . LEU B 1 129 ? 213.508 -10.469 155.336 1.00 133.30 129 LEU B C 1
ATOM 5143 O O . LEU B 1 129 ? 213.277 -10.348 154.127 1.00 123.33 129 LEU B O 1
ATOM 5148 N N . LEU B 1 130 ? 212.540 -10.400 156.257 1.00 135.64 130 LEU B N 1
ATOM 5149 C CA . LEU B 1 130 ? 211.155 -10.128 155.870 1.00 125.94 130 LEU B CA 1
ATOM 5150 C C . LEU B 1 130 ? 211.049 -8.828 155.084 1.00 128.87 130 LEU B C 1
ATOM 5151 O O . LEU B 1 130 ? 210.410 -8.778 154.026 1.00 130.37 130 LEU B O 1
ATOM 5156 N N . ASP B 1 131 ? 211.677 -7.762 155.588 1.00 140.00 131 ASP B N 1
ATOM 5157 C CA . ASP B 1 131 ? 211.642 -6.474 154.902 1.00 141.13 131 ASP B CA 1
ATOM 5158 C C . ASP B 1 131 ? 212.282 -6.554 153.522 1.00 139.83 131 ASP B C 1
ATOM 5159 O O . ASP B 1 131 ? 211.899 -5.807 152.615 1.00 142.83 131 ASP B O 1
ATOM 5164 N N . LYS B 1 132 ? 213.259 -7.447 153.345 1.00 128.84 132 LYS B N 1
ATOM 5165 C CA . LYS B 1 132 ? 213.959 -7.538 152.068 1.00 139.82 132 LYS B CA 1
ATOM 5166 C C . LYS B 1 132 ? 213.016 -7.921 150.930 1.00 135.78 132 LYS B C 1
ATOM 5167 O O . LYS B 1 132 ? 213.247 -7.538 149.777 1.00 128.26 132 LYS B O 1
ATOM 5173 N N . TYR B 1 133 ? 211.936 -8.643 151.232 1.00 151.58 133 TYR B N 1
ATOM 5174 C CA . TYR B 1 133 ? 211.028 -9.119 150.193 1.00 141.48 133 TYR B CA 1
ATOM 5175 C C . TYR B 1 133 ? 209.669 -8.423 150.224 1.00 135.92 133 TYR B C 1
ATOM 5176 O O . TYR B 1 133 ? 208.635 -9.100 150.211 1.00 134.70 133 TYR B O 1
ATOM 5185 N N . ASP B 1 134 ? 209.643 -7.086 150.233 1.00 128.62 134 ASP B N 1
ATOM 5186 C CA . ASP B 1 134 ? 208.376 -6.356 150.222 1.00 136.90 134 ASP B CA 1
ATOM 5187 C C . ASP B 1 134 ? 207.580 -6.576 148.937 1.00 128.62 134 ASP B C 1
ATOM 5188 O O . ASP B 1 134 ? 206.440 -6.107 148.822 1.00 118.58 134 ASP B O 1
ATOM 5193 N N . VAL B 1 135 ? 208.158 -7.286 147.967 1.00 124.06 135 VAL B N 1
ATOM 5194 C CA . VAL B 1 135 ? 207.440 -7.578 146.731 1.00 114.47 135 VAL B CA 1
ATOM 5195 C C . VAL B 1 135 ? 206.682 -8.903 146.778 1.00 113.21 135 VAL B C 1
ATOM 5196 O O . VAL B 1 135 ? 205.797 -9.131 145.939 1.00 125.43 135 VAL B O 1
ATOM 5200 N N . LEU B 1 136 ? 207.000 -9.786 147.728 1.00 103.91 136 LEU B N 1
ATOM 5201 C CA . LEU B 1 136 ? 206.245 -11.028 147.865 1.00 107.26 136 LEU B CA 1
ATOM 5202 C C . LEU B 1 136 ? 204.963 -10.840 148.661 1.00 113.87 136 LEU B C 1
ATOM 5203 O O . LEU B 1 136 ? 203.999 -11.588 148.459 1.00 114.10 136 LEU B O 1
ATOM 5208 N N . TRP B 1 137 ? 204.925 -9.862 149.560 1.00 106.67 137 TRP B N 1
ATOM 5209 C CA . TRP B 1 137 ? 203.755 -9.691 150.403 1.00 113.48 137 TRP B CA 1
ATOM 5210 C C . TRP B 1 137 ? 202.678 -8.900 149.671 1.00 114.97 137 TRP B C 1
ATOM 5211 O O . TRP B 1 137 ? 202.949 -8.140 148.738 1.00 116.02 137 TRP B O 1
ATOM 5222 N N . GLN B 1 138 ? 201.437 -9.094 150.106 1.00 117.38 138 GLN B N 1
ATOM 5223 C CA . GLN B 1 138 ? 200.301 -8.389 149.529 1.00 116.36 138 GLN B CA 1
ATOM 5224 C C . GLN B 1 138 ? 200.038 -7.125 150.342 1.00 108.94 138 GLN B C 1
ATOM 5225 O O . GLN B 1 138 ? 199.867 -7.184 151.566 1.00 129.72 138 GLN B O 1
ATOM 5231 N N . GLN B 1 139 ? 200.080 -5.976 149.670 1.00 107.45 139 GLN B N 1
ATOM 5232 C CA . GLN B 1 139 ? 199.745 -4.701 150.286 1.00 122.70 139 GLN B CA 1
ATOM 5233 C C . GLN B 1 139 ? 198.388 -4.192 149.830 1.00 120.32 139 GLN B C 1
ATOM 5234 O O . GLN B 1 139 ? 198.036 -3.046 150.122 1.00 132.28 139 GLN B O 1
ATOM 5240 N N . TRP B 1 140 ? 197.627 -5.015 149.113 1.00 124.59 140 TRP B N 1
ATOM 5241 C CA . TRP B 1 140 ? 196.390 -4.578 148.484 1.00 113.02 140 TRP B CA 1
ATOM 5242 C C . TRP B 1 140 ? 195.329 -5.650 148.658 1.00 106.35 140 TRP B C 1
ATOM 5243 O O . TRP B 1 140 ? 195.592 -6.833 148.425 1.00 98.64 140 TRP B O 1
ATOM 5254 N N . GLU B 1 141 ? 194.136 -5.232 149.070 1.00 116.99 141 GLU B N 1
ATOM 5255 C CA . GLU B 1 141 ? 193.016 -6.154 149.182 1.00 100.72 141 GLU B CA 1
ATOM 5256 C C . GLU B 1 141 ? 192.629 -6.654 147.796 1.00 98.72 141 GLU B C 1
ATOM 5257 O O . GLU B 1 141 ? 192.542 -5.869 146.847 1.00 106.36 141 GLU B O 1
ATOM 5263 N N . ASN B 1 142 ? 192.404 -7.965 147.681 1.00 93.17 142 ASN B N 1
ATOM 5264 C CA . ASN B 1 142 ? 192.056 -8.616 146.415 1.00 102.21 142 ASN B CA 1
ATOM 5265 C C . ASN B 1 142 ? 193.174 -8.497 145.381 1.00 92.83 142 ASN B C 1
ATOM 5266 O O . ASN B 1 142 ? 192.915 -8.445 144.176 1.00 90.75 142 ASN B O 1
ATOM 5271 N N . GLN B 1 143 ? 194.425 -8.455 145.832 1.00 90.06 143 GLN B N 1
ATOM 5272 C CA . GLN B 1 143 ? 195.554 -8.457 144.913 1.00 99.16 143 GLN B CA 1
ATOM 5273 C C . GLN B 1 143 ? 195.843 -9.877 144.445 1.00 94.02 143 GLN B C 1
ATOM 5274 O O . GLN B 1 143 ? 195.741 -10.835 145.217 1.00 100.65 143 GLN B O 1
ATOM 5280 N N . VAL B 1 144 ? 196.202 -10.009 143.171 1.00 86.68 144 VAL B N 1
ATOM 5281 C CA . VAL B 1 144 ? 196.481 -11.307 142.576 1.00 87.23 144 VAL B CA 1
ATOM 5282 C C . VAL B 1 144 ? 197.941 -11.355 142.149 1.00 79.00 144 VAL B C 1
ATOM 5283 O O . VAL B 1 144 ? 198.596 -10.327 141.960 1.00 86.10 144 VAL B O 1
ATOM 5287 N N . GLY B 1 145 ? 198.446 -12.571 142.005 1.00 78.87 145 GLY B N 1
ATOM 5288 C CA . GLY B 1 145 ? 199.763 -12.811 141.452 1.00 83.34 145 GLY B CA 1
ATOM 5289 C C . GLY B 1 145 ? 199.698 -13.081 139.966 1.00 81.40 145 GLY B C 1
ATOM 5290 O O . GLY B 1 145 ? 198.812 -12.588 139.261 1.00 99.77 145 GLY B O 1
ATOM 5291 N N . HIS B 1 146 ? 200.651 -13.879 139.484 1.00 70.24 146 HIS B N 1
ATOM 5292 C CA . HIS B 1 146 ? 200.651 -14.331 138.097 1.00 86.05 146 HIS B CA 1
ATOM 5293 C C . HIS B 1 146 ? 201.716 -15.399 137.893 1.00 95.91 146 HIS B C 1
ATOM 5294 O O . HIS B 1 146 ? 202.910 -15.126 138.051 1.00 109.38 146 HIS B O 1
ATOM 5301 N N . ARG B 1 147 ? 201.303 -16.611 137.537 1.00 91.45 147 ARG B N 1
ATOM 5302 C CA . ARG B 1 147 ? 202.242 -17.675 137.213 1.00 101.33 147 ARG B CA 1
ATOM 5303 C C . ARG B 1 147 ? 202.575 -17.623 135.729 1.00 99.32 147 ARG B C 1
ATOM 5304 O O . ARG B 1 147 ? 201.677 -17.509 134.889 1.00 108.51 147 ARG B O 1
ATOM 5312 N N . LYS B 1 148 ? 203.866 -17.711 135.411 1.00 101.99 148 LYS B N 1
ATOM 5313 C CA . LYS B 1 148 ? 204.311 -17.716 134.023 1.00 105.81 148 LYS B CA 1
ATOM 5314 C C . LYS B 1 148 ? 204.194 -19.114 133.428 1.00 117.07 148 LYS B C 1
ATOM 5315 O O . LYS B 1 148 ? 204.910 -19.458 132.482 1.00 116.34 148 LYS B O 1
ATOM 5319 N N . ILE B 1 149 ? 203.298 -19.926 133.980 1.00 120.75 149 ILE B N 1
ATOM 5320 C CA . ILE B 1 149 ? 203.056 -21.278 133.487 1.00 110.73 149 ILE B CA 1
ATOM 5321 C C . ILE B 1 149 ? 202.173 -21.191 132.249 1.00 104.18 149 ILE B C 1
ATOM 5322 O O . ILE B 1 149 ? 201.421 -20.217 132.095 1.00 98.78 149 ILE B O 1
ATOM 5324 N N . PRO B 1 150 ? 202.243 -22.156 131.337 1.00 103.67 150 PRO B N 1
ATOM 5325 C CA . PRO B 1 150 ? 201.307 -22.185 130.212 1.00 103.07 150 PRO B CA 1
ATOM 5326 C C . PRO B 1 150 ? 199.879 -22.291 130.714 1.00 106.68 150 PRO B C 1
ATOM 5327 O O . PRO B 1 150 ? 199.601 -23.044 131.660 1.00 107.28 150 PRO B O 1
ATOM 5331 N N . PRO B 1 151 ? 198.948 -21.561 130.106 1.00 99.84 151 PRO B N 1
ATOM 5332 C CA . PRO B 1 151 ? 197.599 -21.472 130.672 1.00 90.67 151 PRO B CA 1
ATOM 5333 C C . PRO B 1 151 ? 196.870 -22.808 130.639 1.00 83.07 151 PRO B C 1
ATOM 5334 O O . PRO B 1 151 ? 197.130 -23.669 129.793 1.00 78.55 151 PRO B O 1
ATOM 5338 N N . HIS B 1 152 ? 195.949 -22.971 131.588 1.00 75.52 152 HIS B N 1
ATOM 5339 C CA . HIS B 1 152 ? 195.247 -24.230 131.797 1.00 73.97 152 HIS B CA 1
ATOM 5340 C C . HIS B 1 152 ? 194.017 -24.318 130.906 1.00 76.25 152 HIS B C 1
ATOM 5341 O O . HIS B 1 152 ? 193.198 -23.395 130.873 1.00 80.82 152 HIS B O 1
ATOM 5348 N N . ASN B 1 153 ? 193.890 -25.430 130.188 1.00 74.65 153 ASN B N 1
ATOM 5349 C CA . ASN B 1 153 ? 192.697 -25.717 129.393 1.00 66.56 153 ASN B CA 1
ATOM 5350 C C . ASN B 1 153 ? 191.723 -26.433 130.318 1.00 68.90 153 ASN B C 1
ATOM 5351 O O . ASN B 1 153 ? 191.844 -27.637 130.554 1.00 86.51 153 ASN B O 1
ATOM 5356 N N . ILE B 1 154 ? 190.754 -25.688 130.852 1.00 67.09 154 ILE B N 1
ATOM 5357 C CA . ILE B 1 154 ? 189.820 -26.239 131.828 1.00 77.14 154 ILE B CA 1
ATOM 5358 C C . ILE B 1 154 ? 188.510 -26.700 131.207 1.00 77.55 154 ILE B C 1
ATOM 5359 O O . ILE B 1 154 ? 187.684 -27.301 131.915 1.00 74.17 154 ILE B O 1
ATOM 5364 N N . ALA B 1 155 ? 188.285 -26.440 129.920 1.00 76.30 155 ALA B N 1
ATOM 5365 C CA . ALA B 1 155 ? 187.061 -26.893 129.275 1.00 74.85 155 ALA B CA 1
ATOM 5366 C C . ALA B 1 155 ? 187.209 -28.324 128.779 1.00 82.34 155 ALA B C 1
ATOM 5367 O O . ALA B 1 155 ? 186.984 -28.608 127.598 1.00 87.86 155 ALA B O 1
ATOM 5369 N N . THR B 1 156 ? 187.569 -29.233 129.681 1.00 87.58 156 THR B N 1
ATOM 5370 C CA . THR B 1 156 ? 187.908 -30.599 129.313 1.00 72.14 156 THR B CA 1
ATOM 5371 C C . THR B 1 156 ? 186.702 -31.530 129.279 1.00 73.43 156 THR B C 1
ATOM 5372 O O . THR B 1 156 ? 186.883 -32.749 129.199 1.00 89.68 156 THR B O 1
ATOM 5376 N N . GLY B 1 157 ? 185.486 -30.992 129.325 1.00 91.56 157 GLY B N 1
ATOM 5377 C CA . GLY B 1 157 ? 184.299 -31.799 129.143 1.00 75.91 157 GLY B CA 1
ATOM 5378 C C . GLY B 1 157 ? 183.992 -32.031 127.675 1.00 79.52 157 GLY B C 1
ATOM 5379 O O . GLY B 1 157 ? 184.659 -31.521 126.773 1.00 82.56 157 GLY B O 1
ATOM 5380 N N . THR B 1 158 ? 182.955 -32.830 127.436 1.00 80.90 158 THR B N 1
ATOM 5381 C CA . THR B 1 158 ? 182.494 -33.100 126.081 1.00 93.45 158 THR B CA 1
ATOM 5382 C C . THR B 1 158 ? 181.121 -32.529 125.778 1.00 82.27 158 THR B C 1
ATOM 5383 O O . THR B 1 158 ? 180.879 -32.115 124.643 1.00 91.82 158 THR B O 1
ATOM 5387 N N . VAL B 1 159 ? 180.218 -32.499 126.753 1.00 71.76 159 VAL B N 1
ATOM 5388 C CA . VAL B 1 159 ? 178.922 -31.852 126.603 1.00 86.95 159 VAL B CA 1
ATOM 5389 C C . VAL B 1 159 ? 178.935 -30.567 127.420 1.00 92.70 159 VAL B C 1
ATOM 5390 O O . VAL B 1 159 ? 179.540 -30.505 128.498 1.00 81.31 159 VAL B O 1
ATOM 5394 N N . ALA B 1 160 ? 178.296 -29.531 126.887 1.00 81.67 160 ALA B N 1
ATOM 5395 C CA . ALA B 1 160 ? 178.302 -28.238 127.550 1.00 61.68 160 ALA B CA 1
ATOM 5396 C C . ALA B 1 160 ? 177.274 -28.206 128.678 1.00 60.06 160 ALA B C 1
ATOM 5397 O O . ALA B 1 160 ? 176.221 -28.844 128.590 1.00 68.18 160 ALA B O 1
ATOM 5399 N N . PRO B 1 161 ? 177.558 -27.472 129.751 1.00 55.94 161 PRO B N 1
ATOM 5400 C CA . PRO B 1 161 ? 176.566 -27.332 130.822 1.00 56.96 161 PRO B CA 1
ATOM 5401 C C . PRO B 1 161 ? 175.412 -26.451 130.374 1.00 71.31 161 PRO B C 1
ATOM 5402 O O . PRO B 1 161 ? 175.601 -25.459 129.664 1.00 70.18 161 PRO B O 1
ATOM 5406 N N . ARG B 1 162 ? 174.207 -26.830 130.784 1.00 70.43 162 ARG B N 1
ATOM 5407 C CA . ARG B 1 162 ? 173.043 -26.003 130.505 1.00 55.75 162 ARG B CA 1
ATOM 5408 C C . ARG B 1 162 ? 173.181 -24.669 131.233 1.00 68.14 162 ARG B C 1
ATOM 5409 O O . ARG B 1 162 ? 173.505 -24.653 132.429 1.00 62.60 162 ARG B O 1
ATOM 5417 N N . PRO B 1 163 ? 172.977 -23.541 130.553 1.00 57.94 163 PRO B N 1
ATOM 5418 C CA . PRO B 1 163 ? 173.024 -22.247 131.241 1.00 46.03 163 PRO B CA 1
ATOM 5419 C C . PRO B 1 163 ? 172.035 -22.205 132.395 1.00 53.81 163 PRO B C 1
ATOM 5420 O O . PRO B 1 163 ? 170.965 -22.817 132.349 1.00 59.00 163 PRO B O 1
ATOM 5424 N N . GLN B 1 164 ? 172.406 -21.471 133.439 1.00 47.46 164 GLN B N 1
ATOM 5425 C CA . GLN B 1 164 ? 171.670 -21.472 134.692 1.00 57.87 164 GLN B CA 1
ATOM 5426 C C . GLN B 1 164 ? 171.085 -20.095 134.979 1.00 61.05 164 GLN B C 1
ATOM 5427 O O . GLN B 1 164 ? 171.666 -19.065 134.624 1.00 61.05 164 GLN B O 1
ATOM 5433 N N . ARG B 1 165 ? 169.930 -20.094 135.639 1.00 59.00 165 ARG B N 1
ATOM 5434 C CA . ARG B 1 165 ? 169.190 -18.875 135.917 1.00 57.39 165 ARG B CA 1
ATOM 5435 C C . ARG B 1 165 ? 169.716 -18.199 137.184 1.00 61.51 165 ARG B C 1
ATOM 5436 O O . ARG B 1 165 ? 170.472 -18.780 137.967 1.00 52.37 165 ARG B O 1
ATOM 5444 N N . GLN B 1 166 ? 169.297 -16.948 137.384 1.00 70.35 166 GLN B N 1
ATOM 5445 C CA . GLN B 1 166 ? 169.833 -16.109 138.447 1.00 46.80 166 GLN B CA 1
ATOM 5446 C C . GLN B 1 166 ? 168.716 -15.295 139.084 1.00 47.20 166 GLN B C 1
ATOM 5447 O O . GLN B 1 166 ? 167.834 -14.788 138.385 1.00 59.97 166 GLN B O 1
ATOM 5453 N N . TYR B 1 167 ? 168.761 -15.168 140.408 1.00 50.04 167 TYR B N 1
ATOM 5454 C CA . TYR B 1 167 ? 167.776 -14.417 141.171 1.00 52.75 167 TYR B CA 1
ATOM 5455 C C . TYR B 1 167 ? 168.421 -13.164 141.754 1.00 77.90 167 TYR B C 1
ATOM 5456 O O . TYR B 1 167 ? 169.646 -13.062 141.855 1.00 75.36 167 TYR B O 1
ATOM 5465 N N . HIS B 1 168 ? 167.574 -12.206 142.132 1.00 75.13 168 HIS B N 1
ATOM 5466 C CA . HIS B 1 168 ? 168.055 -10.910 142.592 1.00 94.49 168 HIS B CA 1
ATOM 5467 C C . HIS B 1 168 ? 168.939 -11.070 143.828 1.00 87.07 168 HIS B C 1
ATOM 5468 O O . HIS B 1 168 ? 168.736 -11.961 144.658 1.00 70.79 168 HIS B O 1
ATOM 5475 N N . ILE B 1 169 ? 169.930 -10.189 143.940 1.00 89.91 169 ILE B N 1
ATOM 5476 C CA . ILE B 1 169 ? 170.982 -10.278 144.946 1.00 88.68 169 ILE B CA 1
ATOM 5477 C C . ILE B 1 169 ? 170.737 -9.223 146.017 1.00 90.32 169 ILE B C 1
ATOM 5478 O O . ILE B 1 169 ? 170.282 -8.113 145.716 1.00 91.99 169 ILE B O 1
ATOM 5483 N N . ASN B 1 170 ? 171.038 -9.574 147.269 1.00 83.51 170 ASN B N 1
ATOM 5484 C CA . ASN B 1 170 ? 170.830 -8.662 148.389 1.00 78.31 170 ASN B CA 1
ATOM 5485 C C . ASN B 1 170 ? 171.581 -7.358 148.155 1.00 83.10 170 ASN B C 1
ATOM 5486 O O . ASN B 1 170 ? 172.795 -7.363 147.930 1.00 83.99 170 ASN B O 1
ATOM 5491 N N . THR B 1 171 ? 170.853 -6.241 148.216 1.00 97.59 171 THR B N 1
ATOM 5492 C CA . THR B 1 171 ? 171.411 -4.968 147.773 1.00 87.45 171 THR B CA 1
ATOM 5493 C C . THR B 1 171 ? 172.528 -4.481 148.688 1.00 88.51 171 THR B C 1
ATOM 5494 O O . THR B 1 171 ? 173.420 -3.753 148.238 1.00 89.49 171 THR B O 1
ATOM 5498 N N . LYS B 1 172 ? 172.509 -4.869 149.964 1.00 74.63 172 LYS B N 1
ATOM 5499 C CA . LYS B 1 172 ? 173.609 -4.504 150.848 1.00 85.70 172 LYS B CA 1
ATOM 5500 C C . LYS B 1 172 ? 174.880 -5.264 150.497 1.00 94.31 172 LYS B C 1
ATOM 5501 O O . LYS B 1 172 ? 175.985 -4.807 150.812 1.00 101.45 172 LYS B O 1
ATOM 5503 N N . ALA B 1 173 ? 174.747 -6.419 149.845 1.00 89.40 173 ALA B N 1
ATOM 5504 C CA . ALA B 1 173 ? 175.906 -7.233 149.502 1.00 92.95 173 ALA B CA 1
ATOM 5505 C C . ALA B 1 173 ? 176.610 -6.757 148.243 1.00 89.30 173 ALA B C 1
ATOM 5506 O O . ALA B 1 173 ? 177.741 -7.181 147.983 1.00 90.80 173 ALA B O 1
ATOM 5508 N N . LYS B 1 174 ? 175.969 -5.887 147.460 1.00 84.64 174 LYS B N 1
ATOM 5509 C CA . LYS B 1 174 ? 176.523 -5.535 146.153 1.00 81.38 174 LYS B CA 1
ATOM 5510 C C . LYS B 1 174 ? 177.789 -4.689 146.249 1.00 74.83 174 LYS B C 1
ATOM 5511 O O . LYS B 1 174 ? 178.770 -5.016 145.559 1.00 72.02 174 LYS B O 1
ATOM 5517 N N . PRO B 1 175 ? 177.859 -3.623 147.059 1.00 80.70 175 PRO B N 1
ATOM 5518 C CA . PRO B 1 175 ? 179.079 -2.799 147.034 1.00 85.53 175 PRO B CA 1
ATOM 5519 C C . PRO B 1 175 ? 180.323 -3.537 147.500 1.00 91.63 175 PRO B C 1
ATOM 5520 O O . PRO B 1 175 ? 181.421 -3.243 147.007 1.00 82.12 175 PRO B O 1
ATOM 5524 N N . SER B 1 176 ? 180.193 -4.487 148.430 1.00 86.83 176 SER B N 1
ATOM 5525 C CA . SER B 1 176 ? 181.332 -5.325 148.796 1.00 72.82 176 SER B CA 1
ATOM 5526 C C . SER B 1 176 ? 181.800 -6.145 147.600 1.00 76.69 176 SER B C 1
ATOM 5527 O O . SER B 1 176 ? 182.974 -6.099 147.213 1.00 80.32 176 SER B O 1
ATOM 5530 N N . ILE B 1 177 ? 180.880 -6.898 146.994 1.00 74.80 177 ILE B N 1
ATOM 5531 C CA . ILE B 1 177 ? 181.220 -7.722 145.839 1.00 68.07 177 ILE B CA 1
ATOM 5532 C C . ILE B 1 177 ? 181.673 -6.851 144.676 1.00 68.46 177 ILE B C 1
ATOM 5533 O O . ILE B 1 177 ? 182.594 -7.211 143.933 1.00 59.25 177 ILE B O 1
ATOM 5538 N N . GLN B 1 178 ? 181.042 -5.685 144.507 1.00 84.43 178 GLN B N 1
ATOM 5539 C CA . GLN B 1 178 ? 181.400 -4.801 143.401 1.00 76.31 178 GLN B CA 1
ATOM 5540 C C . GLN B 1 178 ? 182.833 -4.306 143.534 1.00 73.07 178 GLN B C 1
ATOM 5541 O O . GLN B 1 178 ? 183.566 -4.231 142.541 1.00 68.84 178 GLN B O 1
ATOM 5547 N N . GLN B 1 179 ? 183.252 -3.962 144.754 1.00 71.98 179 GLN B N 1
ATOM 5548 C CA . GLN B 1 179 ? 184.636 -3.555 144.968 1.00 80.94 179 GLN B CA 1
ATOM 5549 C C . GLN B 1 179 ? 185.595 -4.692 144.642 1.00 73.66 179 GLN B C 1
ATOM 5550 O O . GLN B 1 179 ? 186.656 -4.470 144.045 1.00 73.62 179 GLN B O 1
ATOM 5556 N N . VAL B 1 180 ? 185.231 -5.921 145.013 1.00 68.97 180 VAL B N 1
ATOM 5557 C CA . VAL B 1 180 ? 186.069 -7.075 144.697 1.00 67.36 180 VAL B CA 1
ATOM 5558 C C . VAL B 1 180 ? 186.146 -7.272 143.188 1.00 68.81 180 VAL B C 1
ATOM 5559 O O . VAL B 1 180 ? 187.225 -7.492 142.626 1.00 56.78 180 VAL B O 1
ATOM 5563 N N . ILE B 1 181 ? 185.000 -7.184 142.507 1.00 78.22 181 ILE B N 1
ATOM 5564 C CA . ILE B 1 181 ? 184.992 -7.325 141.053 1.00 73.63 181 ILE B CA 1
ATOM 5565 C C . ILE B 1 181 ? 185.730 -6.163 140.399 1.00 76.99 181 ILE B C 1
ATOM 5566 O O . ILE B 1 181 ? 186.467 -6.348 139.422 1.00 69.38 181 ILE B O 1
ATOM 5571 N N . ASP B 1 182 ? 185.548 -4.948 140.925 1.00 81.79 182 ASP B N 1
ATOM 5572 C CA . ASP B 1 182 ? 186.238 -3.789 140.366 1.00 76.46 182 ASP B CA 1
ATOM 5573 C C . ASP B 1 182 ? 187.748 -3.949 140.467 1.00 73.73 182 ASP B C 1
ATOM 5574 O O . ASP B 1 182 ? 188.483 -3.581 139.543 1.00 68.10 182 ASP B O 1
ATOM 5579 N N . ASP B 1 183 ? 188.230 -4.502 141.582 1.00 72.15 183 ASP B N 1
ATOM 5580 C CA . ASP B 1 183 ? 189.659 -4.759 141.720 1.00 79.04 183 ASP B CA 1
ATOM 5581 C C . ASP B 1 183 ? 190.114 -5.849 140.758 1.00 85.61 183 ASP B C 1
ATOM 5582 O O . ASP B 1 183 ? 191.169 -5.725 140.125 1.00 72.13 183 ASP B O 1
ATOM 5587 N N . LEU B 1 184 ? 189.324 -6.919 140.627 1.00 83.14 184 LEU B N 1
ATOM 5588 C CA . LEU B 1 184 ? 189.698 -8.014 139.739 1.00 69.29 184 LEU B CA 1
ATOM 5589 C C . LEU B 1 184 ? 189.656 -7.591 138.277 1.00 75.56 184 LEU B C 1
ATOM 5590 O O . LEU B 1 184 ? 190.416 -8.121 137.459 1.00 70.83 184 LEU B O 1
ATOM 5595 N N . LEU B 1 185 ? 188.778 -6.647 137.931 1.00 76.16 185 LEU B N 1
ATOM 5596 C CA . LEU B 1 185 ? 188.734 -6.151 136.559 1.00 70.55 185 LEU B CA 1
ATOM 5597 C C . LEU B 1 185 ? 189.985 -5.352 136.224 1.00 74.03 185 LEU B C 1
ATOM 5598 O O . LEU B 1 185 ? 190.551 -5.502 135.135 1.00 63.66 185 LEU B O 1
ATOM 5603 N N . LYS B 1 186 ? 190.430 -4.498 137.149 1.00 75.48 186 LYS B N 1
ATOM 5604 C CA . LYS B 1 186 ? 191.586 -3.647 136.887 1.00 81.21 186 LYS B CA 1
ATOM 5605 C C . LYS B 1 186 ? 192.856 -4.466 136.696 1.00 76.77 186 LYS B C 1
ATOM 5606 O O . LYS B 1 186 ? 193.756 -4.052 135.957 1.00 87.68 186 LYS B O 1
ATOM 5612 N N . GLN B 1 187 ? 192.947 -5.625 137.348 1.00 81.01 187 GLN B N 1
ATOM 5613 C CA . GLN B 1 187 ? 194.100 -6.502 137.188 1.00 85.67 187 GLN B CA 1
ATOM 5614 C C . GLN B 1 187 ? 193.991 -7.405 135.968 1.00 71.09 187 GLN B C 1
ATOM 5615 O O . GLN B 1 187 ? 194.996 -8.004 135.569 1.00 71.52 187 GLN B O 1
ATOM 5621 N N . GLY B 1 188 ? 192.811 -7.514 135.368 1.00 74.10 188 GLY B N 1
ATOM 5622 C CA . GLY B 1 188 ? 192.607 -8.395 134.241 1.00 76.89 188 GLY B CA 1
ATOM 5623 C C . GLY B 1 188 ? 192.158 -9.791 134.597 1.00 73.51 188 GLY B C 1
ATOM 5624 O O . GLY B 1 188 ? 192.136 -10.659 133.716 1.00 74.76 188 GLY B O 1
ATOM 5625 N N . VAL B 1 189 ? 191.808 -10.042 135.860 1.00 72.54 189 VAL B N 1
ATOM 5626 C CA . VAL B 1 189 ? 191.335 -11.366 136.245 1.00 77.07 189 VAL B CA 1
ATOM 5627 C C . VAL B 1 189 ? 189.926 -11.597 135.716 1.00 81.24 189 VAL B C 1
ATOM 5628 O O . VAL B 1 189 ? 189.606 -12.676 135.202 1.00 78.32 189 VAL B O 1
ATOM 5632 N N . LEU B 1 190 ? 189.067 -10.590 135.831 1.00 76.00 190 LEU B N 1
ATOM 5633 C CA . LEU B 1 190 ? 187.712 -10.629 135.307 1.00 56.77 190 LEU B CA 1
ATOM 5634 C C . LEU B 1 190 ? 187.601 -9.671 134.129 1.00 64.02 190 LEU B C 1
ATOM 5635 O O . LEU B 1 190 ? 188.136 -8.558 134.172 1.00 68.19 190 LEU B O 1
ATOM 5640 N N . ILE B 1 191 ? 186.921 -10.108 133.069 1.00 63.67 191 ILE B N 1
ATOM 5641 C CA . ILE B 1 191 ? 186.617 -9.247 131.933 1.00 68.30 191 ILE B CA 1
ATOM 5642 C C . ILE B 1 191 ? 185.142 -9.395 131.584 1.00 64.13 191 ILE B C 1
ATOM 5643 O O . ILE B 1 191 ? 184.531 -10.446 131.808 1.00 61.74 191 ILE B O 1
ATOM 5648 N N . LYS B 1 192 ? 184.566 -8.325 131.040 1.00 72.54 192 LYS B N 1
ATOM 5649 C CA . LYS B 1 192 ? 183.164 -8.326 130.637 1.00 65.92 192 LYS B CA 1
ATOM 5650 C C . LYS B 1 192 ? 183.058 -8.932 129.243 1.00 71.31 192 LYS B C 1
ATOM 5651 O O . LYS B 1 192 ? 183.466 -8.315 128.253 1.00 54.58 192 LYS B O 1
ATOM 5657 N N . GLN B 1 193 ? 182.513 -10.143 129.167 1.00 75.42 193 GLN B N 1
ATOM 5658 C CA . GLN B 1 193 ? 182.426 -10.887 127.920 1.00 74.89 193 GLN B CA 1
ATOM 5659 C C . GLN B 1 193 ? 181.153 -11.716 127.937 1.00 71.99 193 GLN B C 1
ATOM 5660 O O . GLN B 1 193 ? 180.780 -12.260 128.979 1.00 73.03 193 GLN B O 1
ATOM 5666 N N . THR B 1 194 ? 180.494 -11.817 126.786 1.00 67.06 194 THR B N 1
ATOM 5667 C CA . THR B 1 194 ? 179.306 -12.649 126.659 1.00 73.42 194 THR B CA 1
ATOM 5668 C C . THR B 1 194 ? 179.717 -14.079 126.338 1.00 75.44 194 THR B C 1
ATOM 5669 O O . THR B 1 194 ? 180.562 -14.307 125.465 1.00 61.73 194 THR B O 1
ATOM 5673 N N . SER B 1 195 ? 179.112 -15.036 127.036 1.00 69.49 195 SER B N 1
ATOM 5674 C CA . SER B 1 195 ? 179.391 -16.447 126.827 1.00 72.73 195 SER B CA 1
ATOM 5675 C C . SER B 1 195 ? 178.089 -17.205 126.626 1.00 64.16 195 SER B C 1
ATOM 5676 O O . SER B 1 195 ? 177.001 -16.709 126.927 1.00 64.36 195 SER B O 1
ATOM 5679 N N . VAL B 1 196 ? 178.218 -18.433 126.123 1.00 70.66 196 VAL B N 1
ATOM 5680 C CA . VAL B 1 196 ? 177.046 -19.285 125.961 1.00 57.52 196 VAL B CA 1
ATOM 5681 C C . VAL B 1 196 ? 176.538 -19.755 127.319 1.00 56.62 196 VAL B C 1
ATOM 5682 O O . VAL B 1 196 ? 175.326 -19.770 127.573 1.00 45.29 196 VAL B O 1
ATOM 5686 N N . MET B 1 197 ? 177.451 -20.144 128.207 1.00 65.85 197 MET B N 1
ATOM 5687 C CA . MET B 1 197 ? 177.111 -20.660 129.523 1.00 56.94 197 MET B CA 1
ATOM 5688 C C . MET B 1 197 ? 176.928 -19.528 130.531 1.00 55.11 197 MET B C 1
ATOM 5689 O O . MET B 1 197 ? 177.210 -18.360 130.255 1.00 70.63 197 MET B O 1
ATOM 5694 N N . ASN B 1 198 ? 176.447 -19.897 131.720 1.00 45.64 198 ASN B N 1
ATOM 5695 C CA . ASN B 1 198 ? 176.280 -18.954 132.820 1.00 52.58 198 ASN B CA 1
ATOM 5696 C C . ASN B 1 198 ? 176.078 -19.697 134.135 1.00 55.47 198 ASN B C 1
ATOM 5697 O O . ASN B 1 198 ? 175.236 -20.596 134.227 1.00 56.01 198 ASN B O 1
ATOM 5702 N N . THR B 1 199 ? 176.843 -19.319 135.160 1.00 51.00 199 THR B N 1
ATOM 5703 C CA . THR B 1 199 ? 176.834 -19.917 136.486 1.00 50.93 199 THR B CA 1
ATOM 5704 C C . THR B 1 199 ? 176.256 -18.945 137.509 1.00 52.79 199 THR B C 1
ATOM 5705 O O . THR B 1 199 ? 176.568 -17.750 137.467 1.00 64.50 199 THR B O 1
ATOM 5709 N N . PRO B 1 200 ? 175.411 -19.418 138.425 1.00 49.79 200 PRO B N 1
ATOM 5710 C CA . PRO B 1 200 ? 174.815 -18.517 139.419 1.00 61.68 200 PRO B CA 1
ATOM 5711 C C . PRO B 1 200 ? 175.852 -17.946 140.377 1.00 65.46 200 PRO B C 1
ATOM 5712 O O . PRO B 1 200 ? 176.943 -18.489 140.562 1.00 79.33 200 PRO B O 1
ATOM 5716 N N . ILE B 1 201 ? 175.476 -16.831 141.002 1.00 58.00 201 ILE B N 1
ATOM 5717 C CA . ILE B 1 201 ? 176.280 -16.154 142.015 1.00 69.43 201 ILE B CA 1
ATOM 5718 C C . ILE B 1 201 ? 175.389 -15.844 143.213 1.00 64.07 201 ILE B C 1
ATOM 5719 O O . ILE B 1 201 ? 174.298 -15.286 143.057 1.00 57.81 201 ILE B O 1
ATOM 5724 N N . TYR B 1 202 ? 175.832 -16.242 144.405 1.00 63.14 202 TYR B N 1
ATOM 5725 C CA . TYR B 1 202 ? 175.074 -15.882 145.589 1.00 63.80 202 TYR B CA 1
ATOM 5726 C C . TYR B 1 202 ? 176.003 -15.343 146.668 1.00 70.47 202 TYR B C 1
ATOM 5727 O O . TYR B 1 202 ? 177.121 -15.844 146.839 1.00 88.11 202 TYR B O 1
ATOM 5736 N N . PRO B 1 203 ? 175.571 -14.310 147.398 1.00 71.56 203 PRO B N 1
ATOM 5737 C CA . PRO B 1 203 ? 176.442 -13.691 148.402 1.00 75.66 203 PRO B CA 1
ATOM 5738 C C . PRO B 1 203 ? 176.196 -14.223 149.802 1.00 81.16 203 PRO B C 1
ATOM 5739 O O . PRO B 1 203 ? 175.080 -14.635 150.136 1.00 82.19 203 PRO B O 1
ATOM 5743 N N . VAL B 1 204 ? 177.223 -14.195 150.642 1.00 87.60 204 VAL B N 1
ATOM 5744 C CA . VAL B 1 204 ? 177.118 -14.773 151.978 1.00 87.64 204 VAL B CA 1
ATOM 5745 C C . VAL B 1 204 ? 177.730 -13.787 152.974 1.00 88.53 204 VAL B C 1
ATOM 5746 O O . VAL B 1 204 ? 178.690 -13.086 152.633 1.00 94.41 204 VAL B O 1
ATOM 5750 N N . PRO B 1 205 ? 177.212 -13.668 154.198 1.00 87.29 205 PRO B N 1
ATOM 5751 C CA . PRO B 1 205 ? 177.797 -12.713 155.149 1.00 95.55 205 PRO B CA 1
ATOM 5752 C C . PRO B 1 205 ? 179.168 -13.154 155.637 1.00 101.74 205 PRO B C 1
ATOM 5753 O O . PRO B 1 205 ? 179.398 -14.330 155.925 1.00 111.74 205 PRO B O 1
ATOM 5757 N N . LYS B 1 206 ? 180.071 -12.186 155.740 1.00 111.01 206 LYS B N 1
ATOM 5758 C CA . LYS B 1 206 ? 181.365 -12.350 156.388 1.00 108.59 206 LYS B CA 1
ATOM 5759 C C . LYS B 1 206 ? 181.232 -12.055 157.876 1.00 134.99 206 LYS B C 1
ATOM 5760 O O . LYS B 1 206 ? 180.203 -11.549 158.330 1.00 138.43 206 LYS B O 1
ATOM 5766 N N . PRO B 1 207 ? 182.251 -12.380 158.686 1.00 143.65 207 PRO B N 1
ATOM 5767 C CA . PRO B 1 207 ? 182.177 -11.997 160.110 1.00 142.93 207 PRO B CA 1
ATOM 5768 C C . PRO B 1 207 ? 182.041 -10.499 160.326 1.00 138.11 207 PRO B C 1
ATOM 5769 O O . PRO B 1 207 ? 181.236 -10.067 161.161 1.00 128.31 207 PRO B O 1
ATOM 5773 N N . ASP B 1 208 ? 182.800 -9.689 159.588 1.00 149.28 208 ASP B N 1
ATOM 5774 C CA . ASP B 1 208 ? 182.683 -8.239 159.684 1.00 146.39 208 ASP B CA 1
ATOM 5775 C C . ASP B 1 208 ? 181.459 -7.746 158.921 1.00 140.38 208 ASP B C 1
ATOM 5776 O O . ASP B 1 208 ? 180.534 -8.519 158.651 1.00 141.54 208 ASP B O 1
ATOM 5781 N N . GLY B 1 209 ? 181.443 -6.463 158.566 1.00 131.67 209 GLY B N 1
ATOM 5782 C CA . GLY B 1 209 ? 180.290 -5.897 157.893 1.00 136.81 209 GLY B CA 1
ATOM 5783 C C . GLY B 1 209 ? 180.211 -6.150 156.405 1.00 124.99 209 GLY B C 1
ATOM 5784 O O . GLY B 1 209 ? 179.179 -5.851 155.797 1.00 117.85 209 GLY B O 1
ATOM 5785 N N . LYS B 1 210 ? 181.265 -6.691 155.803 1.00 112.74 210 LYS B N 1
ATOM 5786 C CA . LYS B 1 210 ? 181.300 -6.895 154.365 1.00 114.78 210 LYS B CA 1
ATOM 5787 C C . LYS B 1 210 ? 180.688 -8.245 153.997 1.00 116.54 210 LYS B C 1
ATOM 5788 O O . LYS B 1 210 ? 180.426 -9.095 154.850 1.00 108.77 210 LYS B O 1
ATOM 5794 N N . TRP B 1 211 ? 180.452 -8.431 152.702 1.00 105.27 211 TRP B N 1
ATOM 5795 C CA . TRP B 1 211 ? 179.919 -9.672 152.161 1.00 96.35 211 TRP B CA 1
ATOM 5796 C C . TRP B 1 211 ? 180.968 -10.362 151.297 1.00 94.32 211 TRP B C 1
ATOM 5797 O O . TRP B 1 211 ? 181.995 -9.781 150.935 1.00 87.99 211 TRP B O 1
ATOM 5808 N N . ARG B 1 212 ? 180.692 -11.621 150.963 1.00 92.76 212 ARG B N 1
ATOM 5809 C CA . ARG B 1 212 ? 181.595 -12.429 150.155 1.00 90.02 212 ARG B CA 1
ATOM 5810 C C . ARG B 1 212 ? 180.821 -13.087 149.023 1.00 91.71 212 ARG B C 1
ATOM 5811 O O . ARG B 1 212 ? 179.716 -13.599 149.225 1.00 85.53 212 ARG B O 1
ATOM 5819 N N . MET B 1 213 ? 181.414 -13.070 147.833 1.00 91.98 213 MET B N 1
ATOM 5820 C CA . MET B 1 213 ? 180.792 -13.623 146.640 1.00 89.52 213 MET B CA 1
ATOM 5821 C C . MET B 1 213 ? 181.095 -15.109 146.509 1.00 89.68 213 MET B C 1
ATOM 5822 O O . MET B 1 213 ? 182.231 -15.547 146.711 1.00 89.57 213 MET B O 1
ATOM 5827 N N . VAL B 1 214 ? 180.066 -15.883 146.170 1.00 70.01 214 VAL B N 1
ATOM 5828 C CA . VAL B 1 214 ? 180.188 -17.321 145.968 1.00 72.43 214 VAL B CA 1
ATOM 5829 C C . VAL B 1 214 ? 179.705 -17.653 144.564 1.00 74.83 214 VAL B C 1
ATOM 5830 O O . VAL B 1 214 ? 178.719 -17.081 144.085 1.00 69.35 214 VAL B O 1
ATOM 5834 N N . LEU B 1 215 ? 180.402 -18.578 143.908 1.00 71.95 215 LEU B N 1
ATOM 5835 C CA . LEU B 1 215 ? 180.066 -19.026 142.562 1.00 72.77 215 LEU B CA 1
ATOM 5836 C C . LEU B 1 215 ? 179.629 -20.486 142.628 1.00 81.06 215 LEU B C 1
ATOM 5837 O O . LEU B 1 215 ? 180.408 -21.353 143.039 1.00 85.92 215 LEU B O 1
ATOM 5842 N N . ASP B 1 216 ? 178.385 -20.751 142.220 1.00 68.31 216 ASP B N 1
ATOM 5843 C CA . ASP B 1 216 ? 177.747 -22.053 142.424 1.00 70.05 216 ASP B CA 1
ATOM 5844 C C . ASP B 1 216 ? 177.996 -22.922 141.194 1.00 65.20 216 ASP B C 1
ATOM 5845 O O . ASP B 1 216 ? 177.122 -23.136 140.351 1.00 62.17 216 ASP B O 1
ATOM 5850 N N . TYR B 1 217 ? 179.218 -23.446 141.106 1.00 57.12 217 TYR B N 1
ATOM 5851 C CA . TYR B 1 217 ? 179.687 -24.137 139.912 1.00 59.25 217 TYR B CA 1
ATOM 5852 C C . TYR B 1 217 ? 179.286 -25.614 139.850 1.00 75.09 217 TYR B C 1
ATOM 5853 O O . TYR B 1 217 ? 179.930 -26.363 139.106 1.00 79.03 217 TYR B O 1
ATOM 5862 N N . ARG B 1 218 ? 178.258 -26.059 140.580 1.00 69.41 218 ARG B N 1
ATOM 5863 C CA . ARG B 1 218 ? 177.931 -27.486 140.586 1.00 65.24 218 ARG B CA 1
ATOM 5864 C C . ARG B 1 218 ? 177.481 -27.956 139.209 1.00 70.47 218 ARG B C 1
ATOM 5865 O O . ARG B 1 218 ? 177.984 -28.959 138.688 1.00 82.02 218 ARG B O 1
ATOM 5873 N N . ALA B 1 219 ? 176.518 -27.249 138.609 1.00 79.40 219 ALA B N 1
ATOM 5874 C CA . ALA B 1 219 ? 176.072 -27.597 137.265 1.00 68.61 219 ALA B CA 1
ATOM 5875 C C . ALA B 1 219 ? 177.226 -27.558 136.277 1.00 61.93 219 ALA B C 1
ATOM 5876 O O . ALA B 1 219 ? 177.210 -28.274 135.271 1.00 70.86 219 ALA B O 1
ATOM 5878 N N . VAL B 1 220 ? 178.234 -26.732 136.551 1.00 63.25 220 VAL B N 1
ATOM 5879 C CA . VAL B 1 220 ? 179.441 -26.723 135.734 1.00 73.49 220 VAL B CA 1
ATOM 5880 C C . VAL B 1 220 ? 180.312 -27.931 136.057 1.00 78.14 220 VAL B C 1
ATOM 5881 O O . VAL B 1 220 ? 180.836 -28.598 135.157 1.00 67.43 220 VAL B O 1
ATOM 5885 N N . ASN B 1 221 ? 180.475 -28.231 137.350 1.00 80.65 221 ASN B N 1
ATOM 5886 C CA . ASN B 1 221 ? 181.376 -29.303 137.766 1.00 69.24 221 ASN B CA 1
ATOM 5887 C C . ASN B 1 221 ? 180.942 -30.657 137.221 1.00 81.32 221 ASN B C 1
ATOM 5888 O O . ASN B 1 221 ? 181.787 -31.521 136.965 1.00 84.05 221 ASN B O 1
ATOM 5893 N N . LYS B 1 222 ? 179.637 -30.858 137.029 1.00 72.16 222 LYS B N 1
ATOM 5894 C CA . LYS B 1 222 ? 179.121 -32.158 136.617 1.00 55.88 222 LYS B CA 1
ATOM 5895 C C . LYS B 1 222 ? 179.415 -32.493 135.160 1.00 61.23 222 LYS B C 1
ATOM 5896 O O . LYS B 1 222 ? 179.143 -33.623 134.741 1.00 77.22 222 LYS B O 1
ATOM 5902 N N . THR B 1 223 ? 179.959 -31.559 134.383 1.00 58.18 223 THR B N 1
ATOM 5903 C CA . THR B 1 223 ? 180.227 -31.791 132.971 1.00 68.20 223 THR B CA 1
ATOM 5904 C C . THR B 1 223 ? 181.710 -31.914 132.653 1.00 69.54 223 THR B C 1
ATOM 5905 O O . THR B 1 223 ? 182.066 -32.050 131.478 1.00 77.56 223 THR B O 1
ATOM 5909 N N . VAL B 1 224 ? 182.579 -31.878 133.658 1.00 67.22 224 VAL B N 1
ATOM 5910 C CA . VAL B 1 224 ? 184.019 -31.796 133.429 1.00 74.20 224 VAL B CA 1
ATOM 5911 C C . VAL B 1 224 ? 184.713 -32.935 134.173 1.00 82.94 224 VAL B C 1
ATOM 5912 O O . VAL B 1 224 ? 184.306 -33.287 135.291 1.00 77.39 224 VAL B O 1
ATOM 5916 N N . PRO B 1 225 ? 185.734 -33.564 133.588 1.00 84.39 225 PRO B N 1
ATOM 5917 C CA . PRO B 1 225 ? 186.425 -34.657 134.283 1.00 68.22 225 PRO B CA 1
ATOM 5918 C C . PRO B 1 225 ? 187.365 -34.143 135.361 1.00 87.78 225 PRO B C 1
ATOM 5919 O O . PRO B 1 225 ? 187.996 -33.093 135.219 1.00 103.25 225 PRO B O 1
ATOM 5923 N N . LEU B 1 226 ? 187.463 -34.910 136.444 1.00 105.00 226 LEU B N 1
ATOM 5924 C CA . LEU B 1 226 ? 188.328 -34.552 137.557 1.00 97.34 226 LEU B CA 1
ATOM 5925 C C . LEU B 1 226 ? 189.782 -34.844 137.209 1.00 105.76 226 LEU B C 1
ATOM 5926 O O . LEU B 1 226 ? 190.102 -35.888 136.632 1.00 95.35 226 LEU B O 1
ATOM 5931 N N . ILE B 1 227 ? 190.662 -33.914 137.565 1.00 120.73 227 ILE B N 1
ATOM 5932 C CA . ILE B 1 227 ? 192.086 -34.072 137.309 1.00 117.46 227 ILE B CA 1
ATOM 5933 C C . ILE B 1 227 ? 192.732 -34.875 138.431 1.00 118.57 227 ILE B C 1
ATOM 5934 O O . ILE B 1 227 ? 192.455 -36.063 138.596 1.00 130.10 227 ILE B O 1
ATOM 5936 N N . ARG B 1 243 ? 208.146 -32.149 160.917 1.00 123.66 243 ARG B N 1
ATOM 5937 C CA . ARG B 1 243 ? 207.852 -31.992 162.337 1.00 148.12 243 ARG B CA 1
ATOM 5938 C C . ARG B 1 243 ? 209.119 -31.962 163.193 1.00 166.09 243 ARG B C 1
ATOM 5939 O O . ARG B 1 243 ? 209.843 -32.955 163.287 1.00 166.17 243 ARG B O 1
ATOM 5947 N N . GLN B 1 244 ? 209.373 -30.814 163.817 1.00 172.93 244 GLN B N 1
ATOM 5948 C CA . GLN B 1 244 ? 210.501 -30.684 164.736 1.00 155.35 244 GLN B CA 1
ATOM 5949 C C . GLN B 1 244 ? 210.193 -29.549 165.712 1.00 163.34 244 GLN B C 1
ATOM 5950 O O . GLN B 1 244 ? 209.022 -29.243 165.960 1.00 142.73 244 GLN B O 1
ATOM 5952 N N . LYS B 1 245 ? 211.239 -28.929 166.260 1.00 184.84 245 LYS B N 1
ATOM 5953 C CA . LYS B 1 245 ? 211.044 -27.880 167.256 1.00 195.66 245 LYS B CA 1
ATOM 5954 C C . LYS B 1 245 ? 210.447 -26.626 166.626 1.00 193.99 245 LYS B C 1
ATOM 5955 O O . LYS B 1 245 ? 209.343 -26.200 166.984 1.00 180.19 245 LYS B O 1
ATOM 5957 N N . TYR B 1 246 ? 211.160 -26.029 165.675 1.00 173.32 246 TYR B N 1
ATOM 5958 C CA . TYR B 1 246 ? 210.776 -24.743 165.105 1.00 157.49 246 TYR B CA 1
ATOM 5959 C C . TYR B 1 246 ? 209.887 -24.975 163.887 1.00 138.03 246 TYR B C 1
ATOM 5960 O O . TYR B 1 246 ? 210.310 -25.608 162.914 1.00 119.86 246 TYR B O 1
ATOM 5969 N N . LYS B 1 247 ? 208.661 -24.464 163.941 1.00 129.40 247 LYS B N 1
ATOM 5970 C CA . LYS B 1 247 ? 207.665 -24.706 162.910 1.00 127.98 247 LYS B CA 1
ATOM 5971 C C . LYS B 1 247 ? 207.220 -23.384 162.295 1.00 135.75 247 LYS B C 1
ATOM 5972 O O . LYS B 1 247 ? 207.465 -22.303 162.839 1.00 141.73 247 LYS B O 1
ATOM 5974 N N . SER B 1 248 ? 206.550 -23.485 161.146 1.00 130.88 248 SER B N 1
ATOM 5975 C CA . SER B 1 248 ? 206.120 -22.312 160.396 1.00 129.29 248 SER B CA 1
ATOM 5976 C C . SER B 1 248 ? 205.058 -22.722 159.386 1.00 135.43 248 SER B C 1
ATOM 5977 O O . SER B 1 248 ? 205.044 -23.860 158.909 1.00 130.41 248 SER B O 1
ATOM 5980 N N . THR B 1 249 ? 204.172 -21.777 159.064 1.00 141.43 249 THR B N 1
ATOM 5981 C CA . THR B 1 249 ? 203.136 -21.970 158.049 1.00 141.66 249 THR B CA 1
ATOM 5982 C C . THR B 1 249 ? 202.966 -20.664 157.284 1.00 135.25 249 THR B C 1
ATOM 5983 O O . THR B 1 249 ? 202.416 -19.698 157.821 1.00 132.66 249 THR B O 1
ATOM 5987 N N . ILE B 1 250 ? 203.426 -20.632 156.035 1.00 126.12 250 ILE B N 1
ATOM 5988 C CA . ILE B 1 250 ? 203.236 -19.482 155.157 1.00 126.17 250 ILE B CA 1
ATOM 5989 C C . ILE B 1 250 ? 202.077 -19.783 154.216 1.00 123.86 250 ILE B C 1
ATOM 5990 O O . ILE B 1 250 ? 201.998 -20.875 153.640 1.00 124.92 250 ILE B O 1
ATOM 5995 N N . ASP B 1 251 ? 201.162 -18.826 154.077 1.00 126.02 251 ASP B N 1
ATOM 5996 C CA . ASP B 1 251 ? 199.892 -19.040 153.390 1.00 129.19 251 ASP B CA 1
ATOM 5997 C C . ASP B 1 251 ? 199.824 -18.155 152.154 1.00 123.99 251 ASP B C 1
ATOM 5998 O O . ASP B 1 251 ? 199.750 -16.927 152.269 1.00 123.98 251 ASP B O 1
ATOM 6003 N N . LEU B 1 252 ? 199.824 -18.779 150.979 1.00 114.94 252 LEU B N 1
ATOM 6004 C CA . LEU B 1 252 ? 199.620 -18.039 149.744 1.00 114.90 252 LEU B CA 1
ATOM 6005 C C . LEU B 1 252 ? 198.264 -17.337 149.773 1.00 124.07 252 LEU B C 1
ATOM 6006 O O . LEU B 1 252 ? 197.340 -17.738 150.487 1.00 122.02 252 LEU B O 1
ATOM 6011 N N . SER B 1 253 ? 198.151 -16.267 148.990 1.00 128.01 253 SER B N 1
ATOM 6012 C CA . SER B 1 253 ? 196.967 -15.412 148.992 1.00 129.07 253 SER B CA 1
ATOM 6013 C C . SER B 1 253 ? 196.302 -15.473 147.623 1.00 126.39 253 SER B C 1
ATOM 6014 O O . SER B 1 253 ? 196.872 -15.005 146.631 1.00 125.09 253 SER B O 1
ATOM 6017 N N . ASN B 1 254 ? 195.094 -16.039 147.579 1.00 110.76 254 ASN B N 1
ATOM 6018 C CA . ASN B 1 254 ? 194.302 -16.137 146.354 1.00 101.89 254 ASN B CA 1
ATOM 6019 C C . ASN B 1 254 ? 195.106 -16.798 145.238 1.00 101.55 254 ASN B C 1
ATOM 6020 O O . ASN B 1 254 ? 195.185 -16.303 144.112 1.00 99.64 254 ASN B O 1
ATOM 6025 N N . GLY B 1 255 ? 195.717 -17.937 145.573 1.00 100.81 255 GLY B N 1
ATOM 6026 C CA . GLY B 1 255 ? 196.578 -18.616 144.621 1.00 94.37 255 GLY B CA 1
ATOM 6027 C C . GLY B 1 255 ? 195.856 -19.062 143.367 1.00 92.25 255 GLY B C 1
ATOM 6028 O O . GLY B 1 255 ? 196.464 -19.153 142.296 1.00 94.43 255 GLY B O 1
ATOM 6029 N N . PHE B 1 256 ? 194.557 -19.351 143.479 1.00 93.32 256 PHE B N 1
ATOM 6030 C CA . PHE B 1 256 ? 193.768 -19.728 142.312 1.00 93.32 256 PHE B CA 1
ATOM 6031 C C . PHE B 1 256 ? 193.859 -18.667 141.225 1.00 93.06 256 PHE B C 1
ATOM 6032 O O . PHE B 1 256 ? 194.072 -18.978 140.048 1.00 87.76 256 PHE B O 1
ATOM 6040 N N . TRP B 1 257 ? 193.714 -17.404 141.609 1.00 95.16 257 TRP B N 1
ATOM 6041 C CA . TRP B 1 257 ? 193.701 -16.257 140.705 1.00 87.90 257 TRP B CA 1
ATOM 6042 C C . TRP B 1 257 ? 195.071 -15.930 140.143 1.00 94.22 257 TRP B C 1
ATOM 6043 O O . TRP B 1 257 ? 195.212 -14.903 139.466 1.00 93.35 257 TRP B O 1
ATOM 6054 N N . ALA B 1 258 ? 196.096 -16.738 140.399 1.00 88.39 258 ALA B N 1
ATOM 6055 C CA . ALA B 1 258 ? 197.403 -16.550 139.789 1.00 78.98 258 ALA B CA 1
ATOM 6056 C C . ALA B 1 258 ? 197.655 -17.523 138.648 1.00 87.41 258 ALA B C 1
ATOM 6057 O O . ALA B 1 258 ? 198.711 -17.452 138.012 1.00 95.50 258 ALA B O 1
ATOM 6059 N N . HIS B 1 259 ? 196.707 -18.416 138.366 1.00 80.12 259 HIS B N 1
ATOM 6060 C CA . HIS B 1 259 ? 196.871 -19.429 137.336 1.00 87.32 259 HIS B CA 1
ATOM 6061 C C . HIS B 1 259 ? 196.114 -19.015 136.086 1.00 78.25 259 HIS B C 1
ATOM 6062 O O . HIS B 1 259 ? 194.874 -19.031 136.097 1.00 74.20 259 HIS B O 1
ATOM 6069 N N . PRO B 1 260 ? 196.786 -18.655 134.995 1.00 61.24 260 PRO B N 1
ATOM 6070 C CA . PRO B 1 260 ? 196.058 -18.352 133.759 1.00 63.35 260 PRO B CA 1
ATOM 6071 C C . PRO B 1 260 ? 195.372 -19.591 133.204 1.00 86.52 260 PRO B C 1
ATOM 6072 O O . PRO B 1 260 ? 195.909 -20.700 133.259 1.00 76.08 260 PRO B O 1
ATOM 6076 N N . ILE B 1 261 ? 194.167 -19.392 132.678 1.00 91.03 261 ILE B N 1
ATOM 6077 C CA . ILE B 1 261 ? 193.426 -20.423 131.963 1.00 70.17 261 ILE B CA 1
ATOM 6078 C C . ILE B 1 261 ? 193.316 -20.008 130.502 1.00 78.12 261 ILE B C 1
ATOM 6079 O O . ILE B 1 261 ? 193.211 -18.815 130.193 1.00 86.41 261 ILE B O 1
ATOM 6084 N N . THR B 1 262 ? 193.364 -20.992 129.602 1.00 83.90 262 THR B N 1
ATOM 6085 C CA . THR B 1 262 ? 193.385 -20.704 128.173 1.00 74.87 262 THR B CA 1
ATOM 6086 C C . THR B 1 262 ? 192.115 -19.979 127.740 1.00 80.79 262 THR B C 1
ATOM 6087 O O . THR B 1 262 ? 191.063 -20.072 128.376 1.00 77.85 262 THR B O 1
ATOM 6091 N N . LYS B 1 263 ? 192.231 -19.262 126.619 1.00 88.23 263 LYS B N 1
ATOM 6092 C CA . LYS B 1 263 ? 191.159 -18.374 126.179 1.00 81.40 263 LYS B CA 1
ATOM 6093 C C . LYS B 1 263 ? 189.919 -19.152 125.750 1.00 74.11 263 LYS B C 1
ATOM 6094 O O . LYS B 1 263 ? 188.790 -18.698 125.968 1.00 80.18 263 LYS B O 1
ATOM 6096 N N . ASP B 1 264 ? 190.101 -20.318 125.137 1.00 65.10 264 ASP B N 1
ATOM 6097 C CA . ASP B 1 264 ? 188.960 -21.099 124.676 1.00 66.93 264 ASP B CA 1
ATOM 6098 C C . ASP B 1 264 ? 188.297 -21.902 125.788 1.00 65.45 264 ASP B C 1
ATOM 6099 O O . ASP B 1 264 ? 187.295 -22.576 125.528 1.00 62.97 264 ASP B O 1
ATOM 6104 N N . SER B 1 265 ? 188.825 -21.847 127.010 1.00 67.57 265 SER B N 1
ATOM 6105 C CA . SER B 1 265 ? 188.208 -22.486 128.165 1.00 66.02 265 SER B CA 1
ATOM 6106 C C . SER B 1 265 ? 187.575 -21.481 129.116 1.00 76.22 265 SER B C 1
ATOM 6107 O O . SER B 1 265 ? 187.075 -21.876 130.174 1.00 87.78 265 SER B O 1
ATOM 6110 N N . GLN B 1 266 ? 187.581 -20.195 128.761 1.00 72.74 266 GLN B N 1
ATOM 6111 C CA . GLN B 1 266 ? 187.084 -19.146 129.644 1.00 59.37 266 GLN B CA 1
ATOM 6112 C C . GLN B 1 266 ? 185.563 -19.096 129.668 1.00 60.50 266 GLN B C 1
ATOM 6113 O O . GLN B 1 266 ? 184.966 -18.793 130.706 1.00 60.91 266 GLN B O 1
ATOM 6119 N N . TRP B 1 267 ? 184.927 -19.385 128.528 1.00 62.36 267 TRP B N 1
ATOM 6120 C CA . TRP B 1 267 ? 183.487 -19.191 128.385 1.00 56.10 267 TRP B CA 1
ATOM 6121 C C . TRP B 1 267 ? 182.690 -19.926 129.453 1.00 58.59 267 TRP B C 1
ATOM 6122 O O . TRP B 1 267 ? 181.586 -19.501 129.808 1.00 65.32 267 TRP B O 1
ATOM 6133 N N . ILE B 1 268 ? 183.233 -21.020 129.984 1.00 63.28 268 ILE B N 1
ATOM 6134 C CA . ILE B 1 268 ? 182.463 -21.856 130.896 1.00 69.52 268 ILE B CA 1
ATOM 6135 C C . ILE B 1 268 ? 182.439 -21.276 132.308 1.00 64.59 268 ILE B C 1
ATOM 6136 O O . ILE B 1 268 ? 181.554 -21.620 133.102 1.00 69.73 268 ILE B O 1
ATOM 6141 N N . THR B 1 269 ? 183.365 -20.379 132.632 1.00 60.08 269 THR B N 1
ATOM 6142 C CA . THR B 1 269 ? 183.443 -19.792 133.963 1.00 71.29 269 THR B CA 1
ATOM 6143 C C . THR B 1 269 ? 182.531 -18.588 134.147 1.00 60.94 269 THR B C 1
ATOM 6144 O O . THR B 1 269 ? 182.588 -17.950 135.203 1.00 70.39 269 THR B O 1
ATOM 6148 N N . ALA B 1 270 ? 181.696 -18.266 133.164 1.00 63.32 270 ALA B N 1
ATOM 6149 C CA . ALA B 1 270 ? 181.013 -16.980 133.145 1.00 66.84 270 ALA B CA 1
ATOM 6150 C C . ALA B 1 270 ? 179.862 -16.923 134.141 1.00 54.16 270 ALA B C 1
ATOM 6151 O O . ALA B 1 270 ? 179.122 -17.895 134.326 1.00 60.05 270 ALA B O 1
ATOM 6153 N N . PHE B 1 271 ? 179.721 -15.764 134.777 1.00 49.86 271 PHE B N 1
ATOM 6154 C CA . PHE B 1 271 ? 178.598 -15.439 135.641 1.00 55.33 271 PHE B CA 1
ATOM 6155 C C . PHE B 1 271 ? 178.113 -14.035 135.305 1.00 68.85 271 PHE B C 1
ATOM 6156 O O . PHE B 1 271 ? 178.818 -13.252 134.663 1.00 73.15 271 PHE B O 1
ATOM 6164 N N . THR B 1 272 ? 176.898 -13.716 135.745 1.00 57.72 272 THR B N 1
ATOM 6165 C CA . THR B 1 272 ? 176.234 -12.471 135.374 1.00 57.87 272 THR B CA 1
ATOM 6166 C C . THR B 1 272 ? 176.127 -11.572 136.600 1.00 61.27 272 THR B C 1
ATOM 6167 O O . THR B 1 272 ? 175.364 -11.865 137.529 1.00 64.28 272 THR B O 1
ATOM 6171 N N . TRP B 1 273 ? 176.886 -10.479 136.596 1.00 60.02 273 TRP B N 1
ATOM 6172 C CA . TRP B 1 273 ? 176.876 -9.495 137.671 1.00 58.04 273 TRP B CA 1
ATOM 6173 C C . TRP B 1 273 ? 176.408 -8.158 137.121 1.00 58.52 273 TRP B C 1
ATOM 6174 O O . TRP B 1 273 ? 176.954 -7.666 136.127 1.00 62.35 273 TRP B O 1
ATOM 6185 N N . GLU B 1 274 ? 175.408 -7.573 137.780 1.00 60.27 274 GLU B N 1
ATOM 6186 C CA . GLU B 1 274 ? 174.789 -6.324 137.340 1.00 65.16 274 GLU B CA 1
ATOM 6187 C C . GLU B 1 274 ? 174.442 -6.372 135.856 1.00 69.09 274 GLU B C 1
ATOM 6188 O O . GLU B 1 274 ? 174.651 -5.420 135.100 1.00 62.13 274 GLU B O 1
ATOM 6194 N N . GLY B 1 275 ? 173.911 -7.516 135.441 1.00 83.67 275 GLY B N 1
ATOM 6195 C CA . GLY B 1 275 ? 173.385 -7.659 134.103 1.00 62.79 275 GLY B CA 1
ATOM 6196 C C . GLY B 1 275 ? 174.406 -7.797 133.003 1.00 60.89 275 GLY B C 1
ATOM 6197 O O . GLY B 1 275 ? 174.021 -7.865 131.834 1.00 66.14 275 GLY B O 1
ATOM 6198 N N . LYS B 1 276 ? 175.691 -7.836 133.329 1.00 58.89 276 LYS B N 1
ATOM 6199 C CA . LYS B 1 276 ? 176.724 -8.134 132.352 1.00 64.39 276 LYS B CA 1
ATOM 6200 C C . LYS B 1 276 ? 177.476 -9.390 132.767 1.00 66.17 276 LYS B C 1
ATOM 6201 O O . LYS B 1 276 ? 177.753 -9.601 133.953 1.00 55.39 276 LYS B O 1
ATOM 6207 N N . GLN B 1 277 ? 177.787 -10.224 131.780 1.00 65.69 277 GLN B N 1
ATOM 6208 C CA . GLN B 1 277 ? 178.496 -11.469 132.025 1.00 68.00 277 GLN B CA 1
ATOM 6209 C C . GLN B 1 277 ? 179.980 -11.193 132.233 1.00 64.01 277 GLN B C 1
ATOM 6210 O O . GLN B 1 277 ? 180.614 -10.508 131.423 1.00 67.11 277 GLN B O 1
ATOM 6216 N N . HIS B 1 278 ? 180.530 -11.727 133.319 1.00 68.61 278 HIS B N 1
ATOM 6217 C CA . HIS B 1 278 ? 181.948 -11.609 133.627 1.00 73.16 278 HIS B CA 1
ATOM 6218 C C . HIS B 1 278 ? 182.626 -12.958 133.438 1.00 63.56 278 HIS B C 1
ATOM 6219 O O . HIS B 1 278 ? 182.143 -13.979 133.940 1.00 53.93 278 HIS B O 1
ATOM 6226 N N . VAL B 1 279 ? 183.742 -12.955 132.718 1.00 57.79 279 VAL B N 1
ATOM 6227 C CA . VAL B 1 279 ? 184.498 -14.160 132.408 1.00 46.51 279 VAL B CA 1
ATOM 6228 C C . VAL B 1 279 ? 185.809 -14.129 133.184 1.00 71.92 279 VAL B C 1
ATOM 6229 O O . VAL B 1 279 ? 186.464 -13.084 133.276 1.00 83.19 279 VAL B O 1
ATOM 6233 N N . TRP B 1 280 ? 186.181 -15.273 133.755 1.00 71.20 280 TRP B N 1
ATOM 6234 C CA . TRP B 1 280 ? 187.427 -15.402 134.498 1.00 68.55 280 TRP B CA 1
ATOM 6235 C C . TRP B 1 280 ? 188.582 -15.680 133.548 1.00 68.87 280 TRP B C 1
ATOM 6236 O O . TRP B 1 280 ? 188.480 -16.548 132.675 1.00 62.09 280 TRP B O 1
ATOM 6247 N N . THR B 1 281 ? 189.680 -14.948 133.722 1.00 65.43 281 THR B N 1
ATOM 6248 C CA . THR B 1 281 ? 190.911 -15.240 133.001 1.00 67.41 281 THR B CA 1
ATOM 6249 C C . THR B 1 281 ? 191.811 -16.193 133.765 1.00 72.83 281 THR B C 1
ATOM 6250 O O . THR B 1 281 ? 192.922 -16.481 133.308 1.00 76.30 281 THR B O 1
ATOM 6254 N N . ARG B 1 282 ? 191.357 -16.693 134.909 1.00 68.07 282 ARG B N 1
ATOM 6255 C CA . ARG B 1 282 ? 192.175 -17.516 135.781 1.00 74.21 282 ARG B CA 1
ATOM 6256 C C . ARG B 1 282 ? 191.274 -18.569 136.414 1.00 75.71 282 ARG B C 1
ATOM 6257 O O . ARG B 1 282 ? 190.058 -18.583 136.195 1.00 80.61 282 ARG B O 1
ATOM 6265 N N . LEU B 1 283 ? 191.873 -19.464 137.189 1.00 64.87 283 LEU B N 1
ATOM 6266 C CA . LEU B 1 283 ? 191.087 -20.515 137.834 1.00 75.31 283 LEU B CA 1
ATOM 6267 C C . LEU B 1 283 ? 190.133 -19.904 138.853 1.00 69.57 283 LEU B C 1
ATOM 6268 O O . LEU B 1 283 ? 190.586 -19.226 139.783 1.00 69.96 283 LEU B O 1
ATOM 6273 N N . PRO B 1 284 ? 188.825 -20.110 138.722 1.00 57.20 284 PRO B N 1
ATOM 6274 C CA . PRO B 1 284 ? 187.866 -19.531 139.667 1.00 74.08 284 PRO B CA 1
ATOM 6275 C C . PRO B 1 284 ? 187.669 -20.373 140.919 1.00 62.80 284 PRO B C 1
ATOM 6276 O O . PRO B 1 284 ? 187.759 -21.602 140.910 1.00 56.12 284 PRO B O 1
ATOM 6280 N N . GLN B 1 285 ? 187.385 -19.675 142.015 1.00 67.95 285 GLN B N 1
ATOM 6281 C CA . GLN B 1 285 ? 187.062 -20.341 143.270 1.00 65.86 285 GLN B CA 1
ATOM 6282 C C . GLN B 1 285 ? 185.728 -21.064 143.133 1.00 69.58 285 GLN B C 1
ATOM 6283 O O . GLN B 1 285 ? 184.719 -20.456 142.764 1.00 66.60 285 GLN B O 1
ATOM 6289 N N . GLY B 1 286 ? 185.725 -22.362 143.417 1.00 70.28 286 GLY B N 1
ATOM 6290 C CA . GLY B 1 286 ? 184.545 -23.180 143.259 1.00 80.93 286 GLY B CA 1
ATOM 6291 C C . GLY B 1 286 ? 184.567 -24.101 142.058 1.00 79.41 286 GLY B C 1
ATOM 6292 O O . GLY B 1 286 ? 183.693 -24.974 141.948 1.00 78.50 286 GLY B O 1
ATOM 6293 N N . PHE B 1 287 ? 185.525 -23.929 141.152 1.00 70.20 287 PHE B N 1
ATOM 6294 C CA . PHE B 1 287 ? 185.681 -24.848 140.039 1.00 68.27 287 PHE B CA 1
ATOM 6295 C C . PHE B 1 287 ? 186.182 -26.200 140.542 1.00 82.09 287 PHE B C 1
ATOM 6296 O O . PHE B 1 287 ? 186.797 -26.308 141.606 1.00 81.02 287 PHE B O 1
ATOM 6304 N N . LEU B 1 288 ? 185.912 -27.242 139.756 1.00 81.17 288 LEU B N 1
ATOM 6305 C CA . LEU B 1 288 ? 186.300 -28.597 140.132 1.00 77.16 288 LEU B CA 1
ATOM 6306 C C . LEU B 1 288 ? 187.813 -28.753 140.218 1.00 75.96 288 LEU B C 1
ATOM 6307 O O . LEU B 1 288 ? 188.362 -28.948 141.308 1.00 91.03 288 LEU B O 1
ATOM 6312 N N . ASN B 1 289 ? 188.495 -28.668 139.074 1.00 75.96 289 ASN B N 1
ATOM 6313 C CA . ASN B 1 289 ? 189.924 -28.948 138.985 1.00 90.84 289 ASN B CA 1
ATOM 6314 C C . ASN B 1 289 ? 190.792 -27.732 139.286 1.00 85.00 289 ASN B C 1
ATOM 6315 O O . ASN B 1 289 ? 191.939 -27.666 138.827 1.00 76.40 289 ASN B O 1
ATOM 6320 N N . SER B 1 290 ? 190.288 -26.766 140.041 1.00 87.06 290 SER B N 1
ATOM 6321 C CA . SER B 1 290 ? 191.130 -25.621 140.372 1.00 93.20 290 SER B CA 1
ATOM 6322 C C . SER B 1 290 ? 191.992 -25.886 141.609 1.00 88.44 290 SER B C 1
ATOM 6323 O O . SER B 1 290 ? 193.170 -25.508 141.606 1.00 85.60 290 SER B O 1
ATOM 6326 N N . PRO B 1 291 ? 191.486 -26.529 142.675 1.00 86.57 291 PRO B N 1
ATOM 6327 C CA . PRO B 1 291 ? 192.399 -26.868 143.782 1.00 94.96 291 PRO B CA 1
ATOM 6328 C C . PRO B 1 291 ? 193.449 -27.890 143.392 1.00 104.32 291 PRO B C 1
ATOM 6329 O O . PRO B 1 291 ? 194.603 -27.788 143.828 1.00 85.18 291 PRO B O 1
ATOM 6333 N N . ALA B 1 292 ? 193.078 -28.882 142.580 1.00 107.39 292 ALA B N 1
ATOM 6334 C CA . ALA B 1 292 ? 194.039 -29.895 142.159 1.00 82.12 292 ALA B CA 1
ATOM 6335 C C . ALA B 1 292 ? 195.143 -29.282 141.306 1.00 85.20 292 ALA B C 1
ATOM 6336 O O . ALA B 1 292 ? 196.333 -29.496 141.563 1.00 94.16 292 ALA B O 1
ATOM 6338 N N . LEU B 1 293 ? 194.765 -28.508 140.285 1.00 79.72 293 LEU B N 1
ATOM 6339 C CA . LEU B 1 293 ? 195.752 -27.851 139.434 1.00 82.72 293 LEU B CA 1
ATOM 6340 C C . LEU B 1 293 ? 196.558 -26.797 140.184 1.00 94.08 293 LEU B C 1
ATOM 6341 O O . LEU B 1 293 ? 197.673 -26.473 139.762 1.00 83.42 293 LEU B O 1
ATOM 6346 N N . PHE B 1 294 ? 196.027 -26.263 141.285 1.00 93.24 294 PHE B N 1
ATOM 6347 C CA . PHE B 1 294 ? 196.755 -25.256 142.051 1.00 80.05 294 PHE B CA 1
ATOM 6348 C C . PHE B 1 294 ? 197.888 -25.892 142.849 1.00 96.14 294 PHE B C 1
ATOM 6349 O O . PHE B 1 294 ? 199.061 -25.544 142.672 1.00 111.63 294 PHE B O 1
ATOM 6357 N N . THR B 1 295 ? 197.553 -26.836 143.732 1.00 100.81 295 THR B N 1
ATOM 6358 C CA . THR B 1 295 ? 198.569 -27.425 144.600 1.00 101.77 295 THR B CA 1
ATOM 6359 C C . THR B 1 295 ? 199.538 -28.309 143.826 1.00 93.48 295 THR B C 1
ATOM 6360 O O . THR B 1 295 ? 200.682 -28.491 144.254 1.00 99.41 295 THR B O 1
ATOM 6364 N N . ALA B 1 296 ? 199.112 -28.862 142.689 1.00 100.83 296 ALA B N 1
ATOM 6365 C CA . ALA B 1 296 ? 200.025 -29.663 141.882 1.00 93.87 296 ALA B CA 1
ATOM 6366 C C . ALA B 1 296 ? 201.166 -28.831 141.314 1.00 97.94 296 ALA B C 1
ATOM 6367 O O . ALA B 1 296 ? 202.165 -29.396 140.857 1.00 94.47 296 ALA B O 1
ATOM 6369 N N . ASP B 1 297 ? 201.014 -27.503 141.362 1.00 101.67 297 ASP B N 1
ATOM 6370 C CA . ASP B 1 297 ? 202.037 -26.571 140.816 1.00 98.65 297 ASP B CA 1
ATOM 6371 C C . ASP B 1 297 ? 203.060 -26.203 141.897 1.00 105.29 297 ASP B C 1
ATOM 6372 O O . ASP B 1 297 ? 204.241 -26.014 141.542 1.00 111.12 297 ASP B O 1
ATOM 6377 N N . VAL B 1 298 ? 202.630 -26.105 143.160 1.00 110.42 298 VAL B N 1
ATOM 6378 C CA . VAL B 1 298 ? 203.551 -25.732 144.228 1.00 113.45 298 VAL B CA 1
ATOM 6379 C C . VAL B 1 298 ? 204.369 -26.938 144.682 1.00 109.83 298 VAL B C 1
ATOM 6380 O O . VAL B 1 298 ? 205.544 -26.802 145.043 1.00 110.71 298 VAL B O 1
ATOM 6384 N N . VAL B 1 299 ? 203.779 -28.138 144.658 1.00 126.33 299 VAL B N 1
ATOM 6385 C CA . VAL B 1 299 ? 204.539 -29.334 145.018 1.00 126.52 299 VAL B CA 1
ATOM 6386 C C . VAL B 1 299 ? 205.671 -29.573 144.031 1.00 128.31 299 VAL B C 1
ATOM 6387 O O . VAL B 1 299 ? 206.715 -30.128 144.396 1.00 136.47 299 VAL B O 1
ATOM 6391 N N . ASP B 1 300 ? 205.495 -29.163 142.777 1.00 99.22 300 ASP B N 1
ATOM 6392 C CA . ASP B 1 300 ? 206.546 -29.309 141.781 1.00 101.74 300 ASP B CA 1
ATOM 6393 C C . ASP B 1 300 ? 207.509 -28.133 141.786 1.00 108.13 300 ASP B C 1
ATOM 6394 O O . ASP B 1 300 ? 208.691 -28.306 141.467 1.00 117.80 300 ASP B O 1
ATOM 6399 N N . LEU B 1 301 ? 207.019 -26.941 142.134 1.00 106.48 301 LEU B N 1
ATOM 6400 C CA . LEU B 1 301 ? 207.906 -25.821 142.427 1.00 116.47 301 LEU B CA 1
ATOM 6401 C C . LEU B 1 301 ? 208.908 -26.187 143.511 1.00 110.27 301 LEU B C 1
ATOM 6402 O O . LEU B 1 301 ? 210.102 -25.888 143.396 1.00 98.08 301 LEU B O 1
ATOM 6407 N N . LEU B 1 302 ? 208.433 -26.838 144.574 1.00 100.63 302 LEU B N 1
ATOM 6408 C CA . LEU B 1 302 ? 209.236 -27.150 145.748 1.00 116.31 302 LEU B CA 1
ATOM 6409 C C . LEU B 1 302 ? 209.600 -28.629 145.822 1.00 123.17 302 LEU B C 1
ATOM 6410 O O . LEU B 1 302 ? 209.891 -29.137 146.910 1.00 110.08 302 LEU B O 1
ATOM 6415 N N . LYS B 1 303 ? 209.586 -29.332 144.686 1.00 125.10 303 LYS B N 1
ATOM 6416 C CA . LYS B 1 303 ? 209.869 -30.764 144.697 1.00 108.46 303 LYS B CA 1
ATOM 6417 C C . LYS B 1 303 ? 211.273 -31.050 145.214 1.00 133.12 303 LYS B C 1
ATOM 6418 O O . LYS B 1 303 ? 211.500 -32.059 145.894 1.00 137.80 303 LYS B O 1
ATOM 6420 N N . ASN B 1 304 ? 212.227 -30.168 144.916 1.00 131.12 304 ASN B N 1
ATOM 6421 C CA . ASN B 1 304 ? 213.609 -30.390 145.322 1.00 127.70 304 ASN B CA 1
ATOM 6422 C C . ASN B 1 304 ? 213.840 -30.136 146.805 1.00 128.41 304 ASN B C 1
ATOM 6423 O O . ASN B 1 304 ? 214.815 -30.653 147.360 1.00 137.04 304 ASN B O 1
ATOM 6428 N N . ILE B 1 305 ? 212.982 -29.355 147.455 1.00 140.87 305 ILE B N 1
ATOM 6429 C CA . ILE B 1 305 ? 213.108 -29.090 148.887 1.00 130.16 305 ILE B CA 1
ATOM 6430 C C . ILE B 1 305 ? 212.444 -30.221 149.663 1.00 118.53 305 ILE B C 1
ATOM 6431 O O . ILE B 1 305 ? 211.229 -30.430 149.536 1.00 138.22 305 ILE B O 1
ATOM 6436 N N . PRO B 1 306 ? 213.189 -30.975 150.464 1.00 128.63 306 PRO B N 1
ATOM 6437 C CA . PRO B 1 306 ? 212.573 -32.030 151.270 1.00 136.99 306 PRO B CA 1
ATOM 6438 C C . PRO B 1 306 ? 211.863 -31.463 152.490 1.00 137.26 306 PRO B C 1
ATOM 6439 O O . PRO B 1 306 ? 212.109 -30.338 152.928 1.00 134.91 306 PRO B O 1
ATOM 6443 N N . GLY B 1 307 ? 210.960 -32.275 153.035 1.00 147.62 307 GLY B N 1
ATOM 6444 C CA . GLY B 1 307 ? 210.269 -31.943 154.262 1.00 144.28 307 GLY B CA 1
ATOM 6445 C C . GLY B 1 307 ? 209.073 -31.030 154.118 1.00 138.66 307 GLY B C 1
ATOM 6446 O O . GLY B 1 307 ? 208.419 -30.736 155.127 1.00 143.24 307 GLY B O 1
ATOM 6447 N N . ILE B 1 308 ? 208.763 -30.567 152.906 1.00 140.90 308 ILE B N 1
ATOM 6448 C CA . ILE B 1 308 ? 207.626 -29.672 152.732 1.00 127.52 308 ILE B CA 1
ATOM 6449 C C . ILE B 1 308 ? 206.323 -30.448 152.885 1.00 130.70 308 ILE B C 1
ATOM 6450 O O . ILE B 1 308 ? 206.278 -31.680 152.798 1.00 152.87 308 ILE B O 1
ATOM 6455 N N . SER B 1 309 ? 205.238 -29.703 153.103 1.00 127.08 309 SER B N 1
ATOM 6456 C CA . SER B 1 309 ? 203.903 -30.296 153.160 1.00 128.17 309 SER B CA 1
ATOM 6457 C C . SER B 1 309 ? 202.898 -29.172 152.909 1.00 129.29 309 SER B C 1
ATOM 6458 O O . SER B 1 309 ? 202.546 -28.441 153.837 1.00 119.49 309 SER B O 1
ATOM 6461 N N . VAL B 1 310 ? 202.454 -29.037 151.668 1.00 120.16 310 VAL B N 1
ATOM 6462 C CA . VAL B 1 310 ? 201.472 -28.020 151.314 1.00 120.79 310 VAL B CA 1
ATOM 6463 C C . VAL B 1 310 ? 200.088 -28.653 151.314 1.00 116.67 310 VAL B C 1
ATOM 6464 O O . VAL B 1 310 ? 199.914 -29.813 150.918 1.00 122.25 310 VAL B O 1
ATOM 6468 N N . TYR B 1 311 ? 199.104 -27.902 151.800 1.00 111.00 311 TYR B N 1
ATOM 6469 C CA . TYR B 1 311 ? 197.705 -28.292 151.714 1.00 124.16 311 TYR B CA 1
ATOM 6470 C C . TYR B 1 311 ? 196.914 -27.105 151.196 1.00 132.85 311 TYR B C 1
ATOM 6471 O O . TYR B 1 311 ? 197.003 -26.010 151.762 1.00 140.66 311 TYR B O 1
ATOM 6480 N N . VAL B 1 312 ? 196.118 -27.339 150.150 1.00 129.57 312 VAL B N 1
ATOM 6481 C CA . VAL B 1 312 ? 195.421 -26.309 149.380 1.00 128.74 312 VAL B CA 1
ATOM 6482 C C . VAL B 1 312 ? 196.202 -24.997 149.356 1.00 125.97 312 VAL B C 1
ATOM 6483 O O . VAL B 1 312 ? 197.010 -24.769 148.448 1.00 127.43 312 VAL B O 1
ATOM 6487 N N . ASP B 1 313 ? 196.003 -24.143 150.361 1.00 127.14 313 ASP B N 1
ATOM 6488 C CA . ASP B 1 313 ? 196.537 -22.790 150.339 1.00 126.01 313 ASP B CA 1
ATOM 6489 C C . ASP B 1 313 ? 197.711 -22.568 151.283 1.00 126.60 313 ASP B C 1
ATOM 6490 O O . ASP B 1 313 ? 198.424 -21.574 151.125 1.00 131.36 313 ASP B O 1
ATOM 6495 N N . ASP B 1 314 ? 197.932 -23.457 152.247 1.00 138.28 314 ASP B N 1
ATOM 6496 C CA . ASP B 1 314 ? 199.015 -23.298 153.203 1.00 128.60 314 ASP B CA 1
ATOM 6497 C C . ASP B 1 314 ? 200.308 -23.932 152.692 1.00 111.92 314 ASP B C 1
ATOM 6498 O O . ASP B 1 314 ? 200.335 -24.647 151.688 1.00 116.46 314 ASP B O 1
ATOM 6503 N N . ILE B 1 315 ? 201.393 -23.647 153.408 1.00 117.85 315 ILE B N 1
ATOM 6504 C CA . ILE B 1 315 ? 202.706 -24.241 153.179 1.00 119.40 315 ILE B CA 1
ATOM 6505 C C . ILE B 1 315 ? 203.271 -24.589 154.548 1.00 120.37 315 ILE B C 1
ATOM 6506 O O . ILE B 1 315 ? 203.225 -23.762 155.464 1.00 122.17 315 ILE B O 1
ATOM 6511 N N . TYR B 1 316 ? 203.787 -25.808 154.703 1.00 109.95 316 TYR B N 1
ATOM 6512 C CA . TYR B 1 316 ? 204.312 -26.264 155.984 1.00 125.57 316 TYR B CA 1
ATOM 6513 C C . TYR B 1 316 ? 205.783 -26.635 155.856 1.00 128.51 316 TYR B C 1
ATOM 6514 O O . TYR B 1 316 ? 206.163 -27.409 154.970 1.00 131.00 316 TYR B O 1
ATOM 6516 N N . PHE B 1 317 ? 206.601 -26.081 156.747 1.00 125.32 317 PHE B N 1
ATOM 6517 C CA . PHE B 1 317 ? 208.014 -26.408 156.848 1.00 118.31 317 PHE B CA 1
ATOM 6518 C C . PHE B 1 317 ? 208.396 -26.445 158.319 1.00 128.74 317 PHE B C 1
ATOM 6519 O O . PHE B 1 317 ? 207.832 -25.717 159.140 1.00 130.04 317 PHE B O 1
ATOM 6521 N N . SER B 1 318 ? 209.352 -27.310 158.646 1.00 123.63 318 SER B N 1
ATOM 6522 C CA . SER B 1 318 ? 209.849 -27.450 160.005 1.00 123.09 318 SER B CA 1
ATOM 6523 C C . SER B 1 318 ? 211.351 -27.672 159.953 1.00 133.41 318 SER B C 1
ATOM 6524 O O . SER B 1 318 ? 211.878 -28.206 158.973 1.00 137.41 318 SER B O 1
ATOM 6527 N N . THR B 1 319 ? 212.038 -27.252 161.013 1.00 141.77 319 THR B N 1
ATOM 6528 C CA . THR B 1 319 ? 213.493 -27.307 161.043 1.00 144.22 319 THR B CA 1
ATOM 6529 C C . THR B 1 319 ? 213.960 -27.670 162.443 1.00 146.44 319 THR B C 1
ATOM 6530 O O . THR B 1 319 ? 213.208 -27.577 163.418 1.00 147.64 319 THR B O 1
ATOM 6534 N N . GLU B 1 320 ? 215.230 -28.068 162.532 1.00 157.64 320 GLU B N 1
ATOM 6535 C CA . GLU B 1 320 ? 215.828 -28.399 163.820 1.00 163.92 320 GLU B CA 1
ATOM 6536 C C . GLU B 1 320 ? 216.318 -27.162 164.559 1.00 160.39 320 GLU B C 1
ATOM 6537 O O . GLU B 1 320 ? 216.327 -27.146 165.795 1.00 162.13 320 GLU B O 1
ATOM 6539 N N . THR B 1 321 ? 216.725 -26.125 163.833 1.00 154.98 321 THR B N 1
ATOM 6540 C CA . THR B 1 321 ? 217.289 -24.922 164.427 1.00 147.97 321 THR B CA 1
ATOM 6541 C C . THR B 1 321 ? 216.634 -23.689 163.811 1.00 163.00 321 THR B C 1
ATOM 6542 O O . THR B 1 321 ? 215.796 -23.785 162.908 1.00 138.40 321 THR B O 1
ATOM 6546 N N . VAL B 1 322 ? 217.026 -22.518 164.318 1.00 168.67 322 VAL B N 1
ATOM 6547 C CA . VAL B 1 322 ? 216.638 -21.248 163.710 1.00 148.42 322 VAL B CA 1
ATOM 6548 C C . VAL B 1 322 ? 217.545 -20.851 162.552 1.00 153.22 322 VAL B C 1
ATOM 6549 O O . VAL B 1 322 ? 217.100 -20.108 161.665 1.00 140.60 322 VAL B O 1
ATOM 6553 N N . SER B 1 323 ? 218.786 -21.347 162.517 1.00 160.82 323 SER B N 1
ATOM 6554 C CA . SER B 1 323 ? 219.681 -21.060 161.399 1.00 150.87 323 SER B CA 1
ATOM 6555 C C . SER B 1 323 ? 219.184 -21.709 160.114 1.00 156.93 323 SER B C 1
ATOM 6556 O O . SER B 1 323 ? 219.121 -21.059 159.064 1.00 152.36 323 SER B O 1
ATOM 6559 N N . GLU B 1 324 ? 218.851 -23.002 160.172 1.00 157.63 324 GLU B N 1
ATOM 6560 C CA . GLU B 1 324 ? 218.285 -23.675 159.008 1.00 158.72 324 GLU B CA 1
ATOM 6561 C C . GLU B 1 324 ? 216.914 -23.116 158.645 1.00 145.03 324 GLU B C 1
ATOM 6562 O O . GLU B 1 324 ? 216.571 -23.053 157.459 1.00 139.82 324 GLU B O 1
ATOM 6568 N N . HIS B 1 325 ? 216.133 -22.689 159.643 1.00 152.88 325 HIS B N 1
ATOM 6569 C CA . HIS B 1 325 ? 214.787 -22.185 159.376 1.00 157.17 325 HIS B CA 1
ATOM 6570 C C . HIS B 1 325 ? 214.823 -20.930 158.515 1.00 152.05 325 HIS B C 1
ATOM 6571 O O . HIS B 1 325 ? 213.991 -20.763 157.616 1.00 154.18 325 HIS B O 1
ATOM 6578 N N . LEU B 1 326 ? 215.778 -20.036 158.774 1.00 145.02 326 LEU B N 1
ATOM 6579 C CA . LEU B 1 326 ? 215.874 -18.811 157.991 1.00 136.07 326 LEU B CA 1
ATOM 6580 C C . LEU B 1 326 ? 216.468 -19.060 156.611 1.00 133.23 326 LEU B C 1
ATOM 6581 O O . LEU B 1 326 ? 216.147 -18.333 155.663 1.00 136.72 326 LEU B O 1
ATOM 6586 N N . LYS B 1 327 ? 217.326 -20.074 156.474 1.00 143.93 327 LYS B N 1
ATOM 6587 C CA . LYS B 1 327 ? 217.909 -20.370 155.170 1.00 146.40 327 LYS B CA 1
ATOM 6588 C C . LYS B 1 327 ? 216.875 -20.942 154.209 1.00 145.24 327 LYS B C 1
ATOM 6589 O O . LYS B 1 327 ? 216.945 -20.686 153.001 1.00 144.35 327 LYS B O 1
ATOM 6591 N N . ILE B 1 328 ? 215.912 -21.709 154.720 1.00 149.84 328 ILE B N 1
ATOM 6592 C CA . ILE B 1 328 ? 214.881 -22.283 153.861 1.00 143.24 328 ILE B CA 1
ATOM 6593 C C . ILE B 1 328 ? 213.833 -21.236 153.504 1.00 134.62 328 ILE B C 1
ATOM 6594 O O . ILE B 1 328 ? 213.292 -21.241 152.392 1.00 131.10 328 ILE B O 1
ATOM 6599 N N . LEU B 1 329 ? 213.538 -20.319 154.431 1.00 135.16 329 LEU B N 1
ATOM 6600 C CA . LEU B 1 329 ? 212.616 -19.225 154.138 1.00 134.97 329 LEU B CA 1
ATOM 6601 C C . LEU B 1 329 ? 213.055 -18.457 152.898 1.00 135.54 329 LEU B C 1
ATOM 6602 O O . LEU B 1 329 ? 212.267 -18.253 151.968 1.00 129.80 329 LEU B O 1
ATOM 6607 N N . GLU B 1 330 ? 214.321 -18.033 152.864 1.00 146.68 330 GLU B N 1
ATOM 6608 C CA . GLU B 1 330 ? 214.841 -17.351 151.683 1.00 146.23 330 GLU B CA 1
ATOM 6609 C C . GLU B 1 330 ? 214.798 -18.260 150.461 1.00 141.47 330 GLU B C 1
ATOM 6610 O O . GLU B 1 330 ? 214.558 -17.796 149.340 1.00 137.90 330 GLU B O 1
ATOM 6616 N N . LYS B 1 331 ? 215.026 -19.560 150.659 1.00 134.61 331 LYS B N 1
ATOM 6617 C CA . LYS B 1 331 ? 214.938 -20.504 149.551 1.00 132.26 331 LYS B CA 1
ATOM 6618 C C . LYS B 1 331 ? 213.505 -20.627 149.048 1.00 139.02 331 LYS B C 1
ATOM 6619 O O . LYS B 1 331 ? 213.264 -20.634 147.835 1.00 140.16 331 LYS B O 1
ATOM 6625 N N . VAL B 1 332 ? 212.540 -20.715 149.965 1.00 131.43 332 VAL B N 1
ATOM 6626 C CA . VAL B 1 332 ? 211.146 -20.884 149.564 1.00 108.98 332 VAL B CA 1
ATOM 6627 C C . VAL B 1 332 ? 210.584 -19.574 149.026 1.00 128.05 332 VAL B C 1
ATOM 6628 O O . VAL B 1 332 ? 209.893 -19.552 148.000 1.00 136.96 332 VAL B O 1
ATOM 6632 N N . PHE B 1 333 ? 210.873 -18.463 149.712 1.00 128.44 333 PHE B N 1
ATOM 6633 C CA . PHE B 1 333 ? 210.400 -17.157 149.257 1.00 119.14 333 PHE B CA 1
ATOM 6634 C C . PHE B 1 333 ? 210.884 -16.860 147.843 1.00 121.05 333 PHE B C 1
ATOM 6635 O O . PHE B 1 333 ? 210.141 -16.301 147.027 1.00 117.84 333 PHE B O 1
ATOM 6643 N N . LYS B 1 334 ? 212.130 -17.231 147.537 1.00 131.32 334 LYS B N 1
ATOM 6644 C CA . LYS B 1 334 ? 212.692 -16.953 146.220 1.00 132.48 334 LYS B CA 1
ATOM 6645 C C . LYS B 1 334 ? 211.961 -17.725 145.129 1.00 130.93 334 LYS B C 1
ATOM 6646 O O . LYS B 1 334 ? 211.702 -17.185 144.047 1.00 128.27 334 LYS B O 1
ATOM 6652 N N . ILE B 1 335 ? 211.625 -18.990 145.392 1.00 147.56 335 ILE B N 1
ATOM 6653 C CA . ILE B 1 335 ? 210.898 -19.781 144.404 1.00 146.02 335 ILE B CA 1
ATOM 6654 C C . ILE B 1 335 ? 209.528 -19.168 144.147 1.00 140.38 335 ILE B C 1
ATOM 6655 O O . ILE B 1 335 ? 209.075 -19.078 142.999 1.00 137.67 335 ILE B O 1
ATOM 6660 N N . LEU B 1 336 ? 208.855 -18.726 145.214 1.00 125.18 336 LEU B N 1
ATOM 6661 C CA . LEU B 1 336 ? 207.529 -18.130 145.077 1.00 120.48 336 LEU B CA 1
ATOM 6662 C C . LEU B 1 336 ? 207.574 -16.881 144.205 1.00 117.18 336 LEU B C 1
ATOM 6663 O O . LEU B 1 336 ? 206.765 -16.723 143.282 1.00 114.75 336 LEU B O 1
ATOM 6668 N N . LEU B 1 337 ? 208.516 -15.976 144.488 1.00 124.04 337 LEU B N 1
ATOM 6669 C CA . LEU B 1 337 ? 208.650 -14.754 143.700 1.00 112.29 337 LEU B CA 1
ATOM 6670 C C . LEU B 1 337 ? 208.952 -15.063 142.239 1.00 120.29 337 LEU B C 1
ATOM 6671 O O . LEU B 1 337 ? 208.297 -14.534 141.333 1.00 121.12 337 LEU B O 1
ATOM 6676 N N . GLU B 1 338 ? 209.951 -15.913 141.991 1.00 125.91 338 GLU B N 1
ATOM 6677 C CA . GLU B 1 338 ? 210.335 -16.229 140.618 1.00 125.62 338 GLU B CA 1
ATOM 6678 C C . GLU B 1 338 ? 209.185 -16.880 139.863 1.00 128.54 338 GLU B C 1
ATOM 6679 O O . GLU B 1 338 ? 208.922 -16.549 138.701 1.00 131.62 338 GLU B O 1
ATOM 6685 N N . ALA B 1 339 ? 208.489 -17.814 140.510 1.00 120.65 339 ALA B N 1
ATOM 6686 C CA . ALA B 1 339 ? 207.296 -18.394 139.905 1.00 119.82 339 ALA B CA 1
ATOM 6687 C C . ALA B 1 339 ? 206.244 -17.321 139.657 1.00 118.29 339 ALA B C 1
ATOM 6688 O O . ALA B 1 339 ? 205.816 -17.103 138.518 1.00 109.87 339 ALA B O 1
ATOM 6690 N N . GLY B 1 340 ? 205.819 -16.634 140.715 1.00 112.91 340 GLY B N 1
ATOM 6691 C CA . GLY B 1 340 ? 204.933 -15.500 140.553 1.00 97.51 340 GLY B CA 1
ATOM 6692 C C . GLY B 1 340 ? 203.794 -15.399 141.548 1.00 100.90 340 GLY B C 1
ATOM 6693 O O . GLY B 1 340 ? 202.852 -14.631 141.329 1.00 104.43 340 GLY B O 1
ATOM 6694 N N . TYR B 1 341 ? 203.852 -16.159 142.639 1.00 102.86 341 TYR B N 1
ATOM 6695 C CA . TYR B 1 341 ? 202.814 -16.032 143.649 1.00 99.36 341 TYR B CA 1
ATOM 6696 C C . TYR B 1 341 ? 203.091 -14.838 144.557 1.00 99.85 341 TYR B C 1
ATOM 6697 O O . TYR B 1 341 ? 204.167 -14.236 144.536 1.00 106.65 341 TYR B O 1
ATOM 6706 N N . ILE B 1 342 ? 202.090 -14.497 145.365 1.00 97.43 342 ILE B N 1
ATOM 6707 C CA . ILE B 1 342 ? 202.238 -13.543 146.456 1.00 102.20 342 ILE B CA 1
ATOM 6708 C C . ILE B 1 342 ? 201.599 -14.139 147.705 1.00 108.98 342 ILE B C 1
ATOM 6709 O O . ILE B 1 342 ? 200.522 -14.742 147.641 1.00 119.82 342 ILE B O 1
ATOM 6714 N N . VAL B 1 343 ? 202.287 -14.001 148.835 1.00 103.00 343 VAL B N 1
ATOM 6715 C CA . VAL B 1 343 ? 201.865 -14.578 150.106 1.00 97.84 343 VAL B CA 1
ATOM 6716 C C . VAL B 1 343 ? 201.375 -13.456 151.009 1.00 107.17 343 VAL B C 1
ATOM 6717 O O . VAL B 1 343 ? 201.895 -12.335 150.983 1.00 117.38 343 VAL B O 1
ATOM 6721 N N . SER B 1 344 ? 200.347 -13.757 151.795 1.00 98.80 344 SER B N 1
ATOM 6722 C CA . SER B 1 344 ? 199.767 -12.806 152.733 1.00 105.09 344 SER B CA 1
ATOM 6723 C C . SER B 1 344 ? 200.397 -13.012 154.106 1.00 115.04 344 SER B C 1
ATOM 6724 O O . SER B 1 344 ? 200.308 -14.105 154.676 1.00 121.38 344 SER B O 1
ATOM 6727 N N . LEU B 1 345 ? 201.033 -11.962 154.629 1.00 116.33 345 LEU B N 1
ATOM 6728 C CA . LEU B 1 345 ? 201.692 -12.059 155.928 1.00 116.95 345 LEU B CA 1
ATOM 6729 C C . LEU B 1 345 ? 200.693 -12.206 157.069 1.00 124.52 345 LEU B C 1
ATOM 6730 O O . LEU B 1 345 ? 201.022 -12.802 158.101 1.00 124.88 345 LEU B O 1
ATOM 6735 N N . LYS B 1 346 ? 199.479 -11.674 156.910 1.00 125.03 346 LYS B N 1
ATOM 6736 C CA . LYS B 1 346 ? 198.485 -11.775 157.974 1.00 122.02 346 LYS B CA 1
ATOM 6737 C C . LYS B 1 346 ? 198.101 -13.227 158.228 1.00 127.82 346 LYS B C 1
ATOM 6738 O O . LYS B 1 346 ? 198.106 -13.693 159.373 1.00 127.73 346 LYS B O 1
ATOM 6741 N N . LYS B 1 347 ? 197.782 -13.963 157.166 1.00 127.38 347 LYS B N 1
ATOM 6742 C CA . LYS B 1 347 ? 197.309 -15.335 157.291 1.00 129.02 347 LYS B CA 1
ATOM 6743 C C . LYS B 1 347 ? 198.428 -16.337 157.552 1.00 127.79 347 LYS B C 1
ATOM 6744 O O . LYS B 1 347 ? 198.148 -17.537 157.644 1.00 139.29 347 LYS B O 1
ATOM 6750 N N . SER B 1 348 ? 199.674 -15.889 157.677 1.00 123.53 348 SER B N 1
ATOM 6751 C CA . SER B 1 348 ? 200.812 -16.776 157.865 1.00 130.86 348 SER B CA 1
ATOM 6752 C C . SER B 1 348 ? 201.330 -16.705 159.298 1.00 141.53 348 SER B C 1
ATOM 6753 O O . SER B 1 348 ? 201.101 -15.733 160.024 1.00 133.04 348 SER B O 1
ATOM 6756 N N . ALA B 1 349 ? 202.038 -17.762 159.696 1.00 155.59 349 ALA B N 1
ATOM 6757 C CA . ALA B 1 349 ? 202.667 -17.850 161.007 1.00 150.04 349 ALA B CA 1
ATOM 6758 C C . ALA B 1 349 ? 203.987 -18.595 160.872 1.00 144.43 349 ALA B C 1
ATOM 6759 O O . ALA B 1 349 ? 204.115 -19.501 160.046 1.00 140.80 349 ALA B O 1
ATOM 6761 N N . LEU B 1 350 ? 204.969 -18.212 161.690 1.00 137.69 350 LEU B N 1
ATOM 6762 C CA . LEU B 1 350 ? 206.309 -18.763 161.536 1.00 138.43 350 LEU B CA 1
ATOM 6763 C C . LEU B 1 350 ? 207.124 -18.562 162.809 1.00 141.69 350 LEU B C 1
ATOM 6764 O O . LEU B 1 350 ? 206.787 -17.744 163.669 1.00 120.32 350 LEU B O 1
ATOM 6769 N N . LEU B 1 351 ? 208.195 -19.359 162.911 1.00 142.16 351 LEU B N 1
ATOM 6770 C CA . LEU B 1 351 ? 209.128 -19.366 164.070 1.00 118.92 351 LEU B CA 1
ATOM 6771 C C . LEU B 1 351 ? 208.335 -19.544 165.370 1.00 141.86 351 LEU B C 1
ATOM 6772 O O . LEU B 1 351 ? 208.646 -18.835 166.348 1.00 152.51 351 LEU B O 1
ATOM 6777 N N . ARG B 1 352 ? 207.351 -20.452 165.376 1.00 147.98 352 ARG B N 1
ATOM 6778 C CA . ARG B 1 352 ? 206.572 -20.688 166.578 1.00 158.12 352 ARG B CA 1
ATOM 6779 C C . ARG B 1 352 ? 206.750 -22.129 167.035 1.00 163.50 352 ARG B C 1
ATOM 6780 O O . ARG B 1 352 ? 206.800 -23.048 166.212 1.00 161.21 352 ARG B O 1
ATOM 6782 N N . TYR B 1 353 ? 206.854 -22.319 168.354 1.00 174.64 353 TYR B N 1
ATOM 6783 C CA . TYR B 1 353 ? 206.827 -23.669 168.906 1.00 174.45 353 TYR B CA 1
ATOM 6784 C C . TYR B 1 353 ? 205.504 -24.371 168.628 1.00 170.55 353 TYR B C 1
ATOM 6785 O O . TYR B 1 353 ? 205.424 -25.597 168.758 1.00 170.55 353 TYR B O 1
ATOM 6794 N N . GLU B 1 354 ? 204.468 -23.625 168.252 1.00 157.38 354 GLU B N 1
ATOM 6795 C CA . GLU B 1 354 ? 203.175 -24.186 167.890 1.00 152.41 354 GLU B CA 1
ATOM 6796 C C . GLU B 1 354 ? 202.616 -23.462 166.676 1.00 145.79 354 GLU B C 1
ATOM 6797 O O . GLU B 1 354 ? 202.627 -22.231 166.617 1.00 151.96 354 GLU B O 1
ATOM 6803 N N . VAL B 1 355 ? 202.119 -24.235 165.714 1.00 143.54 355 VAL B N 1
ATOM 6804 C CA . VAL B 1 355 ? 201.375 -23.720 164.575 1.00 132.46 355 VAL B CA 1
ATOM 6805 C C . VAL B 1 355 ? 200.107 -24.554 164.414 1.00 134.57 355 VAL B C 1
ATOM 6806 O O . VAL B 1 355 ? 199.888 -25.530 165.131 1.00 144.13 355 VAL B O 1
ATOM 6810 N N . THR B 1 356 ? 199.261 -24.147 163.470 1.00 135.62 356 THR B N 1
ATOM 6811 C CA . THR B 1 356 ? 198.094 -24.923 163.082 1.00 127.67 356 THR B CA 1
ATOM 6812 C C . THR B 1 356 ? 198.150 -25.195 161.587 1.00 130.00 356 THR B C 1
ATOM 6813 O O . THR B 1 356 ? 198.641 -24.375 160.806 1.00 138.13 356 THR B O 1
ATOM 6817 N N . PHE B 1 357 ? 197.633 -26.360 161.200 1.00 135.85 357 PHE B N 1
ATOM 6818 C CA . PHE B 1 357 ? 197.784 -26.868 159.843 1.00 136.30 357 PHE B CA 1
ATOM 6819 C C . PHE B 1 357 ? 196.894 -28.092 159.661 1.00 137.74 357 PHE B C 1
ATOM 6820 O O . PHE B 1 357 ? 196.940 -29.016 160.480 1.00 134.18 357 PHE B O 1
ATOM 6828 N N . LEU B 1 358 ? 196.075 -28.103 158.606 1.00 127.61 358 LEU B N 1
ATOM 6829 C CA . LEU B 1 358 ? 195.076 -29.147 158.370 1.00 128.55 358 LEU B CA 1
ATOM 6830 C C . LEU B 1 358 ? 194.040 -29.225 159.488 1.00 134.64 358 LEU B C 1
ATOM 6831 O O . LEU B 1 358 ? 193.369 -30.251 159.646 1.00 138.00 358 LEU B O 1
ATOM 6836 N N . GLY B 1 359 ? 193.892 -28.156 160.272 1.00 136.07 359 GLY B N 1
ATOM 6837 C CA . GLY B 1 359 ? 192.936 -28.118 161.355 1.00 138.82 359 GLY B CA 1
ATOM 6838 C C . GLY B 1 359 ? 193.456 -28.595 162.695 1.00 146.46 359 GLY B C 1
ATOM 6839 O O . GLY B 1 359 ? 192.728 -28.498 163.692 1.00 150.99 359 GLY B O 1
ATOM 6840 N N . PHE B 1 360 ? 194.683 -29.100 162.757 1.00 158.98 360 PHE B N 1
ATOM 6841 C CA . PHE B 1 360 ? 195.255 -29.625 163.985 1.00 168.19 360 PHE B CA 1
ATOM 6842 C C . PHE B 1 360 ? 196.250 -28.630 164.574 1.00 160.29 360 PHE B C 1
ATOM 6843 O O . PHE B 1 360 ? 196.375 -27.487 164.123 1.00 158.55 360 PHE B O 1
ATOM 6851 N N . SER B 1 361 ? 196.969 -29.071 165.601 1.00 148.62 361 SER B N 1
ATOM 6852 C CA . SER B 1 361 ? 198.085 -28.333 166.171 1.00 143.64 361 SER B CA 1
ATOM 6853 C C . SER B 1 361 ? 199.362 -29.125 165.935 1.00 148.77 361 SER B C 1
ATOM 6854 O O . SER B 1 361 ? 199.416 -30.322 166.233 1.00 157.46 361 SER B O 1
ATOM 6857 N N . ILE B 1 362 ? 200.380 -28.462 165.393 1.00 146.85 362 ILE B N 1
ATOM 6858 C CA . ILE B 1 362 ? 201.685 -29.089 165.181 1.00 147.45 362 ILE B CA 1
ATOM 6859 C C . ILE B 1 362 ? 202.492 -28.830 166.450 1.00 155.41 362 ILE B C 1
ATOM 6860 O O . ILE B 1 362 ? 203.144 -27.799 166.604 1.00 160.95 362 ILE B O 1
ATOM 6865 N N . THR B 1 363 ? 202.444 -29.786 167.372 1.00 152.39 363 THR B N 1
ATOM 6866 C CA . THR B 1 363 ? 203.101 -29.637 168.660 1.00 158.64 363 THR B CA 1
ATOM 6867 C C . THR B 1 363 ? 204.616 -29.726 168.500 1.00 162.12 363 THR B C 1
ATOM 6868 O O . THR B 1 363 ? 205.153 -29.830 167.395 1.00 163.56 363 THR B O 1
ATOM 6872 N N . GLN B 1 364 ? 205.312 -29.690 169.631 1.00 162.81 364 GLN B N 1
ATOM 6873 C CA . GLN B 1 364 ? 206.768 -29.675 169.638 1.00 162.40 364 GLN B CA 1
ATOM 6874 C C . GLN B 1 364 ? 207.304 -31.077 169.368 1.00 164.95 364 GLN B C 1
ATOM 6875 O O . GLN B 1 364 ? 207.063 -32.001 170.154 1.00 165.87 364 GLN B O 1
ATOM 6877 N N . THR B 1 365 ? 208.022 -31.229 168.256 1.00 164.69 365 THR B N 1
ATOM 6878 C CA . THR B 1 365 ? 208.680 -32.482 167.885 1.00 163.86 365 THR B CA 1
ATOM 6879 C C . THR B 1 365 ? 207.694 -33.647 167.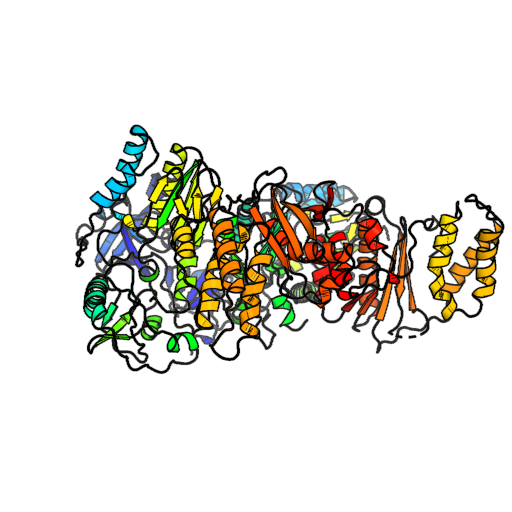816 1.00 169.99 365 THR B C 1
ATOM 6880 O O . THR B 1 365 ? 207.593 -34.444 168.749 1.00 162.47 365 THR B O 1
ATOM 6884 N N . GLN B 1 378 ? 191.804 -45.692 171.485 1.00 119.71 378 GLN B N 1
ATOM 6885 C CA . GLN B 1 378 ? 190.497 -45.798 172.127 1.00 131.97 378 GLN B CA 1
ATOM 6886 C C . GLN B 1 378 ? 190.550 -45.352 173.588 1.00 143.21 378 GLN B C 1
ATOM 6887 O O . GLN B 1 378 ? 190.937 -44.218 173.880 1.00 148.82 378 GLN B O 1
ATOM 6889 N N . ASN B 1 379 ? 190.136 -46.253 174.485 1.00 140.17 379 ASN B N 1
ATOM 6890 C CA . ASN B 1 379 ? 190.057 -46.023 175.927 1.00 144.14 379 ASN B CA 1
ATOM 6891 C C . ASN B 1 379 ? 188.962 -45.022 176.284 1.00 148.63 379 ASN B C 1
ATOM 6892 O O . ASN B 1 379 ? 188.520 -44.236 175.439 1.00 157.76 379 ASN B O 1
ATOM 6897 N N . ILE B 1 380 ? 188.516 -45.055 177.541 1.00 151.20 380 ILE B N 1
ATOM 6898 C CA . ILE B 1 380 ? 187.402 -44.240 178.016 1.00 156.91 380 ILE B CA 1
ATOM 6899 C C . ILE B 1 380 ? 187.643 -43.793 179.453 1.00 158.43 380 ILE B C 1
ATOM 6900 O O . ILE B 1 380 ? 188.757 -43.907 179.980 1.00 146.36 380 ILE B O 1
ATOM 6905 N N . THR B 1 381 ? 186.591 -43.279 180.090 1.00 156.47 381 THR B N 1
ATOM 6906 C CA . THR B 1 381 ? 186.570 -43.005 181.519 1.00 153.74 381 THR B CA 1
ATOM 6907 C C . THR B 1 381 ? 185.354 -43.687 182.132 1.00 150.79 381 THR B C 1
ATOM 6908 O O . THR B 1 381 ? 184.344 -43.907 181.459 1.00 148.74 381 THR B O 1
ATOM 6912 N N . SER B 1 382 ? 185.462 -44.019 183.417 1.00 155.23 382 SER B N 1
ATOM 6913 C CA . SER B 1 382 ? 184.461 -44.851 184.068 1.00 156.36 382 SER B CA 1
ATOM 6914 C C . SER B 1 382 ? 183.090 -44.173 184.055 1.00 166.94 382 SER B C 1
ATOM 6915 O O . SER B 1 382 ? 182.995 -42.942 184.083 1.00 170.10 382 SER B O 1
ATOM 6918 N N . PRO B 1 383 ? 182.011 -44.953 184.009 1.00 170.81 383 PRO B N 1
ATOM 6919 C CA . PRO B 1 383 ? 180.666 -44.373 184.003 1.00 173.24 383 PRO B CA 1
ATOM 6920 C C . PRO B 1 383 ? 180.135 -44.110 185.403 1.00 172.80 383 PRO B C 1
ATOM 6921 O O . PRO B 1 383 ? 180.511 -44.760 186.380 1.00 167.76 383 PRO B O 1
ATOM 6925 N N . ARG B 1 384 ? 179.232 -43.134 185.481 1.00 174.18 384 ARG B N 1
ATOM 6926 C CA . ARG B 1 384 ? 178.653 -42.697 186.746 1.00 170.12 384 ARG B CA 1
ATOM 6927 C C . ARG B 1 384 ? 177.198 -43.103 186.928 1.00 175.22 384 ARG B C 1
ATOM 6928 O O . ARG B 1 384 ? 176.817 -43.515 188.026 1.00 160.44 384 ARG B O 1
ATOM 6936 N N . THR B 1 385 ? 176.368 -42.992 185.894 1.00 194.73 385 THR B N 1
ATOM 6937 C CA . THR B 1 385 ? 174.967 -43.380 185.974 1.00 193.49 385 THR B CA 1
ATOM 6938 C C . THR B 1 385 ? 174.662 -44.460 184.943 1.00 187.77 385 THR B C 1
ATOM 6939 O O . THR B 1 385 ? 175.471 -44.771 184.067 1.00 191.77 385 THR B O 1
ATOM 6943 N N . LEU B 1 386 ? 173.465 -45.040 185.070 1.00 169.92 386 LEU B N 1
ATOM 6944 C CA . LEU B 1 386 ? 173.063 -46.125 184.181 1.00 155.07 386 LEU B CA 1
ATOM 6945 C C . LEU B 1 386 ? 172.969 -45.644 182.737 1.00 160.83 386 LEU B C 1
ATOM 6946 O O . LEU B 1 386 ? 173.107 -46.442 181.800 1.00 160.54 386 LEU B O 1
ATOM 6951 N N . LYS B 1 387 ? 172.736 -44.341 182.533 1.00 162.14 387 LYS B N 1
ATOM 6952 C CA . LYS B 1 387 ? 172.637 -43.808 181.175 1.00 158.43 387 LYS B CA 1
ATOM 6953 C C . LYS B 1 387 ? 173.981 -43.869 180.457 1.00 158.00 387 LYS B C 1
ATOM 6954 O O . LYS B 1 387 ? 174.036 -44.192 179.265 1.00 161.47 387 LYS B O 1
ATOM 6956 N N . GLU B 1 388 ? 175.072 -43.557 181.162 1.00 160.34 388 GLU B N 1
ATOM 6957 C CA . GLU B 1 388 ? 176.399 -43.704 180.572 1.00 161.61 388 GLU B CA 1
ATOM 6958 C C . GLU B 1 388 ? 176.651 -45.148 180.160 1.00 160.18 388 GLU B C 1
ATOM 6959 O O . GLU B 1 388 ? 177.064 -45.419 179.027 1.00 157.68 388 GLU B O 1
ATOM 6965 N N . LEU B 1 389 ? 176.396 -46.091 181.071 1.00 165.44 389 LEU B N 1
ATOM 6966 C CA . LEU B 1 389 ? 176.625 -47.500 180.766 1.00 159.86 389 LEU B CA 1
ATOM 6967 C C . LEU B 1 389 ? 175.739 -47.973 179.621 1.00 153.49 389 LEU B C 1
ATOM 6968 O O . LEU B 1 389 ? 176.161 -48.795 178.799 1.00 152.83 389 LEU B O 1
ATOM 6970 N N . GLN B 1 390 ? 174.509 -47.460 179.545 1.00 155.12 390 GLN B N 1
ATOM 6971 C CA . GLN B 1 390 ? 173.592 -47.902 178.501 1.00 147.04 390 GLN B CA 1
ATOM 6972 C C . GLN B 1 390 ? 174.072 -47.470 177.121 1.00 154.27 390 GLN B C 1
ATOM 6973 O O . GLN B 1 390 ? 173.978 -48.238 176.157 1.00 153.11 390 GLN B O 1
ATOM 6979 N N . SER B 1 391 ? 174.590 -46.245 177.005 1.00 154.67 391 SER B N 1
ATOM 6980 C CA . SER B 1 391 ? 175.131 -45.797 175.728 1.00 149.86 391 SER B CA 1
ATOM 6981 C C . SER B 1 391 ? 176.460 -46.468 175.398 1.00 154.18 391 SER B C 1
ATOM 6982 O O . SER B 1 391 ? 176.890 -46.427 174.240 1.00 155.56 391 SER B O 1
ATOM 6985 N N . ILE B 1 392 ? 177.119 -47.080 176.386 1.00 160.70 392 ILE B N 1
ATOM 6986 C CA . ILE B 1 392 ? 178.297 -47.898 176.104 1.00 156.44 392 ILE B CA 1
ATOM 6987 C C . ILE B 1 392 ? 177.894 -49.170 175.369 1.00 154.04 392 ILE B C 1
ATOM 6988 O O . ILE B 1 392 ? 178.503 -49.541 174.358 1.00 148.15 392 ILE B O 1
ATOM 6993 N N . LEU B 1 393 ? 176.865 -49.859 175.873 1.00 174.86 393 LEU B N 1
ATOM 6994 C CA . LEU B 1 393 ? 176.408 -51.096 175.246 1.00 175.23 393 LEU B CA 1
ATOM 6995 C C . LEU B 1 393 ? 176.025 -50.864 173.790 1.00 172.92 393 LEU B C 1
ATOM 6996 O O . LEU B 1 393 ? 176.326 -51.689 172.919 1.00 171.96 393 LEU B O 1
ATOM 7001 N N . GLY B 1 394 ? 175.370 -49.737 173.506 1.00 150.85 394 GLY B N 1
ATOM 7002 C CA . GLY B 1 394 ? 175.017 -49.424 172.134 1.00 143.05 394 GLY B CA 1
ATOM 7003 C C . GLY B 1 394 ? 176.219 -49.159 171.254 1.00 137.66 394 GLY B C 1
ATOM 7004 O O . GLY B 1 394 ? 176.201 -49.488 170.065 1.00 132.82 394 GLY B O 1
ATOM 7005 N N . LEU B 1 395 ? 177.275 -48.569 171.819 1.00 130.20 395 LEU B N 1
ATOM 7006 C CA . LEU B 1 395 ? 178.471 -48.270 171.037 1.00 129.89 395 LEU B CA 1
ATOM 7007 C C . LEU B 1 395 ? 179.065 -49.543 170.451 1.00 139.46 395 LEU B C 1
ATOM 7008 O O . LEU B 1 395 ? 179.362 -49.611 169.253 1.00 133.60 395 LEU B O 1
ATOM 7013 N N . PHE B 1 396 ? 179.237 -50.566 171.283 1.00 132.13 396 PHE B N 1
ATOM 7014 C CA . PHE B 1 396 ? 179.891 -51.800 170.882 1.00 130.28 396 PHE B CA 1
ATOM 7015 C C . PHE B 1 396 ? 178.913 -52.855 170.382 1.00 138.78 396 PHE B C 1
ATOM 7016 O O . PHE B 1 396 ? 179.323 -53.997 170.144 1.00 141.12 396 PHE B O 1
ATOM 7024 N N . ASN B 1 397 ? 177.636 -52.503 170.211 1.00 139.27 397 ASN B N 1
ATOM 7025 C CA . ASN B 1 397 ? 176.649 -53.476 169.756 1.00 134.72 397 ASN B CA 1
ATOM 7026 C C . ASN B 1 397 ? 176.935 -53.976 168.346 1.00 137.70 397 ASN B C 1
ATOM 7027 O O . ASN B 1 397 ? 176.435 -55.039 167.964 1.00 137.52 397 ASN B O 1
ATOM 7029 N N . PHE B 1 398 ? 177.724 -53.234 167.565 1.00 136.74 398 PHE B N 1
ATOM 7030 C CA . PHE B 1 398 ? 178.094 -53.697 166.232 1.00 137.59 398 PHE B CA 1
ATOM 7031 C C . PHE B 1 398 ? 179.022 -54.901 166.296 1.00 133.96 398 PHE B C 1
ATOM 7032 O O . PHE B 1 398 ? 179.070 -55.699 165.353 1.00 143.34 398 PHE B O 1
ATOM 7040 N N . ALA B 1 399 ? 179.763 -55.047 167.394 1.00 128.13 399 ALA B N 1
ATOM 7041 C CA . ALA B 1 399 ? 180.824 -56.039 167.488 1.00 144.62 399 ALA B CA 1
ATOM 7042 C C . ALA B 1 399 ? 180.316 -57.455 167.720 1.00 155.59 399 ALA B C 1
ATOM 7043 O O . ALA B 1 399 ? 181.095 -58.400 167.572 1.00 157.38 399 ALA B O 1
ATOM 7045 N N . ARG B 1 400 ? 179.040 -57.631 168.072 1.00 146.63 400 ARG B N 1
ATOM 7046 C CA . ARG B 1 400 ? 178.524 -58.973 168.325 1.00 149.72 400 ARG B CA 1
ATOM 7047 C C . ARG B 1 400 ? 178.622 -59.870 167.099 1.00 151.84 400 ARG B C 1
ATOM 7048 O O . ARG B 1 400 ? 178.652 -61.099 167.239 1.00 144.36 400 ARG B O 1
ATOM 7050 N N . ASN B 1 401 ? 178.687 -59.286 165.902 1.00 148.74 401 ASN B N 1
ATOM 7051 C CA . ASN B 1 401 ? 178.720 -60.083 164.681 1.00 146.71 401 ASN B CA 1
ATOM 7052 C C . ASN B 1 401 ? 180.112 -60.645 164.413 1.00 144.49 401 ASN B C 1
ATOM 7053 O O . ASN B 1 401 ? 180.265 -61.845 164.160 1.00 164.38 401 ASN B O 1
ATOM 7055 N N . PHE B 1 402 ? 181.141 -59.799 164.474 1.00 144.25 402 PHE B N 1
ATOM 7056 C CA . PHE B 1 402 ? 182.480 -60.177 164.036 1.00 153.32 402 PHE B CA 1
ATOM 7057 C C . PHE B 1 402 ? 183.392 -60.646 165.166 1.00 149.35 402 PHE B C 1
ATOM 7058 O O . PHE B 1 402 ? 184.554 -60.971 164.906 1.00 154.70 402 PHE B O 1
ATOM 7066 N N . VAL B 1 403 ? 182.899 -60.711 166.398 1.00 141.28 403 VAL B N 1
ATOM 7067 C CA . VAL B 1 403 ? 183.679 -61.157 167.546 1.00 157.56 403 VAL B CA 1
ATOM 7068 C C . VAL B 1 403 ? 183.060 -62.450 168.058 1.00 157.31 403 VAL B C 1
ATOM 7069 O O . VAL B 1 403 ? 181.841 -62.514 168.230 1.00 157.31 403 VAL B O 1
ATOM 7073 N N . PRO B 1 404 ? 183.849 -63.502 168.307 1.00 155.56 404 PRO B N 1
ATOM 7074 C CA . PRO B 1 404 ? 183.261 -64.785 168.717 1.00 149.79 404 PRO B CA 1
ATOM 7075 C C . PRO B 1 404 ? 182.793 -64.812 170.167 1.00 151.05 404 PRO B C 1
ATOM 7076 O O . PRO B 1 404 ? 181.694 -65.291 170.462 1.00 149.92 404 PRO B O 1
ATOM 7080 N N . ASN B 1 405 ? 183.610 -64.295 171.083 1.00 159.58 405 ASN B N 1
ATOM 7081 C CA . ASN B 1 405 ? 183.363 -64.435 172.514 1.00 162.85 405 ASN B CA 1
ATOM 7082 C C . ASN B 1 405 ? 182.636 -63.240 173.116 1.00 161.59 405 ASN B C 1
ATOM 7083 O O . ASN B 1 405 ? 182.785 -62.980 174.316 1.00 166.37 405 ASN B O 1
ATOM 7088 N N . PHE B 1 406 ? 181.845 -62.510 172.326 1.00 164.40 406 PHE B N 1
ATOM 7089 C CA . PHE B 1 406 ? 181.297 -61.250 172.820 1.00 172.58 406 PHE B CA 1
ATOM 7090 C C . PHE B 1 406 ? 180.287 -61.463 173.940 1.00 176.33 406 PHE B C 1
ATOM 7091 O O . PHE B 1 406 ? 180.241 -60.670 174.888 1.00 185.47 406 PHE B O 1
ATOM 7099 N N . SER B 1 407 ? 179.471 -62.520 173.850 1.00 171.57 407 SER B N 1
ATOM 7100 C CA . SER B 1 407 ? 178.392 -62.725 174.818 1.00 176.45 407 SER B CA 1
ATOM 7101 C C . SER B 1 407 ? 178.926 -62.775 176.245 1.00 184.08 407 SER B C 1
ATOM 7102 O O . SER B 1 407 ? 178.376 -62.138 177.150 1.00 188.23 407 SER B O 1
ATOM 7105 N N . GLU B 1 408 ? 180.018 -63.513 176.457 1.00 189.48 408 GLU B N 1
ATOM 7106 C CA . GLU B 1 408 ? 180.581 -63.647 177.797 1.00 197.35 408 GLU B CA 1
ATOM 7107 C C . GLU B 1 408 ? 181.151 -62.322 178.296 1.00 201.65 408 GLU B C 1
ATOM 7108 O O . GLU B 1 408 ? 180.862 -61.898 179.422 1.00 208.94 408 GLU B O 1
ATOM 7110 N N . ILE B 1 409 ? 181.963 -61.653 177.470 1.00 192.38 409 ILE B N 1
ATOM 7111 C CA . ILE B 1 409 ? 182.532 -60.369 177.866 1.00 191.69 409 ILE B CA 1
ATOM 7112 C C . ILE B 1 409 ? 181.424 -59.357 178.125 1.00 197.95 409 ILE B C 1
ATOM 7113 O O . ILE B 1 409 ? 181.477 -58.581 179.088 1.00 204.28 409 ILE B O 1
ATOM 7118 N N . ILE B 1 410 ? 180.389 -59.363 177.282 1.00 209.79 410 ILE B N 1
ATOM 7119 C CA . ILE B 1 410 ? 179.302 -58.402 177.423 1.00 200.29 410 ILE B CA 1
ATOM 7120 C C . ILE B 1 410 ? 178.344 -58.748 178.553 1.00 202.28 410 ILE B C 1
ATOM 7121 O O . ILE B 1 410 ? 177.484 -57.930 178.890 1.00 201.24 410 ILE B O 1
ATOM 7123 N N . LYS B 1 411 ? 178.475 -59.922 179.164 1.00 185.24 411 LYS B N 1
ATOM 7124 C CA . LYS B 1 411 ? 177.504 -60.341 180.170 1.00 180.93 411 LYS B CA 1
ATOM 7125 C C . LYS B 1 411 ? 177.639 -59.519 181.452 1.00 176.20 411 LYS B C 1
ATOM 7126 O O . LYS B 1 411 ? 176.621 -59.228 182.096 1.00 168.47 411 LYS B O 1
ATOM 7130 N N . PRO B 1 412 ? 178.858 -59.167 181.885 1.00 177.04 412 PRO B N 1
A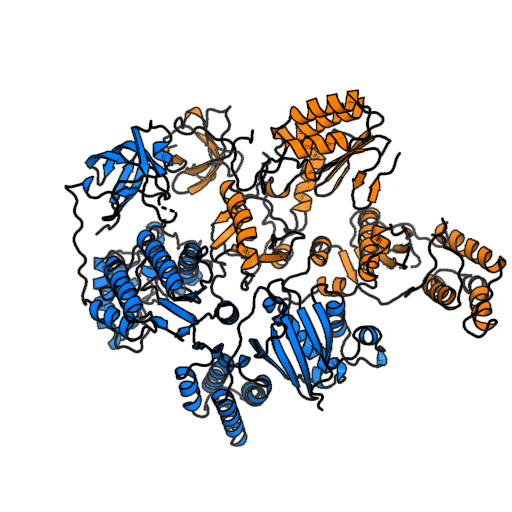TOM 7131 C CA . PRO B 1 412 ? 178.986 -58.195 182.988 1.00 174.23 412 PRO B CA 1
ATOM 7132 C C . PRO B 1 412 ? 178.097 -56.975 182.859 1.00 179.48 412 PRO B C 1
ATOM 7133 O O . PRO B 1 412 ? 177.427 -56.597 183.825 1.00 189.12 412 PRO B O 1
ATOM 7137 N N . LEU B 1 413 ? 178.082 -56.350 181.685 1.00 168.28 413 LEU B N 1
ATOM 7138 C CA . LEU B 1 413 ? 177.347 -55.108 181.512 1.00 141.52 413 LEU B CA 1
ATOM 7139 C C . LEU B 1 413 ? 175.852 -55.309 181.724 1.00 160.96 413 LEU B C 1
ATOM 7140 O O . LEU B 1 413 ? 175.214 -54.531 182.440 1.00 173.32 413 LEU B O 1
ATOM 7142 N N . TYR B 1 414 ? 175.274 -56.352 181.116 1.00 155.79 414 TYR B N 1
ATOM 7143 C CA . TYR B 1 414 ? 173.835 -56.579 181.254 1.00 163.30 414 TYR B CA 1
ATOM 7144 C C . TYR B 1 414 ? 173.444 -56.830 182.709 1.00 173.25 414 TYR B C 1
ATOM 7145 O O . TYR B 1 414 ? 172.388 -56.373 183.164 1.00 176.51 414 TYR B O 1
ATOM 7147 N N . SER B 1 415 ? 174.282 -57.558 183.452 1.00 179.35 415 SER B N 1
ATOM 7148 C CA . SER B 1 415 ? 173.950 -57.898 184.833 1.00 179.80 415 SER B CA 1
ATOM 7149 C C . SER B 1 415 ? 173.945 -56.664 185.729 1.00 183.04 415 SER B C 1
ATOM 7150 O O . SER B 1 415 ? 173.065 -56.514 186.587 1.00 180.37 415 SER B O 1
ATOM 7153 N N . LEU B 1 416 ? 174.920 -55.774 185.551 1.00 183.13 416 LEU B N 1
ATOM 7154 C CA . LEU B 1 416 ? 174.945 -54.543 186.332 1.00 180.85 416 LEU B CA 1
ATOM 7155 C C . LEU B 1 416 ? 173.721 -53.678 186.045 1.00 173.77 416 LEU B C 1
ATOM 7156 O O . LEU B 1 416 ? 173.149 -53.081 186.964 1.00 173.01 416 LEU B O 1
ATOM 7158 N N . ILE B 1 417 ? 173.285 -53.622 184.782 1.00 164.39 417 ILE B N 1
ATOM 7159 C CA . ILE B 1 417 ? 172.124 -52.799 184.440 1.00 158.96 417 ILE B CA 1
ATOM 7160 C C . ILE B 1 417 ? 170.874 -53.308 185.146 1.00 168.33 417 ILE B C 1
ATOM 7161 O O . ILE B 1 417 ? 169.990 -52.525 185.505 1.00 177.75 417 ILE B O 1
ATOM 7163 N N . SER B 1 418 ? 170.769 -54.624 185.342 1.00 167.65 418 SER B N 1
ATOM 7164 C CA . SER B 1 418 ? 169.554 -55.213 185.892 1.00 173.04 418 SER B CA 1
ATOM 7165 C C . SER B 1 418 ? 169.568 -55.266 187.416 1.00 175.66 418 SER B C 1
ATOM 7166 O O . SER B 1 418 ? 168.537 -55.018 188.057 1.00 169.81 418 SER B O 1
ATOM 7169 N N . THR B 1 419 ? 170.717 -55.611 188.009 1.00 188.64 419 THR B N 1
ATOM 7170 C CA . THR B 1 419 ? 170.785 -55.770 189.459 1.00 187.19 419 THR B CA 1
ATOM 7171 C C . THR B 1 419 ? 170.512 -54.456 190.174 1.00 185.82 419 THR B C 1
ATOM 7172 O O . THR B 1 419 ? 169.792 -54.429 191.177 1.00 185.41 419 THR B O 1
ATOM 7176 N N . ALA B 1 420 ? 171.062 -53.354 189.674 1.00 181.31 420 ALA B N 1
ATOM 7177 C CA . ALA B 1 420 ? 170.887 -52.056 190.322 1.00 189.01 420 ALA B CA 1
ATOM 7178 C C . ALA B 1 420 ? 169.644 -51.396 189.741 1.00 185.01 420 ALA B C 1
ATOM 7179 O O . ALA B 1 420 ? 169.675 -50.845 188.639 1.00 179.86 420 ALA B O 1
ATOM 7181 N N . GLU B 1 421 ? 168.542 -51.454 190.485 1.00 182.48 421 GLU B N 1
ATOM 7182 C CA . GLU B 1 421 ? 167.318 -50.793 190.069 1.00 181.16 421 GLU B CA 1
ATOM 7183 C C . GLU B 1 421 ? 167.482 -49.277 190.171 1.00 174.21 421 GLU B C 1
ATOM 7184 O O . GLU B 1 421 ? 168.492 -48.759 190.654 1.00 177.51 421 GLU B O 1
ATOM 7186 N N . GLY B 1 422 ? 166.465 -48.555 189.708 1.00 168.17 422 GLY B N 1
ATOM 7187 C CA . GLY B 1 422 ? 166.533 -47.109 189.658 1.00 173.39 422 GLY B CA 1
ATOM 7188 C C . GLY B 1 422 ? 167.609 -46.624 188.698 1.00 170.33 422 GLY B C 1
ATOM 7189 O O . GLY B 1 422 ? 168.172 -47.376 187.902 1.00 170.36 422 GLY B O 1
ATOM 7190 N N . ASN B 1 423 ? 167.890 -45.327 188.791 1.00 167.95 423 ASN B N 1
ATOM 7191 C CA . ASN B 1 423 ? 168.919 -44.714 187.963 1.00 170.80 423 ASN B CA 1
ATOM 7192 C C . ASN B 1 423 ? 170.299 -44.744 188.607 1.00 170.55 423 ASN B C 1
ATOM 7193 O O . ASN B 1 423 ? 171.290 -44.469 187.923 1.00 169.17 423 ASN B O 1
ATOM 7195 N N . ASN B 1 424 ? 170.389 -45.073 189.894 1.00 154.40 424 ASN B N 1
ATOM 7196 C CA . ASN B 1 424 ? 171.668 -45.108 190.597 1.00 152.97 424 ASN B CA 1
ATOM 7197 C C . ASN B 1 424 ? 172.337 -46.455 190.349 1.00 166.44 424 ASN B C 1
ATOM 7198 O O . ASN B 1 424 ? 171.860 -47.491 190.824 1.00 167.28 424 ASN B O 1
ATOM 7200 N N . ILE B 1 425 ? 173.444 -46.443 189.607 1.00 167.73 425 ILE B N 1
ATOM 7201 C CA . ILE B 1 425 ? 174.204 -47.649 189.300 1.00 171.84 425 ILE B CA 1
ATOM 7202 C C . ILE B 1 425 ? 175.392 -47.738 190.247 1.00 169.03 425 ILE B C 1
ATOM 7203 O O . ILE B 1 425 ? 176.045 -46.730 190.552 1.00 155.30 425 ILE B O 1
ATOM 7208 N N . LYS B 1 426 ? 175.656 -48.943 190.738 1.00 193.94 426 LYS B N 1
ATOM 7209 C CA . LYS B 1 426 ? 176.898 -49.257 191.427 1.00 198.32 426 LYS B CA 1
ATOM 7210 C C . LYS B 1 426 ? 177.743 -50.112 190.494 1.00 199.84 426 LYS B C 1
ATOM 7211 O O . LYS B 1 426 ? 177.309 -51.189 190.070 1.00 201.29 426 LYS B O 1
ATOM 7213 N N . TRP B 1 427 ? 178.929 -49.620 190.151 1.00 183.87 427 TRP B N 1
ATOM 7214 C CA . TRP B 1 427 ? 179.843 -50.317 189.251 1.00 173.25 427 TRP B CA 1
ATOM 7215 C C . TRP B 1 427 ? 181.129 -50.605 190.012 1.00 167.96 427 TRP B C 1
ATOM 7216 O O . TRP B 1 427 ? 181.860 -49.678 190.377 1.00 167.13 427 TRP B O 1
ATOM 7218 N N . THR B 1 428 ? 181.399 -51.885 190.257 1.00 164.65 428 THR B N 1
ATOM 7219 C CA . THR B 1 428 ? 182.608 -52.262 190.975 1.00 177.03 428 THR B CA 1
ATOM 7220 C C . THR B 1 428 ? 183.843 -51.875 190.169 1.00 184.16 428 THR B C 1
ATOM 7221 O O . THR B 1 428 ? 183.805 -51.767 188.940 1.00 183.05 428 THR B O 1
ATOM 7225 N N . SER B 1 429 ? 184.950 -51.649 190.882 1.00 183.00 429 SER B N 1
ATOM 7226 C CA . SER B 1 429 ? 186.212 -51.348 190.217 1.00 184.31 429 SER B CA 1
ATOM 7227 C C . SER B 1 429 ? 186.698 -52.508 189.360 1.00 189.62 429 SER B C 1
ATOM 7228 O O . SER B 1 429 ? 187.564 -52.309 188.501 1.00 190.91 429 SER B O 1
ATOM 7231 N N . GLU B 1 430 ? 186.165 -53.711 189.579 1.00 190.59 430 GLU B N 1
ATOM 7232 C CA . GLU B 1 430 ? 186.497 -54.836 188.713 1.00 185.17 430 GLU B CA 1
ATOM 7233 C C . GLU B 1 430 ? 185.868 -54.670 187.335 1.00 189.22 430 GLU B C 1
ATOM 7234 O O . GLU B 1 430 ? 186.490 -55.002 186.319 1.00 191.94 430 GLU B O 1
ATOM 7240 N N . HIS B 1 431 ? 184.636 -54.152 187.282 1.00 183.92 431 HIS B N 1
ATOM 7241 C CA . HIS B 1 431 ? 183.988 -53.888 185.999 1.00 176.73 431 HIS B CA 1
ATOM 7242 C C . HIS B 1 431 ? 184.803 -52.917 185.154 1.00 176.12 431 HIS B C 1
ATOM 7243 O O . HIS B 1 431 ? 184.839 -53.034 183.923 1.00 178.59 431 HIS B O 1
ATOM 7250 N N . THR B 1 432 ? 185.456 -51.946 185.796 1.00 171.04 432 THR B N 1
ATOM 7251 C CA . THR B 1 432 ? 186.292 -51.001 185.061 1.00 169.09 432 THR B CA 1
ATOM 7252 C C . THR B 1 432 ? 187.450 -51.714 184.373 1.00 170.92 432 THR B C 1
ATOM 7253 O O . THR B 1 432 ? 187.826 -51.364 183.248 1.00 167.26 432 THR B O 1
ATOM 7257 N N . ARG B 1 433 ? 188.015 -52.733 185.026 1.00 179.27 433 ARG B N 1
ATOM 7258 C CA . ARG B 1 433 ? 189.121 -53.481 184.440 1.00 176.67 433 ARG B CA 1
ATOM 7259 C C . ARG B 1 433 ? 188.662 -54.416 183.329 1.00 176.08 433 ARG B C 1
ATOM 7260 O O . ARG B 1 433 ? 189.452 -54.744 182.436 1.00 177.30 433 ARG B O 1
ATOM 7262 N N . TYR B 1 434 ? 187.402 -54.856 183.363 1.00 167.83 434 TYR B N 1
ATOM 7263 C CA . TYR B 1 434 ? 186.884 -55.759 182.341 1.00 158.20 434 TYR B CA 1
ATOM 7264 C C . TYR B 1 434 ? 186.491 -55.017 181.075 1.00 166.98 434 TYR B C 1
ATOM 7265 O O . TYR B 1 434 ? 186.253 -55.655 180.044 1.00 169.20 434 TYR B O 1
ATOM 7274 N N . LEU B 1 435 ? 186.399 -53.690 181.145 1.00 164.17 435 LEU B N 1
ATOM 7275 C CA . LEU B 1 435 ? 186.381 -52.869 179.945 1.00 165.89 435 LEU B CA 1
ATOM 7276 C C . LEU B 1 435 ? 187.793 -52.596 179.445 1.00 165.92 435 LEU B C 1
ATOM 7277 O O . LEU B 1 435 ? 188.000 -52.460 178.234 1.00 168.35 435 LEU B O 1
ATOM 7282 N N . GLU B 1 436 ? 188.767 -52.500 180.356 1.00 164.46 436 GLU B N 1
ATOM 7283 C CA . GLU B 1 436 ? 190.149 -52.273 179.942 1.00 168.19 436 GLU B CA 1
ATOM 7284 C C . GLU B 1 436 ? 190.635 -53.360 178.994 1.00 173.14 436 GLU B C 1
ATOM 7285 O O . GLU B 1 436 ? 191.483 -53.099 178.133 1.00 170.75 436 GLU B O 1
ATOM 7287 N N . GLU B 1 437 ? 190.107 -54.579 179.132 1.00 174.85 437 GLU B N 1
ATOM 7288 C CA . GLU B 1 437 ? 190.476 -55.655 178.220 1.00 176.21 437 GLU B CA 1
ATOM 7289 C C . GLU B 1 437 ? 189.719 -55.561 176.897 1.00 162.04 437 GLU B C 1
ATOM 7290 O O . GLU B 1 437 ? 190.291 -55.848 175.841 1.00 161.92 437 GLU B O 1
ATOM 7296 N N . ILE B 1 438 ? 188.441 -55.160 176.923 1.00 158.05 438 ILE B N 1
ATOM 7297 C CA . ILE B 1 438 ? 187.660 -55.128 175.687 1.00 173.80 438 ILE B CA 1
ATOM 7298 C C . ILE B 1 438 ? 188.198 -54.069 174.730 1.00 179.51 438 ILE B C 1
ATOM 7299 O O . ILE B 1 438 ? 188.113 -54.236 173.512 1.00 168.92 438 ILE B O 1
ATOM 7304 N N . VAL B 1 439 ? 188.767 -52.983 175.252 1.00 179.13 439 VAL B N 1
ATOM 7305 C CA . VAL B 1 439 ? 189.405 -51.990 174.399 1.00 173.22 439 VAL B CA 1
ATOM 7306 C C . VAL B 1 439 ? 190.638 -52.584 173.730 1.00 182.24 439 VAL B C 1
ATOM 7307 O O . VAL B 1 439 ? 190.703 -52.692 172.501 1.00 170.91 439 VAL B O 1
ATOM 7311 N N . SER B 1 440 ? 191.591 -53.048 174.541 1.00 205.85 440 SER B N 1
ATOM 7312 C CA . SER B 1 440 ? 192.852 -53.550 174.022 1.00 207.17 440 SER B CA 1
ATOM 7313 C C . SER B 1 440 ? 192.654 -54.757 173.112 1.00 207.12 440 SER B C 1
ATOM 7314 O O . SER B 1 440 ? 193.434 -54.958 172.171 1.00 207.74 440 SER B O 1
ATOM 7317 N N . ALA B 1 441 ? 191.618 -55.567 173.360 1.00 173.92 441 ALA B N 1
ATOM 7318 C CA . ALA B 1 441 ? 191.394 -56.761 172.546 1.00 159.41 441 ALA B CA 1
ATOM 7319 C C . ALA B 1 441 ? 190.980 -56.394 171.129 1.00 157.58 441 ALA B C 1
ATOM 7320 O O . ALA B 1 441 ? 191.375 -57.061 170.166 1.00 140.09 441 ALA B O 1
ATOM 7322 N N . LEU B 1 442 ? 190.174 -55.344 170.983 1.00 163.55 442 LEU B N 1
ATOM 7323 C CA . LEU B 1 442 ? 189.627 -55.020 169.672 1.00 161.61 442 LEU B CA 1
ATOM 7324 C C . LEU B 1 442 ? 190.683 -54.407 168.761 1.00 167.68 442 LEU B C 1
ATOM 7325 O O . LEU B 1 442 ? 190.670 -54.632 167.549 1.00 166.55 442 LEU B O 1
ATOM 7327 N N . ASN B 1 443 ? 191.600 -53.624 169.320 1.00 183.27 443 ASN B N 1
ATOM 7328 C CA . ASN B 1 443 ? 192.512 -52.854 168.478 1.00 189.85 443 ASN B CA 1
ATOM 7329 C C . ASN B 1 443 ? 193.681 -53.698 167.974 1.00 199.10 443 ASN B C 1
ATOM 7330 O O . ASN B 1 443 ? 194.203 -53.440 166.881 1.00 203.23 443 ASN B O 1
ATOM 7335 N N . HIS B 1 444 ? 194.121 -54.683 168.760 1.00 176.47 444 HIS B N 1
ATOM 7336 C CA . HIS B 1 444 ? 195.400 -55.336 168.501 1.00 180.42 444 HIS B CA 1
ATOM 7337 C C . HIS B 1 444 ? 195.389 -56.079 167.169 1.00 175.19 444 HIS B C 1
ATOM 7338 O O . HIS B 1 444 ? 196.103 -55.710 166.229 1.00 164.70 444 HIS B O 1
ATOM 7340 N N . ALA B 1 445 ? 194.580 -57.130 167.065 1.00 167.81 445 ALA B N 1
ATOM 7341 C CA . ALA B 1 445 ? 194.650 -57.964 165.873 1.00 152.76 445 ALA B CA 1
ATOM 7342 C C . ALA B 1 445 ? 193.414 -58.837 165.691 1.00 160.60 445 ALA B C 1
ATOM 7343 O O . ALA B 1 445 ? 193.392 -59.704 164.812 1.00 152.51 445 ALA B O 1
ATOM 7345 N N . GLY B 1 446 ? 192.380 -58.617 166.499 1.00 158.41 446 GLY B N 1
ATOM 7346 C CA . GLY B 1 446 ? 191.219 -59.486 166.470 1.00 165.31 446 GLY B CA 1
ATOM 7347 C C . GLY B 1 446 ? 190.373 -59.394 165.214 1.00 187.60 446 GLY B C 1
ATOM 7348 O O . GLY B 1 446 ? 189.536 -58.496 165.094 1.00 188.60 446 GLY B O 1
ATOM 7349 N N . ASN B 1 447 ? 190.581 -60.320 164.270 1.00 205.07 447 ASN B N 1
ATOM 7350 C CA . ASN B 1 447 ? 189.777 -60.411 163.045 1.00 222.24 447 ASN B CA 1
ATOM 7351 C C . ASN B 1 447 ? 189.800 -59.111 162.240 1.00 220.03 447 ASN B C 1
ATOM 7352 O O . ASN B 1 447 ? 188.787 -58.694 161.681 1.00 199.20 447 ASN B O 1
ATOM 7357 N N . LEU B 1 448 ? 190.961 -58.473 162.155 1.00 186.77 448 LEU B N 1
ATOM 7358 C CA . LEU B 1 448 ? 191.108 -57.225 161.412 1.00 154.95 448 LEU B CA 1
ATOM 7359 C C . LEU B 1 448 ? 191.675 -57.529 160.029 1.00 144.60 448 LEU B C 1
ATOM 7360 O O . LEU B 1 448 ? 192.839 -57.923 159.898 1.00 164.77 448 LEU B O 1
ATOM 7365 N N . GLU B 1 449 ? 190.852 -57.344 159.000 1.00 140.22 449 GLU B N 1
ATOM 7366 C CA . GLU B 1 449 ? 191.297 -57.587 157.634 1.00 150.74 449 GLU B CA 1
ATOM 7367 C C . GLU B 1 449 ? 192.256 -56.495 157.180 1.00 146.52 449 GLU B C 1
ATOM 7368 O O . GLU B 1 449 ? 192.068 -55.314 157.483 1.00 147.95 449 GLU B O 1
ATOM 7374 N N . GLN B 1 450 ? 193.288 -56.899 156.446 1.00 146.78 450 GLN B N 1
ATOM 7375 C CA . GLN B 1 450 ? 194.199 -55.934 155.851 1.00 151.49 450 GLN B CA 1
ATOM 7376 C C . GLN B 1 450 ? 193.504 -55.181 154.722 1.00 151.09 450 GLN B C 1
ATOM 7377 O O . GLN B 1 450 ? 192.563 -55.680 154.099 1.00 154.60 450 GLN B O 1
ATOM 7383 N N . ARG B 1 451 ? 193.977 -53.963 154.464 1.00 144.99 451 ARG B N 1
ATOM 7384 C CA . ARG B 1 451 ? 193.371 -53.127 153.436 1.00 144.23 451 ARG B CA 1
ATOM 7385 C C . ARG B 1 451 ? 193.552 -53.751 152.058 1.00 144.10 451 ARG B C 1
ATOM 7386 O O . ARG B 1 451 ? 194.666 -54.103 151.661 1.00 155.33 451 ARG B O 1
ATOM 7388 N N . ASP B 1 452 ? 192.448 -53.894 151.331 1.00 133.23 452 ASP B N 1
ATOM 7389 C CA . ASP B 1 452 ? 192.455 -54.460 149.989 1.00 134.89 452 ASP B CA 1
ATOM 7390 C C . ASP B 1 452 ? 192.508 -53.302 149.001 1.00 143.24 452 ASP B C 1
ATOM 7391 O O . ASP B 1 452 ? 191.585 -52.483 148.952 1.00 143.31 452 ASP B O 1
ATOM 7396 N N . ASN B 1 453 ? 193.590 -53.237 148.221 1.00 138.34 453 ASN B N 1
ATOM 7397 C CA . ASN B 1 453 ? 193.785 -52.124 147.299 1.00 146.46 453 ASN B CA 1
ATOM 7398 C C . ASN B 1 453 ? 192.774 -52.120 146.161 1.00 146.53 453 ASN B C 1
ATOM 7399 O O . ASN B 1 453 ? 192.602 -51.087 145.507 1.00 143.77 453 ASN B O 1
ATOM 7401 N N . GLU B 1 454 ? 192.104 -53.244 145.907 1.00 133.71 454 GLU B N 1
ATOM 7402 C CA . GLU B 1 454 ? 191.144 -53.333 144.815 1.00 151.73 454 GLU B CA 1
ATOM 7403 C C . GLU B 1 454 ? 189.742 -52.884 145.205 1.00 154.44 454 GLU B C 1
ATOM 7404 O O . GLU B 1 454 ? 188.965 -52.494 144.326 1.00 154.67 454 GLU B O 1
ATOM 7410 N N . SER B 1 455 ? 189.398 -52.924 146.501 1.00 153.35 455 SER B N 1
ATOM 7411 C CA . SER B 1 455 ? 188.022 -52.712 146.919 1.00 153.01 455 SER B CA 1
ATOM 7412 C C . SER B 1 455 ? 187.818 -51.302 147.467 1.00 156.37 455 SER B C 1
ATOM 7413 O O . SER B 1 455 ? 188.766 -50.668 147.944 1.00 158.49 455 SER B O 1
ATOM 7416 N N . PRO B 1 456 ? 186.591 -50.786 147.408 1.00 134.14 456 PRO B N 1
ATOM 7417 C CA . PRO B 1 456 ? 186.323 -49.458 147.969 1.00 104.55 456 PRO B CA 1
ATOM 7418 C C . PRO B 1 456 ? 186.332 -49.479 149.490 1.00 112.11 456 PRO B C 1
ATOM 7419 O O . PRO B 1 456 ? 186.145 -50.514 150.133 1.00 140.28 456 PRO B O 1
ATOM 7423 N N . LEU B 1 457 ? 186.538 -48.296 150.063 1.00 92.06 457 LEU B N 1
ATOM 7424 C CA . LEU B 1 457 ? 186.685 -48.129 151.502 1.00 110.19 457 LEU B CA 1
ATOM 7425 C C . LEU B 1 457 ? 185.399 -47.549 152.077 1.00 115.61 457 LEU B C 1
ATOM 7426 O O . LEU B 1 457 ? 184.912 -46.514 151.607 1.00 120.46 457 LEU B O 1
ATOM 7431 N N . VAL B 1 458 ? 184.860 -48.215 153.095 1.00 114.09 458 VAL B N 1
ATOM 7432 C CA . VAL B 1 458 ? 183.687 -47.753 153.827 1.00 104.93 458 VAL B CA 1
ATOM 7433 C C . VAL B 1 458 ? 184.148 -47.249 155.187 1.00 108.48 458 VAL B C 1
ATOM 7434 O O . VAL B 1 458 ? 184.920 -47.926 155.875 1.00 117.84 458 VAL B O 1
ATOM 7436 N N . VAL B 1 459 ? 183.676 -46.065 155.574 1.00 101.94 459 VAL B N 1
ATOM 7437 C CA . VAL B 1 459 ? 184.057 -45.438 156.835 1.00 102.43 459 VAL B CA 1
ATOM 7438 C C . VAL B 1 459 ? 182.792 -45.014 157.572 1.00 101.60 459 VAL B C 1
ATOM 7439 O O . VAL B 1 459 ? 181.987 -44.238 157.042 1.00 108.30 459 VAL B O 1
ATOM 7443 N N . LYS B 1 460 ? 182.608 -45.539 158.781 1.00 103.11 460 LYS B N 1
ATOM 7444 C CA . LYS B 1 460 ? 181.492 -45.180 159.646 1.00 104.93 460 LYS B CA 1
ATOM 7445 C C . LYS B 1 460 ? 182.039 -44.401 160.834 1.00 108.53 460 LYS B C 1
ATOM 7446 O O . LYS B 1 460 ? 182.877 -44.913 161.584 1.00 110.40 460 LYS B O 1
ATOM 7450 N N . LEU B 1 461 ? 181.569 -43.170 161.001 1.00 94.82 461 LEU B N 1
ATOM 7451 C CA . LEU B 1 461 ? 182.077 -42.280 162.030 1.00 108.09 461 LEU B CA 1
ATOM 7452 C C . LEU B 1 461 ? 180.941 -41.807 162.927 1.00 98.74 461 LEU B C 1
ATOM 7453 O O . LEU B 1 461 ? 179.765 -41.844 162.556 1.00 104.41 461 LEU B O 1
ATOM 7458 N N . ASN B 1 462 ? 181.317 -41.359 164.121 1.00 98.53 462 ASN B N 1
ATOM 7459 C CA . ASN B 1 462 ? 180.382 -40.856 165.120 1.00 97.71 462 ASN B CA 1
ATOM 7460 C C . ASN B 1 462 ? 181.220 -40.180 166.197 1.00 109.85 462 ASN B C 1
ATOM 7461 O O . ASN B 1 462 ? 182.444 -40.326 166.232 1.00 117.97 462 ASN B O 1
ATOM 7466 N N . ALA B 1 463 ? 180.552 -39.432 167.073 1.00 111.37 463 ALA B N 1
ATOM 7467 C CA . ALA B 1 463 ? 181.251 -38.678 168.102 1.00 118.46 463 ALA B CA 1
ATOM 7468 C C . ALA B 1 463 ? 180.466 -38.698 169.406 1.00 116.11 463 ALA B C 1
ATOM 7469 O O . ALA B 1 463 ? 179.239 -38.819 169.413 1.00 116.57 463 ALA B O 1
ATOM 7471 N N . SER B 1 464 ? 181.200 -38.582 170.511 1.00 118.79 464 SER B N 1
ATOM 7472 C CA . SER B 1 464 ? 180.641 -38.381 171.840 1.00 119.92 464 SER B CA 1
ATOM 7473 C C . SER B 1 464 ? 180.721 -36.888 172.147 1.00 136.68 464 SER B C 1
ATOM 7474 O O . SER B 1 464 ? 181.238 -36.127 171.319 1.00 137.34 464 SER B O 1
ATOM 7477 N N . PRO B 1 465 ? 180.207 -36.417 173.290 1.00 137.79 465 PRO B N 1
ATOM 7478 C CA . PRO B 1 465 ? 180.395 -34.993 173.620 1.00 128.20 465 PRO B CA 1
ATOM 7479 C C . PRO B 1 465 ? 181.853 -34.563 173.685 1.00 127.70 465 PRO B C 1
ATOM 7480 O O . PRO B 1 465 ? 182.193 -33.477 173.198 1.00 131.02 465 PRO B O 1
ATOM 7484 N N . LYS B 1 466 ? 182.729 -35.387 174.268 1.00 137.32 466 LYS B N 1
ATOM 7485 C CA . LYS B 1 466 ? 184.125 -35.019 174.460 1.00 135.17 466 LYS B CA 1
ATOM 7486 C C . LYS B 1 466 ? 185.098 -35.748 173.542 1.00 136.66 466 LYS B C 1
ATOM 7487 O O . LYS B 1 466 ? 186.240 -35.298 173.407 1.00 129.54 466 LYS B O 1
ATOM 7489 N N . THR B 1 467 ? 184.686 -36.848 172.913 1.00 133.64 467 THR B N 1
ATOM 7490 C CA . THR B 1 467 ? 185.573 -37.619 172.053 1.00 135.38 467 THR B CA 1
ATOM 7491 C C . THR B 1 467 ? 184.831 -38.036 170.788 1.00 140.92 467 THR B C 1
ATOM 7492 O O . THR B 1 467 ? 183.602 -37.976 170.716 1.00 132.40 467 THR B O 1
ATOM 7496 N N . GLY B 1 468 ? 185.596 -38.453 169.786 1.00 165.00 468 GLY B N 1
ATOM 7497 C CA . GLY B 1 468 ? 185.027 -38.923 168.537 1.00 162.85 468 GLY B CA 1
ATOM 7498 C C . GLY B 1 468 ? 185.579 -40.281 168.159 1.00 160.98 468 GLY B C 1
ATOM 7499 O O . GLY B 1 468 ? 186.739 -40.599 168.418 1.00 178.76 468 GLY B O 1
ATOM 7500 N N . TYR B 1 469 ? 184.723 -41.086 167.527 1.00 124.20 469 TYR B N 1
ATOM 7501 C CA . TYR B 1 469 ? 185.046 -42.473 167.197 1.00 121.46 469 TYR B CA 1
ATOM 7502 C C . TYR B 1 469 ? 184.661 -42.758 165.751 1.00 122.87 469 TYR B C 1
ATOM 7503 O O . TYR B 1 469 ? 183.473 -42.780 165.413 1.00 120.94 469 TYR B O 1
ATOM 7512 N N . ILE B 1 470 ? 185.659 -42.991 164.906 1.00 121.94 470 ILE B N 1
ATOM 7513 C CA . ILE B 1 470 ? 185.436 -43.420 163.534 1.00 107.86 470 ILE B CA 1
ATOM 7514 C C . ILE B 1 470 ? 186.005 -44.823 163.371 1.00 118.06 470 ILE B C 1
ATOM 7515 O O . ILE B 1 470 ? 186.807 -45.296 164.181 1.00 128.95 470 ILE B O 1
ATOM 7517 N N . ARG B 1 471 ? 185.572 -45.500 162.311 1.00 114.69 471 ARG B N 1
ATOM 7518 C CA . ARG B 1 471 ? 186.120 -46.806 161.970 1.00 116.10 471 ARG B CA 1
ATOM 7519 C C . ARG B 1 471 ? 186.039 -46.996 160.463 1.00 105.65 471 ARG B C 1
ATOM 7520 O O . ARG B 1 471 ? 185.281 -46.312 159.773 1.00 114.86 471 ARG B O 1
ATOM 7528 N N . TYR B 1 472 ? 186.834 -47.940 159.960 1.00 108.06 472 TYR B N 1
ATOM 7529 C CA . TYR B 1 472 ? 186.982 -48.167 158.527 1.00 113.35 472 TYR B CA 1
ATOM 7530 C C . TYR B 1 472 ? 186.877 -49.656 158.226 1.00 111.07 472 TYR B C 1
ATOM 7531 O O . TYR B 1 472 ? 187.506 -50.471 158.908 1.00 117.90 472 TYR B O 1
ATOM 7540 N N . TYR B 1 473 ? 186.096 -50.007 157.199 1.00 106.28 473 TYR B N 1
ATOM 7541 C CA . TYR B 1 473 ? 185.919 -51.377 156.728 1.00 111.38 473 TYR B CA 1
ATOM 7542 C C . TYR B 1 473 ? 186.518 -51.536 155.322 1.00 114.37 473 TYR B C 1
ATOM 7543 O O . TYR B 1 473 ? 187.341 -50.720 154.884 1.00 114.87 473 TYR B O 1
ATOM 7552 N N . ASN B 1 474 ? 186.104 -52.597 154.618 1.00 115.48 474 ASN B N 1
ATOM 7553 C CA . ASN B 1 474 ? 186.500 -52.850 153.224 1.00 126.84 474 ASN B CA 1
ATOM 7554 C C . ASN B 1 474 ? 185.274 -53.354 152.465 1.00 118.17 474 ASN B C 1
ATOM 7555 O O . ASN B 1 474 ? 185.078 -54.565 152.335 1.00 134.83 474 ASN B O 1
ATOM 7560 N N . LYS B 1 475 ? 184.468 -52.423 151.961 1.00 135.76 475 LYS B N 1
ATOM 7561 C CA . LYS B 1 475 ? 183.339 -52.751 151.090 1.00 153.15 475 LYS B CA 1
ATOM 7562 C C . LYS B 1 475 ? 182.435 -53.833 151.677 1.00 145.72 475 LYS B C 1
ATOM 7563 O O . LYS B 1 475 ? 182.504 -54.995 151.273 1.00 132.26 475 LYS B O 1
ATOM 7565 N N . GLN B 1 478 ? 184.399 -58.579 156.743 1.00 137.66 478 GLN B N 1
ATOM 7566 C CA . GLN B 1 478 ? 183.639 -59.124 157.861 1.00 135.30 478 GLN B CA 1
ATOM 7567 C C . GLN B 1 478 ? 183.906 -58.355 159.149 1.00 145.18 478 GLN B C 1
ATOM 7568 O O . GLN B 1 478 ? 183.245 -58.582 160.161 1.00 146.57 478 GLN B O 1
ATOM 7570 N N . LYS B 1 479 ? 184.869 -57.443 159.106 1.00 151.79 479 LYS B N 1
ATOM 7571 C CA . LYS B 1 479 ? 185.316 -56.731 160.295 1.00 143.20 479 LYS B CA 1
ATOM 7572 C C . LYS B 1 479 ? 186.225 -55.581 159.852 1.00 137.46 479 LYS B C 1
ATOM 7573 O O . LYS B 1 479 ? 186.747 -55.602 158.735 1.00 132.53 479 LYS B O 1
ATOM 7575 N N . PRO B 1 480 ? 186.423 -54.575 160.707 1.00 134.31 480 PRO B N 1
ATOM 7576 C CA . PRO B 1 480 ? 187.061 -53.332 160.253 1.00 130.92 480 PRO B CA 1
ATOM 7577 C C . PRO B 1 480 ? 188.560 -53.477 160.019 1.00 126.65 480 PRO B C 1
ATOM 7578 O O . PRO B 1 480 ? 189.182 -54.506 160.292 1.00 134.78 480 PRO B O 1
ATOM 7582 N N . ILE B 1 481 ? 189.136 -52.390 159.495 1.00 126.84 481 ILE B N 1
ATOM 7583 C CA . ILE B 1 481 ? 190.569 -52.271 159.241 1.00 124.03 481 ILE B CA 1
ATOM 7584 C C . ILE B 1 481 ? 191.234 -51.647 160.460 1.00 135.49 481 ILE B C 1
ATOM 7585 O O . ILE B 1 481 ? 192.046 -52.284 161.139 1.00 150.36 481 ILE B O 1
ATOM 7590 N N . ALA B 1 482 ? 190.888 -50.390 160.735 1.00 131.28 482 ALA B N 1
ATOM 7591 C CA . ALA B 1 482 ? 191.577 -49.587 161.731 1.00 132.47 482 ALA B CA 1
ATOM 7592 C C . ALA B 1 482 ? 190.577 -48.640 162.376 1.00 129.37 482 ALA B C 1
ATOM 7593 O O . ALA B 1 482 ? 189.448 -48.478 161.906 1.00 128.64 482 ALA B O 1
ATOM 7595 N N . TYR B 1 483 ? 191.014 -48.001 163.456 1.00 130.25 483 TYR B N 1
ATOM 7596 C CA . TYR B 1 483 ? 190.151 -47.187 164.296 1.00 119.34 483 TYR B CA 1
ATOM 7597 C C . TYR B 1 483 ? 190.701 -45.766 164.362 1.00 127.81 483 TYR B C 1
ATOM 7598 O O . TYR B 1 483 ? 191.786 -45.471 163.854 1.00 132.08 483 TYR B O 1
ATOM 7607 N N . ALA B 1 484 ? 189.938 -44.877 164.995 1.00 130.04 484 ALA B N 1
ATOM 7608 C CA . ALA B 1 484 ? 190.322 -43.476 165.091 1.00 111.41 484 ALA B CA 1
ATOM 7609 C C . ALA B 1 484 ? 189.834 -42.908 166.414 1.00 122.00 484 ALA B C 1
ATOM 7610 O O . ALA B 1 484 ? 188.932 -43.455 167.055 1.00 124.84 484 ALA B O 1
ATOM 7612 N N . SER B 1 485 ? 190.442 -41.793 166.815 1.00 127.42 485 SER B N 1
ATOM 7613 C CA . SER B 1 485 ? 190.097 -41.148 168.075 1.00 130.47 485 SER B CA 1
ATOM 7614 C C . SER B 1 485 ? 190.487 -39.680 167.999 1.00 139.25 485 SER B C 1
ATOM 7615 O O . SER B 1 485 ? 191.621 -39.355 167.630 1.00 150.42 485 SER B O 1
ATOM 7618 N N . HIS B 1 486 ? 189.549 -38.801 168.345 1.00 141.77 486 HIS B N 1
ATOM 7619 C CA . HIS B 1 486 ? 189.811 -37.375 168.464 1.00 146.62 486 HIS B CA 1
ATOM 7620 C C . HIS B 1 486 ? 189.188 -36.834 169.741 1.00 147.64 486 HIS B C 1
ATOM 7621 O O . HIS B 1 486 ? 187.999 -37.045 170.001 1.00 148.79 486 HIS B O 1
ATOM 7628 N N . VAL B 1 487 ? 189.997 -36.134 170.527 1.00 133.08 487 VAL B N 1
ATOM 7629 C CA . VAL B 1 487 ? 189.524 -35.427 171.708 1.00 128.79 487 VAL B CA 1
ATOM 7630 C C . VAL B 1 487 ? 189.234 -33.984 171.318 1.00 141.85 487 VAL B C 1
ATOM 7631 O O . VAL B 1 487 ? 190.033 -33.342 170.626 1.00 141.53 487 VAL B O 1
ATOM 7635 N N . PHE B 1 488 ? 188.086 -33.477 171.752 1.00 135.62 488 PHE B N 1
ATOM 7636 C CA . PHE B 1 488 ? 187.655 -32.142 171.364 1.00 140.17 488 PHE B CA 1
ATOM 7637 C C . PHE B 1 488 ? 188.352 -31.090 172.217 1.00 143.10 488 PHE B C 1
ATOM 7638 O O . PHE B 1 488 ? 188.402 -31.205 173.445 1.00 140.27 488 PHE B O 1
ATOM 7646 N N . THR B 1 489 ? 188.891 -30.065 171.560 1.00 143.16 489 THR B N 1
ATOM 7647 C CA . THR B 1 489 ? 189.574 -28.988 172.257 1.00 143.93 489 THR B CA 1
ATOM 7648 C C . THR B 1 489 ? 188.568 -28.144 173.039 1.00 149.42 489 THR B C 1
ATOM 7649 O O . THR B 1 489 ? 187.356 -28.378 173.007 1.00 143.68 489 THR B O 1
ATOM 7653 N N . ASN B 1 490 ? 189.084 -27.142 173.755 1.00 160.75 490 ASN B N 1
ATOM 7654 C CA . ASN B 1 490 ? 188.206 -26.226 174.477 1.00 163.10 490 ASN B CA 1
ATOM 7655 C C . ASN B 1 490 ? 187.299 -25.468 173.516 1.00 162.12 490 ASN B C 1
ATOM 7656 O O . ASN B 1 490 ? 186.132 -25.203 173.828 1.00 163.50 490 ASN B O 1
ATOM 7661 N N . THR B 1 491 ? 187.817 -25.114 172.338 1.00 144.78 491 THR B N 1
ATOM 7662 C CA . THR B 1 491 ? 186.977 -24.494 171.319 1.00 143.39 491 THR B CA 1
ATOM 7663 C C . THR B 1 491 ? 185.984 -25.494 170.741 1.00 142.98 491 THR B C 1
ATOM 7664 O O . THR B 1 491 ? 184.802 -25.175 170.565 1.00 130.69 491 THR B O 1
ATOM 7668 N N . GLU B 1 492 ? 186.443 -26.714 170.450 1.00 144.42 492 GLU B N 1
ATOM 7669 C CA . GLU B 1 492 ? 185.564 -27.720 169.866 1.00 131.61 492 GLU B CA 1
ATOM 7670 C C . GLU B 1 492 ? 184.537 -28.227 170.871 1.00 137.98 492 GLU B C 1
ATOM 7671 O O . GLU B 1 492 ? 183.428 -28.607 170.480 1.00 133.46 492 GLU B O 1
ATOM 7677 N N . LEU B 1 493 ? 184.882 -28.243 172.161 1.00 157.74 493 LEU B N 1
ATOM 7678 C CA . LEU B 1 493 ? 183.950 -28.733 173.171 1.00 158.15 493 LEU B CA 1
ATOM 7679 C C . LEU B 1 493 ? 182.719 -27.846 173.303 1.00 159.70 493 LEU B C 1
ATOM 7680 O O . LEU B 1 493 ? 181.670 -28.326 173.745 1.00 161.20 493 LEU B O 1
ATOM 7682 N N . LYS B 1 494 ? 182.817 -26.571 172.924 1.00 141.94 494 LYS B N 1
ATOM 7683 C CA . LYS B 1 494 ? 181.683 -25.660 173.016 1.00 143.87 494 LYS B CA 1
ATOM 7684 C C . LYS B 1 494 ? 180.756 -25.735 171.810 1.00 138.97 494 LYS B C 1
ATOM 7685 O O . LYS B 1 494 ? 179.715 -25.069 171.810 1.00 134.52 494 LYS B O 1
ATOM 7687 N N . PHE B 1 495 ? 181.100 -26.525 170.795 1.00 139.67 495 PHE B N 1
ATOM 7688 C CA . PHE B 1 495 ? 180.298 -26.610 169.585 1.00 128.14 495 PHE B CA 1
ATOM 7689 C C . PHE B 1 495 ? 178.945 -27.263 169.872 1.00 133.54 495 PHE B C 1
ATOM 7690 O O . PHE B 1 495 ? 178.684 -27.785 170.960 1.00 130.45 495 PHE B O 1
ATOM 7698 N N . THR B 1 496 ? 178.076 -27.223 168.864 1.00 129.72 496 THR B N 1
ATOM 7699 C CA . THR B 1 496 ? 176.846 -27.993 168.886 1.00 129.77 496 THR B CA 1
ATOM 7700 C C . THR B 1 496 ? 177.134 -29.422 168.425 1.00 126.51 496 THR B C 1
ATOM 7701 O O . THR B 1 496 ? 178.100 -29.656 167.693 1.00 125.22 496 THR B O 1
ATOM 7705 N N . PRO B 1 497 ? 176.321 -30.398 168.853 1.00 110.71 497 PRO B N 1
ATOM 7706 C CA . PRO B 1 497 ? 176.621 -31.804 168.516 1.00 107.39 497 PRO B CA 1
ATOM 7707 C C . PRO B 1 497 ? 176.830 -32.049 167.031 1.00 98.37 497 PRO B C 1
ATOM 7708 O O . PRO B 1 497 ? 177.692 -32.853 166.656 1.00 101.70 497 PRO B O 1
ATOM 7712 N N . LEU B 1 498 ? 176.055 -31.379 166.176 1.00 105.83 498 LEU B N 1
ATOM 7713 C CA . LEU B 1 498 ? 176.314 -31.410 164.740 1.00 104.58 498 LEU B CA 1
ATOM 7714 C C . LEU B 1 498 ? 177.749 -31.011 164.430 1.00 101.88 498 LEU B C 1
ATOM 7715 O O . LEU B 1 498 ? 178.483 -31.745 163.757 1.00 99.41 498 LEU B O 1
ATOM 7720 N N . GLU B 1 499 ? 178.164 -29.839 164.920 1.00 103.69 499 GLU B N 1
ATOM 7721 C CA . GLU B 1 499 ? 179.500 -29.329 164.634 1.00 100.21 499 GLU B CA 1
ATOM 7722 C C . GLU B 1 499 ? 180.585 -30.245 165.179 1.00 107.08 499 GLU B C 1
ATOM 7723 O O . GLU B 1 499 ? 181.651 -30.371 164.567 1.00 111.95 499 GLU B O 1
ATOM 7729 N N . LYS B 1 500 ? 180.334 -30.885 166.324 1.00 117.51 500 LYS B N 1
ATOM 7730 C CA . LYS B 1 500 ? 181.232 -31.923 166.821 1.00 116.94 500 LYS B CA 1
ATOM 7731 C C . LYS B 1 500 ? 181.322 -33.074 165.827 1.00 107.15 500 LYS B C 1
ATOM 7732 O O . LYS B 1 500 ? 182.411 -33.463 165.389 1.00 100.89 500 LYS B O 1
ATOM 7738 N N . LEU B 1 501 ? 180.169 -33.638 165.468 1.00 104.25 501 LEU B N 1
ATOM 7739 C CA . LEU B 1 501 ? 180.098 -34.714 164.488 1.00 100.14 501 LEU B CA 1
ATOM 7740 C C . LEU B 1 501 ? 180.653 -34.299 163.133 1.00 101.04 501 LEU B C 1
ATOM 7741 O O . LEU B 1 501 ? 180.879 -35.162 162.278 1.00 96.74 501 LEU B O 1
ATOM 7746 N N . LEU B 1 502 ? 180.896 -33.007 162.923 1.00 109.12 502 LEU B N 1
ATOM 7747 C CA . LEU B 1 502 ? 181.353 -32.519 161.631 1.00 114.11 502 LEU B CA 1
ATOM 7748 C C . LEU B 1 502 ? 182.873 -32.463 161.547 1.00 108.60 502 LEU B C 1
ATOM 7749 O O . LEU B 1 502 ? 183.443 -32.763 160.495 1.00 103.65 502 LEU B O 1
ATOM 7754 N N . VAL B 1 503 ? 183.551 -32.071 162.628 1.00 110.24 503 VAL B N 1
ATOM 7755 C CA . VAL B 1 503 ? 185.009 -32.063 162.598 1.00 108.47 503 VAL B CA 1
ATOM 7756 C C . VAL B 1 503 ? 185.553 -33.484 162.598 1.00 106.68 503 VAL B C 1
ATOM 7757 O O . VAL B 1 503 ? 186.607 -33.749 162.009 1.00 103.57 503 VAL B O 1
ATOM 7761 N N . THR B 1 504 ? 184.853 -34.420 163.245 1.00 104.05 504 THR B N 1
ATOM 7762 C CA . THR B 1 504 ? 185.282 -35.813 163.215 1.00 109.28 504 THR B CA 1
ATOM 7763 C C . THR B 1 504 ? 185.130 -36.433 161.834 1.00 103.01 504 THR B C 1
ATOM 7764 O O . THR B 1 504 ? 185.749 -37.467 161.563 1.00 103.86 504 THR B O 1
ATOM 7768 N N . MET B 1 505 ? 184.323 -35.831 160.960 1.00 105.87 505 MET B N 1
ATOM 7769 C CA . MET B 1 505 ? 184.253 -36.291 159.578 1.00 113.27 505 MET B CA 1
ATOM 7770 C C . MET B 1 505 ? 185.442 -35.790 158.766 1.00 109.90 505 MET B C 1
ATOM 7771 O O . MET B 1 505 ? 186.042 -36.550 157.999 1.00 98.12 505 MET B O 1
ATOM 7776 N N . HIS B 1 506 ? 185.781 -34.507 158.915 1.00 110.97 506 HIS B N 1
ATOM 7777 C CA . HIS B 1 506 ? 186.966 -33.958 158.262 1.00 102.59 506 HIS B CA 1
ATOM 7778 C C . HIS B 1 506 ? 188.201 -34.794 158.569 1.00 109.83 506 HIS B C 1
ATOM 7779 O O . HIS B 1 506 ? 188.976 -35.140 157.670 1.00 118.32 506 HIS B O 1
ATOM 7786 N N . LYS B 1 507 ? 188.389 -35.137 159.843 1.00 116.06 507 LYS B N 1
ATOM 7787 C CA . LYS B 1 507 ? 189.571 -35.886 160.249 1.00 111.76 507 LYS B CA 1
ATOM 7788 C C . LYS B 1 507 ? 189.491 -37.333 159.784 1.00 103.38 507 LYS B C 1
ATOM 7789 O O . LYS B 1 507 ? 190.501 -37.915 159.373 1.00 108.32 507 LYS B O 1
ATOM 7793 N N . ALA B 1 508 ? 188.298 -37.928 159.842 1.00 101.59 508 ALA B N 1
ATOM 7794 C CA . ALA B 1 508 ? 188.115 -39.262 159.288 1.00 108.36 508 ALA B CA 1
ATOM 7795 C C . ALA B 1 508 ? 188.312 -39.281 157.781 1.00 104.03 508 ALA B C 1
ATOM 7796 O O . ALA B 1 508 ? 188.581 -40.347 157.217 1.00 110.60 508 ALA B O 1
ATOM 7798 N N . LEU B 1 509 ? 188.191 -38.128 157.121 1.00 104.15 509 LEU B N 1
ATOM 7799 C CA . LEU B 1 509 ? 188.357 -38.045 155.677 1.00 112.95 509 LEU B CA 1
ATOM 7800 C C . LEU B 1 509 ? 189.796 -37.797 155.251 1.00 119.61 509 LEU B C 1
ATOM 7801 O O . LEU B 1 509 ? 190.159 -38.146 154.124 1.00 123.95 509 LEU B O 1
ATOM 7806 N N . ILE B 1 510 ? 190.619 -37.201 156.115 1.00 109.48 510 ILE B N 1
ATOM 7807 C CA . ILE B 1 510 ? 192.046 -37.102 155.822 1.00 114.54 510 ILE B CA 1
ATOM 7808 C C . ILE B 1 510 ? 192.682 -38.485 155.842 1.00 126.99 510 ILE B C 1
ATOM 7809 O O . ILE B 1 510 ? 193.455 -38.846 154.947 1.00 132.04 510 ILE B O 1
ATOM 7814 N N . LYS B 1 511 ? 192.367 -39.281 156.867 1.00 119.26 511 LYS B N 1
ATOM 7815 C CA . LYS B 1 511 ? 192.845 -40.658 156.899 1.00 114.40 511 LYS B CA 1
ATOM 7816 C C . LYS B 1 511 ? 192.187 -41.500 155.816 1.00 121.40 511 LYS B C 1
ATOM 7817 O O . LYS B 1 511 ? 192.807 -42.435 155.297 1.00 119.41 511 LYS B O 1
ATOM 7819 N N . ALA B 1 512 ? 190.939 -41.183 155.462 1.00 113.33 512 ALA B N 1
ATOM 7820 C CA . ALA B 1 512 ? 190.249 -41.936 154.421 1.00 118.59 512 ALA B CA 1
ATOM 7821 C C . ALA B 1 512 ? 190.972 -41.810 153.086 1.00 122.80 512 ALA B C 1
ATOM 7822 O O . ALA B 1 512 ? 191.273 -42.816 152.434 1.00 123.15 512 ALA B O 1
ATOM 7824 N N . ILE B 1 513 ? 191.270 -40.577 152.668 1.00 123.41 513 ILE B N 1
ATOM 7825 C CA . ILE B 1 513 ? 191.981 -40.365 151.412 1.00 130.09 513 ILE B CA 1
ATOM 7826 C C . ILE B 1 513 ? 193.391 -40.933 151.479 1.00 131.85 513 ILE B C 1
ATOM 7827 O O . ILE B 1 513 ? 194.021 -41.156 150.438 1.00 135.34 513 ILE B O 1
ATOM 7832 N N . ASP B 1 514 ? 193.903 -41.184 152.685 1.00 128.38 514 ASP B N 1
ATOM 7833 C CA . ASP B 1 514 ? 195.198 -41.839 152.828 1.00 127.52 514 ASP B CA 1
ATOM 7834 C C . ASP B 1 514 ? 195.060 -43.350 152.665 1.00 127.80 514 ASP B C 1
ATOM 7835 O O . ASP B 1 514 ? 195.743 -43.963 151.837 1.00 130.24 514 ASP B O 1
ATOM 7837 N N . LEU B 1 515 ? 194.173 -43.966 153.450 1.00 125.32 515 LEU B N 1
ATOM 7838 C CA . LEU B 1 515 ? 193.959 -45.408 153.377 1.00 129.65 515 LEU B CA 1
ATOM 7839 C C . LEU B 1 515 ? 193.232 -45.842 152.108 1.00 133.85 515 LEU B C 1
ATOM 7840 O O . LEU B 1 515 ? 193.085 -47.049 151.883 1.00 121.64 515 LEU B O 1
ATOM 7845 N N . ALA B 1 516 ? 192.777 -44.901 151.278 1.00 133.40 516 ALA B N 1
ATOM 7846 C CA . ALA B 1 516 ? 192.071 -45.276 150.058 1.00 136.95 516 ALA B CA 1
ATOM 7847 C C . ALA B 1 516 ? 193.036 -45.768 148.990 1.00 142.03 516 ALA B C 1
ATOM 7848 O O . ALA B 1 516 ? 192.753 -46.754 148.299 1.00 147.62 516 ALA B O 1
ATOM 7850 N N . LEU B 1 517 ? 194.176 -45.093 148.840 1.00 136.41 517 LEU B N 1
ATOM 7851 C CA . LEU B 1 517 ? 195.142 -45.398 147.781 1.00 144.37 517 LEU B CA 1
ATOM 7852 C C . LEU B 1 517 ? 194.526 -45.204 146.400 1.00 142.41 517 LEU B C 1
ATOM 7853 O O . LEU B 1 517 ? 194.977 -45.790 145.414 1.00 138.94 517 LEU B O 1
ATOM 7855 N N . GLY B 1 518 ? 193.473 -44.385 146.336 1.00 145.30 518 GLY B N 1
ATOM 7856 C CA . GLY B 1 518 ? 192.844 -43.983 145.095 1.00 145.39 518 GLY B CA 1
ATOM 7857 C C . GLY B 1 518 ? 191.436 -44.510 144.897 1.00 147.99 518 GLY B C 1
ATOM 7858 O O . GLY B 1 518 ? 190.714 -44.002 144.025 1.00 143.12 518 GLY B O 1
ATOM 7859 N N . GLN B 1 519 ? 191.019 -45.501 145.683 1.00 140.83 519 GLN B N 1
ATOM 7860 C CA . GLN B 1 519 ? 189.736 -46.154 145.470 1.00 130.96 519 GLN B CA 1
ATOM 7861 C C . GLN B 1 519 ? 188.572 -45.239 145.851 1.00 124.54 519 GLN B C 1
ATOM 7862 O O . GLN B 1 519 ? 188.757 -44.235 146.545 1.00 125.81 519 GLN B O 1
ATOM 7868 N N . PRO B 1 520 ? 187.360 -45.561 145.392 1.00 109.37 520 PRO B N 1
ATOM 7869 C CA . PRO B 1 520 ? 186.178 -44.817 145.839 1.00 114.06 520 PRO B CA 1
ATOM 7870 C C . PRO B 1 520 ? 185.988 -44.914 147.346 1.00 108.49 520 PRO B C 1
ATOM 7871 O O . PRO B 1 520 ? 186.560 -45.773 148.021 1.00 114.36 520 PRO B O 1
ATOM 7875 N N . ILE B 1 521 ? 185.165 -44.009 147.875 1.00 104.88 521 ILE B N 1
ATOM 7876 C CA . ILE B 1 521 ? 184.950 -43.888 149.311 1.00 104.47 521 ILE B CA 1
ATOM 7877 C C . ILE B 1 521 ? 183.456 -43.813 149.595 1.00 103.23 521 ILE B C 1
ATOM 7878 O O . ILE B 1 521 ? 182.679 -43.266 148.806 1.00 106.09 521 ILE B O 1
ATOM 7883 N N . GLU B 1 522 ? 183.055 -44.376 150.735 1.00 91.98 522 GLU B N 1
ATOM 7884 C CA . GLU B 1 522 ? 181.679 -44.321 151.215 1.00 91.61 522 GLU B CA 1
ATOM 7885 C C . GLU B 1 522 ? 181.706 -43.919 152.683 1.00 92.26 522 GLU B C 1
ATOM 7886 O O . GLU B 1 522 ? 182.224 -44.664 153.521 1.00 109.47 522 GLU B O 1
ATOM 7892 N N . VAL B 1 523 ? 181.149 -42.752 152.994 1.00 87.94 523 VAL B N 1
ATOM 7893 C CA . VAL B 1 523 ? 181.143 -42.221 154.353 1.00 95.43 523 VAL B CA 1
ATOM 7894 C C . VAL B 1 523 ? 179.778 -42.477 154.974 1.00 92.28 523 VAL B C 1
ATOM 7895 O O . VAL B 1 523 ? 178.742 -42.230 154.344 1.00 98.47 523 VAL B O 1
ATOM 7899 N N . TYR B 1 524 ? 179.775 -42.973 156.209 1.00 83.88 524 TYR B N 1
ATOM 7900 C CA . TYR B 1 524 ? 178.550 -43.278 156.939 1.00 93.74 524 TYR B CA 1
ATOM 7901 C C . TYR B 1 524 ? 178.571 -42.520 158.256 1.00 101.89 524 TYR B C 1
ATOM 7902 O O . TYR B 1 524 ? 179.464 -42.732 159.084 1.00 102.14 524 TYR B O 1
ATOM 7911 N N . SER B 1 525 ? 177.591 -41.641 158.448 1.00 97.38 525 SER B N 1
ATOM 7912 C CA . SER B 1 525 ? 177.555 -40.770 159.613 1.00 81.97 525 SER B CA 1
ATOM 7913 C C . SER B 1 525 ? 176.115 -40.523 160.044 1.00 92.40 525 SER B C 1
ATOM 7914 O O . SER B 1 525 ? 175.182 -40.838 159.294 1.00 103.85 525 SER B O 1
ATOM 7917 N N . PRO B 1 526 ? 175.890 -39.982 161.244 1.00 94.22 526 PRO B N 1
ATOM 7918 C CA . PRO B 1 526 ? 174.554 -39.486 161.595 1.00 95.41 526 PRO B CA 1
ATOM 7919 C C . PRO B 1 526 ? 174.218 -38.130 160.992 1.00 93.52 526 PRO B C 1
ATOM 7920 O O . PRO B 1 526 ? 173.130 -37.609 161.262 1.00 95.89 526 PRO B O 1
ATOM 7924 N N . ILE B 1 527 ? 175.111 -37.538 160.199 1.00 92.04 527 ILE B N 1
ATOM 7925 C CA . ILE B 1 527 ? 174.806 -36.297 159.493 1.00 90.48 527 ILE B CA 1
ATOM 7926 C C . ILE B 1 527 ? 173.958 -36.625 158.270 1.00 99.28 527 ILE B C 1
ATOM 7927 O O . ILE B 1 527 ? 174.313 -37.499 157.470 1.00 95.64 527 ILE B O 1
ATOM 7932 N N . ILE B 1 528 ? 172.836 -35.920 158.118 1.00 103.90 528 ILE B N 1
ATOM 7933 C CA . ILE B 1 528 ? 171.831 -36.269 157.118 1.00 86.40 528 ILE B CA 1
ATOM 7934 C C . ILE B 1 528 ? 172.014 -35.462 155.838 1.00 78.39 528 ILE B C 1
ATOM 7935 O O . ILE B 1 528 ? 172.191 -36.031 154.754 1.00 80.02 528 ILE B O 1
ATOM 7940 N N . SER B 1 529 ? 171.969 -34.130 155.953 1.00 81.96 529 SER B N 1
ATOM 7941 C CA . SER B 1 529 ? 172.033 -33.247 154.787 1.00 87.32 529 SER B CA 1
ATOM 7942 C C . SER B 1 529 ? 173.257 -33.489 153.911 1.00 73.30 529 SER B C 1
ATOM 7943 O O . SER B 1 529 ? 173.288 -33.000 152.776 1.00 83.04 529 SER B O 1
ATOM 7946 N N . MET B 1 530 ? 174.261 -34.211 154.408 1.00 82.47 530 MET B N 1
ATOM 7947 C CA . MET B 1 530 ? 175.354 -34.654 153.553 1.00 84.57 530 MET B CA 1
ATOM 7948 C C . MET B 1 530 ? 174.828 -35.451 152.370 1.00 85.70 530 MET B C 1
ATOM 7949 O O . MET B 1 530 ? 175.181 -35.187 151.216 1.00 71.11 530 MET B O 1
ATOM 7954 N N . GLN B 1 531 ? 173.979 -36.441 152.652 1.00 85.78 531 GLN B N 1
ATOM 7955 C CA . GLN B 1 531 ? 173.458 -37.309 151.604 1.00 81.41 531 GLN B CA 1
ATOM 7956 C C . GLN B 1 531 ? 172.456 -36.575 150.724 1.00 83.05 531 GLN B C 1
ATOM 7957 O O . GLN B 1 531 ? 172.413 -36.796 149.508 1.00 84.97 531 GLN B O 1
ATOM 7963 N N . LYS B 1 532 ? 171.632 -35.708 151.319 1.00 92.36 532 LYS B N 1
ATOM 7964 C CA . LYS B 1 532 ? 170.737 -34.880 150.517 1.00 81.15 532 LYS B CA 1
ATOM 7965 C C . LYS B 1 532 ? 171.526 -33.963 149.592 1.00 76.55 532 LYS B C 1
ATOM 7966 O O . LYS B 1 532 ? 171.164 -33.786 148.423 1.00 89.84 532 LYS B O 1
ATOM 7970 N N . LEU B 1 533 ? 172.613 -33.377 150.09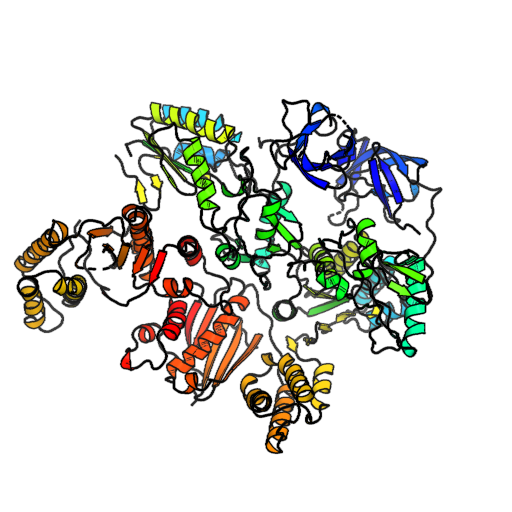6 1.00 81.49 533 LEU B N 1
ATOM 7971 C CA . LEU B 1 533 ? 173.462 -32.547 149.249 1.00 81.86 533 LEU B CA 1
ATOM 7972 C C . LEU B 1 533 ? 174.109 -33.365 148.139 1.00 92.48 533 LEU B C 1
ATOM 7973 O O . LEU B 1 533 ? 174.343 -32.845 147.041 1.00 88.77 533 LEU B O 1
ATOM 7978 N N . GLN B 1 534 ? 174.406 -34.640 148.409 1.00 98.79 534 GLN B N 1
ATOM 7979 C CA . GLN B 1 534 ? 174.995 -35.509 147.395 1.00 101.66 534 GLN B CA 1
ATOM 7980 C C . GLN B 1 534 ? 174.088 -35.607 146.174 1.00 105.06 534 GLN B C 1
ATOM 7981 O O . GLN B 1 534 ? 174.474 -35.230 145.062 1.00 106.37 534 GLN B O 1
ATOM 7987 N N . LYS B 1 535 ? 172.876 -36.115 146.365 1.00 98.06 535 LYS B N 1
ATOM 7988 C CA . LYS B 1 535 ? 171.864 -36.154 145.314 1.00 95.13 535 LYS B CA 1
ATOM 7989 C C . LYS B 1 535 ? 170.751 -35.187 145.702 1.00 104.07 535 LYS B C 1
ATOM 7990 O O . LYS B 1 535 ? 169.895 -35.509 146.531 1.00 93.22 535 LYS B O 1
ATOM 7996 N N . THR B 1 536 ? 170.768 -34.000 145.098 1.00 102.31 536 THR B N 1
ATOM 7997 C CA . THR B 1 536 ? 169.738 -32.992 145.321 1.00 84.26 536 THR B CA 1
ATOM 7998 C C . THR B 1 536 ? 169.127 -32.627 143.973 1.00 80.79 536 THR B C 1
ATOM 7999 O O . THR B 1 536 ? 169.868 -32.267 143.033 1.00 85.74 536 THR B O 1
ATOM 8003 N N . PRO B 1 537 ? 167.809 -32.736 143.808 1.00 87.83 537 PRO B N 1
ATOM 8004 C CA . PRO B 1 537 ? 167.207 -32.469 142.495 1.00 78.82 537 PRO B CA 1
ATOM 8005 C C . PRO B 1 537 ? 167.279 -30.994 142.130 1.00 78.65 537 PRO B C 1
ATOM 8006 O O . PRO B 1 537 ? 167.220 -30.111 142.990 1.00 91.33 537 PRO B O 1
ATOM 8010 N N . LEU B 1 538 ? 167.398 -30.737 140.826 1.00 78.45 538 LEU B N 1
ATOM 8011 C CA . LEU B 1 538 ? 167.748 -29.415 140.317 1.00 81.78 538 LEU B CA 1
ATOM 8012 C C . LEU B 1 538 ? 166.660 -28.347 140.476 1.00 64.63 538 LEU B C 1
ATOM 8013 O O . LEU B 1 538 ? 166.999 -27.158 140.522 1.00 61.79 538 LEU B O 1
ATOM 8018 N N . PRO B 1 539 ? 165.363 -28.683 140.558 1.00 71.51 539 PRO B N 1
ATOM 8019 C CA . PRO B 1 539 ? 164.387 -27.630 140.890 1.00 66.13 539 PRO B CA 1
ATOM 8020 C C . PRO B 1 539 ? 164.626 -26.994 142.247 1.00 62.66 539 PRO B C 1
ATOM 8021 O O . PRO B 1 539 ? 164.248 -25.833 142.450 1.00 60.74 539 PRO B O 1
ATOM 8025 N N . GLU B 1 540 ? 165.241 -27.717 143.179 1.00 55.74 540 GLU B N 1
ATOM 8026 C CA . GLU B 1 540 ? 165.484 -27.225 144.529 1.00 69.54 540 GLU B CA 1
ATOM 8027 C C . GLU B 1 540 ? 166.977 -27.149 144.830 1.00 66.05 540 GLU B C 1
ATOM 8028 O O . GLU B 1 540 ? 167.393 -27.295 145.981 1.00 66.33 540 GLU B O 1
ATOM 8034 N N . ARG B 1 541 ? 167.792 -26.928 143.799 1.00 63.95 541 ARG B N 1
ATOM 8035 C CA . ARG B 1 541 ? 169.237 -26.836 143.963 1.00 64.79 541 ARG B CA 1
ATOM 8036 C C . ARG B 1 541 ? 169.605 -25.671 144.877 1.00 80.93 541 ARG B C 1
ATOM 8037 O O . ARG B 1 541 ? 170.136 -25.884 145.973 1.00 105.72 541 ARG B O 1
ATOM 8045 N N . LYS B 1 542 ? 169.333 -24.442 144.433 1.00 54.81 542 LYS B N 1
ATOM 8046 C CA . LYS B 1 542 ? 169.418 -23.245 145.269 1.00 80.95 542 LYS B CA 1
ATOM 8047 C C . LYS B 1 542 ? 170.820 -22.990 145.815 1.00 79.79 542 LYS B C 1
ATOM 8048 O O . LYS B 1 542 ? 171.804 -23.547 145.319 1.00 75.83 542 LYS B O 1
ATOM 8054 N N . ALA B 1 543 ? 170.911 -22.146 146.841 1.00 72.17 543 ALA B N 1
ATOM 8055 C CA . ALA B 1 543 ? 172.174 -21.699 147.409 1.00 77.05 543 ALA B CA 1
ATOM 8056 C C . ALA B 1 543 ? 172.404 -22.332 148.775 1.00 78.24 543 ALA B C 1
ATOM 8057 O O . ALA B 1 543 ? 171.464 -22.749 149.459 1.00 81.94 543 ALA B O 1
ATOM 8059 N N . LEU B 1 544 ? 173.675 -22.389 149.172 1.00 73.62 544 LEU B N 1
ATOM 8060 C CA . LEU B 1 544 ? 174.103 -23.157 150.332 1.00 73.39 544 LEU B CA 1
ATOM 8061 C C . LEU B 1 544 ? 174.704 -22.256 151.404 1.00 80.15 544 LEU B C 1
ATOM 8062 O O . LEU B 1 544 ? 175.211 -21.166 151.119 1.00 97.75 544 LEU B O 1
ATOM 8067 N N . SER B 1 545 ? 174.635 -22.735 152.646 1.00 73.40 545 SER B N 1
ATOM 8068 C CA . SER B 1 545 ? 175.198 -22.061 153.809 1.00 84.76 545 SER B CA 1
ATOM 8069 C C . SER B 1 545 ? 176.664 -22.421 154.002 1.00 89.45 545 SER B C 1
ATOM 8070 O O . SER B 1 545 ? 177.083 -23.560 153.767 1.00 100.12 545 SER B O 1
ATOM 8073 N N . THR B 1 546 ? 177.433 -21.429 154.462 1.00 89.33 546 THR B N 1
ATOM 8074 C CA . THR B 1 546 ? 178.896 -21.450 154.488 1.00 95.21 546 THR B CA 1
ATOM 8075 C C . THR B 1 546 ? 179.513 -22.798 154.836 1.00 100.51 546 THR B C 1
ATOM 8076 O O . THR B 1 546 ? 180.479 -23.228 154.193 1.00 103.25 546 THR B O 1
ATOM 8080 N N . ARG B 1 547 ? 178.967 -23.480 155.842 1.00 86.31 547 ARG B N 1
ATOM 8081 C CA . ARG B 1 547 ? 179.547 -24.759 156.216 1.00 102.60 547 ARG B CA 1
ATOM 8082 C C . ARG B 1 547 ? 179.443 -25.766 155.075 1.00 102.25 547 ARG B C 1
ATOM 8083 O O . ARG B 1 547 ? 180.415 -26.463 154.778 1.00 123.74 547 ARG B O 1
ATOM 8091 N N . TRP B 1 548 ? 178.323 -25.782 154.349 1.00 87.71 548 TRP B N 1
ATOM 8092 C CA . TRP B 1 548 ? 178.149 -26.799 153.311 1.00 90.97 548 TRP B CA 1
ATOM 8093 C C . TRP B 1 548 ? 178.954 -26.540 152.038 1.00 96.06 548 TRP B C 1
ATOM 8094 O O . TRP B 1 548 ? 178.894 -27.366 151.127 1.00 108.88 548 TRP B O 1
ATOM 8105 N N . ILE B 1 549 ? 179.695 -25.434 151.932 1.00 83.97 549 ILE B N 1
ATOM 8106 C CA . ILE B 1 549 ? 180.560 -25.234 150.759 1.00 98.97 549 ILE B CA 1
ATOM 8107 C C . ILE B 1 549 ? 181.839 -26.071 150.845 1.00 110.52 549 ILE B C 1
ATOM 8108 O O . ILE B 1 549 ? 182.206 -26.751 149.880 1.00 103.81 549 ILE B O 1
ATOM 8113 N N . THR B 1 550 ? 182.563 -26.003 151.966 1.00 108.35 550 THR B N 1
ATOM 8114 C CA . THR B 1 550 ? 183.782 -26.805 152.082 1.00 105.55 550 THR B CA 1
ATOM 8115 C C . THR B 1 550 ? 183.502 -28.282 151.816 1.00 108.94 550 THR B C 1
ATOM 8116 O O . THR B 1 550 ? 184.269 -28.963 151.121 1.00 114.16 550 THR B O 1
ATOM 8120 N N . TRP B 1 551 ? 182.392 -28.783 152.341 1.00 95.64 551 TRP B N 1
ATOM 8121 C CA . TRP B 1 551 ? 182.020 -30.172 152.149 1.00 104.04 551 TRP B CA 1
ATOM 8122 C C . TRP B 1 551 ? 181.411 -30.413 150.777 1.00 110.69 551 TRP B C 1
ATOM 8123 O O . TRP B 1 551 ? 181.426 -31.551 150.295 1.00 117.90 551 TRP B O 1
ATOM 8134 N N . LEU B 1 552 ? 180.921 -29.355 150.122 1.00 119.71 552 LEU B N 1
ATOM 8135 C CA . LEU B 1 552 ? 180.585 -29.444 148.701 1.00 125.49 552 LEU B CA 1
ATOM 8136 C C . LEU B 1 552 ? 181.819 -29.741 147.861 1.00 115.60 552 LEU B C 1
ATOM 8137 O O . LEU B 1 552 ? 181.760 -30.540 146.920 1.00 113.30 552 LEU B O 1
ATOM 8142 N N . SER B 1 553 ? 182.942 -29.095 148.179 1.00 106.42 553 SER B N 1
ATOM 8143 C CA . SER B 1 553 ? 184.189 -29.384 147.478 1.00 111.63 553 SER B CA 1
ATOM 8144 C C . SER B 1 553 ? 184.564 -30.853 147.622 1.00 99.68 553 SER B C 1
ATOM 8145 O O . SER B 1 553 ? 185.050 -31.479 146.672 1.00 85.12 553 SER B O 1
ATOM 8148 N N . TYR B 1 554 ? 184.337 -31.418 148.808 1.00 99.65 554 TYR B N 1
ATOM 8149 C CA . TYR B 1 554 ? 184.488 -32.854 148.989 1.00 95.95 554 TYR B CA 1
ATOM 8150 C C . TYR B 1 554 ? 183.377 -33.602 148.263 1.00 92.76 554 TYR B C 1
ATOM 8151 O O . TYR B 1 554 ? 183.598 -34.693 147.727 1.00 85.29 554 TYR B O 1
ATOM 8160 N N . LEU B 1 555 ? 182.174 -33.018 148.227 1.00 105.57 555 LEU B N 1
ATOM 8161 C CA . LEU B 1 555 ? 181.014 -33.711 147.673 1.00 91.94 555 LEU B CA 1
ATOM 8162 C C . LEU B 1 555 ? 181.073 -33.773 146.152 1.00 85.08 555 LEU B C 1
ATOM 8163 O O . LEU B 1 555 ? 180.741 -34.805 145.558 1.00 87.77 555 LEU B O 1
ATOM 8168 N N . GLU B 1 556 ? 181.494 -32.681 145.505 1.00 80.78 556 GLU B N 1
ATOM 8169 C CA . GLU B 1 556 ? 181.570 -32.639 144.048 1.00 87.10 556 GLU B CA 1
ATOM 8170 C C . GLU B 1 556 ? 182.447 -33.747 143.478 1.00 93.35 556 GLU B C 1
ATOM 8171 O O . GLU B 1 556 ? 182.309 -34.088 142.298 1.00 83.18 556 GLU B O 1
ATOM 8173 N N . ASP B 1 557 ? 183.349 -34.305 144.289 1.00 99.00 557 ASP B N 1
ATOM 8174 C CA . ASP B 1 557 ? 184.155 -35.468 143.943 1.00 80.68 557 ASP B CA 1
ATOM 8175 C C . ASP B 1 557 ? 183.247 -36.633 143.568 1.00 90.13 557 ASP B C 1
ATOM 8176 O O . ASP B 1 557 ? 182.545 -37.172 144.433 1.00 97.17 557 ASP B O 1
ATOM 8181 N N . PRO B 1 558 ? 183.227 -37.050 142.298 1.00 92.62 558 PRO B N 1
ATOM 8182 C CA . PRO B 1 558 ? 182.366 -38.178 141.908 1.00 91.94 558 PRO B CA 1
ATOM 8183 C C . PRO B 1 558 ? 182.827 -39.516 142.461 1.00 86.24 558 PRO B C 1
ATOM 8184 O O . PRO B 1 558 ? 182.128 -40.520 142.269 1.00 96.34 558 PRO B O 1
ATOM 8188 N N . ARG B 1 559 ? 183.970 -39.560 143.144 1.00 90.22 559 ARG B N 1
ATOM 8189 C CA . ARG B 1 559 ? 184.536 -40.810 143.632 1.00 100.85 559 ARG B CA 1
ATOM 8190 C C . ARG B 1 559 ? 184.001 -41.213 144.998 1.00 104.32 559 ARG B C 1
ATOM 8191 O O . ARG B 1 559 ? 183.893 -42.412 145.280 1.00 100.83 559 ARG B O 1
ATOM 8199 N N . ILE B 1 560 ? 183.659 -40.251 145.851 1.00 96.83 560 ILE B N 1
ATOM 8200 C CA . ILE B 1 560 ? 183.240 -40.526 147.219 1.00 107.93 560 ILE B CA 1
ATOM 8201 C C . ILE B 1 560 ? 181.763 -40.182 147.371 1.00 107.87 560 ILE B C 1
ATOM 8202 O O . ILE B 1 560 ? 181.264 -39.230 146.758 1.00 107.63 560 ILE B O 1
ATOM 8207 N N . THR B 1 561 ? 181.057 -40.987 148.166 1.00 102.83 561 THR B N 1
ATOM 8208 C CA . THR B 1 561 ? 179.619 -40.862 148.356 1.00 102.57 561 THR B CA 1
ATOM 8209 C C . THR B 1 561 ? 179.308 -40.833 149.845 1.00 94.04 561 THR B C 1
ATOM 8210 O O . THR B 1 561 ? 179.916 -41.568 150.628 1.00 101.66 561 THR B O 1
ATOM 8214 N N . PHE B 1 562 ? 178.359 -39.986 150.232 1.00 96.19 562 PHE B N 1
ATOM 8215 C CA . PHE B 1 562 ? 177.994 -39.802 151.630 1.00 90.93 562 PHE B CA 1
ATOM 8216 C C . PHE B 1 562 ? 176.635 -40.432 151.905 1.00 85.16 562 PHE B C 1
ATOM 8217 O O . PHE B 1 562 ? 175.700 -40.285 151.112 1.00 97.07 562 PHE B O 1
ATOM 8225 N N . TYR B 1 563 ? 176.532 -41.128 153.035 1.00 78.77 563 TYR B N 1
ATOM 8226 C CA . TYR B 1 563 ? 175.304 -41.797 153.435 1.00 92.06 563 TYR B CA 1
ATOM 8227 C C . TYR B 1 563 ? 174.993 -41.498 154.895 1.00 98.65 563 TYR B C 1
ATOM 8228 O O . TYR B 1 563 ? 175.852 -41.057 155.663 1.00 103.87 563 TYR B O 1
ATOM 8237 N N . TYR B 1 564 ? 173.738 -41.751 155.261 1.00 102.65 564 TYR B N 1
ATOM 8238 C CA . TYR B 1 564 ? 173.280 -41.725 156.642 1.00 111.65 564 TYR B CA 1
ATOM 8239 C C . TYR B 1 564 ? 172.513 -43.014 156.889 1.00 118.65 564 TYR B C 1
ATOM 8240 O O . TYR B 1 564 ? 171.577 -43.334 156.147 1.00 132.89 564 TYR B O 1
ATOM 8249 N N . ASP B 1 565 ? 172.919 -43.760 157.917 1.00 111.10 565 ASP B N 1
ATOM 8250 C CA . ASP B 1 565 ? 172.328 -45.060 158.193 1.00 120.84 565 ASP B CA 1
ATOM 8251 C C . ASP B 1 565 ? 171.535 -45.132 159.491 1.00 116.31 565 ASP B C 1
ATOM 8252 O O . ASP B 1 565 ? 170.755 -46.076 159.657 1.00 122.68 565 ASP B O 1
ATOM 8257 N N . LYS B 1 566 ? 171.712 -44.171 160.401 1.00 110.26 566 LYS B N 1
ATOM 8258 C CA . LYS B 1 566 ? 171.076 -44.204 161.717 1.00 106.97 566 LYS B CA 1
ATOM 8259 C C . LYS B 1 566 ? 171.525 -45.418 162.527 1.00 128.99 566 LYS B C 1
ATOM 8260 O O . LYS B 1 566 ? 170.767 -46.380 162.691 1.00 123.72 566 LYS B O 1
ATOM 8262 N N . THR B 1 567 ? 172.753 -45.378 163.048 1.00 141.21 567 THR B N 1
ATOM 8263 C CA . THR B 1 567 ? 173.253 -46.423 163.931 1.00 117.16 567 THR B CA 1
ATOM 8264 C C . THR B 1 567 ? 174.229 -45.793 164.916 1.00 116.14 567 THR B C 1
ATOM 8265 O O . THR B 1 567 ? 174.954 -44.859 164.562 1.00 112.85 567 THR B O 1
ATOM 8269 N N . LEU B 1 568 ? 174.236 -46.315 166.151 1.00 124.17 568 LEU B N 1
ATOM 8270 C CA . LEU B 1 568 ? 175.139 -45.933 167.240 1.00 127.34 568 LEU B CA 1
ATOM 8271 C C . LEU B 1 568 ? 174.852 -44.545 167.808 1.00 129.83 568 LEU B C 1
ATOM 8272 O O . LEU B 1 568 ? 175.631 -43.613 167.570 1.00 134.00 568 LEU B O 1
ATOM 8277 N N . PRO B 1 569 ? 173.762 -44.354 168.551 1.00 153.23 569 PRO B N 1
ATOM 8278 C CA . PRO B 1 569 ? 173.625 -43.126 169.343 1.00 155.53 569 PRO B CA 1
ATOM 8279 C C . PRO B 1 569 ? 174.377 -43.256 170.661 1.00 157.13 569 PRO B C 1
ATOM 8280 O O . PRO B 1 569 ? 174.358 -44.307 171.303 1.00 161.99 569 PRO B O 1
ATOM 8284 N N . ASP B 1 570 ? 175.062 -42.178 171.057 1.00 144.71 570 ASP B N 1
ATOM 8285 C CA . ASP B 1 570 ? 175.890 -42.173 172.273 1.00 150.69 570 ASP B CA 1
ATOM 8286 C C . ASP B 1 570 ? 175.970 -40.734 172.786 1.00 149.94 570 ASP B C 1
ATOM 8287 O O . ASP B 1 570 ? 177.018 -40.087 172.811 1.00 137.85 570 ASP B O 1
ATOM 8292 N N . LEU B 1 571 ? 174.818 -40.220 173.216 1.00 152.48 571 LEU B N 1
ATOM 8293 C CA . LEU B 1 571 ? 174.725 -38.839 173.663 1.00 149.60 571 LEU B CA 1
ATOM 8294 C C . LEU B 1 571 ? 175.509 -38.582 174.945 1.00 147.39 571 LEU B C 1
ATOM 8295 O O . LEU B 1 571 ? 175.849 -37.426 175.228 1.00 135.74 571 LEU B O 1
ATOM 8297 N N . LYS B 1 572 ? 175.809 -39.628 175.730 1.00 144.08 572 LYS B N 1
ATOM 8298 C CA . LYS B 1 572 ? 176.489 -39.454 177.016 1.00 142.44 572 LYS B CA 1
ATOM 8299 C C . LYS B 1 572 ? 177.465 -40.617 177.226 1.00 151.49 572 LYS B C 1
ATOM 8300 O O . LYS B 1 572 ? 177.207 -41.570 177.966 1.00 149.07 572 LYS B O 1
ATOM 8303 N N . ASN B 1 573 ? 178.616 -40.529 176.567 1.00 166.02 573 ASN B N 1
ATOM 8304 C CA . ASN B 1 573 ? 179.716 -41.465 176.761 1.00 163.84 573 ASN B CA 1
ATOM 8305 C C . ASN B 1 573 ? 180.844 -40.727 177.466 1.00 165.94 573 ASN B C 1
ATOM 8306 O O . ASN B 1 573 ? 181.291 -39.675 176.993 1.00 177.38 573 ASN B O 1
ATOM 8311 N N . VAL B 1 574 ? 181.302 -41.279 178.588 1.00 141.45 574 VAL B N 1
ATOM 8312 C CA . VAL B 1 574 ? 182.332 -40.599 179.384 1.00 144.14 574 VAL B CA 1
ATOM 8313 C C . VAL B 1 574 ? 183.587 -40.423 178.539 1.00 154.85 574 VAL B C 1
ATOM 8314 O O . VAL B 1 574 ? 183.912 -41.310 177.722 1.00 162.76 574 VAL B O 1
ATOM 8316 N N . PRO B 1 575 ? 184.318 -39.307 178.673 1.00 152.45 575 PRO B N 1
ATOM 8317 C CA . PRO B 1 575 ? 185.440 -39.026 177.763 1.00 153.78 575 PRO B CA 1
ATOM 8318 C C . PRO B 1 575 ? 186.559 -40.053 177.819 1.00 155.48 575 PRO B C 1
ATOM 8319 O O . PRO B 1 575 ? 186.537 -40.978 178.635 1.00 144.71 575 PRO B O 1
ATOM 8323 N N . GLU B 1 576 ? 187.549 -39.886 176.948 1.00 156.81 576 GLU B N 1
ATOM 8324 C CA . GLU B 1 576 ? 188.714 -40.754 176.964 1.00 160.87 576 GLU B CA 1
ATOM 8325 C C . GLU B 1 576 ? 189.565 -40.478 178.201 1.00 165.11 576 GLU B C 1
ATOM 8326 O O . GLU B 1 576 ? 189.462 -39.427 178.841 1.00 156.45 576 GLU B O 1
ATOM 8328 N N . THR B 1 577 ? 190.411 -41.448 178.538 1.00 172.36 577 THR B N 1
ATOM 8329 C CA . THR B 1 577 ? 191.295 -41.296 179.684 1.00 173.83 577 THR B CA 1
ATOM 8330 C C . THR B 1 577 ? 192.299 -40.175 179.435 1.00 184.49 577 THR B C 1
ATOM 8331 O O . THR B 1 577 ? 192.680 -39.890 178.297 1.00 188.52 577 THR B O 1
ATOM 8335 N N . VAL B 1 578 ? 192.716 -39.527 180.517 1.00 187.26 578 VAL B N 1
ATOM 8336 C CA . VAL B 1 578 ? 193.677 -38.437 180.427 1.00 183.92 578 VAL B CA 1
ATOM 8337 C C . VAL B 1 578 ? 195.091 -38.972 180.613 1.00 186.17 578 VAL B C 1
ATOM 8338 O O . VAL B 1 578 ? 195.539 -39.842 179.866 1.00 184.56 578 VAL B O 1
#

Solvent-accessible surface area: 51803 Å² total; per-residue (Å²): 126,72,88,82,9,81,2,61,4,44,119,7,152,26,68,0,42,76,47,104,70,12,105,36,2,14,2,10,90,12,3,3,88,54,61,144,62,108,25,126,45,93,17,100,38,96,145,98,101,125,28,30,21,26,59,27,70,25,65,1,98,54,127,170,25,68,39,44,0,0,36,9,80,71,101,16,2,16,4,6,31,89,33,2,112,82,49,74,47,160,122,69,114,24,76,61,83,39,71,11,94,84,23,4,133,85,9,30,76,105,7,49,8,96,126,78,36,56,45,103,1,30,148,13,1,79,129,20,51,117,0,2,26,54,41,68,25,20,4,3,45,25,21,35,98,66,33,89,3,23,77,33,150,105,74,10,202,82,66,212,33,93,156,17,75,96,68,0,68,93,23,0,64,45,10,2,78,4,0,50,118,15,26,0,3,72,140,84,124,29,117,0,23,0,2,0,120,8,45,77,35,151,93,74,51,45,109,1,20,7,26,3,168,22,0,38,137,20,6,60,102,24,3,10,41,21,81,65,53,95,0,29,9,4,21,4,59,48,67,44,32,0,0,9,4,14,3,10,53,4,28,11,2,0,28,5,33,80,126,0,18,90,3,0,0,0,33,14,127,77,36,36,4,1,0,22,22,0,0,56,37,5,37,2,0,45,11,21,1,1,9,6,0,22,14,50,0,60,114,9,86,31,32,18,13,54,27,44,32,0,0,1,6,10,115,78,17,75,74,0,19,123,6,1,60,67,1,1,26,21,1,67,51,8,18,3,14,0,9,2,137,156,5,16,2,1,46,90,92,15,89,1,44,38,9,18,0,30,81,104,0,10,7,14,14,91,80,12,54,92,129,0,94,132,41,110,42,8,72,48,32,131,72,0,80,75,18,5,42,43,0,63,92,0,74,45,5,10,56,53,8,8,55,36,5,91,37,0,68,44,6,62,95,78,11,131,60,80,113,26,99,54,60,104,104,25,43,50,63,11,107,106,5,19,55,38,2,41,159,17,47,42,4,46,14,11,71,39,126,20,37,0,10,0,75,6,11,13,22,83,56,8,0,46,4,47,7,35,13,116,74,30,157,121,4,1,10,42,34,14,35,36,11,72,120,73,12,88,154,24,46,109,52,1,10,19,0,4,0,2,22,92,0,3,20,131,0,30,41,20,4,11,33,33,70,5,16,1,56,4,38,11,143,50,15,93,60,8,94,145,24,71,72,139,100,69,58,10,125,79,88,69,11,32,19,3,14,11,24,56,18,21,62,56,12,67,38,102,111,33,84,83,111,110,70,123,101,29,45,127,47,50,14,84,20,44,17,85,118,35,96,36,68,1,67,39,56,129,75,43,73,84,11,20,15,18,54,100,79,86,138,95,141,33,35,18,66,35,42,81,86,45,75,50,63,71,21,140,28,52,26,13,25,23,0,51,85,50,20,115,25,46,83,75,71,83,21,101,18,80,61,62,25,77,28,79,89,46,9,130,105,8,24,121,68,2,49,19,78,112,146,16,36,150,52,0,25,68,19,0,72,128,13,36,60,0,2,42,14,33,61,23,4,13,10,56,26,117,25,109,31,36,98,6,30,68,30,141,107,71,7,202,56,39,175,27,38,56,15,1,63,40,0,37,86,11,2,22,34,30,0,64,4,0,52,142,42,24,1,1,52,88,85,69,8,77,2,0,0,26,4,27,16,14,74,73,144,82,76,78,35,103,32,16,14,16,3,25,14,0,10,151,29,13,75,58,79,168,24,34,37,4,4,9,11,19,3,11,50,1,10,24,2,0,22,8,20,50,118,0,16,81,5,0,0,0,4,3,28,7,54,5,3,0,3,10,22,0,0,102,34,8,27,12,0,44,42,44,0,30,60,27,0,68,108,39,0,66,141,25,121,67,40,59,28,79,64,41,39,4,17,21,38,11,85,72,28,88,90,1,32,60,36,5,63,107,5,2,99,58,0,70,135,8,16,3,14,2,4,9,65,156,7,41,5,0,17,114,108,8,87,19,50,64,75,61,43,73,64,112,71,66,22,47,50,30,176,51,51,47,35,38,92,22,30,88,27,18,41,56,44,6,64,100,24,38,130,81,23,89,70,47,28,95,45,52,58,58,23,42,94,120,22,88,60,76,87,30,87,49,73,95,99,55,67,50,92,35,54,91,31,16,72,66,33,59,84,80,39,90,42,67,162,61,72,71,148,32,46,4,17,0,38,6,14,15,3,63,35,5,3,39,10,27,5,55,30,89,114,2,0,24,41,76,39,78,39,96,21,65,144,102,26,53,87,78,72,107,35,52,20,22,5,34,8,0,43,28,3,3,40,36,0,96,70,67,5,85,57,51,64,3,54,1,52,3,40,0,13,7,0,51,17,31,48,134,23,54,136,94,32,47,57,25,15,8,63,51,10,40,86,35,28,71,49,14,34,22,101,108,8,44,2,74,76,61,65,78,29,114,12,89,49,6,14,64,19,70,186

InterPro domains:
  IPR000477 Reverse transcriptase domain [PF00078] (204-362)
  IPR000477 Reverse transcriptase domain [PS50878] (185-362)
  IPR001584 Integrase, catalytic core [PF00665] (869-964)
  IPR001584 Integrase, catalytic core [PS50994] (867-1023)
  IPR001641 Spumavirus aspartic protease A9 [PF03539] (14-175)
  IPR001641 Spumavirus aspartic protease A9 [PR00920] (13-33)
  IPR001641 Spumavirus aspartic protease A9 [PR00920] (35-55)
  IPR001641 Spumavirus aspartic protease A9 [PR00920] (58-79)
  IPR001641 Spumavirus aspartic protease A9 [PR00920] (83-104)
  IPR001641 Spumavirus aspartic protease A9 [PR00920] (106-127)
  IPR001641 Spumavirus aspartic protease A9 [PR00920] (131-151)
  IPR001641 Spumavirus aspartic protease A9 [PR00920] (154-175)
  IPR001641 Spumavirus aspartic protease A9 [PS51531] (1-142)
  IPR002156 Ribonuclease H domain [PF00075] (593-746)
  IPR002156 Ribonuclease H domain [PS50879] (589-747)
  IPR012337 Ribonuclease H-like superfamily [SSF53098] (594-747)
  IPR012337 Ribonuclease H-like superfamily [SSF53098] (864-1017)
  IPR021109 Aspartic peptidase domain superfamily [G3DSA:2.40.70.10] (3-104)
  IPR036397 Ribonuclease H superfamily [G3DSA:3.30.420.10] (588-750)
  IPR036397 Ribonuclease H superfamily [G3DSA:3.30.420.10] (873-1006)

Nearest PDB structures (foldseek):
  7o0h-assembly1_A  TM=1.002E+00  e=0.000E+00  White-tufted-ear marmoset simian foamy virus
  7o0g-assembly1_A  TM=8.750E-01  e=5.530E-99  White-tufted-ear marmoset simian foamy virus
  7o24-assembly1_A  TM=9.872E-01  e=1.668E-83  White-tufted-ear marmoset simian foamy virus
  7kse-assembly1_A  TM=5.247E-01  e=1.453E-74  Eastern chimpanzee simian foamy virus
  7ksf-assembly1_A  TM=5.192E-01  e=5.315E-74  Eastern chimpanzee simian foamy virus

Organism: NCBI:txid2170205

Foldseek 3Di:
DCQWWWWAAPNRTATEHEDQPAPAKEAAPVRCPPFDFDAWAQGDDLVSDIWTKGWDWTDIPRHTFTDIYTHDPDNYMYHHCVRPVVDDDDDADAPAWDPVVVLLVVQLVQFPDDPVLSVVSSVLCVVVVVFADTGVLDFWAFPDPAAQQQPFDDDFQADDADDEDPLALVQVVSNCRRCVVVVQKDFDDARHAWYFYWDDDPDSHTDTATQLVRVQVGGDADPDDQADLVVCQQAADFAQWKWKWFFDPQQSRHFHDPVNFRSQWYDDPHTIMTGGGRHHNHRHSQVVRQVVVCVLCVPLPRWDDHRGMIMGDDHDVVVLSVSVSSVSVSCVVRGTHTHSNVIHGHDRWDQDPQWIQHNVATAGDPVLLVVLVPDDDDFWQVSLVVNLVSLVVCQFQAFPSVVLSVVSVVQNVVDDHGGTDADPVNVVSSVVSSVCSNVTDHAHHQDLVFEKEKEWADDLFKIWIFIATVVGDGTNTIDIGGQDPLRSPWDRVSRRQVRVLVVVVVVVVRNNPAAYEYEYQDADVVVVVVDDPVRGPDDVVSVCSSVVVVVDPSYDYDYDPDDHDD/DEDWAWFWFDAPNRTATEGEDAPDQAKAAACPVVCWWGDTPRHIDTHYYHDPARYIYHRCVGDVVDDTDHDDADAFDPQVVLLVVLLVQQPDDNVLSVVVSVVSVVPPHQAGGDPLDWKAFPDHAAAQQAFDDAQDADDEDDADPQQQVLVVSNVVRCVVRPQKDFDDAPHAWYKYWDDDPDSYIDIDTQCLSVLVGGDADAAQWKWKWFFDPQQSRHFHHPVRFRRQWYADPRTIMTGRTRDDQHQHSQVVRVVVVCVLCVVPPQWDDDSGMIIHDDHDSVVQSVVVCVSSVSCVVRMTHTHSNPIHTNHCWDDDLRHIHHHRDAFDDDFWLLQLVLVCQQCVVVVQQADCVCVLCVVSVVQSPVDPDTGTDDDPVNVVSVVCVVVVQAPDRNADAQDLVFEKEKEWAAELFKIKIFIPTVSHTHHIDMDGADPVRSPDDRVSVQVVRVSVVVVVNVVSNNPAAYEYEYQDAVQQCLLDPDDVPNDDDHPVVSVVVSVSSPPRYHYDYDDGRDRHDHGGGDD

Secondary structure (DSSP, 8-state):
--SSEEEEETTEEEEEEE-TT-SS--EEGGGTTTSPP-EEEE-------EEEEEEEEEEETTEEEEEEEEEESSSSEEE-GGG-TT--------S-B--HHHHHHHHHHT--S-HHHHHHHHHHHHHTTTTB--BTT------SPPB-----SSPPPPPPP-PPPGGGHHHHHHHHHHHHHTTSEEE---S--B-B--EE-SSS-EE--B--HHHHHTSPPP------HHHHHHH----SEEEEEEESS-GGGSBB-GGGTGGG-EEETTEEEEESB--TT-TTHHHHHHHHHHHHTTTSTTEEEETTEEEEEESSHHHHHHHHHHHHHHHHHHT--EEEEEEEEEES-EEETTEEE-SS-EEE-HHHHHHHHTPPPP-BHHHHHHHHHHHHTTGGGSTTHHHHTHHHHTHHHH--TTB----HHHHHHHHHHHHHHHT---B----TTSPEEEEEEE-SSEEEEEEEETT-SS-S-EEEEE--HHHHTS-HHHHHHHHHHHHHHHHHHHHTTS-EEEEES-S-HHHHHT--TTT--S-HHHHHHHHHHHH-TTEEEEE-------/------EEEESSS-EEEEEE-SS-SSEEE-GGGG---EEEBTEEE--EEE-SSS-EEE-TTT-TT--------S----HHHHHHHHHHT--S-HHHHHHHHHHHHHTTTTB--STT------SPPB-----SSPPPP-------GGGHHHHHHHHHHHHHHTSEEE---S--B-EEEEE-SSS-EEEEE-THHHHTTS-----SEEEEEEBSSGGGGSBB-GGGSGGG-EEETTEEEEESBPPTT-TTHHHHHHHHHHHHTTTSTT-EEETTEEEEEESSHHHHHHHHHHHHHHHHHHT--B-STT-EEEES-EEETTEEE----------SHHHHHHHHHHGGGGGTT-TTHHHHHHHHHHHHHHS-SS-----HHHHHHHHHHHHHHHHTTT-PPPPTTSPEEEEEEE-SSEEEEEE------S-B--EE--HHHHTS-HHHHHHHHHHHHHHHHHHHHTT--EEEEES--HHHHHHS--GGG-----THHHHHHHHHT-TTEEEEE------TT------

Radius of gyration: 34.84 Å; Cα contacts (8 Å, |Δi|>4): 2027; chains: 2; bounding box: 92×91×96 Å